Protein AF-0000000085930064 (afdb_homodimer)

Nearest PDB structures (foldseek):
  7yc4-assembly3_D  TM=7.002E-01  e=1.789E-06  Lactococcus garvieae subsp. garvieae
  6kmo-assembly1_B  TM=7.176E-01  e=5.745E-06  Enterobacter asburiae
  7yc0-assembly1_B  TM=7.167E-01  e=5.141E-06  Lactococcus garvieae subsp. garvieae
  4ou4-assembly1_A-2  TM=6.925E-01  e=5.745E-06  Pseudomonas sp. ECU1011
  6iey-assembly1_B  TM=5.743E-01  e=5.568E-07  uncultured bacterium

Solvent-accessible surface area (backbone atoms only — not comparable to full-atom values): 56294 Å² total; per-residue (Å²): 124,95,79,89,90,78,95,88,82,96,89,85,92,94,96,87,92,95,87,92,83,90,86,81,84,82,86,88,84,88,82,86,76,84,79,79,80,77,82,79,79,82,80,81,77,78,75,76,76,76,74,66,78,74,74,70,75,70,58,51,38,71,78,85,69,76,78,83,92,62,58,80,84,44,91,59,28,65,62,51,49,45,55,46,48,53,52,37,41,48,53,53,69,72,40,59,82,32,33,49,63,69,46,44,52,53,28,49,60,49,40,46,56,57,61,70,57,51,86,92,59,75,46,74,67,51,49,51,52,47,51,48,32,53,52,38,45,56,60,36,64,74,62,38,53,64,51,70,34,45,41,56,55,52,65,92,49,68,78,67,78,69,71,60,80,47,67,69,91,46,76,78,54,62,58,52,70,82,67,71,45,27,31,34,71,37,72,47,88,56,35,90,67,24,69,13,33,34,39,24,22,24,14,47,55,57,51,42,67,37,35,65,27,35,14,54,58,44,26,50,52,44,21,74,74,32,18,30,14,24,33,48,46,57,67,32,44,90,54,58,71,66,53,25,17,50,44,50,29,38,48,46,8,39,50,64,65,40,22,74,85,70,58,56,37,25,77,92,30,39,32,35,37,16,28,32,33,16,12,36,28,50,51,46,16,53,40,67,34,34,39,74,54,58,71,43,80,83,34,78,83,51,77,84,57,80,45,62,73,35,55,28,60,45,52,34,36,32,34,28,47,22,50,56,61,66,70,83,55,49,68,52,56,68,55,25,47,76,69,36,92,64,58,39,30,35,44,36,37,32,26,63,47,27,76,71,53,20,55,70,43,43,56,54,51,49,61,55,33,57,92,73,36,55,48,29,44,38,39,21,49,91,26,24,56,80,46,58,68,31,45,67,42,37,48,40,49,47,51,60,65,38,47,52,34,44,49,29,41,77,71,67,57,32,62,26,33,71,28,58,75,63,78,70,55,92,65,43,42,39,23,40,77,43,78,40,75,52,68,67,34,66,21,42,31,35,37,20,28,28,84,81,57,42,33,30,40,30,30,31,24,35,48,27,34,67,35,63,36,57,19,43,37,54,97,87,38,50,44,42,41,73,29,58,77,54,61,48,44,67,52,46,30,50,49,50,61,64,44,53,68,92,64,54,40,74,56,134,128,90,83,90,75,91,94,90,83,89,80,91,88,86,90,90,91,95,90,97,88,96,86,89,91,88,92,86,88,93,85,90,80,88,80,86,85,85,85,79,83,83,80,83,77,81,75,78,77,75,75,66,79,76,75,70,76,69,57,52,41,72,79,85,67,75,77,82,92,62,58,80,81,43,92,59,28,65,62,51,48,46,54,45,47,52,53,38,40,48,53,53,69,72,39,61,82,33,33,48,63,69,45,45,51,52,29,50,61,48,38,44,58,56,63,69,56,51,85,92,60,75,46,72,66,50,48,50,50,46,53,50,32,52,52,38,46,56,59,37,65,73,60,39,52,65,54,69,33,45,42,56,55,53,65,91,50,72,62,83,75,70,68,61,78,53,60,81,68,41,81,78,48,62,52,51,71,81,66,71,44,27,30,35,69,36,71,47,88,57,34,91,68,24,70,13,31,36,39,25,22,23,13,46,53,56,51,46,67,34,32,62,30,34,14,55,56,43,26,51,52,42,22,76,74,32,17,30,15,24,31,48,46,58,66,34,46,90,53,56,69,64,54,25,16,49,43,50,29,38,48,47,8,39,50,65,64,40,21,73,85,69,59,56,37,26,76,90,30,39,32,36,36,15,27,32,33,16,13,36,28,52,52,46,17,55,38,69,32,35,40,72,54,57,71,43,80,84,34,78,82,58,76,83,56,79,46,61,72,35,56,28,59,44,53,34,36,31,34,29,46,23,49,57,59,66,68,86,53,45,64,52,52,71,62,19,56,75,71,39,91,62,58,40,29,35,45,37,37,32,25,63,47,27,81,71,52,19,55,71,43,43,57,53,52,48,62,62,35,55,93,74,35,56,49,29,44,39,38,20,49,86,27,18,56,84,46,54,67,31,45,58,42,37,48,41,50,45,51,60,64,38,48,52,36,45,48,29,39,77,70,67,56,31,62,20,43,69,30,54,73,63,75,70,53,90,63,43,41,38,22,40,76,44,79,38,74,50,75,68,39,66,22,41,29,36,37,19,28,28,81,82,56,40,32,31,40,29,31,32,31,33,67,25,34,57,39,62,31,56,17,43,36,54,96,87,40,51,44,39,40,67,28,61,82,47,59,51,44,66,51,44,32,48,46,49,63,63,42,57,69,91,63,54,39,72,57,133

InterPro domains:
  IPR029058 Alpha/Beta hydrolase fold [G3DSA:3.40.50.1820] (167-408)
  IPR029058 Alpha/Beta hydrolase fold [SSF53474] (147-408)

Secondary structure (DSSP, 8-state):
-------------------------------------------------------------S-------S-TTSTTHHHHHHHHHHHHHHHHTT-GGGS-HHHHHHHHHHHHGGGG--TT---HHHHHHHHHHHHHHHHHHTS-------EESSTTS-SS--------S-TT-SS-TT---EEEEE--S-GGG--EEEEEE--STTT---HHHHTHHHHHHHHHTTEEEEEEE---TTS-HHHHHHHHHHHHHHHHHHHHHHT---TT-EEEEEETHHHHHHHHHHHHS-TT--GGGT-TT----SGGGS----SEEEEES-----STT---THHHHHH-TTPPEEEEEEETT-TTSHHHHHHHHHHHHBTTB-EEEEEETT--S--TT--TTSGGGGHHHHHHHHHHHHTT-S---------PPTTEEEEEEEEEEETTEEEEEEEEEETTS-EEEEEEEETTEEEEEEEEEETTEEEE---TT---HHHHHHHHHHS-GGG-----/-------------------------------------------------------------S-------S-TTSTTHHHHHHHHHHHHHHHHTT-GGGS-HHHHHHHHHHHHGGGG--TT---HHHHHHHHHHHHHHHHHHTS---S---EESSTTS-SSS---------TT-SS-TT---EEEEE--S-GGG--EEEEEE--STTT---HHHHTHHHHHHHHHTTEEEEEEE---TTS-HHHHHHHHHHHHHHHHHHHHHHT---TT-EEEEEETHHHHHHHHHHHHS-TT--GGGT-TT----SGGGS----SEEEEES-----STT--THHHHHHH-TTPPEEEEEEETT-TTSHHHHHHHHHHHHBTTB-EEEEEETT--S--TT--TTSGGGGHHHHHHHHHHHHTT-S-----------TTEEEEEEEEEEETTEEEEEEEEEETTS-EEEEEEEETTEEEEEEEEEETTEEEE---TT---HHHHHHHHHHS-GGG-----

pLDDT: mean 71.6, std 25.38, range [14.1, 98.94]

Foldseek 3Di:
DDDDDDDDDDDDDDDDDDDDDDDDDDDDDDDDDPDDPPPDDPDPPPPPPPPPPPPPQPLQLQQDQDDDPDDPVDPCVLLVLLQSLLQRLLRLLVFCVQWDNVLSVVLNVLSVCSLPDDSVDQDPVNSVSSVVSVVSVVVTNVGTGSDSFKGQLCPPDAQAPPLPPPPGSHSPASHDSPDGKTKGKDAAPDQQQAQAEEEWFADDAQRYGPCVFRNDVLCVLVSVVRHIYIYIPFHGPPDDLLSLLVSLLSVLLSCVSCCVVVVHHRHVAYEYEYAANGLVSVLVNLQQPFFLRASCVVPVPGDDDPSSRGTSAHAEYEYELDDQCPVVCNVCSLSSLPPRLRHHEYEYEYEPAAPSRSVVVRVVNVVSCVVRHHYDYYYKYPDYGRQRCHDPPTPSVCSSVVVVCVSCVSVVNQCLQPLPPPPDDPQWFFFDWDWDQDPVGTWTWTWIAGPVSQKIWIWTRTRSDTDIWIFGDDPQQTATDCGPVRPDSVVVSVVSVVSPVVRRDRDD/DDDDDDDDDDDDDDYDDYDDDDDDDDDDDDDDDDDDDDPDDDDPPPPPPPPPPPPPQPLPQQQDQDDDPDDPVDPCVLLVLLVSLLQRLLRLLVFCVQWDNVLSVVLNVLSVCSLPDDSVDCDPVNSVSSVVSVVSVVVTSVGTGRDSFKGQLVPPDQFFPPLPCPPDPRSPASHDSPDGKTKGKDAAPDQQQAQAEEEWFADDAQRYGPCVFRNDVLCVLVSVVRHIYIYIPFHGPPDDLLSLLVSLLSVLLSCVSCCVVVVHHRHVAYEYEYAANGLVSVLVNLQQPFFLRASCVVPVPDDDDPSSRGTSAHAEYEYELDDQCPPVCNVCSLNRQPPRLRHHEYEYEYEPAAPSRSVVVRVVNVVSCVVRHHYDYYYKYPDYGRQRCHDPPTPSVCSSVVVVCVSCVSVVNNCLQQPVPPPPPPQWFFFDWDWDQDPVGTWTWTWIAGPVSQKIWIWTRDSSDTFIWIFGDDPQATQTDQGPVRPDRVVVRVVSVVPPPVRRDRDD

Sequence (1016 aa):
MKRWSKQLLSGCLLAALLLSMGGCQQGNTPSSAVSSQAVSSAAASSEETAEGPAETVETYHDMPVQTLDLDPSDPDYYQKALETELYNYKLIRNVPTAYQAEGWDTYTATANTLLNIDPDNIDDVSKSMIDNAVAQREALVQVAPAADCMWYIWGDAPATAETVEVADFTVESYDNADMKPFLVPYLVEDQSAAKGNMIVIAGGGYSSRGNAMEGYPIAEAFRDLGYNAYVLQRRVAPYSQEDTWLDMQRAVRYLRYNADSLGLGGMDCIAASGFSGGSGTILGEVANLYGDVQPTLYDADYVSDAVDQMSADLDVVCPLYGPQYDGEHTSDYVGLVTENSNLPAMFLAVGENDATGAMPDIWTLANSVRGKTLVEVHTFAEVGHGFGGGLEGTTSTYWIPMADTFIDLVMGRGEAGSGEAAEIPEGYTQMQQYTFEGGFGKADVTCAVDDAKTKVYMTFVAFDQQQVVEGVLNDGIITVTYDQSGFMTNDAQAIYNAADQNNWQPVAMKRWSKQLLSGCLLAALLLSMGGCQQGNTPSSAVSSQAVSSAAASSEETAEGPAETVETYHDMPVQTLDLDPSDPDYYQKALETELYNYKLIRNVPTAYQAEGWDTYTATANTLLNIDPDNIDDVSKSMIDNAVAQREALVQVAPAADCMWYIWGDAPATAETVEVADFTVESYDNADMKPFLVPYLVEDQSAAKGNMIVIAGGGYSSRGNAMEGYPIAEAFRDLGYNAYVLQRRVAPYSQEDTWLDMQRAVRYLRYNADSLGLGGMDCIAASGFSGGSGTILGEVANLYGDVQPTLYDADYVSDAVDQMSADLDVVCPLYGPQYDGEHTSDYVGLVTENSNLPAMFLAVGENDATGAMPDIWTLANSVRGKTLVEVHTFAEVGHGFGGGLEGTTSTYWIPMADTFIDLVMGRGEAGSGEAAEIPEGYTQMQQYTFEGGFGKADVTCAVDDAKTKVYMTFVAFDQQQVVEGVLNDGIITVTYDQSGFMTNDAQAIYNAADQNNWQPVA

Organism: NCBI:txid2903556

Radius of gyration: 36.69 Å; Cα contacts (8 Å, |Δi|>4): 1930; chains: 2; bounding box: 61×96×132 Å

Structure (mmCIF, N/CA/C/O backbone):
data_AF-0000000085930064-model_v1
#
loop_
_entity.id
_entity.type
_entity.pdbx_description
1 polymer 'Alpha/beta hydrolase'
#
loop_
_atom_site.group_PDB
_atom_site.id
_atom_site.type_symbol
_atom_site.label_atom_id
_atom_site.label_alt_id
_atom_site.label_comp_id
_atom_site.label_asym_id
_atom_site.label_entity_id
_atom_site.label_seq_id
_atom_site.pdbx_PDB_ins_code
_atom_site.Cartn_x
_atom_site.Cartn_y
_atom_site.Cartn_z
_atom_site.occupancy
_atom_site.B_iso_or_equiv
_atom_site.auth_seq_id
_atom_site.auth_comp_id
_atom_site.auth_asym_id
_atom_site.auth_atom_id
_atom_site.pdbx_PDB_model_num
ATOM 1 N N . MET A 1 1 ? -38.562 -48.375 -5.02 1 14.1 1 MET A N 1
ATOM 2 C CA . MET A 1 1 ? -38.938 -48.375 -6.434 1 14.1 1 MET A CA 1
ATOM 3 C C . MET A 1 1 ? -38.219 -47.25 -7.172 1 14.1 1 MET A C 1
ATOM 5 O O . MET A 1 1 ? -38.156 -47.25 -8.398 1 14.1 1 MET A O 1
ATOM 9 N N . LYS A 1 2 ? -38.125 -46 -6.695 1 15.9 2 LYS A N 1
ATOM 10 C CA . LYS A 1 2 ? -38.344 -45.125 -7.852 1 15.9 2 LYS A CA 1
ATOM 11 C C . LYS A 1 2 ? -37.188 -45.25 -8.852 1 15.9 2 LYS A C 1
ATOM 13 O O . LYS A 1 2 ? -36.031 -45.031 -8.5 1 15.9 2 LYS A O 1
ATOM 18 N N . ARG A 1 3 ? -37.344 -45.438 -10.117 1 15.61 3 ARG A N 1
ATOM 19 C CA . ARG A 1 3 ? -36.688 -45.812 -11.367 1 15.61 3 ARG A CA 1
ATOM 20 C C . ARG A 1 3 ? -35.812 -44.688 -11.898 1 15.61 3 ARG A C 1
ATOM 22 O O . ARG A 1 3 ? -34.625 -44.906 -12.227 1 15.61 3 ARG A O 1
ATOM 29 N N . TRP A 1 4 ? -36.469 -43.438 -12.594 1 15.18 4 TRP A N 1
ATOM 30 C CA . TRP A 1 4 ? -36.438 -43.219 -14.031 1 15.18 4 TRP A CA 1
ATOM 31 C C . TRP A 1 4 ? -35.125 -42.562 -14.461 1 15.18 4 TRP A C 1
ATOM 33 O O . TRP A 1 4 ? -34.344 -42.094 -13.617 1 15.18 4 TRP A O 1
ATOM 43 N N . SER A 1 5 ? -35.188 -41.094 -15.164 1 15.17 5 SER A N 1
ATOM 44 C CA . SER A 1 5 ? -35.094 -40.719 -16.562 1 15.17 5 SER A CA 1
ATOM 45 C C . SER A 1 5 ? -33.688 -40.188 -16.875 1 15.17 5 SER A C 1
ATOM 47 O O . SER A 1 5 ? -33.094 -39.469 -16.062 1 15.17 5 SER A O 1
ATOM 49 N N . LYS A 1 6 ? -32.938 -40.312 -18.203 1 16.28 6 LYS A N 1
ATOM 50 C CA . LYS A 1 6 ? -31.766 -40.438 -19.062 1 16.28 6 LYS A CA 1
ATOM 51 C C . LYS A 1 6 ? -31.469 -39.125 -19.797 1 16.28 6 LYS A C 1
ATOM 53 O O . LYS A 1 6 ? -30.547 -39.062 -20.609 1 16.28 6 LYS A O 1
ATOM 58 N N . GLN A 1 7 ? -32.219 -37.906 -19.703 1 15.72 7 GLN A N 1
ATOM 59 C CA . GLN A 1 7 ? -32.281 -37.219 -21 1 15.72 7 GLN A CA 1
ATOM 60 C C . GLN A 1 7 ? -30.891 -37 -21.562 1 15.72 7 GLN A C 1
ATOM 62 O O . GLN A 1 7 ? -30.016 -36.469 -20.891 1 15.72 7 GLN A O 1
ATOM 67 N N . LEU A 1 8 ? -30.562 -37.25 -23.016 1 15.71 8 LEU A N 1
ATOM 68 C CA . LEU A 1 8 ? -29.688 -37.5 -24.141 1 15.71 8 LEU A CA 1
ATOM 69 C C . LEU A 1 8 ? -29.141 -36.188 -24.703 1 15.71 8 LEU A C 1
ATOM 71 O O . LEU A 1 8 ? -29.703 -35.125 -24.453 1 15.71 8 LEU A O 1
ATOM 75 N N . LEU A 1 9 ? -28.469 -36.125 -26.156 1 15.65 9 LEU A N 1
ATOM 76 C CA . LEU A 1 9 ? -27.359 -35.781 -27.047 1 15.65 9 LEU A CA 1
ATOM 77 C C . LEU A 1 9 ? -27.766 -34.688 -28.031 1 15.65 9 LEU A C 1
ATOM 79 O O . LEU A 1 9 ? -26.906 -34.125 -28.734 1 15.65 9 LEU A O 1
ATOM 83 N N . SER A 1 10 ? -29.047 -34.156 -28.359 1 15.25 10 SER A N 1
ATOM 84 C CA . SER A 1 10 ? -29.344 -33.875 -29.75 1 15.25 10 SER A CA 1
ATOM 85 C C . SER A 1 10 ? -28.484 -32.75 -30.312 1 15.25 10 SER A C 1
ATOM 87 O O . SER A 1 10 ? -28.406 -31.688 -29.734 1 15.25 10 SER A O 1
ATOM 89 N N . GLY A 1 11 ? -27.688 -32.875 -31.672 1 16.31 11 GLY A N 1
ATOM 90 C CA . GLY A 1 11 ? -26.703 -32.531 -32.688 1 16.31 11 GLY A CA 1
ATOM 91 C C . GLY A 1 11 ? -27.141 -31.359 -33.531 1 16.31 11 GLY A C 1
ATOM 92 O O . GLY A 1 11 ? -26.406 -30.375 -33.688 1 16.31 11 GLY A O 1
ATOM 93 N N . CYS A 1 12 ? -27.891 -31.438 -34.938 1 15.44 12 CYS A N 1
ATOM 94 C CA . CYS A 1 12 ? -27.5 -31.328 -36.344 1 15.44 12 CYS A CA 1
ATOM 95 C C . CYS A 1 12 ? -28 -30.031 -36.938 1 15.44 12 CYS A C 1
ATOM 97 O O . CYS A 1 12 ? -27.328 -29.438 -37.781 1 15.44 12 CYS A O 1
ATOM 99 N N . LEU A 1 13 ? -29.312 -29.688 -37.312 1 14.88 13 LEU A N 1
ATOM 100 C CA . LEU A 1 13 ? -29.875 -29.672 -38.656 1 14.88 13 LEU A CA 1
ATOM 101 C C . LEU A 1 13 ? -29.5 -28.391 -39.375 1 14.88 13 LEU A C 1
ATOM 103 O O . LEU A 1 13 ? -29.188 -27.375 -38.75 1 14.88 13 LEU A O 1
ATOM 107 N N . LEU A 1 14 ? -30.562 -27.734 -40.438 1 14.81 14 LEU A N 1
ATOM 108 C CA . LEU A 1 14 ? -30.844 -27.641 -41.875 1 14.81 14 LEU A CA 1
ATOM 109 C C . LEU A 1 14 ? -30.422 -26.297 -42.438 1 14.81 14 LEU A C 1
ATOM 111 O O . LEU A 1 14 ? -30.297 -25.328 -41.688 1 14.81 14 LEU A O 1
ATOM 115 N N . ALA A 1 15 ? -31.125 -25.703 -43.844 1 14.92 15 ALA A N 1
ATOM 116 C CA . ALA A 1 15 ? -30.969 -25.547 -45.281 1 14.92 15 ALA A CA 1
ATOM 117 C C . ALA A 1 15 ? -30.844 -24.062 -45.656 1 14.92 15 ALA A C 1
ATOM 119 O O . ALA A 1 15 ? -31.156 -23.188 -44.844 1 14.92 15 ALA A O 1
ATOM 120 N N . ALA A 1 16 ? -31.453 -23.516 -47.062 1 14.94 16 ALA A N 1
ATOM 121 C CA . ALA A 1 16 ? -31.047 -23.109 -48.406 1 14.94 16 ALA A CA 1
ATOM 122 C C . ALA A 1 16 ? -31.25 -21.609 -48.625 1 14.94 16 ALA A C 1
ATOM 124 O O . ALA A 1 16 ? -30.344 -20.906 -49.062 1 14.94 16 ALA A O 1
ATOM 125 N N . LEU A 1 17 ? -32.531 -20.953 -49.094 1 14.66 17 LEU A N 1
ATOM 126 C CA . LEU A 1 17 ? -32.812 -20.578 -50.469 1 14.66 17 LEU A CA 1
ATOM 127 C C . LEU A 1 17 ? -32.5 -19.094 -50.719 1 14.66 17 LEU A C 1
ATOM 129 O O . LEU A 1 17 ? -32.375 -18.328 -49.781 1 14.66 17 LEU A O 1
ATOM 133 N N . LEU A 1 18 ? -33.531 -18.094 -51.406 1 15.12 18 LEU A N 1
ATOM 134 C CA . LEU A 1 18 ? -33.75 -17.609 -52.75 1 15.12 18 LEU A CA 1
ATOM 135 C C . LEU A 1 18 ? -33.344 -16.141 -52.875 1 15.12 18 LEU A C 1
ATOM 137 O O . LEU A 1 18 ? -33.25 -15.43 -51.875 1 15.12 18 LEU A O 1
ATOM 141 N N . LEU A 1 19 ? -33.844 -15.172 -54.094 1 15.05 19 LEU A N 1
ATOM 142 C CA . LEU A 1 19 ? -33.406 -14.516 -55.344 1 15.05 19 LEU A CA 1
ATOM 143 C C . LEU A 1 19 ? -33.406 -13 -55.188 1 15.05 19 LEU A C 1
ATOM 145 O O . LEU A 1 19 ? -32.438 -12.328 -55.562 1 15.05 19 LEU A O 1
ATOM 149 N N . SER A 1 20 ? -34.594 -12.117 -55.156 1 15.12 20 SER A N 1
ATOM 150 C CA . SER A 1 20 ? -34.969 -11.352 -56.344 1 15.12 20 SER A CA 1
ATOM 151 C C . SER A 1 20 ? -34.375 -9.953 -56.312 1 15.12 20 SER A C 1
ATOM 153 O O . SER A 1 20 ? -34 -9.453 -55.25 1 15.12 20 SER A O 1
ATOM 155 N N . MET A 1 21 ? -34.562 -8.922 -57.438 1 15.19 21 MET A N 1
ATOM 156 C CA . MET A 1 21 ? -34.031 -8.062 -58.469 1 15.19 21 MET A CA 1
ATOM 157 C C . MET A 1 21 ? -34.094 -6.598 -58.062 1 15.19 21 MET A C 1
ATOM 159 O O . MET A 1 21 ? -33.125 -5.859 -58.25 1 15.19 21 MET A O 1
ATOM 163 N N . GLY A 1 22 ? -35.25 -5.848 -57.625 1 14.78 22 GLY A N 1
ATOM 164 C CA . GLY A 1 22 ? -35.688 -4.863 -58.594 1 14.78 22 GLY A CA 1
ATOM 165 C C . GLY A 1 22 ? -34.938 -3.559 -58.531 1 14.78 22 GLY A C 1
ATOM 166 O O . GLY A 1 22 ? -34.188 -3.324 -57.562 1 14.78 22 GLY A O 1
ATOM 167 N N . GLY A 1 23 ? -35.625 -2.297 -58.812 1 15.45 23 GLY A N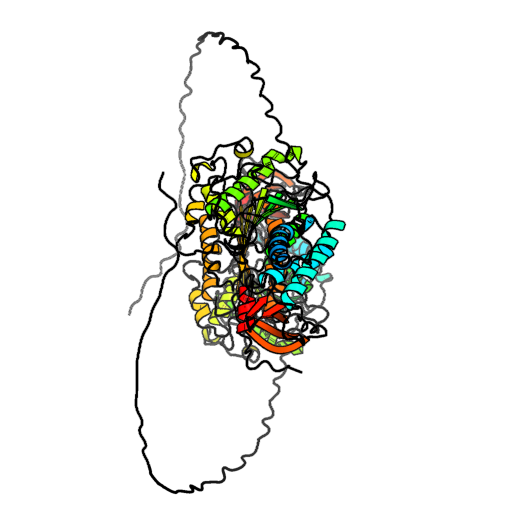 1
ATOM 168 C CA . GLY A 1 23 ? -35.656 -1.275 -59.844 1 15.45 23 GLY A CA 1
ATOM 169 C C . GLY A 1 23 ? -34.938 -0.005 -59.438 1 15.45 23 GLY A C 1
ATOM 170 O O . GLY A 1 23 ? -34.812 0.293 -58.25 1 15.45 23 GLY A O 1
ATOM 171 N N . CYS A 1 24 ? -34.219 0.762 -60.375 1 15.73 24 CYS A N 1
ATOM 172 C CA . CYS A 1 24 ? -33.188 1.737 -60.688 1 15.73 24 CYS A CA 1
ATOM 173 C C . CYS A 1 24 ? -33.625 3.146 -60.312 1 15.73 24 CYS A C 1
ATOM 175 O O . CYS A 1 24 ? -32.812 4.07 -60.281 1 15.73 24 CYS A O 1
ATOM 177 N N . GLN A 1 25 ? -34.938 3.471 -59.906 1 14.76 25 GLN A N 1
ATOM 178 C CA . GLN A 1 25 ? -35.312 4.57 -60.812 1 14.76 25 GLN A CA 1
ATOM 179 C C . GLN A 1 25 ? -34.469 5.805 -60.531 1 14.76 25 GLN A C 1
ATOM 181 O O . GLN A 1 25 ? -33.906 5.957 -59.438 1 14.76 25 GLN A O 1
ATOM 186 N N . GLN A 1 26 ? -34.812 6.996 -61.281 1 14.94 26 GLN A N 1
ATOM 187 C CA . GLN A 1 26 ? -34.281 8.016 -62.156 1 14.94 26 GLN A CA 1
ATOM 188 C C . GLN A 1 26 ? -33.812 9.258 -61.406 1 14.94 26 GLN A C 1
ATOM 190 O O . GLN A 1 26 ? -32.688 9.695 -61.531 1 14.94 26 GLN A O 1
ATOM 195 N N . GLY A 1 27 ? -34.594 10.5 -61.5 1 15 27 GLY A N 1
ATOM 196 C CA . GLY A 1 27 ? -34.156 11.617 -62.344 1 15 27 GLY A CA 1
ATOM 197 C C . GLY A 1 27 ? -33.5 12.727 -61.562 1 15 27 GLY A C 1
ATOM 198 O O . GLY A 1 27 ? -32.344 13.102 -61.875 1 15 27 GLY A O 1
ATOM 199 N N . ASN A 1 28 ? -34.281 13.859 -61.062 1 15.7 28 ASN A N 1
ATOM 200 C CA . ASN A 1 28 ? -34.25 15.203 -61.625 1 15.7 28 ASN A CA 1
ATOM 201 C C . ASN A 1 28 ? -33.375 16.141 -60.812 1 15.7 28 ASN A C 1
ATOM 203 O O . ASN A 1 28 ? -33.188 15.93 -59.625 1 15.7 28 ASN A O 1
ATOM 207 N N . THR A 1 29 ? -32.875 17.328 -61.375 1 16.16 29 THR A N 1
ATOM 208 C CA . THR A 1 29 ? -31.75 18.234 -61.531 1 16.16 29 THR A CA 1
ATOM 209 C C . THR A 1 29 ? -31.734 19.297 -60.438 1 16.16 29 THR A C 1
ATOM 211 O O . THR A 1 29 ? -30.688 19.609 -59.875 1 16.16 29 THR A O 1
ATOM 214 N N . PRO A 1 30 ? -32.875 20.031 -59.938 1 16.17 30 PRO A N 1
ATOM 215 C CA . PRO A 1 30 ? -32.719 21.422 -60.312 1 16.17 30 PRO A CA 1
ATOM 216 C C . PRO A 1 30 ? -31.812 22.203 -59.344 1 16.17 30 PRO A C 1
ATOM 218 O O . PRO A 1 30 ? -31.547 21.734 -58.25 1 16.17 30 PRO A O 1
ATOM 221 N N . SER A 1 31 ? -31.672 23.688 -59.469 1 15.91 31 SER A N 1
ATOM 222 C CA . SER A 1 31 ? -30.812 24.844 -59.656 1 15.91 31 SER A CA 1
ATOM 223 C C . SER A 1 31 ? -30.656 25.641 -58.375 1 15.91 31 SER A C 1
ATOM 225 O O . SER A 1 31 ? -29.625 26.297 -58.156 1 15.91 31 SER A O 1
ATOM 227 N N . SER A 1 32 ? -31.672 25.672 -57.312 1 16.45 32 SER A N 1
ATOM 228 C CA . SER A 1 32 ? -31.984 27.078 -57.031 1 16.45 32 SER A CA 1
ATOM 229 C C . SER A 1 32 ? -30.891 27.703 -56.156 1 16.45 32 SER A C 1
ATOM 231 O O . SER A 1 32 ? -30.297 27.031 -55.344 1 16.45 32 SER A O 1
ATOM 233 N N . ALA A 1 33 ? -30.578 29.141 -56.312 1 17.86 33 ALA A N 1
ATOM 234 C CA . ALA A 1 33 ? -29.641 30.266 -56.25 1 17.86 33 ALA A CA 1
ATOM 235 C C . ALA A 1 33 ? -29.484 30.781 -54.844 1 17.86 33 ALA A C 1
ATOM 237 O O . ALA A 1 33 ? -28.719 31.719 -54.594 1 17.86 33 ALA A O 1
ATOM 238 N N . VAL A 1 34 ? -30.047 30.109 -53.75 1 17.28 34 VAL A N 1
ATOM 239 C CA . VAL A 1 34 ? -30.453 31.125 -52.812 1 17.28 34 VAL A CA 1
ATOM 240 C C . VAL A 1 34 ? -29.234 31.922 -52.344 1 17.28 34 VAL A C 1
ATOM 242 O O . VAL A 1 34 ? -28.141 31.375 -52.219 1 17.28 34 VAL A O 1
ATOM 245 N N . SER A 1 35 ? -29.406 33.312 -52.094 1 17.09 35 SER A N 1
ATOM 246 C CA . SER A 1 35 ? -28.844 34.656 -52 1 17.09 35 SER A CA 1
ATOM 247 C C . SER A 1 35 ? -27.938 34.812 -50.812 1 17.09 35 SER A C 1
ATOM 249 O O . SER A 1 35 ? -28.125 34.125 -49.781 1 17.09 35 SER A O 1
ATOM 251 N N . SER A 1 36 ? -26.766 35.531 -50.969 1 17.25 36 SER A N 1
ATOM 252 C CA . SER A 1 36 ? -25.438 35.875 -50.438 1 17.25 36 SER A CA 1
ATOM 253 C C . SER A 1 36 ? -25.547 36.719 -49.188 1 17.25 36 SER A C 1
ATOM 255 O O . SER A 1 36 ? -24.547 37.25 -48.688 1 17.25 36 SER A O 1
ATOM 257 N N . GLN A 1 37 ? -26.734 36.656 -48.344 1 17.55 37 GLN A N 1
ATOM 258 C CA . GLN A 1 37 ? -26.828 37.906 -47.625 1 17.55 37 GLN A CA 1
ATOM 259 C C . GLN A 1 37 ? -25.578 38.125 -46.781 1 17.55 37 GLN A C 1
ATOM 261 O O . GLN A 1 37 ? -25.031 37.188 -46.219 1 17.55 37 GLN A O 1
ATOM 266 N N . ALA A 1 38 ? -24.922 39.406 -46.844 1 18.55 38 ALA A N 1
ATOM 267 C CA . ALA A 1 38 ? -23.75 40.219 -46.5 1 18.55 38 ALA A CA 1
ATOM 268 C C . ALA A 1 38 ? -23.609 40.375 -44.969 1 18.55 38 ALA A C 1
ATOM 270 O O . ALA A 1 38 ? -24.406 41.062 -44.344 1 18.55 38 ALA A O 1
ATOM 271 N N . VAL A 1 39 ? -23.766 39.312 -44.125 1 19.31 39 VAL A N 1
ATOM 272 C CA . VAL A 1 39 ? -23.875 39.688 -42.719 1 19.31 39 VAL A CA 1
ATOM 273 C C . VAL A 1 39 ? -22.688 40.562 -42.312 1 19.31 39 VAL A C 1
ATOM 275 O O . VAL A 1 39 ? -21.531 40.219 -42.625 1 19.31 39 VAL A O 1
ATOM 278 N N . SER A 1 40 ? -22.844 41.906 -41.969 1 18.2 40 SER A N 1
ATOM 279 C CA . SER A 1 40 ? -22.078 43.094 -41.625 1 18.2 40 SER A CA 1
ATOM 280 C C . SER A 1 40 ? -21.125 42.781 -40.469 1 18.2 40 SER A C 1
ATOM 282 O O . SER A 1 40 ? -21.422 41.969 -39.594 1 18.2 40 SER A O 1
ATOM 284 N N . SER A 1 41 ? -19.781 43.25 -40.531 1 19.47 41 SER A N 1
ATOM 285 C CA . SER A 1 41 ? -18.469 43.188 -39.875 1 19.47 41 SER A CA 1
ATOM 286 C C . SER A 1 41 ? -18.484 43.844 -38.5 1 19.47 41 SER A C 1
ATOM 288 O O . SER A 1 41 ? -17.438 44.281 -38.031 1 19.47 41 SER A O 1
ATOM 290 N N . ALA A 1 42 ? -19.469 43.656 -37.562 1 22.22 42 ALA A N 1
ATOM 291 C CA . ALA A 1 42 ? -19.391 44.562 -36.438 1 22.22 42 ALA A CA 1
ATOM 292 C C . ALA A 1 42 ? -18.031 44.5 -35.75 1 22.22 42 ALA A C 1
ATOM 294 O O . ALA A 1 42 ? -17.438 43.406 -35.656 1 22.22 42 ALA A O 1
ATOM 295 N N . ALA A 1 43 ? -17.359 45.688 -35.438 1 19.92 43 ALA A N 1
ATOM 296 C CA . ALA A 1 43 ? -16.094 46.219 -34.906 1 19.92 43 ALA A CA 1
ATOM 297 C C . ALA A 1 43 ? -15.797 45.625 -33.531 1 19.92 43 ALA A C 1
ATOM 299 O O . ALA A 1 43 ? -16.625 45.688 -32.625 1 19.92 43 ALA A O 1
ATOM 300 N N . ALA A 1 44 ? -14.852 44.781 -33.375 1 24.97 44 ALA A N 1
ATOM 301 C CA . ALA A 1 44 ? -14.188 44.125 -32.25 1 24.97 44 ALA A CA 1
ATOM 302 C C . ALA A 1 44 ? -13.672 45.156 -31.266 1 24.97 44 ALA A C 1
ATOM 304 O O . ALA A 1 44 ? -12.695 45.844 -31.531 1 24.97 44 ALA A O 1
ATOM 305 N N . SER A 1 45 ? -14.602 46 -30.578 1 20.55 45 SER A N 1
ATOM 306 C CA . SER A 1 45 ? -14.055 46.969 -29.625 1 20.55 45 SER A CA 1
ATOM 307 C C . SER A 1 45 ? -13.086 46.281 -28.656 1 20.55 45 SER A C 1
ATOM 309 O O . SER A 1 45 ? -13.336 45.156 -28.203 1 20.55 45 SER A O 1
ATOM 311 N N . SER A 1 46 ? -11.789 46.656 -28.625 1 23.61 46 SER A N 1
ATOM 312 C CA . SER A 1 46 ? -10.609 46.344 -27.828 1 23.61 46 SER A CA 1
ATOM 313 C C . SER A 1 46 ? -10.867 46.594 -26.344 1 23.61 46 SER A C 1
ATOM 315 O O . SER A 1 46 ? -10.945 47.719 -25.891 1 23.61 46 SER A O 1
ATOM 317 N N . GLU A 1 47 ? -11.852 45.938 -25.688 1 25.72 47 GLU A N 1
ATOM 318 C CA . GLU A 1 47 ? -11.969 46.188 -24.25 1 25.72 47 GLU A CA 1
ATOM 319 C C . GLU A 1 47 ? -10.633 45.969 -23.547 1 25.72 47 GLU A C 1
ATOM 321 O O . GLU A 1 47 ? -10.039 44.875 -23.656 1 25.72 47 GLU A O 1
ATOM 326 N N . GLU A 1 48 ? -9.828 47.062 -23.266 1 25.84 48 GLU A N 1
ATOM 327 C CA . GLU A 1 48 ? -8.641 47.156 -22.406 1 25.84 48 GLU A CA 1
ATOM 328 C C . GLU A 1 48 ? -8.836 46.406 -21.094 1 25.84 48 GLU A C 1
ATOM 330 O O . GLU A 1 48 ? -9.711 46.75 -20.297 1 25.84 48 GLU A O 1
ATOM 335 N N . THR A 1 49 ? -8.602 45.156 -21.094 1 29.98 49 THR A N 1
ATOM 336 C CA . THR A 1 49 ? -8.602 44.375 -19.859 1 29.98 49 THR A CA 1
ATOM 337 C C . THR A 1 49 ? -7.703 45.031 -18.812 1 29.98 49 THR A C 1
ATOM 339 O O . THR A 1 49 ? -6.5 45.219 -19.031 1 29.98 49 THR A O 1
ATOM 342 N N . ALA A 1 50 ? -8.188 46.031 -17.984 1 31.88 50 ALA A N 1
ATOM 343 C CA . ALA A 1 50 ? -7.527 46.625 -16.812 1 31.88 50 ALA A CA 1
ATOM 344 C C . ALA A 1 50 ? -6.773 45.531 -16.031 1 31.88 50 ALA A C 1
ATOM 346 O O . ALA A 1 50 ? -7.367 44.562 -15.602 1 31.88 50 ALA A O 1
ATOM 347 N N . GLU A 1 51 ? -5.527 45.438 -16.281 1 31.84 51 GLU A N 1
ATOM 348 C CA . GLU A 1 51 ? -4.578 44.688 -15.461 1 31.84 51 GLU A CA 1
ATOM 349 C C . GLU A 1 51 ? -4.734 45.031 -13.984 1 31.84 51 GLU A C 1
ATOM 351 O O . GLU A 1 51 ? -4.555 46.188 -13.586 1 31.84 51 GLU A O 1
ATOM 356 N N . GLY A 1 52 ? -5.719 44.625 -13.32 1 30.03 52 GLY A N 1
ATOM 357 C CA . GLY A 1 52 ? -5.777 44.906 -11.891 1 30.03 52 GLY A CA 1
ATOM 358 C C . GLY A 1 52 ? -4.438 44.719 -11.195 1 30.03 52 GLY A C 1
ATOM 359 O O . GLY A 1 52 ? -3.566 44 -11.695 1 30.03 52 GLY A O 1
ATOM 360 N N . PRO A 1 53 ? -3.945 45.781 -10.438 1 30.11 53 PRO A N 1
ATOM 361 C CA . PRO A 1 53 ? -2.633 45.688 -9.789 1 30.11 53 PRO A CA 1
ATOM 362 C C . PRO A 1 53 ? -2.35 44.344 -9.18 1 30.11 53 PRO A C 1
ATOM 364 O O . PRO A 1 53 ? -3.268 43.656 -8.68 1 30.11 53 PRO A O 1
ATOM 367 N N . ALA A 1 54 ? -1.36 43.594 -9.656 1 33.62 54 ALA A N 1
ATOM 368 C CA . ALA A 1 54 ? -0.817 42.438 -8.977 1 33.62 54 ALA A CA 1
ATOM 369 C C . ALA A 1 54 ? -0.699 42.656 -7.477 1 33.62 54 ALA A C 1
ATOM 371 O O . ALA A 1 54 ? 0.045 43.531 -7.043 1 33.62 54 ALA A O 1
ATOM 372 N N . GLU A 1 55 ? -1.779 42.594 -6.785 1 35.56 55 GLU A N 1
ATOM 373 C CA . GLU A 1 55 ? -1.567 42.656 -5.34 1 35.56 55 GLU A CA 1
ATOM 374 C C . GLU A 1 55 ? -0.323 41.875 -4.938 1 35.56 55 GLU A C 1
ATOM 376 O O . GLU A 1 55 ? -0.223 40.656 -5.219 1 35.56 55 GLU A O 1
ATOM 381 N N . THR A 1 56 ? 0.824 42.562 -4.836 1 35.56 56 THR A N 1
ATOM 382 C CA . THR A 1 56 ? 2.068 42 -4.32 1 35.56 56 THR A CA 1
ATOM 383 C C . THR A 1 56 ? 1.804 41.125 -3.1 1 35.56 56 THR A C 1
ATOM 385 O O . THR A 1 56 ? 1.073 41.531 -2.191 1 35.56 56 THR A O 1
ATOM 388 N N . VAL A 1 57 ? 1.927 39.875 -3.277 1 42.03 57 VAL A N 1
ATOM 389 C CA . VAL A 1 57 ? 2 39 -2.119 1 42.03 57 VAL A CA 1
ATOM 390 C C . VAL A 1 57 ? 2.898 39.625 -1.052 1 42.03 57 VAL A C 1
ATOM 392 O O . VAL A 1 57 ? 4.086 39.844 -1.292 1 42.03 57 VAL A O 1
ATOM 395 N N . GLU A 1 58 ? 2.361 40.375 -0.204 1 40.03 58 GLU A N 1
ATOM 396 C CA . GLU A 1 58 ? 3.188 40.812 0.916 1 40.03 58 GLU A CA 1
ATOM 397 C C . GLU A 1 58 ? 3.916 39.656 1.562 1 40.03 58 GLU A C 1
ATOM 399 O O . GLU A 1 58 ? 3.283 38.781 2.145 1 40.03 58 GLU A O 1
ATOM 404 N N . THR A 1 59 ? 5.062 39.281 0.985 1 41.97 59 THR A N 1
ATOM 405 C CA . THR A 1 59 ? 5.992 38.344 1.636 1 41.97 59 THR A CA 1
ATOM 406 C C . THR A 1 59 ? 6.516 38.938 2.939 1 41.97 59 THR A C 1
ATOM 408 O O . THR A 1 59 ? 6.938 40.094 2.975 1 41.97 59 THR A O 1
ATOM 411 N N . TYR A 1 60 ? 5.934 38.656 3.977 1 41.81 60 TYR A N 1
ATOM 412 C CA . TYR A 1 60 ? 6.441 39.156 5.25 1 41.81 60 TYR A CA 1
ATOM 413 C C . TYR A 1 60 ? 7.785 38.531 5.59 1 41.81 60 TYR A C 1
ATOM 415 O O . TYR A 1 60 ? 7.902 37.312 5.656 1 41.81 60 TYR A O 1
ATOM 423 N N . HIS A 1 61 ? 8.789 39.156 5.266 1 44.25 61 HIS A N 1
ATOM 424 C CA . HIS A 1 61 ? 10.156 38.781 5.621 1 44.25 61 HIS A CA 1
ATOM 425 C C . HIS A 1 61 ? 10.336 38.75 7.137 1 44.25 61 HIS A C 1
ATOM 427 O O . HIS A 1 61 ? 11.203 38.031 7.641 1 44.25 61 HIS A O 1
ATOM 433 N N . ASP A 1 62 ? 10 39.688 7.895 1 49.5 62 ASP A N 1
ATOM 434 C CA . ASP A 1 62 ? 10.469 39.719 9.273 1 49.5 62 ASP A CA 1
ATOM 435 C C . ASP A 1 62 ? 9.453 39.094 10.227 1 49.5 62 ASP A C 1
ATOM 437 O O . ASP A 1 62 ? 8.297 39.531 10.281 1 49.5 62 ASP A O 1
ATOM 441 N N . MET A 1 63 ? 9.602 37.844 10.5 1 56.94 63 MET A N 1
ATOM 442 C CA . MET A 1 63 ? 8.719 37.312 11.523 1 56.94 63 MET A CA 1
ATOM 443 C C . MET A 1 63 ? 8.664 38.219 12.742 1 56.94 63 MET A C 1
ATOM 445 O O . MET A 1 63 ? 9.695 38.469 13.367 1 56.94 63 MET A O 1
ATOM 449 N N . PRO A 1 64 ? 7.535 38.875 13 1 63.28 64 PRO A N 1
ATOM 450 C CA . PRO A 1 64 ? 7.441 39.781 14.133 1 63.28 64 PRO A CA 1
ATOM 451 C C . PRO A 1 64 ? 7.535 39.062 15.484 1 63.28 64 PRO A C 1
ATOM 453 O O . PRO A 1 64 ? 6.844 38.062 15.703 1 63.28 64 PRO A O 1
ATOM 456 N N . VAL A 1 65 ? 8.672 39.031 16.078 1 80.12 65 VAL A N 1
ATOM 457 C CA . VAL A 1 65 ? 8.766 38.656 17.5 1 80.12 65 VAL A CA 1
ATOM 458 C C . VAL A 1 65 ? 8.578 39.906 18.359 1 80.12 65 VAL A C 1
ATOM 460 O O . VAL A 1 65 ? 9.031 41 18.016 1 80.12 65 VAL A O 1
ATOM 463 N N . GLN A 1 66 ? 7.699 39.688 19.344 1 84.31 66 GLN A N 1
ATOM 464 C CA . GLN A 1 66 ? 7.508 40.781 20.297 1 84.31 66 GLN A CA 1
ATOM 465 C C . GLN A 1 66 ? 8.594 40.75 21.359 1 84.31 66 GLN A C 1
ATOM 467 O O . GLN A 1 66 ? 9.023 39.688 21.812 1 84.31 66 GLN A O 1
ATOM 472 N N . THR A 1 67 ? 9.125 41.906 21.688 1 85.75 67 THR A N 1
ATOM 473 C CA . THR A 1 67 ? 10.062 42.062 22.797 1 85.75 67 THR A CA 1
ATOM 474 C C . THR A 1 67 ? 9.43 42.875 23.922 1 85.75 67 THR A C 1
ATOM 476 O O . THR A 1 67 ? 8.648 43.812 23.672 1 85.75 67 THR A O 1
ATOM 479 N N . LEU A 1 68 ? 9.68 42.438 25.094 1 89.06 68 LEU A N 1
ATOM 480 C CA . LEU A 1 68 ? 9.148 43.125 26.266 1 89.06 68 LEU A CA 1
ATOM 481 C C . LEU A 1 68 ? 10.047 44.281 26.672 1 89.06 68 LEU A C 1
ATOM 483 O O . LEU A 1 68 ? 11.242 44.094 26.891 1 89.06 68 LEU A O 1
ATOM 487 N N . ASP A 1 69 ? 9.461 45.5 26.656 1 88.62 69 ASP A N 1
ATOM 488 C CA . ASP A 1 69 ? 10.172 46.688 27.094 1 88.62 69 ASP A CA 1
ATOM 489 C C . ASP A 1 69 ? 9.852 47 28.547 1 88.62 69 ASP A C 1
ATOM 491 O O . ASP A 1 69 ? 9.148 47.969 28.844 1 88.62 69 ASP A O 1
ATOM 495 N N . LEU A 1 70 ? 10.188 46.219 29.422 1 91.19 70 LEU A N 1
ATOM 496 C CA . LEU A 1 70 ? 9.992 46.375 30.859 1 91.19 70 LEU A CA 1
ATOM 497 C C . LEU A 1 70 ? 11.242 45.969 31.625 1 91.19 70 LEU A C 1
ATOM 499 O O . LEU A 1 70 ? 11.844 44.938 31.328 1 91.19 70 LEU A O 1
ATOM 503 N N . ASP A 1 71 ? 11.664 46.812 32.562 1 89.88 71 ASP A N 1
ATOM 504 C CA . ASP A 1 71 ? 12.828 46.5 33.406 1 89.88 71 ASP A CA 1
ATOM 505 C C . ASP A 1 71 ? 12.57 45.281 34.281 1 89.88 71 ASP A C 1
ATOM 507 O O . ASP A 1 71 ? 11.5 45.156 34.875 1 89.88 71 ASP A O 1
ATOM 511 N N . PRO A 1 72 ? 13.539 44.375 34.344 1 89.25 72 PRO A N 1
ATOM 512 C CA . PRO A 1 72 ? 13.367 43.156 35.156 1 89.25 72 PRO A CA 1
ATOM 513 C C . PRO A 1 72 ? 13.078 43.438 36.625 1 89.25 72 PRO A C 1
ATOM 515 O O . PRO A 1 72 ? 12.594 42.562 37.344 1 89.25 72 PRO A O 1
ATOM 518 N N . SER A 1 73 ? 13.398 44.625 37.062 1 90.62 73 SER A N 1
ATOM 519 C CA . SER A 1 73 ? 13.141 45 38.438 1 90.62 73 SER A CA 1
ATOM 520 C C . SER A 1 73 ? 11.68 45.375 38.656 1 90.62 73 SER A C 1
ATOM 522 O O . SER A 1 73 ? 11.211 45.469 39.781 1 90.62 73 SER A O 1
ATOM 524 N N . ASP A 1 74 ? 10.984 45.594 37.594 1 93.44 74 ASP A N 1
ATOM 525 C CA . ASP A 1 74 ? 9.562 45.906 37.688 1 93.44 74 ASP A CA 1
ATOM 526 C C . ASP A 1 74 ? 8.797 44.719 38.281 1 93.44 74 ASP A C 1
ATOM 528 O O . ASP A 1 74 ? 9.031 43.562 37.938 1 93.44 74 ASP A O 1
ATOM 532 N N . PRO A 1 75 ? 7.875 44.969 39.281 1 93 75 PRO A N 1
ATOM 533 C CA . PRO A 1 75 ? 7.145 43.875 39.938 1 93 75 PRO A CA 1
ATOM 534 C C . PRO A 1 75 ? 6.281 43.094 38.969 1 93 75 PRO A C 1
ATOM 536 O O . PRO A 1 75 ? 5.945 41.938 39.25 1 93 75 PRO A O 1
ATOM 539 N N . ASP A 1 76 ? 5.934 43.688 37.844 1 93.38 76 ASP A N 1
ATOM 540 C CA . ASP A 1 76 ? 5.078 43.031 36.875 1 93.38 76 ASP A CA 1
ATOM 541 C C . ASP A 1 76 ? 5.906 42.344 35.781 1 93.38 76 ASP A C 1
ATOM 543 O O . ASP A 1 76 ? 5.352 41.781 34.844 1 93.38 76 ASP A O 1
ATOM 547 N N . TYR A 1 77 ? 7.156 42.344 35.844 1 94.81 77 TYR A N 1
ATOM 548 C CA . TYR A 1 77 ? 8.031 41.906 34.781 1 94.81 77 TYR A CA 1
ATOM 549 C C . TYR A 1 77 ? 7.734 40.469 34.375 1 94.81 77 TYR A C 1
ATOM 551 O O . TYR A 1 77 ? 7.484 40.188 33.188 1 94.81 77 TYR A O 1
ATOM 559 N N . TYR A 1 78 ? 7.68 39.594 35.281 1 95.25 78 TYR A N 1
ATOM 560 C CA . TYR A 1 78 ? 7.594 38.188 34.969 1 95.25 78 TYR A CA 1
ATOM 561 C C . TYR A 1 78 ? 6.207 37.812 34.438 1 95.25 78 TYR A C 1
ATOM 563 O O . TYR A 1 78 ? 6.062 36.969 33.562 1 95.25 78 TYR A O 1
ATOM 571 N N . GLN A 1 79 ? 5.207 38.5 34.938 1 93.06 79 GLN A N 1
ATOM 572 C CA . GLN A 1 79 ? 3.875 38.281 34.375 1 93.06 79 GLN A CA 1
ATOM 573 C C . GLN A 1 79 ? 3.83 38.688 32.906 1 93.06 79 GLN A C 1
ATOM 575 O O . GLN A 1 79 ? 3.318 37.969 32.062 1 93.06 79 GLN A O 1
ATOM 580 N N . LYS A 1 80 ? 4.387 39.844 32.656 1 93.12 80 LYS A N 1
ATOM 581 C CA . LYS A 1 80 ? 4.383 40.344 31.281 1 93.12 80 LYS A CA 1
ATOM 582 C C . LYS A 1 80 ? 5.32 39.562 30.391 1 93.12 80 LYS A C 1
ATOM 584 O O . LYS A 1 80 ? 5.043 39.344 29.203 1 93.12 80 LYS A O 1
ATOM 589 N N . ALA A 1 81 ? 6.461 39.156 30.922 1 93.25 81 ALA A N 1
ATOM 590 C CA . ALA A 1 81 ? 7.398 38.312 30.172 1 93.25 81 ALA A CA 1
ATOM 591 C C . ALA A 1 81 ? 6.762 37 29.766 1 93.25 81 ALA A C 1
ATOM 593 O O . ALA A 1 81 ? 6.965 36.5 28.641 1 93.25 81 ALA A O 1
ATOM 594 N N . LEU A 1 82 ? 6.027 36.406 30.656 1 91.75 82 LEU A N 1
ATOM 595 C CA . LEU A 1 82 ? 5.32 35.156 30.359 1 91.75 82 LEU A CA 1
ATOM 596 C C . LEU A 1 82 ? 4.328 35.375 29.219 1 91.75 82 LEU A C 1
ATOM 598 O O . LEU A 1 82 ? 4.305 34.594 28.266 1 91.75 82 LEU A O 1
ATOM 602 N N . GLU A 1 83 ? 3.557 36.406 29.328 1 88.88 83 GLU A N 1
ATOM 603 C CA . GLU A 1 83 ? 2.561 36.719 28.297 1 88.88 83 GLU A CA 1
ATOM 604 C C . GLU A 1 83 ? 3.215 36.938 26.938 1 88.88 83 GLU A C 1
ATOM 606 O O . GLU A 1 83 ? 2.76 36.375 25.938 1 88.88 83 GLU A O 1
ATOM 611 N N . THR A 1 84 ? 4.27 37.688 26.953 1 91.06 84 THR A N 1
ATOM 612 C CA . THR A 1 84 ? 4.969 38 25.719 1 91.06 84 THR A CA 1
ATOM 613 C C . THR A 1 84 ? 5.59 36.75 25.109 1 91.06 84 THR A C 1
ATOM 615 O O . THR A 1 84 ? 5.512 36.562 23.891 1 91.06 84 THR A O 1
ATOM 618 N N . GLU A 1 85 ? 6.156 35.938 25.938 1 91.06 85 GLU A N 1
ATOM 619 C CA . GLU A 1 85 ? 6.848 34.75 25.406 1 91.06 85 GLU A CA 1
ATOM 620 C C . GLU A 1 85 ? 5.852 33.688 24.938 1 91.06 85 GLU A C 1
ATOM 622 O O . GLU A 1 85 ? 6.121 32.969 23.969 1 91.06 85 GLU A O 1
ATOM 627 N N . LEU A 1 86 ? 4.754 33.562 25.578 1 87.44 86 LEU A N 1
ATOM 628 C CA . LEU A 1 86 ? 3.711 32.688 25.094 1 87.44 86 LEU A CA 1
ATOM 629 C C . LEU A 1 86 ? 3.199 33.125 23.734 1 87.44 86 LEU A C 1
ATOM 631 O O . LEU A 1 86 ? 2.943 32.312 22.859 1 87.44 86 LEU A O 1
ATOM 635 N N . TYR A 1 87 ? 3.066 34.438 23.609 1 88.31 87 TYR A N 1
ATOM 636 C CA . TYR A 1 87 ? 2.689 34.969 22.312 1 88.31 87 TYR A CA 1
ATOM 637 C C . TYR A 1 87 ? 3.705 34.594 21.25 1 88.31 87 TYR A C 1
ATOM 639 O O . TYR A 1 87 ? 3.332 34.125 20.172 1 88.31 87 TYR A O 1
ATOM 647 N N . ASN A 1 88 ? 4.965 34.781 21.562 1 90.56 88 ASN A N 1
ATOM 648 C CA . ASN A 1 88 ? 6.031 34.469 20.609 1 90.56 88 ASN A CA 1
ATOM 649 C C . ASN A 1 88 ? 6.074 32.969 20.297 1 90.56 88 ASN A C 1
ATOM 651 O O . ASN A 1 88 ? 6.273 32.594 19.141 1 90.56 88 ASN A O 1
ATOM 655 N N . TYR A 1 89 ? 5.91 32.156 21.25 1 87.88 89 TYR A N 1
ATOM 656 C CA . TYR A 1 89 ? 5.938 30.719 21.062 1 87.88 89 TYR A CA 1
ATOM 657 C C . TYR A 1 89 ? 4.855 30.281 20.078 1 87.88 89 TYR A C 1
ATOM 659 O O . TYR A 1 89 ? 5.117 29.5 19.172 1 87.88 89 TYR A O 1
ATOM 667 N N . LYS A 1 90 ? 3.658 30.797 20.281 1 86.69 90 LYS A N 1
ATOM 668 C CA . LYS A 1 90 ? 2.516 30.406 19.469 1 86.69 90 LYS A CA 1
ATOM 669 C C . LYS A 1 90 ? 2.703 30.844 18.016 1 86.69 90 LYS A C 1
ATOM 671 O O . LYS A 1 90 ? 2.078 30.281 17.109 1 86.69 90 LYS A O 1
ATOM 676 N N . LEU A 1 91 ? 3.549 31.781 17.844 1 86.75 91 LEU A N 1
ATOM 677 C CA . LEU A 1 91 ? 3.857 32.219 16.5 1 86.75 91 LEU A CA 1
ATOM 678 C C . LEU A 1 91 ? 5.004 31.422 15.906 1 86.75 91 LEU A C 1
ATOM 680 O O . LEU A 1 91 ? 4.871 30.844 14.812 1 86.75 91 LEU A O 1
ATOM 684 N N . ILE A 1 92 ? 6.086 31.266 16.594 1 86.25 92 ILE A N 1
ATOM 685 C CA . ILE A 1 92 ? 7.34 30.719 16.109 1 86.25 92 ILE A CA 1
ATOM 686 C C . ILE A 1 92 ? 7.164 29.219 15.828 1 86.25 92 ILE A C 1
ATOM 688 O O . ILE A 1 92 ? 7.734 28.688 14.867 1 86.25 92 ILE A O 1
ATOM 692 N N . ARG A 1 93 ? 6.359 28.562 16.578 1 85.19 93 ARG A N 1
ATOM 693 C CA . ARG A 1 93 ? 6.215 27.125 16.422 1 85.19 93 ARG A CA 1
ATOM 694 C C . ARG A 1 93 ? 5.609 26.766 15.062 1 85.19 93 ARG A C 1
ATOM 696 O O . ARG A 1 93 ? 5.719 25.625 14.602 1 85.19 93 ARG A O 1
ATOM 703 N N . ASN A 1 94 ? 5.004 27.703 14.406 1 87.25 94 ASN A N 1
ATOM 704 C CA . ASN A 1 94 ? 4.293 27.453 13.164 1 87.25 94 ASN A CA 1
ATOM 705 C C . ASN A 1 94 ? 5.172 27.719 11.945 1 87.25 94 ASN A C 1
ATOM 707 O O . ASN A 1 94 ? 4.754 27.5 10.805 1 87.25 94 ASN A O 1
ATOM 711 N N . VAL A 1 95 ? 6.406 28.141 12.195 1 86.62 95 VAL A N 1
ATOM 712 C CA . VAL A 1 95 ? 7.215 28.547 11.047 1 86.62 95 VAL A CA 1
ATOM 713 C C . VAL A 1 95 ? 8.641 28.031 11.211 1 86.62 95 VAL A C 1
ATOM 715 O O . VAL A 1 95 ? 9.594 28.812 11.258 1 86.62 95 VAL A O 1
ATOM 718 N N . PRO A 1 96 ? 8.852 26.734 11.141 1 80.88 96 PRO A N 1
ATOM 719 C CA . PRO A 1 96 ? 10.195 26.188 11.352 1 80.88 96 PRO A CA 1
ATOM 720 C C . PRO A 1 96 ? 11.18 26.625 10.266 1 80.88 96 PRO A C 1
ATOM 722 O O . PRO A 1 96 ? 12.375 26.766 10.539 1 80.88 96 PRO A O 1
ATOM 725 N N . THR A 1 97 ? 10.711 26.922 9.117 1 80.94 97 THR A N 1
ATOM 726 C CA . THR A 1 97 ? 11.594 27.188 7.984 1 80.94 97 THR A CA 1
ATOM 727 C C . THR A 1 97 ? 12.211 28.578 8.094 1 80.94 97 THR A C 1
ATOM 729 O O . THR A 1 97 ? 13.164 28.906 7.379 1 80.94 97 THR A O 1
ATOM 732 N N . ALA A 1 98 ? 11.664 29.391 8.953 1 81.88 98 ALA A N 1
ATOM 733 C CA . ALA A 1 98 ? 12.18 30.734 9.148 1 81.88 98 ALA A CA 1
ATOM 734 C C . ALA A 1 98 ? 13.445 30.734 10 1 81.88 98 ALA A C 1
ATOM 736 O O . ALA A 1 98 ? 14.141 31.734 10.102 1 81.88 98 ALA A O 1
ATOM 737 N N . TYR A 1 99 ? 13.781 29.562 10.531 1 82.12 99 TYR A N 1
ATOM 738 C CA . TYR A 1 99 ? 14.859 29.5 11.516 1 82.12 99 TYR A CA 1
ATOM 739 C C . TYR A 1 99 ? 15.781 28.328 11.234 1 82.12 99 TYR A C 1
ATOM 741 O O . TYR A 1 99 ? 15.461 27.453 10.43 1 82.12 99 TYR A O 1
ATOM 749 N N . GLN A 1 100 ? 16.938 28.484 11.852 1 79.81 100 GLN A N 1
ATOM 750 C CA . GLN A 1 100 ? 17.781 27.297 11.852 1 79.81 100 GLN A CA 1
ATOM 751 C C . GLN A 1 100 ? 17.156 26.172 12.648 1 79.81 100 GLN A C 1
ATOM 753 O O . GLN A 1 100 ? 16.625 26.391 13.742 1 79.81 100 GLN A O 1
ATOM 758 N N . ALA A 1 101 ? 17.281 25 12.078 1 76.94 101 ALA A N 1
ATOM 759 C CA . ALA A 1 101 ? 16.531 23.859 12.594 1 76.94 101 ALA A CA 1
ATOM 760 C C . ALA A 1 101 ? 16.891 23.578 14.047 1 76.94 101 ALA A C 1
ATOM 762 O O . ALA A 1 101 ? 15.992 23.422 14.891 1 76.94 101 ALA A O 1
ATOM 763 N N . GLU A 1 102 ? 18.156 23.562 14.336 1 71.94 102 GLU A N 1
ATOM 764 C CA . GLU A 1 102 ? 18.578 23.219 15.688 1 71.94 102 GLU A CA 1
ATOM 765 C C . GLU A 1 102 ? 18.094 24.266 16.703 1 71.94 102 GLU A C 1
ATOM 767 O O . GLU A 1 102 ? 17.625 23.906 17.781 1 71.94 102 GLU A O 1
ATOM 772 N N . GLY A 1 103 ? 18.25 25.484 16.312 1 76.75 103 GLY A N 1
ATOM 773 C CA . GLY A 1 103 ? 17.781 26.562 17.172 1 76.75 103 GLY A CA 1
ATOM 774 C C . GLY A 1 103 ? 16.281 26.547 17.375 1 76.75 103 GLY A C 1
ATOM 775 O O . GLY A 1 103 ? 15.789 26.766 18.484 1 76.75 103 GLY A O 1
ATOM 776 N N . TRP A 1 104 ? 15.578 26.344 16.328 1 83.69 104 TRP A N 1
ATOM 777 C CA . TRP A 1 104 ? 14.117 26.281 16.375 1 83.69 104 TRP A CA 1
ATOM 778 C C . TRP A 1 104 ? 13.656 25.141 17.281 1 83.69 104 TRP A C 1
ATOM 780 O O . TRP A 1 104 ? 12.766 25.328 18.109 1 83.69 104 TRP A O 1
ATOM 790 N N . ASP A 1 105 ? 14.32 24.016 17.156 1 73 105 ASP A N 1
ATOM 791 C CA . ASP A 1 105 ? 14 22.859 17.984 1 73 105 ASP A CA 1
ATOM 792 C C . ASP A 1 105 ? 14.219 23.172 19.469 1 73 105 ASP A C 1
ATOM 794 O O . ASP A 1 105 ? 13.367 22.875 20.297 1 73 105 ASP A O 1
ATOM 798 N N . THR A 1 106 ? 15.328 23.75 19.703 1 74.06 106 THR A N 1
ATOM 799 C CA . THR A 1 106 ? 15.688 24.078 21.094 1 74.06 106 THR A CA 1
ATOM 800 C C . THR A 1 106 ? 14.695 25.078 21.672 1 74.06 106 THR A C 1
ATOM 802 O O . THR A 1 106 ? 14.211 24.906 22.797 1 74.06 106 THR A O 1
ATOM 805 N N . TYR A 1 107 ? 14.445 26.109 20.953 1 83.44 107 TYR A N 1
ATOM 806 C CA . TYR A 1 107 ? 13.531 27.141 21.453 1 83.44 107 TYR A CA 1
ATOM 807 C C . TYR A 1 107 ? 12.141 26.562 21.672 1 83.44 107 TYR A C 1
ATOM 809 O O . TYR A 1 107 ? 11.539 26.781 22.734 1 83.44 107 TYR A O 1
ATOM 817 N N . THR A 1 108 ? 11.562 25.859 20.656 1 81.06 108 THR A N 1
ATOM 818 C CA . THR A 1 108 ? 10.188 25.375 20.766 1 81.06 108 THR A CA 1
ATOM 819 C C . THR A 1 108 ? 10.047 24.375 21.906 1 81.06 108 THR A C 1
ATOM 821 O O . THR A 1 108 ? 9.031 24.359 22.609 1 81.06 108 THR A O 1
ATOM 824 N N . ALA A 1 109 ? 11.117 23.656 22.109 1 71.38 109 ALA A N 1
ATOM 825 C CA . ALA A 1 109 ? 11.109 22.719 23.234 1 71.38 109 ALA A CA 1
ATOM 826 C C . ALA A 1 109 ? 11.078 23.469 24.562 1 71.38 109 ALA A C 1
ATOM 828 O O . ALA A 1 109 ? 10.367 23.062 25.484 1 71.38 109 ALA A O 1
ATOM 829 N N . THR A 1 110 ? 11.773 24.484 24.641 1 74.06 110 THR A N 1
ATOM 830 C CA . THR A 1 110 ? 11.875 25.281 25.859 1 74.06 110 THR A CA 1
ATOM 831 C C . THR A 1 110 ? 10.602 26.078 26.094 1 74.06 110 THR A C 1
ATOM 833 O O . THR A 1 110 ? 10.031 26.047 27.172 1 74.06 110 THR A O 1
ATOM 836 N N . ALA A 1 111 ? 10.141 26.75 25.078 1 81.5 111 ALA A N 1
ATOM 837 C CA . ALA A 1 111 ? 9 27.656 25.203 1 81.5 111 ALA A CA 1
ATOM 838 C C . ALA A 1 111 ? 7.711 26.875 25.469 1 81.5 111 ALA A C 1
ATOM 840 O O . ALA A 1 111 ? 6.785 27.391 26.094 1 81.5 111 ALA A O 1
ATOM 841 N N . ASN A 1 112 ? 7.625 25.719 24.953 1 76.06 112 ASN A N 1
ATOM 842 C CA . ASN A 1 112 ? 6.457 24.875 25.188 1 76.06 112 ASN A CA 1
ATOM 843 C C . ASN A 1 112 ? 6.199 24.672 26.672 1 76.06 112 ASN A C 1
ATOM 845 O O . ASN A 1 112 ? 5.047 24.562 27.094 1 76.06 112 ASN A O 1
ATOM 849 N N . THR A 1 113 ? 7.199 24.688 27.516 1 70.5 113 THR A N 1
ATOM 850 C CA . THR A 1 113 ? 7.078 24.453 28.938 1 70.5 113 THR A CA 1
ATOM 851 C C . THR A 1 113 ? 6.324 25.609 29.609 1 70.5 113 THR A C 1
ATOM 853 O O . THR A 1 113 ? 5.777 25.438 30.703 1 70.5 113 THR A O 1
ATOM 856 N N . LEU A 1 114 ? 6.273 26.703 29.016 1 79.69 114 LEU A N 1
ATOM 857 C CA . LEU A 1 114 ? 5.625 27.875 29.578 1 79.69 114 LEU A CA 1
ATOM 858 C C . LEU A 1 114 ? 4.117 27.688 29.672 1 79.69 114 LEU A C 1
ATOM 860 O O . LEU A 1 114 ? 3.441 28.359 30.453 1 79.69 114 LEU A O 1
ATOM 864 N N . LEU A 1 115 ? 3.607 26.828 28.797 1 72.75 115 LEU A N 1
ATOM 865 C CA . LEU A 1 115 ? 2.176 26.547 28.781 1 72.75 115 LEU A CA 1
ATOM 866 C C . LEU A 1 115 ? 1.716 25.953 30.109 1 72.75 115 LEU A C 1
ATOM 868 O O . LEU A 1 115 ? 0.522 25.969 30.422 1 72.75 115 LEU A O 1
ATOM 872 N N . ASN A 1 116 ? 2.646 25.594 30.891 1 67.44 116 ASN A N 1
ATOM 873 C CA . ASN A 1 116 ? 2.32 24.953 32.156 1 67.44 116 ASN A CA 1
ATOM 874 C C . ASN A 1 116 ? 2.404 25.922 33.344 1 67.44 116 ASN A C 1
ATOM 876 O O . ASN A 1 116 ? 2.109 25.562 34.469 1 67.44 116 ASN A O 1
ATOM 880 N N . ILE A 1 117 ? 2.799 27.031 33.125 1 75.5 117 ILE A N 1
ATOM 881 C CA . ILE A 1 117 ? 2.957 28 34.188 1 75.5 117 ILE A CA 1
ATOM 882 C C . ILE A 1 117 ? 1.596 28.578 34.562 1 75.5 117 ILE A C 1
ATOM 884 O O . ILE A 1 117 ? 0.821 28.984 33.688 1 75.5 117 ILE A O 1
ATOM 888 N N . ASP A 1 118 ? 1.271 28.562 35.906 1 77.56 118 ASP A N 1
ATOM 889 C CA . ASP A 1 118 ? 0.108 29.281 36.438 1 77.56 118 ASP A CA 1
ATOM 890 C C . ASP A 1 118 ? 0.346 30.781 36.438 1 77.56 118 ASP A C 1
ATOM 892 O O . ASP A 1 118 ? 1.173 31.281 37.219 1 77.56 118 ASP A O 1
ATOM 896 N N . PRO A 1 119 ? -0.346 31.484 35.625 1 82.69 119 PRO A N 1
ATOM 897 C CA . PRO A 1 119 ? -0.093 32.906 35.531 1 82.69 119 PRO A CA 1
ATOM 898 C C . PRO A 1 119 ? -0.381 33.656 36.844 1 82.69 119 PRO A C 1
ATOM 900 O O . PRO A 1 119 ? 0.111 34.781 37.031 1 82.69 119 PRO A O 1
ATOM 903 N N . ASP A 1 120 ? -1.176 33.062 37.75 1 86.94 120 ASP A N 1
ATOM 904 C CA . ASP A 1 120 ? -1.521 33.719 39 1 86.94 120 ASP A CA 1
ATOM 905 C C . ASP A 1 120 ? -0.492 33.375 40.094 1 86.94 120 ASP A C 1
ATOM 907 O O . ASP A 1 120 ? -0.505 34 41.156 1 86.94 120 ASP A O 1
ATOM 911 N N . ASN A 1 121 ? 0.334 32.5 39.781 1 87.06 121 ASN A N 1
ATOM 912 C CA . ASN A 1 121 ? 1.347 32.094 40.75 1 87.06 121 ASN A CA 1
ATOM 913 C C . ASN A 1 121 ? 2.697 31.844 40.094 1 87.06 121 ASN A C 1
ATOM 915 O O . ASN A 1 121 ? 3.125 30.703 39.938 1 87.06 121 ASN A O 1
ATOM 919 N N . ILE A 1 122 ? 3.428 32.844 39.812 1 91.62 122 ILE A N 1
ATOM 920 C CA . ILE A 1 122 ? 4.738 32.75 39.188 1 91.62 122 ILE A CA 1
ATOM 921 C C . ILE A 1 122 ? 5.828 32.688 40.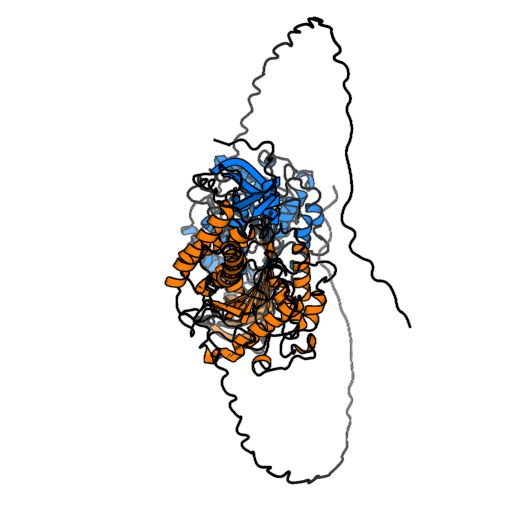25 1 91.62 122 ILE A C 1
ATOM 923 O O . ILE A 1 122 ? 6.234 33.719 40.812 1 91.62 122 ILE A O 1
ATOM 927 N N . ASP A 1 123 ? 6.301 31.484 40.5 1 89.25 123 ASP A N 1
ATOM 928 C CA . ASP A 1 123 ? 7.328 31.266 41.531 1 89.25 123 ASP A CA 1
ATOM 929 C C . ASP A 1 123 ? 8.727 31.312 40.906 1 89.25 123 ASP A C 1
ATOM 931 O O . ASP A 1 123 ? 8.883 31.688 39.75 1 89.25 123 ASP A O 1
ATOM 935 N N . ASP A 1 124 ? 9.734 31.016 41.719 1 86.38 124 ASP A N 1
ATOM 936 C CA . ASP A 1 124 ? 11.125 31.156 41.281 1 86.38 124 ASP A CA 1
ATOM 937 C C . ASP A 1 124 ? 11.445 30.172 40.156 1 86.38 124 ASP A C 1
ATOM 939 O O . ASP A 1 124 ? 12.227 30.484 39.25 1 86.38 124 ASP A O 1
ATOM 943 N N . VAL A 1 125 ? 10.836 29.047 40.219 1 79.06 125 VAL A N 1
ATOM 944 C CA . VAL A 1 125 ? 11.047 28.062 39.156 1 79.06 125 VAL A CA 1
ATOM 945 C C . VAL A 1 125 ? 10.445 28.578 37.844 1 79.06 125 VAL A C 1
ATOM 947 O O . VAL A 1 125 ? 11.094 28.516 36.781 1 79.06 125 VAL A O 1
ATOM 950 N N . SER A 1 126 ? 9.227 29.078 37.938 1 84.31 126 SER A N 1
ATOM 951 C CA . SER A 1 126 ? 8.57 29.672 36.781 1 84.31 126 SER A CA 1
ATOM 952 C C . SER A 1 126 ? 9.398 30.812 36.188 1 84.31 126 SER A C 1
ATOM 954 O O . SER A 1 126 ? 9.516 30.938 34.969 1 84.31 126 SER A O 1
ATOM 956 N N . LYS A 1 127 ? 9.922 31.609 37.062 1 91.12 127 LYS A N 1
ATOM 957 C CA . LYS A 1 127 ? 10.742 32.719 36.594 1 91.12 127 LYS A CA 1
ATOM 958 C C . LYS A 1 127 ? 11.953 32.219 35.812 1 91.12 127 LYS A C 1
ATOM 960 O O . LYS A 1 127 ? 12.297 32.812 34.781 1 91.12 127 LYS A O 1
ATOM 965 N N . SER A 1 128 ? 12.562 31.219 36.281 1 87 128 SER A N 1
ATOM 966 C CA . SER A 1 128 ? 13.711 30.641 35.594 1 87 128 SER A CA 1
ATOM 967 C C . SER A 1 128 ? 13.328 30.109 34.219 1 87 128 SER A C 1
ATOM 969 O O . SER A 1 128 ? 14.094 30.234 33.281 1 87 128 SER A O 1
ATOM 971 N N . MET A 1 129 ? 12.164 29.453 34.125 1 82.69 129 MET A N 1
ATOM 972 C CA . MET A 1 129 ? 11.656 28.938 32.844 1 82.69 129 MET A CA 1
ATOM 973 C C . MET A 1 129 ? 11.445 30.078 31.859 1 82.69 129 MET A C 1
ATOM 975 O O . MET A 1 129 ? 11.805 29.953 30.688 1 82.69 129 MET A O 1
ATOM 979 N N . ILE A 1 130 ? 10.891 31.109 32.375 1 91.31 130 ILE A N 1
ATOM 980 C CA . ILE A 1 130 ? 10.617 32.281 31.531 1 91.31 130 ILE A CA 1
ATOM 981 C C . ILE A 1 130 ? 11.93 32.875 31.031 1 91.31 130 ILE A C 1
ATOM 983 O O . ILE A 1 130 ? 12.094 33.125 29.844 1 91.31 130 ILE A O 1
ATOM 987 N N . ASP A 1 131 ? 12.891 33.031 31.906 1 91.62 131 ASP A N 1
ATOM 988 C CA . ASP A 1 131 ? 14.195 33.594 31.547 1 91.62 131 ASP A CA 1
ATOM 989 C C . ASP A 1 131 ? 14.883 32.719 30.484 1 91.62 131 ASP A C 1
ATOM 991 O O . ASP A 1 131 ? 15.492 33.25 29.562 1 91.62 131 ASP A O 1
ATOM 995 N N . ASN A 1 132 ? 14.812 31.516 30.688 1 89.5 132 ASN A N 1
ATOM 996 C CA . ASN A 1 132 ? 15.43 30.594 29.734 1 89.5 132 ASN A CA 1
ATOM 997 C C . ASN A 1 132 ? 14.789 30.703 28.359 1 89.5 132 ASN A C 1
ATOM 999 O O . ASN A 1 132 ? 15.492 30.75 27.344 1 89.5 132 ASN A O 1
ATOM 1003 N N . ALA A 1 133 ? 13.469 30.672 28.297 1 89 133 ALA A N 1
ATOM 1004 C CA . ALA A 1 133 ? 12.758 30.797 27.031 1 89 133 ALA A CA 1
ATOM 1005 C C . ALA A 1 133 ? 13.125 32.094 26.328 1 89 133 ALA A C 1
ATOM 1007 O O . ALA A 1 133 ? 13.336 32.125 25.109 1 89 133 ALA A O 1
ATOM 1008 N N . VAL A 1 134 ? 13.195 33.156 27.109 1 93.38 134 VAL A N 1
ATOM 1009 C CA . VAL A 1 134 ? 13.562 34.469 26.562 1 93.38 134 VAL A CA 1
ATOM 1010 C C . VAL A 1 134 ? 14.977 34.406 25.969 1 93.38 134 VAL A C 1
ATOM 1012 O O . VAL A 1 134 ? 15.219 34.875 24.859 1 93.38 134 VAL A O 1
ATOM 1015 N N . ALA A 1 135 ? 15.852 33.812 26.688 1 90.88 135 ALA A N 1
ATOM 1016 C CA . ALA A 1 135 ? 17.234 33.688 26.234 1 90.88 135 ALA A CA 1
ATOM 1017 C C . ALA A 1 135 ? 17.312 32.875 24.938 1 90.88 135 ALA A C 1
ATOM 1019 O O . ALA A 1 135 ? 18.047 33.25 24.016 1 90.88 135 ALA A O 1
ATOM 1020 N N . GLN A 1 136 ? 16.625 31.766 24.828 1 88.12 136 GLN A N 1
ATOM 1021 C CA . GLN A 1 136 ? 16.625 30.922 23.625 1 88.12 136 GLN A CA 1
ATOM 1022 C C . GLN A 1 136 ? 16.031 31.656 22.438 1 88.12 136 GLN A C 1
ATOM 1024 O O . GLN A 1 136 ? 16.484 31.5 21.312 1 88.12 136 GLN A O 1
ATOM 1029 N N . ARG A 1 137 ? 14.945 32.344 22.719 1 92.5 137 ARG A N 1
ATOM 1030 C CA . ARG A 1 137 ? 14.344 33.125 21.641 1 92.5 137 ARG A CA 1
ATOM 1031 C C . ARG A 1 137 ? 15.328 34.156 21.078 1 92.5 137 ARG A C 1
ATOM 1033 O O . ARG A 1 137 ? 15.453 34.312 19.875 1 92.5 137 ARG A O 1
ATOM 1040 N N . GLU A 1 138 ? 15.969 34.875 21.969 1 89.88 138 GLU A N 1
ATOM 1041 C CA . GLU A 1 138 ? 16.938 35.875 21.547 1 89.88 138 GLU A CA 1
ATOM 1042 C C . GLU A 1 138 ? 18.062 35.25 20.719 1 89.88 138 GLU A C 1
ATOM 1044 O O . GLU A 1 138 ? 18.484 35.844 19.719 1 89.88 138 GLU A O 1
ATOM 1049 N N . ALA A 1 139 ? 18.5 34.156 21.062 1 86.88 139 ALA A N 1
ATOM 1050 C CA . ALA A 1 139 ? 19.531 33.438 20.297 1 86.88 139 ALA A CA 1
ATOM 1051 C C . ALA A 1 139 ? 18.984 33.031 18.938 1 86.88 139 ALA A C 1
ATOM 1053 O O . ALA A 1 139 ? 19.703 33.062 17.938 1 86.88 139 ALA A O 1
ATOM 1054 N N . LEU A 1 140 ? 17.719 32.531 18.922 1 88.44 140 LEU A N 1
ATOM 1055 C CA . LEU A 1 140 ? 17.078 32.031 17.719 1 88.44 140 LEU A CA 1
ATOM 1056 C C . LEU A 1 140 ? 16.953 33.156 16.672 1 88.44 140 LEU A C 1
ATOM 1058 O O . LEU A 1 140 ? 17.266 32.938 15.492 1 88.44 140 LEU A O 1
ATOM 1062 N N . VAL A 1 141 ? 16.531 34.344 17.047 1 87.38 141 VAL A N 1
ATOM 1063 C CA . VAL A 1 141 ? 16.172 35.375 16.094 1 87.38 141 VAL A CA 1
ATOM 1064 C C . VAL A 1 141 ? 17.438 36.094 15.609 1 87.38 141 VAL A C 1
ATOM 1066 O O . VAL A 1 141 ? 17.391 36.844 14.641 1 87.38 141 VAL A O 1
ATOM 1069 N N . GLN A 1 142 ? 18.5 35.906 16.234 1 80.62 142 GLN A N 1
ATOM 1070 C CA . GLN A 1 142 ? 19.75 36.5 15.789 1 80.62 142 GLN A CA 1
ATOM 1071 C C . GLN A 1 142 ? 20.266 35.812 14.523 1 80.62 142 GLN A C 1
ATOM 1073 O O . GLN A 1 142 ? 21.031 36.406 13.758 1 80.62 142 GLN A O 1
ATOM 1078 N N . VAL A 1 143 ? 19.828 34.562 14.266 1 71.81 143 VAL A N 1
ATOM 1079 C CA . VAL A 1 143 ? 20.328 33.781 13.148 1 71.81 143 VAL A CA 1
ATOM 1080 C C . VAL A 1 143 ? 19.219 33.531 12.141 1 71.81 143 VAL A C 1
ATOM 1082 O O . VAL A 1 143 ? 19.359 32.719 11.227 1 71.81 143 VAL A O 1
ATOM 1085 N N . ALA A 1 144 ? 18.141 34.094 12.305 1 64.25 144 ALA A N 1
ATOM 1086 C CA . ALA A 1 144 ? 16.969 33.75 11.516 1 64.25 144 ALA A CA 1
ATOM 1087 C C . ALA A 1 144 ? 17.078 34.281 10.086 1 64.25 144 ALA A C 1
ATOM 1089 O O . ALA A 1 144 ? 17.531 35.406 9.867 1 64.25 144 ALA A O 1
ATOM 1090 N N . PRO A 1 145 ? 16.938 33.219 9.141 1 57.91 145 PRO A N 1
ATOM 1091 C CA . PRO A 1 145 ? 16.969 33.719 7.762 1 57.91 145 PRO A CA 1
ATOM 1092 C C . PRO A 1 145 ? 15.805 34.656 7.438 1 57.91 145 PRO A C 1
ATOM 1094 O O . PRO A 1 145 ? 14.758 34.562 8.086 1 57.91 145 PRO A O 1
ATOM 1097 N N . ALA A 1 146 ? 16.016 35.688 6.648 1 53.25 146 ALA A N 1
ATOM 1098 C CA . ALA A 1 146 ? 15.094 36.656 6.105 1 53.25 146 ALA A CA 1
ATOM 1099 C C . ALA A 1 146 ? 14.102 36.031 5.137 1 53.25 146 ALA A C 1
ATOM 1101 O O . ALA A 1 146 ? 13.344 36.719 4.465 1 53.25 146 ALA A O 1
ATOM 1102 N N . ALA A 1 147 ? 14.102 34.719 5.008 1 54.88 147 ALA A N 1
ATOM 1103 C CA . ALA A 1 147 ? 13.391 34.219 3.822 1 54.88 147 ALA A CA 1
ATOM 1104 C C . ALA A 1 147 ? 11.883 34.25 4.039 1 54.88 147 ALA A C 1
ATOM 1106 O O . ALA A 1 147 ? 11.414 34.188 5.18 1 54.88 147 ALA A O 1
ATOM 1107 N N . ASP A 1 148 ? 11.188 34.594 2.939 1 63.28 148 ASP A N 1
ATOM 1108 C CA . ASP A 1 148 ? 9.734 34.531 2.818 1 63.28 148 ASP A CA 1
ATOM 1109 C C . ASP A 1 148 ? 9.227 33.156 3.211 1 63.28 148 ASP A C 1
ATOM 1111 O O . ASP A 1 148 ? 9.344 32.188 2.441 1 63.28 148 ASP A O 1
ATOM 1115 N N . CYS A 1 149 ? 8.859 33.031 4.516 1 80.31 149 CYS A N 1
ATOM 1116 C CA . CYS A 1 149 ? 8.57 31.703 5.039 1 80.31 149 CYS A CA 1
ATOM 1117 C C . CYS A 1 149 ? 7.098 31.578 5.402 1 80.31 149 CYS A C 1
ATOM 1119 O O . CYS A 1 149 ? 6.648 30.484 5.781 1 80.31 149 CYS A O 1
ATOM 1121 N N . MET A 1 150 ? 6.359 32.656 5.211 1 87 150 MET A N 1
ATOM 1122 C CA . MET A 1 150 ? 4.93 32.625 5.512 1 87 150 MET A CA 1
ATOM 1123 C C . MET A 1 150 ? 4.137 33.344 4.426 1 87 150 MET A C 1
ATOM 1125 O O . MET A 1 150 ? 4.402 34.531 4.133 1 87 150 MET A O 1
ATOM 1129 N N . TRP A 1 151 ? 3.277 32.688 3.824 1 91.19 151 TRP A N 1
ATOM 1130 C CA . TRP A 1 151 ? 2.406 33.281 2.822 1 91.19 151 TRP A CA 1
ATOM 1131 C C . TRP A 1 151 ? 0.979 33.406 3.346 1 91.19 151 TRP A C 1
ATOM 1133 O O . TRP A 1 151 ? 0.21 32.438 3.303 1 91.19 151 TRP A O 1
ATOM 1143 N N . TYR A 1 152 ? 0.615 34.594 3.85 1 91 152 TYR A N 1
ATOM 1144 C CA . TYR A 1 152 ? -0.742 34.844 4.328 1 91 152 TYR A CA 1
ATOM 1145 C C . TYR A 1 152 ? -1.748 34.75 3.186 1 91 152 TYR A C 1
ATOM 1147 O O . TYR A 1 152 ? -1.647 35.469 2.193 1 91 152 TYR A O 1
ATOM 1155 N N . ILE A 1 153 ? -2.703 33.906 3.32 1 93.44 153 ILE A N 1
ATOM 1156 C CA . ILE A 1 153 ? -3.516 33.562 2.16 1 93.44 153 ILE A CA 1
ATOM 1157 C C . ILE A 1 153 ? -4.711 34.5 2.066 1 93.44 153 ILE A C 1
ATOM 1159 O O . ILE A 1 153 ? -5.336 34.625 1.009 1 93.44 153 ILE A O 1
ATOM 1163 N N . TRP A 1 154 ? -5.129 35.188 3.09 1 90.38 154 TRP A N 1
ATOM 1164 C CA . TRP A 1 154 ? -6.27 36.094 3.064 1 90.38 154 TRP A CA 1
ATOM 1165 C C . TRP A 1 154 ? -5.801 37.531 3.008 1 90.38 154 TRP A C 1
ATOM 1167 O O . TRP A 1 154 ? -6.621 38.469 2.957 1 90.38 154 TRP A O 1
ATOM 1177 N N . GLY A 1 155 ? -4.543 37.781 2.92 1 77.38 155 GLY A N 1
ATOM 1178 C CA . GLY A 1 155 ? -4.031 39.125 2.949 1 77.38 155 GLY A CA 1
ATOM 1179 C C . GLY A 1 155 ? -4.375 39.875 4.23 1 77.38 155 GLY A C 1
ATOM 1180 O O . GLY A 1 155 ? -4.305 39.312 5.32 1 77.38 155 GLY A O 1
ATOM 1181 N N . ASP A 1 156 ? -4.586 41.188 4.102 1 62.62 156 ASP A N 1
ATOM 1182 C CA . ASP A 1 156 ? -4.883 42.062 5.254 1 62.62 156 ASP A CA 1
ATOM 1183 C C . ASP A 1 156 ? -6.336 41.875 5.691 1 62.62 156 ASP A C 1
ATOM 1185 O O . ASP A 1 156 ? -6.711 42.312 6.793 1 62.62 156 ASP A O 1
ATOM 1189 N N . ALA A 1 157 ? -7.234 41.281 4.875 1 55.53 157 ALA A N 1
ATOM 1190 C CA . ALA A 1 157 ? -8.648 41.156 5.227 1 55.53 157 ALA A CA 1
ATOM 1191 C C . ALA A 1 157 ? -8.961 39.781 5.758 1 55.53 157 ALA A C 1
ATOM 1193 O O . ALA A 1 157 ? -8.648 38.75 5.109 1 55.53 157 ALA A O 1
ATOM 1194 N N . PRO A 1 158 ? -9.094 39.625 7.051 1 53.59 158 PRO A N 1
ATOM 1195 C CA . PRO A 1 158 ? -9.461 38.281 7.492 1 53.59 158 PRO A CA 1
ATOM 1196 C C . PRO A 1 158 ? -10.695 37.75 6.777 1 53.59 158 PRO A C 1
ATOM 1198 O O . PRO A 1 158 ? -11.555 38.531 6.355 1 53.59 158 PRO A O 1
ATOM 1201 N N . ALA A 1 159 ? -10.625 36.562 6.16 1 53.97 159 ALA A N 1
ATOM 1202 C CA . ALA A 1 159 ? -11.727 35.938 5.41 1 53.97 159 ALA A CA 1
ATOM 1203 C C . ALA A 1 159 ? -13.07 36.281 6.062 1 53.97 159 ALA A C 1
ATOM 1205 O O . ALA A 1 159 ? -14.039 36.594 5.375 1 53.97 159 ALA A O 1
ATOM 1206 N N . THR A 1 160 ? -13.391 35.656 7.293 1 55.03 160 THR A N 1
ATOM 1207 C CA . THR A 1 160 ? -14.664 35.875 7.957 1 55.03 160 THR A CA 1
ATOM 1208 C C . THR A 1 160 ? -14.484 36.781 9.172 1 55.03 160 THR A C 1
ATOM 1210 O O . THR A 1 160 ? -13.469 36.719 9.867 1 55.03 160 THR A O 1
ATOM 1213 N N . ALA A 1 161 ? -15.016 38 9.164 1 47.25 161 ALA A N 1
ATOM 1214 C CA . ALA A 1 161 ? -15.062 39.125 10.078 1 47.25 161 ALA A CA 1
ATOM 1215 C C . ALA A 1 161 ? -15.18 38.688 11.523 1 47.25 161 ALA A C 1
ATOM 1217 O O . ALA A 1 161 ? -15.195 39.5 12.445 1 47.25 161 ALA A O 1
ATOM 1218 N N . GLU A 1 162 ? -15.531 37.469 11.727 1 50.16 162 GLU A N 1
ATOM 1219 C CA . GLU A 1 162 ? -15.859 37.344 13.141 1 50.16 162 GLU A CA 1
ATOM 1220 C C . GLU A 1 162 ? -14.602 37.312 14 1 50.16 162 GLU A C 1
ATOM 1222 O O . GLU A 1 162 ? -13.75 36.438 13.82 1 50.16 162 GLU A O 1
ATOM 1227 N N . THR A 1 163 ? -14.18 38.531 14.258 1 47.31 163 THR A N 1
ATOM 1228 C CA . THR A 1 163 ? -13.18 38.594 15.312 1 47.31 163 THR A CA 1
ATOM 1229 C C . THR A 1 163 ? -13.609 37.781 16.516 1 47.31 163 THR A C 1
ATOM 1231 O O . THR A 1 163 ? -14.711 37.938 17.047 1 47.31 163 THR A O 1
ATOM 1234 N N . VAL A 1 164 ? -13.32 36.5 16.453 1 50.78 164 VAL A N 1
ATOM 1235 C CA . VAL A 1 164 ? -13.586 35.75 17.672 1 50.78 164 VAL A CA 1
ATOM 1236 C C . VAL A 1 164 ? -12.805 36.375 18.828 1 50.78 164 VAL A C 1
ATOM 1238 O O . VAL A 1 164 ? -11.625 36.719 18.688 1 50.78 164 VAL A O 1
ATOM 1241 N N . GLU A 1 165 ? -13.609 37.125 19.594 1 45.22 165 GLU A N 1
ATOM 1242 C CA . GLU A 1 165 ? -12.953 37.562 20.828 1 45.22 165 GLU A CA 1
ATOM 1243 C C . GLU A 1 165 ? -12.07 36.469 21.406 1 45.22 165 GLU A C 1
ATOM 1245 O O . GLU A 1 165 ? -12.57 35.406 21.828 1 45.22 165 GLU A O 1
ATOM 1250 N N . VAL A 1 166 ? -11.086 36.125 20.656 1 45.22 166 VAL A N 1
ATOM 1251 C CA . VAL A 1 166 ? -10.148 35.156 21.203 1 45.22 166 VAL A CA 1
ATOM 1252 C C . VAL A 1 166 ? -9.82 35.5 22.656 1 45.22 166 VAL A C 1
ATOM 1254 O O . VAL A 1 166 ? -9.461 36.625 22.953 1 45.22 166 VAL A O 1
ATOM 1257 N N . ALA A 1 167 ? -10.539 34.906 23.422 1 40.16 167 ALA A N 1
ATOM 1258 C CA . ALA A 1 167 ? -10.125 34.969 24.828 1 40.16 167 ALA A CA 1
ATOM 1259 C C . ALA A 1 167 ? -8.617 35.188 24.938 1 40.16 167 ALA A C 1
ATOM 1261 O O . ALA A 1 167 ? -7.863 34.844 24.031 1 40.16 167 ALA A O 1
ATOM 1262 N N . ASP A 1 168 ? -8.188 36.031 25.844 1 39.31 168 ASP A N 1
ATOM 1263 C CA . ASP A 1 168 ? -6.828 36.344 26.281 1 39.31 168 ASP A CA 1
ATOM 1264 C C . ASP A 1 168 ? -5.898 35.156 26.016 1 39.31 168 ASP A C 1
ATOM 1266 O O . ASP A 1 168 ? -6.344 34 25.984 1 39.31 168 ASP A O 1
ATOM 1270 N N . PHE A 1 169 ? -4.59 35.5 25.578 1 43.66 169 PHE A N 1
ATOM 1271 C CA . PHE A 1 169 ? -3.34 34.75 25.5 1 43.66 169 PHE A CA 1
ATOM 1272 C C . PHE A 1 169 ? -3.305 33.625 26.547 1 43.66 169 PHE A C 1
ATOM 1274 O O . PHE A 1 169 ? -2.234 33.125 26.875 1 43.66 169 PHE A O 1
ATOM 1281 N N . THR A 1 170 ? -4.414 33.406 27.109 1 48.38 170 THR A N 1
ATOM 1282 C CA . THR A 1 170 ? -4.238 32.438 28.172 1 48.38 170 THR A CA 1
ATOM 1283 C C . THR A 1 170 ? -3.822 31.062 27.609 1 48.38 170 THR A C 1
ATOM 1285 O O . THR A 1 170 ? -3.879 30.859 26.391 1 48.38 170 THR A O 1
ATOM 1288 N N . VAL A 1 171 ? -3.111 30.297 28.391 1 52.78 171 VAL A N 1
ATOM 1289 C CA . VAL A 1 171 ? -2.682 28.906 28.344 1 52.78 171 VAL A CA 1
ATOM 1290 C C . VAL A 1 171 ? -3.734 28.062 27.625 1 52.78 171 VAL A C 1
ATOM 1292 O O . VAL A 1 171 ? -3.416 27.031 27.047 1 52.78 171 VAL A O 1
ATOM 1295 N N . GLU A 1 172 ? -4.875 28.766 27.219 1 59.72 172 GLU A N 1
ATOM 1296 C CA . GLU A 1 172 ? -5.941 27.828 26.875 1 59.72 172 GLU A CA 1
ATOM 1297 C C . GLU A 1 172 ? -6.125 27.719 25.375 1 59.72 172 GLU A C 1
ATOM 1299 O O . GLU A 1 172 ? -6.523 26.656 24.859 1 59.72 172 GLU A O 1
ATOM 1304 N N . SER A 1 173 ? -5.742 28.891 24.609 1 73.5 173 SER A N 1
ATOM 1305 C CA . SER A 1 173 ? -5.957 28.766 23.172 1 73.5 173 SER A CA 1
ATOM 1306 C C . SER A 1 173 ? -4.703 28.266 22.469 1 73.5 173 SER A C 1
ATOM 1308 O O . SER A 1 173 ? -3.584 28.562 22.891 1 73.5 173 SER A O 1
ATOM 1310 N N . TYR A 1 174 ? -4.887 27.594 21.312 1 82.12 174 TYR A N 1
ATOM 1311 C CA . TYR A 1 174 ? -3.764 27.062 20.562 1 82.12 174 TYR A CA 1
ATOM 1312 C C . TYR A 1 174 ? -2.998 28.172 19.844 1 82.12 174 TYR A C 1
ATOM 1314 O O . TYR A 1 174 ? -1.766 28.188 19.859 1 82.12 174 TYR A O 1
ATOM 1322 N N . ASP A 1 175 ? -3.73 29.203 19.25 1 86.88 175 ASP A N 1
ATOM 1323 C CA . ASP A 1 175 ? -3.109 30.328 18.547 1 86.88 175 ASP A CA 1
ATOM 1324 C C . ASP A 1 175 ? -3.389 31.641 19.266 1 86.88 175 ASP A C 1
ATOM 1326 O O . ASP A 1 175 ? -4.27 31.719 20.141 1 86.88 175 ASP A O 1
ATOM 1330 N N . ASN A 1 176 ? -2.574 32.625 18.859 1 84 176 ASN A N 1
ATOM 1331 C CA . ASN A 1 176 ? -2.875 34 19.25 1 84 176 ASN A CA 1
ATOM 1332 C C . ASN A 1 176 ? -4.133 34.5 18.562 1 84 176 ASN A C 1
ATOM 1334 O O . ASN A 1 176 ? -4.508 34.031 17.5 1 84 176 ASN A O 1
ATOM 1338 N N . ALA A 1 177 ? -4.762 35.5 19.172 1 78.31 177 ALA A N 1
ATOM 1339 C CA . ALA A 1 177 ? -6.027 36.031 18.672 1 78.31 177 ALA A CA 1
ATOM 1340 C C . ALA A 1 177 ? -5.852 36.656 17.297 1 78.31 177 ALA A C 1
ATOM 1342 O O . ALA A 1 177 ? -6.789 36.656 16.484 1 78.31 177 ALA A O 1
ATOM 1343 N N . ASP A 1 178 ? -4.648 37.062 17.062 1 79.44 178 ASP A N 1
ATOM 1344 C CA . ASP A 1 178 ? -4.43 37.781 15.812 1 79.44 178 ASP A CA 1
ATOM 1345 C C . ASP A 1 178 ? -3.863 36.844 14.742 1 79.44 178 ASP A C 1
ATOM 1347 O O . ASP A 1 178 ? -3.338 37.312 13.727 1 79.44 178 ASP A O 1
ATOM 1351 N N . MET A 1 179 ? -3.9 35.594 15.039 1 83 179 MET A N 1
ATOM 1352 C CA . MET A 1 179 ? -3.396 34.625 14.07 1 83 179 MET A CA 1
ATOM 1353 C C . MET A 1 179 ? -4.207 34.656 12.781 1 83 179 MET A C 1
ATOM 1355 O O . MET A 1 179 ? -5.441 34.656 12.812 1 83 179 MET A O 1
ATOM 1359 N N . LYS A 1 180 ? -3.498 34.75 11.641 1 85.12 180 LYS A N 1
ATOM 1360 C CA . LYS A 1 180 ? -4.086 34.625 10.305 1 85.12 180 LYS A CA 1
ATOM 1361 C C . LYS A 1 180 ? -3.584 33.344 9.602 1 85.12 180 LYS A C 1
ATOM 1363 O O . LYS A 1 180 ? -2.404 33 9.703 1 85.12 180 LYS A O 1
ATOM 1368 N N . PRO A 1 181 ? -4.496 32.688 8.867 1 92.94 181 PRO A N 1
ATOM 1369 C CA . PRO A 1 181 ? -4.062 31.484 8.148 1 92.94 181 PRO A CA 1
ATOM 1370 C C . PRO A 1 181 ? -3 31.781 7.094 1 92.94 181 PRO A C 1
ATOM 1372 O O . PRO A 1 181 ? -3.055 32.812 6.434 1 92.94 181 PRO A O 1
ATOM 1375 N N . PHE A 1 182 ? -2.043 30.891 6.934 1 92.56 182 PHE A N 1
ATOM 1376 C CA . PHE A 1 182 ? -0.962 31.094 5.977 1 92.56 182 PHE A CA 1
ATOM 1377 C C . PHE A 1 182 ? -0.374 29.75 5.539 1 92.56 182 PHE A C 1
ATOM 1379 O O . PHE A 1 182 ? -0.682 28.719 6.125 1 92.56 182 PHE A O 1
ATOM 1386 N N . LEU A 1 183 ? 0.448 29.812 4.484 1 95.81 183 LEU A N 1
ATOM 1387 C CA . LEU A 1 183 ? 1.196 28.672 3.979 1 95.81 183 LEU A CA 1
ATOM 1388 C C . LEU A 1 183 ? 2.676 28.781 4.328 1 95.81 183 LEU A C 1
ATOM 1390 O O . LEU A 1 183 ? 3.252 29.875 4.25 1 95.81 183 LEU A O 1
ATOM 1394 N N . VAL A 1 184 ? 3.244 27.672 4.82 1 93.88 184 VAL A N 1
ATOM 1395 C CA . VAL A 1 184 ? 4.691 27.547 4.938 1 93.88 184 VAL A CA 1
ATOM 1396 C C . VAL A 1 184 ? 5.238 26.766 3.746 1 93.88 184 VAL A C 1
ATOM 1398 O O . VAL A 1 184 ? 5.055 25.547 3.656 1 93.88 184 VAL A O 1
ATOM 1401 N N . PRO A 1 185 ? 6.02 27.422 2.891 1 95.19 185 PRO A N 1
ATOM 1402 C CA . PRO A 1 185 ? 6.438 26.781 1.645 1 95.19 185 PRO A CA 1
ATOM 1403 C C . PRO A 1 185 ? 7.723 25.969 1.804 1 95.19 185 PRO A C 1
ATOM 1405 O O . PRO A 1 185 ? 8.625 26.375 2.533 1 95.19 185 PRO A O 1
ATOM 1408 N N . TYR A 1 186 ? 7.754 24.797 1.255 1 94.25 186 TYR A N 1
ATOM 1409 C CA . TYR A 1 186 ? 8.891 23.922 0.972 1 94.25 186 TYR A CA 1
ATOM 1410 C C . TYR A 1 186 ? 9.047 23.703 -0.528 1 94.25 186 TYR A C 1
ATOM 1412 O O . TYR A 1 186 ? 8.445 22.797 -1.096 1 94.25 186 TYR A O 1
ATOM 1420 N N . LEU A 1 187 ? 9.898 24.562 -1.121 1 95.56 187 LEU A N 1
ATOM 1421 C CA . LEU A 1 187 ? 9.922 24.609 -2.578 1 95.56 187 LEU A CA 1
ATOM 1422 C C . LEU A 1 187 ? 11.07 23.766 -3.133 1 95.56 187 LEU A C 1
ATOM 1424 O O . LEU A 1 187 ? 12.133 23.688 -2.52 1 95.56 187 LEU A O 1
ATOM 1428 N N . VAL A 1 188 ? 10.836 23.188 -4.281 1 95.88 188 VAL A N 1
ATOM 1429 C CA . VAL A 1 188 ? 11.922 22.531 -5 1 95.88 188 VAL A CA 1
ATOM 1430 C C . VAL A 1 188 ? 12.867 23.578 -5.586 1 95.88 188 VAL A C 1
ATOM 1432 O O . VAL A 1 188 ? 12.469 24.719 -5.82 1 95.88 188 VAL A O 1
ATOM 1435 N N . GLU A 1 189 ? 13.977 23.172 -5.855 1 92.12 189 GLU A N 1
ATOM 1436 C CA . GLU A 1 189 ? 14.984 24.094 -6.375 1 92.12 189 GLU A CA 1
ATOM 1437 C C . GLU A 1 189 ? 14.727 24.422 -7.84 1 92.12 189 GLU A C 1
ATOM 1439 O O . GLU A 1 189 ? 14.789 25.594 -8.242 1 92.12 189 GLU A O 1
ATOM 1444 N N . ASP A 1 190 ? 14.461 23.391 -8.602 1 95.44 190 ASP A N 1
ATOM 1445 C CA . ASP A 1 190 ? 14.188 23.578 -10.023 1 95.44 190 ASP A CA 1
ATOM 1446 C C . ASP A 1 190 ? 12.688 23.547 -10.297 1 95.44 190 ASP A C 1
ATOM 1448 O O . ASP A 1 190 ? 12.094 22.484 -10.445 1 95.44 190 ASP A O 1
ATOM 1452 N N . GLN A 1 191 ? 12.125 24.688 -10.453 1 96.31 191 GLN A N 1
ATOM 1453 C CA . GLN A 1 191 ? 10.688 24.828 -10.633 1 96.31 191 GLN A CA 1
ATOM 1454 C C . GLN A 1 191 ? 10.242 24.281 -11.984 1 96.31 191 GLN A C 1
ATOM 1456 O O . GLN A 1 191 ? 9.102 23.828 -12.133 1 96.31 191 GLN A O 1
ATOM 1461 N N . SER A 1 192 ? 11.031 24.266 -12.922 1 94 192 SER A N 1
ATOM 1462 C CA . SER A 1 192 ? 10.68 23.766 -14.242 1 94 192 SER A CA 1
ATOM 1463 C C . SER A 1 192 ? 10.469 22.266 -14.227 1 94 192 SER A C 1
ATOM 1465 O O . SER A 1 192 ? 9.797 21.719 -15.094 1 94 192 SER A O 1
ATOM 1467 N N . ALA A 1 193 ? 10.992 21.594 -13.219 1 92.88 193 ALA A N 1
ATOM 1468 C CA . ALA A 1 193 ? 10.883 20.141 -13.109 1 92.88 193 ALA A CA 1
ATOM 1469 C C . ALA A 1 193 ? 9.914 19.75 -12 1 92.88 193 ALA A C 1
ATOM 1471 O O . ALA A 1 193 ? 9.797 18.562 -11.656 1 92.88 193 ALA A O 1
ATOM 1472 N N . ALA A 1 194 ? 9.219 20.75 -11.461 1 97.38 194 ALA A N 1
ATOM 1473 C CA . ALA A 1 194 ? 8.305 20.453 -10.367 1 97.38 194 ALA A CA 1
ATOM 1474 C C . ALA A 1 194 ? 7.195 19.516 -10.828 1 97.38 194 ALA A C 1
ATOM 1476 O O . ALA A 1 194 ? 6.562 19.734 -11.859 1 97.38 194 ALA A O 1
ATOM 1477 N N . LYS A 1 195 ? 6.945 18.438 -10.086 1 96.38 195 LYS A N 1
ATOM 1478 C CA . LYS A 1 195 ? 5.926 17.438 -10.406 1 96.38 195 LYS A CA 1
ATOM 1479 C C . LYS A 1 195 ? 4.527 17.969 -10.117 1 96.38 195 LYS A C 1
ATOM 1481 O O . LYS A 1 195 ? 3.549 17.516 -10.719 1 96.38 195 LYS A O 1
ATOM 1486 N N . GLY A 1 196 ? 4.445 18.891 -9.195 1 98.44 196 GLY A N 1
ATOM 1487 C CA . GLY A 1 196 ? 3.168 19.406 -8.734 1 98.44 196 GLY A CA 1
ATOM 1488 C C . GLY A 1 196 ? 3.279 20.203 -7.453 1 98.44 196 GLY A C 1
ATOM 1489 O O . GLY A 1 196 ? 4.383 20.547 -7.023 1 98.44 196 GLY A O 1
ATOM 1490 N N . ASN A 1 197 ? 2.172 20.562 -6.91 1 98.81 197 ASN A N 1
ATOM 1491 C CA . ASN A 1 197 ? 2.035 21.328 -5.68 1 98.81 197 ASN A CA 1
ATOM 1492 C C . ASN A 1 197 ? 1.204 20.578 -4.641 1 98.81 197 ASN A C 1
ATOM 1494 O O . ASN A 1 197 ? 0.054 20.219 -4.902 1 98.81 197 ASN A O 1
ATOM 1498 N N . MET A 1 198 ? 1.806 20.297 -3.498 1 98.88 198 MET A N 1
ATOM 1499 C CA . MET A 1 198 ? 1.183 19.531 -2.432 1 98.88 198 MET A CA 1
ATOM 1500 C C . MET A 1 198 ? 0.872 20.406 -1.226 1 98.88 198 MET A C 1
ATOM 1502 O O . MET A 1 198 ? 1.783 20.938 -0.594 1 98.88 198 MET A O 1
ATOM 1506 N N . ILE A 1 199 ? -0.395 20.578 -0.911 1 98.94 199 ILE A N 1
ATOM 1507 C CA . ILE A 1 199 ? -0.791 21.25 0.324 1 98.94 199 ILE A CA 1
ATOM 1508 C C . ILE A 1 199 ? -0.917 20.219 1.447 1 98.94 199 ILE A C 1
ATOM 1510 O O . ILE A 1 199 ? -1.627 19.219 1.308 1 98.94 199 ILE A O 1
ATOM 1514 N N . VAL A 1 200 ? -0.237 20.438 2.537 1 98.75 200 VAL A N 1
ATOM 1515 C CA . VAL A 1 200 ? -0.201 19.516 3.67 1 98.75 200 VAL A CA 1
ATOM 1516 C C . VAL A 1 200 ? -0.964 20.125 4.848 1 98.75 200 VAL A C 1
ATOM 1518 O O . VAL A 1 200 ? -0.684 21.25 5.266 1 98.75 200 VAL A O 1
ATOM 1521 N N . ILE A 1 201 ? -1.912 19.375 5.387 1 97.88 201 ILE A N 1
ATOM 1522 C CA . ILE A 1 201 ? -2.736 19.859 6.488 1 97.88 201 ILE A CA 1
ATOM 1523 C C . ILE A 1 201 ? -2.662 18.875 7.66 1 97.88 201 ILE A C 1
ATOM 1525 O O . ILE A 1 201 ? -3.154 17.75 7.566 1 97.88 201 ILE A O 1
ATOM 1529 N N . ALA A 1 202 ? -2.201 19.359 8.742 1 93 202 ALA A N 1
ATOM 1530 C CA . ALA A 1 202 ? -2.02 18.516 9.922 1 93 202 ALA A CA 1
ATOM 1531 C C . ALA A 1 202 ? -3.35 18.266 10.633 1 93 202 ALA A C 1
ATOM 1533 O O . ALA A 1 202 ? -4.305 19.031 10.461 1 93 202 ALA A O 1
ATOM 1534 N N . GLY A 1 203 ? -3.334 17.156 11.359 1 88.25 203 GLY A N 1
ATOM 1535 C CA . GLY A 1 203 ? -4.461 16.922 12.242 1 88.25 203 GLY A CA 1
ATOM 1536 C C . GLY A 1 203 ? -4.395 17.734 13.531 1 88.25 203 GLY A C 1
ATOM 1537 O O . GLY A 1 203 ? -3.85 18.828 13.547 1 88.25 203 GLY A O 1
ATOM 1538 N N . GLY A 1 204 ? -5.062 17.156 14.555 1 78.56 204 GLY A N 1
ATOM 1539 C CA . GLY A 1 204 ? -5.262 17.875 15.812 1 78.56 204 GLY A CA 1
ATOM 1540 C C . GLY A 1 204 ? -6.707 18.266 16.062 1 78.56 204 GLY A C 1
ATOM 1541 O O . GLY A 1 204 ? -6.98 19.25 16.75 1 78.56 204 GLY A O 1
ATOM 1542 N N . GLY A 1 205 ? -7.48 17.375 15.469 1 80.81 205 GLY A N 1
ATOM 1543 C CA . GLY A 1 205 ? -8.875 17.781 15.484 1 80.81 205 GLY A CA 1
ATOM 1544 C C . GLY A 1 205 ? -9.117 19.156 14.906 1 80.81 205 GLY A C 1
ATOM 1545 O O . GLY A 1 205 ? -8.672 19.453 13.797 1 80.81 205 GLY A O 1
ATOM 1546 N N . TYR A 1 206 ? -9.859 19.906 15.641 1 81.12 206 TYR A N 1
ATOM 1547 C CA . TYR A 1 206 ? -10.141 21.266 15.203 1 81.12 206 TYR A CA 1
ATOM 1548 C C . TYR A 1 206 ? -9.734 22.266 16.266 1 81.12 206 TYR A C 1
ATOM 1550 O O . TYR A 1 206 ? -10.156 23.438 16.234 1 81.12 206 TYR A O 1
ATOM 1558 N N . SER A 1 207 ? -8.805 21.812 17.125 1 79.5 207 SER A N 1
ATOM 1559 C CA . SER A 1 207 ? -8.391 22.688 18.219 1 79.5 207 SER A CA 1
ATOM 1560 C C . SER A 1 207 ? -6.879 22.906 18.203 1 79.5 207 SER A C 1
ATOM 1562 O O . SER A 1 207 ? -6.363 23.766 18.922 1 79.5 207 SER A O 1
ATOM 1564 N N . SER A 1 208 ? -6.184 22.156 17.422 1 82.12 208 SER A N 1
ATOM 1565 C CA . SER A 1 208 ? -4.734 22.281 17.312 1 82.12 208 SER A CA 1
ATOM 1566 C C . SER A 1 208 ? -4.246 21.797 15.945 1 82.12 208 SER A C 1
ATOM 1568 O O . SER A 1 208 ? -5.051 21.422 15.094 1 82.12 208 SER A O 1
ATOM 1570 N N . ARG A 1 209 ? -2.932 21.875 15.766 1 86.56 209 ARG A N 1
ATOM 1571 C CA . ARG A 1 209 ? -2.291 21.359 14.57 1 86.56 209 ARG A CA 1
ATOM 1572 C C . ARG A 1 209 ? -1.075 20.5 14.922 1 86.56 209 ARG A C 1
ATOM 1574 O O . ARG A 1 209 ? -0.132 21 15.547 1 86.56 209 ARG A O 1
ATOM 1581 N N . GLY A 1 210 ? -1.188 19.219 14.492 1 82.88 210 GLY A N 1
ATOM 1582 C CA . GLY A 1 210 ? -0.084 18.297 14.75 1 82.88 210 GLY A CA 1
ATOM 1583 C C . GLY A 1 210 ? 1.031 18.406 13.727 1 82.88 210 GLY A C 1
ATOM 1584 O O . GLY A 1 210 ? 1.465 17.406 13.172 1 82.88 210 GLY A O 1
ATOM 1585 N N . ASN A 1 211 ? 1.615 19.609 13.578 1 85.06 211 ASN A N 1
ATOM 1586 C CA . ASN A 1 211 ? 2.562 19.906 12.508 1 85.06 211 ASN A CA 1
ATOM 1587 C C . ASN A 1 211 ? 3.844 19.094 12.648 1 85.06 211 ASN A C 1
ATOM 1589 O O . ASN A 1 211 ? 4.461 18.719 11.648 1 85.06 211 ASN A O 1
ATOM 1593 N N . ALA A 1 212 ? 4.258 18.828 13.789 1 74.44 212 ALA A N 1
ATOM 1594 C CA . ALA A 1 212 ? 5.539 18.156 14.016 1 74.44 212 ALA A CA 1
ATOM 1595 C C . ALA A 1 212 ? 5.543 16.766 13.406 1 74.44 212 ALA A C 1
ATOM 1597 O O . ALA A 1 212 ? 6.578 16.281 12.938 1 74.44 212 ALA A O 1
ATOM 1598 N N . MET A 1 213 ? 4.34 16.172 13.328 1 76.12 213 MET A N 1
ATOM 1599 C CA . MET A 1 213 ? 4.25 14.805 12.828 1 76.12 213 MET A CA 1
ATOM 1600 C C . MET A 1 213 ? 3.568 14.766 11.461 1 76.12 213 MET A C 1
ATOM 1602 O O . MET A 1 213 ? 3.893 13.93 10.625 1 76.12 213 MET A O 1
ATOM 1606 N N . GLU A 1 214 ? 2.693 15.641 11.344 1 90.06 214 GLU A N 1
ATOM 1607 C CA . GLU A 1 214 ? 1.757 15.484 10.234 1 90.06 214 GLU A CA 1
ATOM 1608 C C . GLU A 1 214 ? 1.888 16.641 9.242 1 90.06 214 GLU A C 1
ATOM 1610 O O . GLU A 1 214 ? 1.219 16.656 8.203 1 90.06 214 GLU A O 1
ATOM 1615 N N . GLY A 1 215 ? 2.756 17.625 9.594 1 92.56 215 GLY A N 1
ATOM 1616 C CA . GLY A 1 215 ? 2.914 18.781 8.727 1 92.56 215 GLY A CA 1
ATOM 1617 C C . GLY A 1 215 ? 4.289 18.859 8.094 1 92.56 215 GLY A C 1
ATOM 1618 O O . GLY A 1 215 ? 4.48 18.422 6.953 1 92.56 215 GLY A O 1
ATOM 1619 N N . TYR A 1 216 ? 5.266 19.188 8.867 1 86.38 216 TYR A N 1
ATOM 1620 C CA . TYR A 1 216 ? 6.57 19.578 8.359 1 86.38 216 TYR A CA 1
ATOM 1621 C C . TYR A 1 216 ? 7.305 18.391 7.75 1 86.38 216 TYR A C 1
ATOM 1623 O O . TYR A 1 216 ? 7.785 18.469 6.613 1 86.38 216 TYR A O 1
ATOM 1631 N N . PRO A 1 217 ? 7.348 17.25 8.445 1 83.69 217 PRO A N 1
ATOM 1632 C CA . PRO A 1 217 ? 8.047 16.125 7.824 1 83.69 217 PRO A CA 1
ATOM 1633 C C . PRO A 1 217 ? 7.387 15.664 6.527 1 83.69 217 PRO A C 1
ATOM 1635 O O . PRO A 1 217 ? 8.062 15.18 5.621 1 83.69 217 PRO A O 1
ATOM 1638 N N . ILE A 1 218 ? 6.086 15.812 6.469 1 95 218 ILE A N 1
ATOM 1639 C CA . ILE A 1 218 ? 5.355 15.406 5.273 1 95 218 ILE A CA 1
ATOM 1640 C C . ILE A 1 218 ? 5.711 16.344 4.113 1 95 218 ILE A C 1
ATOM 1642 O O . ILE A 1 218 ? 5.969 15.883 2.998 1 95 218 ILE A O 1
ATOM 1646 N N . ALA A 1 219 ? 5.746 17.625 4.398 1 95.62 219 ALA A N 1
ATOM 1647 C CA . ALA A 1 219 ? 6.121 18.609 3.383 1 95.62 219 ALA A CA 1
ATOM 1648 C C . ALA A 1 219 ? 7.539 18.359 2.877 1 95.62 219 ALA A C 1
ATOM 1650 O O . ALA A 1 219 ? 7.793 18.406 1.672 1 95.62 219 ALA A O 1
ATOM 1651 N N . GLU A 1 220 ? 8.406 18.094 3.781 1 89.69 220 GLU A N 1
ATOM 1652 C CA . GLU A 1 220 ? 9.781 17.797 3.402 1 89.69 220 GLU A CA 1
ATOM 1653 C C . GLU A 1 220 ? 9.852 16.562 2.512 1 89.69 220 GLU A C 1
ATOM 1655 O O . GLU A 1 220 ? 10.57 16.547 1.51 1 89.69 220 GLU A O 1
ATOM 1660 N N . ALA A 1 221 ? 9.133 15.531 2.898 1 93.06 221 ALA A N 1
ATOM 1661 C CA . ALA A 1 221 ? 9.133 14.281 2.133 1 93.06 221 ALA A CA 1
ATOM 1662 C C . ALA A 1 221 ? 8.648 14.516 0.705 1 93.06 221 ALA A C 1
ATOM 1664 O O . ALA A 1 221 ? 9.258 14.031 -0.251 1 93.06 221 ALA A O 1
ATOM 1665 N N . PHE A 1 222 ? 7.547 15.25 0.522 1 97.62 222 PHE A N 1
ATOM 1666 C CA . PHE A 1 222 ? 7.02 15.484 -0.817 1 97.62 222 PHE A CA 1
ATOM 1667 C C . PHE A 1 222 ? 7.938 16.406 -1.604 1 97.62 222 PHE A C 1
ATOM 1669 O O . PHE A 1 222 ? 8.094 16.25 -2.818 1 97.62 222 PHE A O 1
ATOM 1676 N N . ARG A 1 223 ? 8.578 17.406 -0.951 1 95.44 223 ARG A N 1
ATOM 1677 C CA . ARG A 1 223 ? 9.578 18.219 -1.63 1 95.44 223 ARG A CA 1
ATOM 1678 C C . ARG A 1 223 ? 10.711 17.359 -2.189 1 95.44 223 ARG A C 1
ATOM 1680 O O . ARG A 1 223 ? 11.125 17.531 -3.334 1 95.44 223 ARG A O 1
ATOM 1687 N N . ASP A 1 224 ? 11.133 16.438 -1.376 1 93.38 224 ASP A N 1
ATOM 1688 C CA . ASP A 1 224 ? 12.227 15.57 -1.781 1 93.38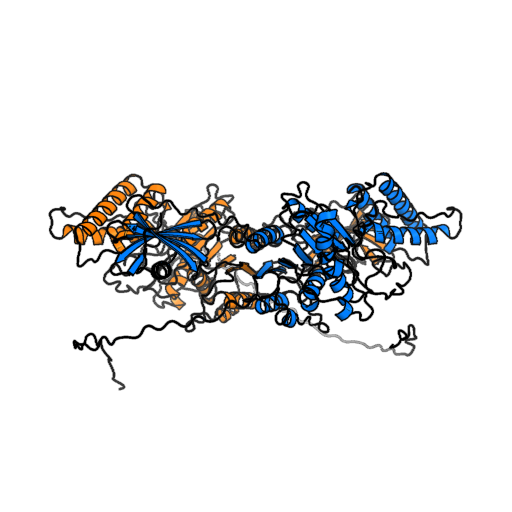 224 ASP A CA 1
ATOM 1689 C C . ASP A 1 224 ? 11.82 14.68 -2.951 1 93.38 224 ASP A C 1
ATOM 1691 O O . ASP A 1 224 ? 12.672 14.188 -3.695 1 93.38 224 ASP A O 1
ATOM 1695 N N . LEU A 1 225 ? 10.523 14.43 -3.133 1 93.94 225 LEU A N 1
ATOM 1696 C CA . LEU A 1 225 ? 10.008 13.648 -4.246 1 93.94 225 LEU A CA 1
ATOM 1697 C C . LEU A 1 225 ? 9.773 14.523 -5.469 1 93.94 225 LEU A C 1
ATOM 1699 O O . LEU A 1 225 ? 9.383 14.031 -6.531 1 93.94 225 LEU A O 1
ATOM 1703 N N . GLY A 1 226 ? 9.875 15.906 -5.34 1 95.38 226 GLY A N 1
ATOM 1704 C CA . GLY A 1 226 ? 9.828 16.781 -6.496 1 95.38 226 GLY A CA 1
ATOM 1705 C C . GLY A 1 226 ? 8.602 17.688 -6.512 1 95.38 226 GLY A C 1
ATOM 1706 O O . GLY A 1 226 ? 8.305 18.328 -7.52 1 95.38 226 GLY A O 1
ATOM 1707 N N . TYR A 1 227 ? 7.875 17.75 -5.387 1 98.56 227 TYR A N 1
ATOM 1708 C CA . TYR A 1 227 ? 6.703 18.609 -5.297 1 98.56 227 TYR A CA 1
ATOM 1709 C C . TYR A 1 227 ? 7.027 19.906 -4.562 1 98.56 227 TYR A C 1
ATOM 1711 O O . TYR A 1 227 ? 7.797 19.891 -3.594 1 98.56 227 TYR A O 1
ATOM 1719 N N . ASN A 1 228 ? 6.52 21.016 -5.059 1 98.31 228 ASN A N 1
ATOM 1720 C CA . ASN A 1 228 ? 6.359 22.109 -4.102 1 98.31 228 ASN A CA 1
ATOM 1721 C C . ASN A 1 228 ? 5.352 21.75 -3.012 1 98.31 228 ASN A C 1
ATOM 1723 O O . ASN A 1 228 ? 4.219 21.359 -3.309 1 98.31 228 ASN A O 1
ATOM 1727 N N . ALA A 1 229 ? 5.773 21.844 -1.83 1 98.25 229 ALA A N 1
ATOM 1728 C CA . ALA A 1 229 ? 4.875 21.516 -0.725 1 98.25 229 ALA A CA 1
ATOM 1729 C C . ALA A 1 229 ? 4.605 22.734 0.147 1 98.25 229 ALA A C 1
ATOM 1731 O O . ALA A 1 229 ? 5.434 23.656 0.229 1 98.25 229 ALA A O 1
ATOM 1732 N N . TYR A 1 230 ? 3.434 22.781 0.743 1 98.12 230 TYR A N 1
ATOM 1733 C CA . TYR A 1 230 ? 2.98 23.875 1.579 1 98.12 230 TYR A CA 1
ATOM 1734 C C . TYR A 1 230 ? 2.236 23.375 2.807 1 98.12 230 TYR A C 1
ATOM 1736 O O . TYR A 1 230 ? 1.21 22.688 2.682 1 98.12 230 TYR A O 1
ATOM 1744 N N . VAL A 1 231 ? 2.707 23.688 3.914 1 97.62 231 VAL A N 1
ATOM 1745 C CA . VAL A 1 231 ? 1.932 23.375 5.113 1 97.62 231 VAL A CA 1
ATOM 1746 C C . VAL A 1 231 ? 0.908 24.484 5.359 1 97.62 231 VAL A C 1
ATOM 1748 O O . VAL A 1 231 ? 1.274 25.656 5.547 1 97.62 231 VAL A O 1
ATOM 1751 N N . LEU A 1 232 ? -0.339 24.109 5.359 1 98.19 232 LEU A N 1
ATOM 1752 C CA . LEU A 1 232 ? -1.4 25.078 5.641 1 98.19 232 LEU A CA 1
ATOM 1753 C C . LEU A 1 232 ? -1.638 25.203 7.145 1 98.19 232 LEU A C 1
ATOM 1755 O O . LEU A 1 232 ? -2.078 24.25 7.785 1 98.19 232 LEU A O 1
ATOM 1759 N N . GLN A 1 233 ? -1.291 26.344 7.605 1 94.56 233 GLN A N 1
ATOM 1760 C CA . GLN A 1 233 ? -1.694 26.703 8.961 1 94.56 233 GLN A CA 1
ATOM 1761 C C . GLN A 1 233 ? -3.121 27.25 8.992 1 94.56 233 GLN A C 1
ATOM 1763 O O . GLN A 1 233 ? -3.33 28.453 9.016 1 94.56 233 GLN A O 1
ATOM 1768 N N . ARG A 1 234 ? -4.031 26.344 9.086 1 94.62 234 ARG A N 1
ATOM 1769 C CA . ARG A 1 234 ? -5.449 26.688 9.047 1 94.62 234 ARG A CA 1
ATOM 1770 C C . ARG A 1 234 ? -5.922 27.203 10.406 1 94.62 234 ARG A C 1
ATOM 1772 O O . ARG A 1 234 ? -5.258 26.984 11.422 1 94.62 234 ARG A O 1
ATOM 1779 N N . ARG A 1 235 ? -7.051 27.844 10.383 1 91.25 235 ARG A N 1
ATOM 1780 C CA . ARG A 1 235 ? -7.707 28.219 11.641 1 91.25 235 ARG A CA 1
ATOM 1781 C C . ARG A 1 235 ? -8.133 26.984 12.422 1 91.25 235 ARG A C 1
ATOM 1783 O O . ARG A 1 235 ? -8.438 25.938 11.836 1 91.25 235 ARG A O 1
ATOM 1790 N N . VAL A 1 236 ? -8.055 27.047 13.68 1 88 236 VAL A N 1
ATOM 1791 C CA . VAL A 1 236 ? -8.562 26.047 14.609 1 88 236 VAL A CA 1
ATOM 1792 C C . VAL A 1 236 ? -9.461 26.703 15.656 1 88 236 VAL A C 1
ATOM 1794 O O . VAL A 1 236 ? -9.789 27.891 15.539 1 88 236 VAL A O 1
ATOM 1797 N N . ALA A 1 237 ? -9.969 25.969 16.609 1 82.19 237 ALA A N 1
ATOM 1798 C CA . ALA A 1 237 ? -10.82 26.562 17.641 1 82.19 237 ALA A CA 1
ATOM 1799 C C . ALA A 1 237 ? -10.289 27.906 18.094 1 82.19 237 ALA A C 1
ATOM 1801 O O . ALA A 1 237 ? -9.078 28.094 18.234 1 82.19 237 ALA A O 1
ATOM 1802 N N . PRO A 1 238 ? -11.086 28.859 18.219 1 83.88 238 PRO A N 1
ATOM 1803 C CA . PRO A 1 238 ? -12.547 28.75 18.344 1 83.88 238 PRO A CA 1
ATOM 1804 C C . PRO A 1 238 ? -13.266 28.906 17.016 1 83.88 238 PRO A C 1
ATOM 1806 O O . PRO A 1 238 ? -14.5 28.984 16.969 1 83.88 238 PRO A O 1
ATOM 1809 N N . TYR A 1 239 ? -12.602 28.922 15.953 1 85.38 239 TYR A N 1
ATOM 1810 C CA . TYR A 1 239 ? -13.234 29.047 14.648 1 85.38 239 TYR A CA 1
ATOM 1811 C C . TYR A 1 239 ? -14 27.766 14.289 1 85.38 239 TYR A C 1
ATOM 1813 O O . TYR A 1 239 ? -13.758 26.719 14.883 1 85.38 239 TYR A O 1
ATOM 1821 N N . SER A 1 240 ? -14.984 27.922 13.398 1 85.06 240 SER A N 1
ATOM 1822 C CA . SER A 1 240 ? -15.82 26.781 13 1 85.06 240 SER A CA 1
ATOM 1823 C C . SER A 1 240 ? -15.102 25.875 12.016 1 85.06 240 SER A C 1
ATOM 1825 O O . SER A 1 240 ? -14.055 26.25 11.477 1 85.06 240 SER A O 1
ATOM 1827 N N . GLN A 1 241 ? -15.641 24.75 11.766 1 86.19 241 GLN A N 1
ATOM 1828 C CA . GLN A 1 241 ? -15.094 23.828 10.766 1 86.19 241 GLN A CA 1
ATOM 1829 C C . GLN A 1 241 ? -15.188 24.438 9.367 1 86.19 241 GLN A C 1
ATOM 1831 O O . GLN A 1 241 ? -14.305 24.219 8.539 1 86.19 241 GLN A O 1
ATOM 1836 N N . GLU A 1 242 ? -16.25 25.109 9.094 1 88.5 242 GLU A N 1
ATOM 1837 C CA . GLU A 1 242 ? -16.422 25.766 7.801 1 88.5 242 GLU A CA 1
ATOM 1838 C C . GLU A 1 242 ? -15.297 26.766 7.539 1 88.5 242 GLU A C 1
ATOM 1840 O O . GLU A 1 242 ? -14.883 26.953 6.391 1 88.5 242 GLU A O 1
ATOM 1845 N N . ASP A 1 243 ? -14.859 27.359 8.609 1 89.88 243 ASP A N 1
ATOM 1846 C CA . ASP A 1 243 ? -13.734 28.281 8.453 1 89.88 243 ASP A CA 1
ATOM 1847 C C . ASP A 1 243 ? -12.5 27.547 7.926 1 89.88 243 ASP A C 1
ATOM 1849 O O . ASP A 1 243 ? -11.742 28.109 7.129 1 89.88 243 ASP A O 1
ATOM 1853 N N . THR A 1 244 ? -12.312 26.328 8.422 1 92.56 244 THR A N 1
ATOM 1854 C CA . THR A 1 244 ? -11.156 25.562 7.961 1 92.56 244 THR A CA 1
ATOM 1855 C C . THR A 1 244 ? -11.328 25.156 6.5 1 92.56 244 THR A C 1
ATOM 1857 O O . THR A 1 244 ? -10.352 25.094 5.75 1 92.56 244 THR A O 1
ATOM 1860 N N . TRP A 1 245 ? -12.586 24.891 6.051 1 92.25 245 TRP A N 1
ATOM 1861 C CA . TRP A 1 245 ? -12.844 24.609 4.645 1 92.25 245 TRP A CA 1
ATOM 1862 C C . TRP A 1 245 ? -12.508 25.797 3.766 1 92.25 245 TRP A C 1
ATOM 1864 O O . TRP A 1 245 ? -11.93 25.641 2.689 1 92.25 245 TRP A O 1
ATOM 1874 N N . LEU A 1 246 ? -12.898 26.953 4.27 1 93.81 246 LEU A N 1
ATOM 1875 C CA . LEU A 1 246 ? -12.633 28.188 3.541 1 93.81 246 LEU A CA 1
ATOM 1876 C C . LEU A 1 246 ? -11.133 28.453 3.434 1 93.81 246 LEU A C 1
ATOM 1878 O O . LEU A 1 246 ? -10.656 28.922 2.404 1 93.81 246 LEU A O 1
ATOM 1882 N N . ASP A 1 247 ? -10.406 28.141 4.504 1 95.81 247 ASP A N 1
ATOM 1883 C CA . ASP A 1 247 ? -8.961 28.297 4.449 1 95.81 247 ASP A CA 1
ATOM 1884 C C . ASP A 1 247 ? -8.352 27.359 3.398 1 95.81 247 ASP A C 1
ATOM 1886 O O . ASP A 1 247 ? -7.438 27.766 2.67 1 95.81 247 ASP A O 1
ATOM 1890 N N . MET A 1 248 ? -8.852 26.188 3.312 1 96.62 248 MET A N 1
ATOM 1891 C CA . MET A 1 248 ? -8.375 25.234 2.318 1 96.62 248 MET A CA 1
ATOM 1892 C C . MET A 1 248 ? -8.688 25.719 0.905 1 96.62 248 MET A C 1
ATOM 1894 O O . MET A 1 248 ? -7.828 25.672 0.025 1 96.62 248 MET A O 1
ATOM 1898 N N . GLN A 1 249 ? -9.898 26.141 0.698 1 97.19 249 GLN A N 1
ATOM 1899 C CA . GLN A 1 249 ? -10.281 26.703 -0.591 1 97.19 249 GLN A CA 1
ATOM 1900 C C . GLN A 1 249 ? -9.352 27.859 -0.981 1 97.19 249 GLN A C 1
ATOM 1902 O O . GLN A 1 249 ? -8.852 27.891 -2.107 1 97.19 249 GLN A O 1
ATOM 1907 N N . ARG A 1 250 ? -9.172 28.734 -0.033 1 96.94 250 ARG A N 1
ATOM 1908 C CA . ARG A 1 250 ? -8.344 29.922 -0.272 1 96.94 250 ARG A CA 1
ATOM 1909 C C . ARG A 1 250 ? -6.906 29.516 -0.593 1 96.94 250 ARG A C 1
ATOM 1911 O O . ARG A 1 250 ? -6.262 30.141 -1.437 1 96.94 250 ARG A O 1
ATOM 1918 N N . ALA A 1 251 ? -6.391 28.547 0.082 1 98.12 251 ALA A N 1
ATOM 1919 C CA . ALA A 1 251 ? -5.031 28.094 -0.177 1 98.12 251 ALA A CA 1
ATOM 1920 C C . ALA A 1 251 ? -4.867 27.641 -1.627 1 98.12 251 ALA A C 1
ATOM 1922 O O . ALA A 1 251 ? -3.9 28.016 -2.293 1 98.12 251 ALA A O 1
ATOM 1923 N N . VAL A 1 252 ? -5.801 26.875 -2.123 1 98.62 252 VAL A N 1
ATOM 1924 C CA . VAL A 1 252 ? -5.754 26.406 -3.502 1 98.62 252 VAL A CA 1
ATOM 1925 C C . VAL A 1 252 ? -5.785 27.578 -4.461 1 98.62 252 VAL A C 1
ATOM 1927 O O . VAL A 1 252 ? -4.949 27.688 -5.363 1 98.62 252 VAL A O 1
ATOM 1930 N N . ARG A 1 253 ? -6.707 28.484 -4.254 1 98.19 253 ARG A N 1
ATOM 1931 C CA . ARG A 1 253 ? -6.883 29.641 -5.137 1 98.19 253 ARG A CA 1
ATOM 1932 C C . ARG A 1 253 ? -5.684 30.578 -5.059 1 98.19 253 ARG A C 1
ATOM 1934 O O . ARG A 1 253 ? -5.281 31.156 -6.066 1 98.19 253 ARG A O 1
ATOM 1941 N N . TYR A 1 254 ? -5.176 30.688 -3.855 1 97.12 254 TYR A N 1
ATOM 1942 C CA . TYR A 1 254 ? -4 31.531 -3.65 1 97.12 254 TYR A CA 1
ATOM 1943 C C . TYR A 1 254 ? -2.83 31.047 -4.5 1 97.12 254 TYR A C 1
ATOM 1945 O O . TYR A 1 254 ? -2.158 31.859 -5.152 1 97.12 254 TYR A O 1
ATOM 1953 N N . LEU A 1 255 ? -2.564 29.797 -4.473 1 98.31 255 LEU A N 1
ATOM 1954 C CA . LEU A 1 255 ? -1.466 29.234 -5.25 1 98.31 255 LEU A CA 1
ATOM 1955 C C . LEU A 1 255 ? -1.681 29.469 -6.742 1 98.31 255 LEU A C 1
ATOM 1957 O O . LEU A 1 255 ? -0.756 29.875 -7.449 1 98.31 255 LEU A O 1
ATOM 1961 N N . ARG A 1 256 ? -2.859 29.234 -7.254 1 98.31 256 ARG A N 1
ATOM 1962 C CA . ARG A 1 256 ? -3.156 29.438 -8.672 1 98.31 256 ARG A CA 1
ATOM 1963 C C . ARG A 1 256 ? -2.969 30.906 -9.062 1 98.31 256 ARG A C 1
ATOM 1965 O O . ARG A 1 256 ? -2.34 31.203 -10.078 1 98.31 256 ARG A O 1
ATOM 1972 N N . TYR A 1 257 ? -3.547 31.719 -8.289 1 97.38 257 TYR A N 1
ATOM 1973 C CA . TYR A 1 257 ? -3.533 33.156 -8.609 1 97.38 257 TYR A CA 1
ATOM 1974 C C . TYR A 1 257 ? -2.109 33.688 -8.609 1 97.38 257 TYR A C 1
ATOM 1976 O O . TYR A 1 257 ? -1.758 34.531 -9.453 1 97.38 257 TYR A O 1
ATOM 1984 N N . ASN A 1 258 ? -1.289 33.25 -7.703 1 96.5 258 ASN A N 1
ATOM 1985 C CA . ASN A 1 258 ? 0.032 33.844 -7.508 1 96.5 258 ASN A CA 1
ATOM 1986 C C . ASN A 1 258 ? 1.122 33 -8.172 1 96.5 258 ASN A C 1
ATOM 1988 O O . ASN A 1 258 ? 2.311 33.281 -8.016 1 96.5 258 ASN A O 1
ATOM 1992 N N . ALA A 1 259 ? 0.8 31.969 -8.844 1 97.12 259 ALA A N 1
ATOM 1993 C CA . ALA A 1 259 ? 1.76 31.016 -9.398 1 97.12 259 ALA A CA 1
ATOM 1994 C C . ALA A 1 259 ? 2.832 31.734 -10.219 1 97.12 259 ALA A C 1
ATOM 1996 O O . ALA A 1 259 ? 4.027 31.516 -10.008 1 97.12 259 ALA A O 1
ATOM 1997 N N . ASP A 1 260 ? 2.408 32.594 -11.133 1 95.94 260 ASP A N 1
ATOM 1998 C CA . ASP A 1 260 ? 3.35 33.281 -12 1 95.94 260 ASP A CA 1
ATOM 1999 C C . ASP A 1 260 ? 4.258 34.219 -11.203 1 95.94 260 ASP A C 1
ATOM 2001 O O . ASP A 1 260 ? 5.48 34.188 -11.359 1 95.94 260 ASP A O 1
ATOM 2005 N N . SER A 1 261 ? 3.613 35 -10.312 1 95 261 SER A N 1
ATOM 2006 C CA . SER A 1 261 ? 4.375 35.969 -9.547 1 95 261 SER A CA 1
ATOM 2007 C C . SER A 1 261 ? 5.363 35.281 -8.609 1 95 261 SER A C 1
ATOM 2009 O O . SER A 1 261 ? 6.441 35.812 -8.336 1 95 261 SER A O 1
ATOM 2011 N N . LEU A 1 262 ? 5.031 34.094 -8.133 1 93.75 262 LEU A N 1
ATOM 2012 C CA . LEU A 1 262 ? 5.879 33.375 -7.191 1 93.75 262 LEU A CA 1
ATOM 2013 C C . LEU A 1 262 ? 6.824 32.438 -7.922 1 93.75 262 LEU A C 1
ATOM 2015 O O . LEU A 1 262 ? 7.691 31.812 -7.301 1 93.75 262 LEU A O 1
ATOM 2019 N N . GLY A 1 263 ? 6.625 32.281 -9.258 1 95.81 263 GLY A N 1
ATOM 2020 C CA . GLY A 1 263 ? 7.469 31.406 -10.047 1 95.81 263 GLY A CA 1
ATOM 2021 C C . GLY A 1 263 ? 7.234 29.938 -9.75 1 95.81 263 GLY A C 1
ATOM 2022 O O . GLY A 1 263 ? 8.172 29.141 -9.766 1 95.81 263 GLY A O 1
ATOM 2023 N N . LEU A 1 264 ? 6.062 29.625 -9.445 1 97.56 264 LEU A N 1
ATOM 2024 C CA . LEU A 1 264 ? 5.762 28.25 -9.078 1 97.56 264 LEU A CA 1
ATOM 2025 C C . LEU A 1 264 ? 5.555 27.391 -10.32 1 97.56 264 LEU A C 1
ATOM 2027 O O . LEU A 1 264 ? 4.809 27.766 -11.227 1 97.56 264 LEU A O 1
ATOM 2031 N N . GLY A 1 265 ? 6.254 26.25 -10.383 1 97.56 265 GLY A N 1
ATOM 2032 C CA . GLY A 1 265 ? 6.035 25.25 -11.414 1 97.56 265 GLY A CA 1
ATOM 2033 C C . GLY A 1 265 ? 5.059 24.172 -11 1 97.56 265 GLY A C 1
ATOM 2034 O O . GLY A 1 265 ? 4.633 24.125 -9.844 1 97.56 265 GLY A O 1
ATOM 2035 N N . GLY A 1 266 ? 4.652 23.312 -11.992 1 97.25 266 GLY A N 1
ATOM 2036 C CA . GLY A 1 266 ? 3.838 22.141 -11.719 1 97.25 266 GLY A CA 1
ATOM 2037 C C . GLY A 1 266 ? 2.402 22.484 -11.367 1 97.25 266 GLY A C 1
ATOM 2038 O O . GLY A 1 266 ? 1.748 21.734 -10.633 1 97.25 266 GLY A O 1
ATOM 2039 N N . MET A 1 267 ? 1.89 23.594 -11.844 1 97.62 267 MET A N 1
ATOM 2040 C CA . MET A 1 267 ? 0.566 24.062 -11.445 1 97.62 267 MET A CA 1
ATOM 2041 C C . MET A 1 267 ? -0.529 23.234 -12.117 1 97.62 267 MET A C 1
ATOM 2043 O O . MET A 1 267 ? -1.7 23.328 -11.742 1 97.62 267 MET A O 1
ATOM 2047 N N . ASP A 1 268 ? -0.22 22.328 -13 1 96 268 ASP A N 1
ATOM 2048 C CA . ASP A 1 268 ? -1.188 21.422 -13.594 1 96 268 ASP A CA 1
ATOM 2049 C C . ASP A 1 268 ? -1.609 20.344 -12.594 1 96 268 ASP A C 1
ATOM 2051 O O . ASP A 1 268 ? -2.602 19.641 -12.805 1 96 268 ASP A O 1
ATOM 2055 N N . CYS A 1 269 ? -0.883 20.266 -11.555 1 98.12 269 CYS A N 1
ATOM 2056 C CA . CYS A 1 269 ? -1.216 19.312 -10.5 1 98.12 269 CYS A CA 1
ATOM 2057 C C . CYS A 1 269 ? -1.217 20 -9.133 1 98.12 269 CYS A C 1
ATOM 2059 O O . CYS A 1 269 ? -0.161 20.391 -8.625 1 98.12 269 CYS A O 1
ATOM 2061 N N . ILE A 1 270 ? -2.328 20.188 -8.531 1 98.81 270 ILE A N 1
ATOM 2062 C CA . ILE A 1 270 ? -2.467 20.625 -7.148 1 98.81 270 ILE A CA 1
ATOM 2063 C C . ILE A 1 270 ? -3.1 19.531 -6.309 1 98.81 270 ILE A C 1
ATOM 2065 O O . ILE A 1 270 ? -4.25 19.141 -6.539 1 98.81 270 ILE A O 1
ATOM 2069 N N . ALA A 1 271 ? -2.375 18.984 -5.426 1 98.88 271 ALA A N 1
ATOM 2070 C CA . ALA A 1 271 ? -2.789 17.891 -4.543 1 98.88 271 ALA A CA 1
ATOM 2071 C C . ALA A 1 271 ? -2.781 18.344 -3.082 1 98.88 271 ALA A C 1
ATOM 2073 O O . ALA A 1 271 ? -2.266 19.422 -2.76 1 98.88 271 ALA A O 1
ATOM 2074 N N . ALA A 1 272 ? -3.436 17.547 -2.23 1 98.81 272 ALA A N 1
ATOM 2075 C CA . ALA A 1 272 ? -3.447 17.844 -0.799 1 98.81 272 ALA A CA 1
ATOM 2076 C C . ALA A 1 272 ? -3.393 16.562 0.025 1 98.81 272 ALA A C 1
ATOM 2078 O O . ALA A 1 272 ? -4.031 15.562 -0.323 1 98.81 272 ALA A O 1
ATOM 2079 N N . SER A 1 273 ? -2.652 16.562 1.033 1 98.5 273 SER A N 1
ATOM 2080 C CA . SER A 1 273 ? -2.666 15.523 2.053 1 98.5 273 SER A CA 1
ATOM 2081 C C . SER A 1 273 ? -3.123 16.062 3.4 1 98.5 273 SER A C 1
ATOM 2083 O O . SER A 1 273 ? -2.729 17.172 3.795 1 98.5 273 SER A O 1
ATOM 2085 N N . GLY A 1 274 ? -3.984 15.398 4.039 1 96.81 274 GLY A N 1
ATOM 2086 C CA . GLY A 1 274 ? -4.527 15.797 5.324 1 96.81 274 GLY A CA 1
ATOM 2087 C C . GLY A 1 274 ? -4.66 14.648 6.305 1 96.81 274 GLY A C 1
ATOM 2088 O O . GLY A 1 274 ? -4.984 13.523 5.91 1 96.81 274 GLY A O 1
ATOM 2089 N N . PHE A 1 275 ? -4.492 14.984 7.535 1 93.12 275 PHE A N 1
ATOM 2090 C CA . PHE A 1 275 ? -4.488 13.984 8.602 1 93.12 275 PHE A CA 1
ATOM 2091 C C . PHE A 1 275 ? -5.602 14.266 9.602 1 93.12 275 PHE A C 1
ATOM 2093 O O . PHE A 1 275 ? -5.723 15.375 10.117 1 93.12 275 PHE A O 1
ATOM 2100 N N . SER A 1 276 ? -6.426 13.188 9.93 1 88 276 SER A N 1
ATOM 2101 C CA . SER A 1 276 ? -7.484 13.336 10.922 1 88 276 SER A CA 1
ATOM 2102 C C . SER A 1 276 ? -8.344 14.57 10.633 1 88 276 SER A C 1
ATOM 2104 O O . SER A 1 276 ? -8.906 14.695 9.547 1 88 276 SER A O 1
ATOM 2106 N N . GLY A 1 277 ? -8.266 15.633 11.484 1 87.38 277 GLY A N 1
ATOM 2107 C CA . GLY A 1 277 ? -8.984 16.875 11.25 1 87.38 277 GLY A CA 1
ATOM 2108 C C . GLY A 1 277 ? -8.586 17.547 9.953 1 87.38 277 GLY A C 1
ATOM 2109 O O . GLY A 1 277 ? -9.414 18.219 9.312 1 87.38 277 GLY A O 1
ATOM 2110 N N . GLY A 1 278 ? -7.301 17.391 9.578 1 93.31 278 GLY A N 1
ATOM 2111 C CA . GLY A 1 278 ? -6.855 17.891 8.289 1 93.31 278 GLY A CA 1
ATOM 2112 C C . GLY A 1 278 ? -7.523 17.203 7.113 1 93.31 278 GLY A C 1
ATOM 2113 O O . GLY A 1 278 ? -7.816 17.844 6.102 1 93.31 278 GLY A O 1
ATOM 2114 N N . SER A 1 279 ? -7.715 15.906 7.266 1 93 279 SER A N 1
ATOM 2115 C CA . SER A 1 279 ? -8.492 15.18 6.262 1 93 279 SER A CA 1
ATOM 2116 C C . SER A 1 279 ? -9.914 15.727 6.164 1 93 279 SER A C 1
ATOM 2118 O O . SER A 1 279 ? -10.453 15.867 5.066 1 93 279 SER A O 1
ATOM 2120 N N . GLY A 1 280 ? -10.516 15.977 7.312 1 89.12 280 GLY A N 1
ATOM 2121 C CA . GLY A 1 280 ? -11.836 16.594 7.332 1 89.12 280 GLY A CA 1
ATOM 2122 C C . GLY A 1 280 ? -11.891 17.922 6.613 1 89.12 280 GLY A C 1
ATOM 2123 O O . GLY A 1 280 ? -12.875 18.234 5.934 1 89.12 280 GLY A O 1
ATOM 2124 N N . THR A 1 281 ? -10.875 18.688 6.777 1 92 281 THR A N 1
ATOM 2125 C CA . THR A 1 281 ? -10.773 19.984 6.121 1 92 281 THR A CA 1
ATOM 2126 C C . THR A 1 281 ? -10.75 19.828 4.605 1 92 281 THR A C 1
ATOM 2128 O O . THR A 1 281 ? -11.484 20.516 3.889 1 92 281 THR A O 1
ATOM 2131 N N . ILE A 1 282 ? -9.961 18.891 4.105 1 94.06 282 ILE A N 1
ATOM 2132 C CA . ILE A 1 282 ? -9.867 18.641 2.672 1 94.06 282 ILE A CA 1
ATOM 2133 C C . ILE A 1 282 ? -11.219 18.156 2.143 1 94.06 282 ILE A C 1
ATOM 2135 O O . ILE A 1 282 ? -11.727 18.688 1.151 1 94.06 282 ILE A O 1
ATOM 2139 N N . LEU A 1 283 ? -11.766 17.203 2.807 1 90.94 283 LEU A N 1
ATOM 2140 C CA . LEU A 1 283 ? -13 16.594 2.334 1 90.94 283 LEU A CA 1
ATOM 2141 C C . LEU A 1 283 ? -14.164 17.578 2.406 1 90.94 283 LEU A C 1
ATOM 2143 O O . LEU A 1 283 ? -15.062 17.547 1.565 1 90.94 283 LEU A O 1
ATOM 2147 N N . GLY A 1 284 ? -14.164 18.422 3.418 1 89.19 284 GLY A N 1
ATOM 2148 C CA . GLY A 1 284 ? -15.156 19.484 3.477 1 89.19 284 GLY A CA 1
ATOM 2149 C C . GLY A 1 284 ? -15.078 20.438 2.295 1 89.19 284 GLY A C 1
ATOM 2150 O O . GLY A 1 284 ? -16.109 20.812 1.729 1 89.19 284 GLY A O 1
ATOM 2151 N N . GLU A 1 285 ? -13.891 20.844 1.983 1 92.19 285 GLU A N 1
ATOM 2152 C CA . GLU A 1 285 ? -13.695 21.703 0.82 1 92.19 285 GLU A CA 1
ATOM 2153 C C . GLU A 1 285 ? -14.125 21 -0.464 1 92.19 285 GLU A C 1
ATOM 2155 O O . GLU A 1 285 ? -14.828 21.594 -1.291 1 92.19 285 GLU A O 1
ATOM 2160 N N . VAL A 1 286 ? -13.758 19.75 -0.707 1 92.62 286 VAL A N 1
ATOM 2161 C CA . VAL A 1 286 ? -14.07 18.984 -1.9 1 92.62 286 VAL A CA 1
ATOM 2162 C C . VAL A 1 286 ? -15.586 18.828 -2.035 1 92.62 286 VAL A C 1
ATOM 2164 O O . VAL A 1 286 ? -16.125 18.875 -3.145 1 92.62 286 VAL A O 1
ATOM 2167 N N . ALA A 1 287 ? -16.203 18.703 -0.926 1 88.25 287 ALA A N 1
ATOM 2168 C CA . ALA A 1 287 ? -17.641 18.438 -0.938 1 88.25 287 ALA A CA 1
ATOM 2169 C C . ALA A 1 287 ? -18.422 19.734 -1.164 1 88.25 287 ALA A C 1
ATOM 2171 O O . ALA A 1 287 ? -19.484 19.719 -1.809 1 88.25 287 ALA A O 1
ATOM 2172 N N . ASN A 1 288 ? -17.891 20.891 -0.674 1 88 288 ASN A N 1
ATOM 2173 C CA . ASN A 1 288 ? -18.781 22.031 -0.532 1 88 288 ASN A CA 1
ATOM 2174 C C . ASN A 1 288 ? -18.234 23.266 -1.237 1 88 288 ASN A C 1
ATOM 2176 O O . ASN A 1 288 ? -18.969 24.203 -1.527 1 88 288 ASN A O 1
ATOM 2180 N N . LEU A 1 289 ? -16.984 23.266 -1.426 1 91.56 289 LEU A N 1
ATOM 2181 C CA . LEU A 1 289 ? -16.375 24.516 -1.842 1 91.56 289 LEU A CA 1
ATOM 2182 C C . LEU A 1 289 ? -15.492 24.312 -3.066 1 91.56 289 LEU A C 1
ATOM 2184 O O . LEU A 1 289 ? -14.484 25 -3.24 1 91.56 289 LEU A O 1
ATOM 2188 N N . TYR A 1 290 ? -15.812 23.406 -3.859 1 92.75 290 TYR A N 1
ATOM 2189 C CA . TYR A 1 290 ? -15.047 23.078 -5.055 1 92.75 290 TYR A CA 1
ATOM 2190 C C . TYR A 1 290 ? -15.352 24.047 -6.184 1 92.75 290 TYR A C 1
ATOM 2192 O O . TYR A 1 290 ? -16.328 24.797 -6.121 1 92.75 290 TYR A O 1
ATOM 2200 N N . GLY A 1 291 ? -14.406 24.062 -7.219 1 95.06 291 GLY A N 1
ATOM 2201 C CA . GLY A 1 291 ? -14.641 24.844 -8.422 1 95.06 291 GLY A CA 1
ATOM 2202 C C . GLY A 1 291 ? -14.75 26.328 -8.156 1 95.06 291 GLY A C 1
ATOM 2203 O O . GLY A 1 291 ? -13.859 26.922 -7.547 1 95.06 291 GLY A O 1
ATOM 2204 N N . ASP A 1 292 ? -15.938 26.812 -8.531 1 95.5 292 ASP A N 1
ATOM 2205 C CA . ASP A 1 292 ? -16.094 28.266 -8.469 1 95.5 292 ASP A CA 1
ATOM 2206 C C . ASP A 1 292 ? -17.047 28.656 -7.344 1 95.5 292 ASP A C 1
ATOM 2208 O O . ASP A 1 292 ? -17.516 29.797 -7.293 1 95.5 292 ASP A O 1
ATOM 2212 N N . VAL A 1 293 ? -17.328 27.688 -6.441 1 93.88 293 VAL A N 1
ATOM 2213 C CA . VAL A 1 293 ? -18.203 28.016 -5.324 1 93.88 293 VAL A CA 1
ATOM 2214 C C . VAL A 1 293 ? -17.594 29.141 -4.492 1 93.88 293 VAL A C 1
ATOM 2216 O O . VAL A 1 293 ? -16.406 29.141 -4.211 1 93.88 293 VAL A O 1
ATOM 2219 N N . GLN A 1 294 ? -18.438 30.078 -4.125 1 94.94 294 GLN A N 1
ATOM 2220 C CA . GLN A 1 294 ? -17.922 31.266 -3.438 1 94.94 294 GLN A CA 1
ATOM 2221 C C . GLN A 1 294 ? -18.062 31.125 -1.924 1 94.94 294 GLN A C 1
ATOM 2223 O O . GLN A 1 294 ? -18.969 30.438 -1.441 1 94.94 294 GLN A O 1
ATOM 2228 N N . PRO A 1 295 ? -17.172 31.828 -1.146 1 93.62 295 PRO A N 1
ATOM 2229 C CA . PRO A 1 295 ? -17.25 31.812 0.317 1 93.62 295 PRO A CA 1
ATOM 2230 C C . PRO A 1 295 ? -18.578 32.375 0.841 1 93.62 295 PRO A C 1
ATOM 2232 O O . PRO A 1 295 ? -18.938 32.125 2 1 93.62 295 PRO A O 1
ATOM 2235 N N . THR A 1 296 ? -19.375 33.031 0.029 1 92.19 296 THR A N 1
ATOM 2236 C CA . THR A 1 296 ? -20.656 33.594 0.418 1 92.19 296 THR A CA 1
ATOM 2237 C C . THR A 1 296 ? -21.625 32.5 0.828 1 92.19 296 THR A C 1
ATOM 2239 O O . THR A 1 296 ? -22.641 32.75 1.48 1 92.19 296 THR A O 1
ATOM 2242 N N . LEU A 1 297 ? -21.328 31.312 0.413 1 89.69 297 LEU A N 1
ATOM 2243 C CA . LEU A 1 297 ? -22.125 30.156 0.836 1 89.69 297 LEU A CA 1
ATOM 2244 C C . LEU A 1 297 ? -22.172 30.062 2.357 1 89.69 297 LEU A C 1
ATOM 2246 O O . LEU A 1 297 ? -23.188 29.656 2.926 1 89.69 297 LEU A O 1
ATOM 2250 N N . TYR A 1 298 ? -21.156 30.438 3.035 1 87.94 298 TYR A N 1
ATOM 2251 C CA . TYR A 1 298 ? -21.078 30.281 4.484 1 87.94 298 TYR A CA 1
ATOM 2252 C C . TYR A 1 298 ? -21.031 31.641 5.172 1 87.94 298 TYR A C 1
ATOM 2254 O O . TYR A 1 298 ? -21.25 31.75 6.379 1 87.94 298 TYR A O 1
ATOM 2262 N N . ASP A 1 299 ? -20.625 32.656 4.402 1 84.69 299 ASP A N 1
ATOM 2263 C CA . ASP A 1 299 ? -20.578 34.031 4.895 1 84.69 299 ASP A CA 1
ATOM 2264 C C . ASP A 1 299 ? -21.234 34.969 3.9 1 84.69 299 ASP A C 1
ATOM 2266 O O . ASP A 1 299 ? -20.578 35.438 2.965 1 84.69 299 ASP A O 1
ATOM 2270 N N . ALA A 1 300 ? -22.375 35.438 4.129 1 86.5 300 ALA A N 1
ATOM 2271 C CA . ALA A 1 300 ? -23.141 36.25 3.201 1 86.5 300 ALA A CA 1
ATOM 2272 C C . ALA A 1 300 ? -22.5 37.625 3.002 1 86.5 300 ALA A C 1
ATOM 2274 O O . ALA A 1 300 ? -22.703 38.25 1.967 1 86.5 300 ALA A O 1
ATOM 2275 N N . ASP A 1 301 ? -21.719 38.062 3.938 1 86.88 301 ASP A N 1
ATOM 2276 C CA . ASP A 1 301 ? -21.141 39.406 3.869 1 86.88 301 ASP A CA 1
ATOM 2277 C C . ASP A 1 301 ? -19.766 39.344 3.203 1 86.88 301 ASP A C 1
ATOM 2279 O O . ASP A 1 301 ? -19.125 40.406 3.033 1 86.88 301 ASP A O 1
ATOM 2283 N N . TYR A 1 302 ? -19.359 38.125 2.846 1 90.25 302 TYR A N 1
ATOM 2284 C CA . TYR A 1 302 ? -18.062 38 2.205 1 90.25 302 TYR A CA 1
ATOM 2285 C C . TYR A 1 302 ? -18.031 38.75 0.876 1 90.25 302 TYR A C 1
ATOM 2287 O O . TYR A 1 302 ? -18.984 38.688 0.105 1 90.25 302 TYR A O 1
ATOM 2295 N N . VAL A 1 303 ? -16.953 39.5 0.687 1 89.56 303 VAL A N 1
ATOM 2296 C CA . VAL A 1 303 ? -16.75 40.188 -0.585 1 89.56 303 VAL A CA 1
ATOM 2297 C C . VAL A 1 303 ? -15.641 39.5 -1.377 1 89.56 303 VAL A C 1
ATOM 2299 O O . VAL A 1 303 ? -14.484 39.469 -0.954 1 89.56 303 VAL A O 1
ATOM 2302 N N . SER A 1 304 ? -15.961 39.031 -2.502 1 91.06 304 SER A N 1
ATOM 2303 C CA . SER A 1 304 ? -15.039 38.281 -3.338 1 91.06 304 SER A CA 1
ATOM 2304 C C . SER A 1 304 ? -13.961 39.188 -3.928 1 91.06 304 SER A C 1
ATOM 2306 O O . SER A 1 304 ? -14.219 40.344 -4.23 1 91.06 304 SER A O 1
ATOM 2308 N N . ASP A 1 305 ? -12.75 38.656 -4.109 1 92.88 305 ASP A N 1
ATOM 2309 C CA . ASP A 1 305 ? -11.641 39.344 -4.758 1 92.88 305 ASP A CA 1
ATOM 2310 C C . ASP A 1 305 ? -11.117 38.562 -5.949 1 92.88 305 ASP A C 1
ATOM 2312 O O . ASP A 1 305 ? -11.781 37.625 -6.426 1 92.88 305 ASP A O 1
ATOM 2316 N N . ALA A 1 306 ? -9.938 39.031 -6.5 1 94.44 306 ALA A N 1
ATOM 2317 C CA . ALA A 1 306 ? -9.398 38.406 -7.715 1 94.44 306 ALA A CA 1
ATOM 2318 C C . ALA A 1 306 ? -9.008 36.969 -7.465 1 94.44 306 ALA A C 1
ATOM 2320 O O . ALA A 1 306 ? -9.117 36.125 -8.359 1 94.44 306 ALA A O 1
ATOM 2321 N N . VAL A 1 307 ? -8.562 36.594 -6.27 1 95.75 307 VAL A N 1
ATOM 2322 C CA . VAL A 1 307 ? -8.156 35.219 -5.922 1 95.75 307 VAL A CA 1
ATOM 2323 C C . VAL A 1 307 ? -9.367 34.312 -5.98 1 95.75 307 VAL A C 1
ATOM 2325 O O . VAL A 1 307 ? -9.25 33.156 -6.391 1 95.75 307 VAL A O 1
ATOM 2328 N N . ASP A 1 308 ? -10.523 34.844 -5.668 1 95.62 308 ASP A N 1
ATOM 2329 C CA . ASP A 1 308 ? -11.758 34.062 -5.609 1 95.62 308 ASP A CA 1
ATOM 2330 C C . ASP A 1 308 ? -12.211 33.656 -7.004 1 95.62 308 ASP A C 1
ATOM 2332 O O . ASP A 1 308 ? -13.102 32.812 -7.152 1 95.62 308 ASP A O 1
ATOM 2336 N N . GLN A 1 309 ? -11.594 34.219 -8.055 1 96.75 309 GLN A N 1
ATOM 2337 C CA . GLN A 1 309 ? -11.961 33.875 -9.422 1 96.75 309 GLN A CA 1
ATOM 2338 C C . GLN A 1 309 ? -11.234 32.625 -9.898 1 96.75 309 GLN A C 1
ATOM 2340 O O . GLN A 1 309 ? -11.594 32.031 -10.938 1 96.75 309 GLN A O 1
ATOM 2345 N N . MET A 1 310 ? -10.273 32.219 -9.125 1 97.75 310 MET A N 1
ATOM 2346 C CA . MET A 1 310 ? -9.57 31 -9.461 1 97.75 310 MET A CA 1
ATOM 2347 C C . MET A 1 310 ? -10.367 29.766 -9.039 1 97.75 310 MET A C 1
ATOM 2349 O O . MET A 1 310 ? -11.141 29.828 -8.078 1 97.75 310 MET A O 1
ATOM 2353 N N . SER A 1 311 ? -10.172 28.688 -9.766 1 97.94 311 SER A N 1
ATOM 2354 C CA . SER A 1 311 ? -10.82 27.438 -9.375 1 97.94 311 SER A CA 1
ATOM 2355 C C . SER A 1 311 ? -10.219 26.875 -8.094 1 97.94 311 SER A C 1
ATOM 2357 O O . SER A 1 311 ? -9 26.922 -7.902 1 97.94 311 SER A O 1
ATOM 2359 N N . ALA A 1 312 ? -11.094 26.297 -7.23 1 97.69 312 ALA A N 1
ATOM 2360 C CA . ALA A 1 312 ? -10.633 25.656 -6 1 97.69 312 ALA A CA 1
ATOM 2361 C C . ALA A 1 312 ? -10.5 24.141 -6.172 1 97.69 312 ALA A C 1
ATOM 2363 O O . ALA A 1 312 ? -10.359 23.422 -5.191 1 97.69 312 ALA A O 1
ATOM 2364 N N . ASP A 1 313 ? -10.594 23.656 -7.422 1 97.44 313 ASP A N 1
ATOM 2365 C CA . ASP A 1 313 ? -10.539 22.219 -7.684 1 97.44 313 ASP A CA 1
ATOM 2366 C C . ASP A 1 313 ? -9.156 21.656 -7.359 1 97.44 313 ASP A C 1
ATOM 2368 O O . ASP A 1 313 ? -8.141 22.297 -7.641 1 97.44 313 ASP A O 1
ATOM 2372 N N . LEU A 1 314 ? -9.148 20.5 -6.793 1 97.94 314 LEU A N 1
ATOM 2373 C CA . LEU A 1 314 ? -7.941 19.703 -6.562 1 97.94 314 LEU A CA 1
ATOM 2374 C C . LEU A 1 314 ? -7.855 18.547 -7.543 1 97.94 314 LEU A C 1
ATOM 2376 O O . LEU A 1 314 ? -8.883 18.016 -7.977 1 97.94 314 LEU A O 1
ATOM 2380 N N . ASP A 1 315 ? -6.637 18.125 -7.855 1 98.12 315 ASP A N 1
ATOM 2381 C CA . ASP A 1 315 ? -6.445 17 -8.766 1 98.12 315 ASP A CA 1
ATOM 2382 C C . ASP A 1 315 ? -6.402 15.68 -7.996 1 98.12 315 ASP A C 1
ATOM 2384 O O . ASP A 1 315 ? -6.953 14.68 -8.445 1 98.12 315 ASP A O 1
ATOM 2388 N N . VAL A 1 316 ? -5.742 15.664 -6.898 1 98.44 316 VAL A N 1
ATOM 2389 C CA . VAL A 1 316 ? -5.582 14.477 -6.066 1 98.44 316 VAL A CA 1
ATOM 2390 C C . VAL A 1 316 ? -5.66 14.859 -4.59 1 98.44 316 VAL A C 1
ATOM 2392 O O . VAL A 1 316 ? -5.113 15.891 -4.184 1 98.44 316 VAL A O 1
ATOM 2395 N N . VAL A 1 317 ? -6.324 14.055 -3.764 1 97.31 317 VAL A N 1
ATOM 2396 C CA . VAL A 1 317 ? -6.301 14.258 -2.32 1 97.31 317 VAL A CA 1
ATOM 2397 C C . VAL A 1 317 ? -5.91 12.961 -1.62 1 97.31 317 VAL A C 1
ATOM 2399 O O . VAL A 1 317 ? -6.281 11.867 -2.068 1 97.31 317 VAL A O 1
ATOM 2402 N N . CYS A 1 318 ? -5.199 13.062 -0.55 1 97.88 318 CYS A N 1
ATOM 2403 C CA . CYS A 1 318 ? -4.77 11.953 0.292 1 97.88 318 CYS A CA 1
ATOM 2404 C C . CYS A 1 318 ? -5.277 12.125 1.719 1 97.88 318 CYS A C 1
ATOM 2406 O O . CYS A 1 318 ? -4.508 12.469 2.619 1 97.88 318 CYS A O 1
ATOM 2408 N N . PRO A 1 319 ? -6.527 11.859 1.967 1 95.12 319 PRO A N 1
ATOM 2409 C CA . PRO A 1 319 ? -7.016 11.828 3.348 1 95.12 319 PRO A CA 1
ATOM 2410 C C . PRO A 1 319 ? -6.465 10.648 4.145 1 95.12 319 PRO A C 1
ATOM 2412 O O . PRO A 1 319 ? -6.637 9.5 3.75 1 95.12 319 PRO A O 1
ATOM 2415 N N . LEU A 1 320 ? -5.797 10.938 5.227 1 95 320 LEU A N 1
ATOM 2416 C CA . LEU A 1 320 ? -5.246 9.922 6.117 1 95 320 LEU A CA 1
ATOM 2417 C C . LEU A 1 320 ? -6 9.891 7.441 1 95 320 LEU A C 1
ATOM 2419 O O . LEU A 1 320 ? -6.121 10.922 8.117 1 95 320 LEU A O 1
ATOM 2423 N N . TYR A 1 321 ? -6.52 8.68 7.848 1 88.94 321 TYR A N 1
ATOM 2424 C CA . TYR A 1 321 ? -7.281 8.32 9.039 1 88.94 321 TYR A CA 1
ATOM 2425 C C . TYR A 1 321 ? -8.312 9.398 9.375 1 88.94 321 TYR A C 1
ATOM 2427 O O . TYR A 1 321 ? -8.438 9.805 10.531 1 88.94 321 TYR A O 1
ATOM 2435 N N . GLY A 1 322 ? -8.914 9.875 8.359 1 78.88 322 GLY A N 1
ATOM 2436 C CA . GLY A 1 322 ? -10.07 10.75 8.43 1 78.88 322 GLY A CA 1
ATOM 2437 C C . GLY A 1 322 ? -11.094 10.469 7.348 1 78.88 322 GLY A C 1
ATOM 2438 O O . GLY A 1 322 ? -10.836 9.695 6.422 1 78.88 322 GLY A O 1
ATOM 2439 N N . PRO A 1 323 ? -12.523 11.008 7.492 1 61.53 323 PRO A N 1
ATOM 2440 C CA . PRO A 1 323 ? -13.18 11.891 8.453 1 61.53 323 PRO A CA 1
ATOM 2441 C C . PRO A 1 323 ? -13.68 11.148 9.695 1 61.53 323 PRO A C 1
ATOM 2443 O O . PRO A 1 323 ? -13.781 9.922 9.68 1 61.53 323 PRO A O 1
ATOM 2446 N N . GLN A 1 324 ? -13.461 11.648 10.875 1 53.59 324 GLN A N 1
ATOM 2447 C CA . GLN A 1 324 ? -14.117 11.078 12.047 1 53.59 324 GLN A CA 1
ATOM 2448 C C . GLN A 1 324 ? -15.594 11.453 12.086 1 53.59 324 GLN A C 1
ATOM 2450 O O . GLN A 1 324 ? -15.945 12.617 11.922 1 53.59 324 GLN A O 1
ATOM 2455 N N . TYR A 1 325 ? -16.406 10.383 11.875 1 48.44 325 TYR A N 1
ATOM 2456 C CA . TYR A 1 325 ? -17.844 10.562 12.023 1 48.44 325 TYR A CA 1
ATOM 2457 C C . TYR A 1 325 ? -18.203 11.062 13.422 1 48.44 325 TYR A C 1
ATOM 2459 O O . TYR A 1 325 ? -17.938 10.383 14.414 1 48.44 325 TYR A O 1
ATOM 2467 N N . ASP A 1 326 ? -18.062 12.25 13.781 1 44.97 326 ASP A N 1
ATOM 2468 C CA . ASP A 1 326 ? -18.406 12.586 15.164 1 44.97 326 ASP A CA 1
ATOM 2469 C C . ASP A 1 326 ? -19.922 12.57 15.375 1 44.97 326 ASP A C 1
ATOM 2471 O O . ASP A 1 326 ? -20.422 13.148 16.344 1 44.97 326 ASP A O 1
ATOM 2475 N N . GLY A 1 327 ? -20.625 11.805 14.695 1 42.62 327 GLY A N 1
ATOM 2476 C CA . GLY A 1 327 ? -22.062 11.742 14.961 1 42.62 327 GLY A CA 1
ATOM 2477 C C . GLY A 1 327 ? -22.797 12.977 14.484 1 42.62 327 GLY A C 1
ATOM 2478 O O . GLY A 1 327 ? -23.875 12.859 13.891 1 42.62 327 GLY A O 1
ATOM 2479 N N . GLU A 1 328 ? -22.594 14.148 15.031 1 41.66 328 GLU A N 1
ATOM 2480 C CA . GLU A 1 328 ? -23.297 15.383 14.711 1 41.66 328 GLU A CA 1
ATOM 2481 C C . GLU A 1 328 ? -23 15.836 13.281 1 41.66 328 GLU A C 1
ATOM 2483 O O . GLU A 1 328 ? -23.859 16.391 12.602 1 41.66 328 GLU A O 1
ATOM 2488 N N . HIS A 1 329 ? -21.781 15.883 12.93 1 43.06 329 HIS A N 1
ATOM 2489 C CA . HIS A 1 329 ? -21.375 16.141 11.547 1 43.06 329 HIS A CA 1
ATOM 2490 C C . HIS A 1 329 ? -21.109 14.828 10.805 1 43.06 329 HIS A C 1
ATOM 2492 O O . HIS A 1 329 ? -20 14.289 10.859 1 43.06 329 HIS A O 1
ATOM 2498 N N . THR A 1 330 ? -21.812 13.82 11.031 1 44.16 330 THR A N 1
ATOM 2499 C CA . THR A 1 330 ? -21.719 12.773 10.016 1 44.16 330 THR A CA 1
ATOM 2500 C C . THR A 1 330 ? -21.359 13.375 8.656 1 44.16 330 THR A C 1
ATOM 2502 O O . THR A 1 330 ? -22.156 14.086 8.055 1 44.16 330 THR A O 1
ATOM 2505 N N . SER A 1 331 ? -20.281 13.945 8.594 1 45.88 331 SER A N 1
ATOM 2506 C CA . SER A 1 331 ? -19.875 14.414 7.277 1 45.88 331 SER A CA 1
ATOM 2507 C C . SER A 1 331 ? -20.438 13.531 6.172 1 45.88 331 SER A C 1
ATOM 2509 O O . SER A 1 331 ? -20.156 12.328 6.133 1 45.88 331 SER A O 1
ATOM 2511 N N . ASP A 1 332 ? -21.547 13.656 6.012 1 49.34 332 ASP A N 1
ATOM 2512 C CA . ASP A 1 332 ? -22.219 13.141 4.816 1 49.34 332 ASP A CA 1
ATOM 2513 C C . ASP A 1 332 ? -21.266 13.148 3.617 1 49.34 332 ASP A C 1
ATOM 2515 O O . ASP A 1 332 ? -21.391 13.992 2.729 1 49.34 332 ASP A O 1
ATOM 2519 N N . TYR A 1 333 ? -20.078 12.75 3.889 1 52.09 333 TYR A N 1
ATOM 2520 C CA . TYR A 1 333 ? -19.266 12.672 2.689 1 52.09 333 TYR A CA 1
ATOM 2521 C C . TYR A 1 333 ? -19.984 11.914 1.581 1 52.09 333 TYR A C 1
ATOM 2523 O O . TYR A 1 333 ? -19.562 11.945 0.422 1 52.09 333 TYR A O 1
ATOM 2531 N N . VAL A 1 334 ? -21.016 11.148 2.125 1 51.34 334 VAL A N 1
ATOM 2532 C CA . VAL A 1 334 ? -21.844 10.586 1.067 1 51.34 334 VAL A CA 1
ATOM 2533 C C . VAL A 1 334 ? -22.297 11.688 0.114 1 51.34 334 VAL A C 1
ATOM 2535 O O . VAL A 1 334 ? -22.359 11.477 -1.099 1 51.34 334 VAL A O 1
ATOM 2538 N N . GLY A 1 335 ? -22.578 12.836 0.681 1 55.34 335 GLY A N 1
ATOM 2539 C CA . GLY A 1 335 ? -22.984 13.961 -0.14 1 55.34 335 GLY A CA 1
ATOM 2540 C C . GLY A 1 335 ? -21.859 14.508 -0.997 1 55.34 335 GLY A C 1
ATOM 2541 O O . GLY A 1 335 ? -22.094 15.328 -1.885 1 55.34 335 GLY A O 1
ATOM 2542 N N . LEU A 1 336 ? -20.656 14.289 -0.51 1 58 336 LEU A N 1
ATOM 2543 C CA . LEU A 1 336 ? -19.531 14.75 -1.308 1 58 336 LEU A CA 1
ATOM 2544 C C . LEU A 1 336 ? -19.672 14.32 -2.762 1 58 336 LEU A C 1
ATOM 2546 O O . LEU A 1 336 ? -19.391 15.094 -3.678 1 58 336 LEU A O 1
ATOM 2550 N N . VAL A 1 337 ? -20.078 12.953 -2.9 1 57.06 337 VAL A N 1
ATOM 2551 C CA . VAL A 1 337 ? -20.062 12.266 -4.184 1 57.06 337 VAL A CA 1
ATOM 2552 C C . VAL A 1 337 ? -21.125 12.852 -5.109 1 57.06 337 VAL A C 1
ATOM 2554 O O . VAL A 1 337 ? -20.891 13.016 -6.309 1 57.06 337 VAL A O 1
ATOM 2557 N N . THR A 1 338 ? -22.203 13.242 -4.438 1 59.62 338 THR A N 1
ATOM 2558 C CA . THR A 1 338 ? -23.297 13.281 -5.402 1 59.62 338 THR A CA 1
ATOM 2559 C C . THR A 1 338 ? -23.328 14.617 -6.137 1 59.62 338 THR A C 1
ATOM 2561 O O . THR A 1 338 ? -23.781 14.695 -7.281 1 59.62 338 THR A O 1
ATOM 2564 N N . GLU A 1 339 ? -22.5 15.633 -5.613 1 72.56 339 GLU A N 1
ATOM 2565 C CA . GLU A 1 339 ? -22.781 16.875 -6.316 1 72.56 339 GLU A CA 1
ATOM 2566 C C . GLU A 1 339 ? -21.5 17.469 -6.918 1 72.56 339 GLU A C 1
ATOM 2568 O O . GLU A 1 339 ? -21.562 18.328 -7.793 1 72.56 339 GLU A O 1
ATOM 2573 N N . ASN A 1 340 ? -20.281 17.031 -6.48 1 84.31 340 ASN A N 1
ATOM 2574 C CA . ASN A 1 340 ? -19.047 17.562 -7.047 1 84.31 340 ASN A CA 1
ATOM 2575 C C . ASN A 1 340 ? -18.688 16.891 -8.367 1 84.31 340 ASN A C 1
ATOM 2577 O O . ASN A 1 340 ? -18.281 15.727 -8.383 1 84.31 340 ASN A O 1
ATOM 2581 N N . SER A 1 341 ? -18.797 17.547 -9.523 1 83.81 341 SER A N 1
ATOM 2582 C CA . SER A 1 341 ? -18.547 16.984 -10.852 1 83.81 341 SER A CA 1
ATOM 2583 C C . SER A 1 341 ? -17.047 16.938 -11.148 1 83.81 341 SER A C 1
ATOM 2585 O O . SER A 1 341 ? -16.641 16.328 -12.148 1 83.81 341 SER A O 1
ATOM 2587 N N . ASN A 1 342 ? -16.281 17.547 -10.219 1 89.88 342 ASN A N 1
ATOM 2588 C CA . ASN A 1 342 ? -14.836 17.578 -10.414 1 89.88 342 ASN A CA 1
ATOM 2589 C C . ASN A 1 342 ? -14.102 16.891 -9.258 1 89.88 342 ASN A C 1
ATOM 2591 O O . ASN A 1 342 ? -13.141 17.438 -8.719 1 89.88 342 ASN A O 1
ATOM 2595 N N . LEU A 1 343 ? -14.578 15.703 -8.977 1 93.88 343 LEU A N 1
ATOM 2596 C CA . LEU A 1 343 ? -13.977 14.992 -7.852 1 93.88 343 LEU A CA 1
ATOM 2597 C C . LEU A 1 343 ? -12.5 14.727 -8.102 1 93.88 343 LEU A C 1
ATOM 2599 O O . LEU A 1 343 ? -12.125 14.242 -9.172 1 93.88 343 LEU A O 1
ATOM 2603 N N . PRO A 1 344 ? -11.68 15.125 -7.195 1 96.69 344 PRO A N 1
ATOM 2604 C CA . PRO A 1 344 ? -10.281 14.703 -7.312 1 96.69 344 PRO A CA 1
ATOM 2605 C C . PRO A 1 344 ? -10.109 13.195 -7.121 1 96.69 344 PRO A C 1
ATOM 2607 O O . PRO A 1 344 ? -10.961 12.539 -6.52 1 96.69 344 PRO A O 1
ATOM 2610 N N . ALA A 1 345 ? -9.039 12.664 -7.707 1 97.06 345 ALA A N 1
ATOM 2611 C CA . ALA A 1 345 ? -8.656 11.305 -7.344 1 97.06 345 ALA A CA 1
ATOM 2612 C C . ALA A 1 345 ? -8.305 11.211 -5.859 1 97.06 345 ALA A C 1
ATOM 2614 O O . ALA A 1 345 ? -7.859 12.195 -5.258 1 97.06 345 ALA A O 1
ATOM 2615 N N . MET A 1 346 ? -8.547 10.008 -5.219 1 95.75 346 MET A N 1
ATOM 2616 C CA . MET A 1 346 ? -8.383 9.922 -3.77 1 95.75 346 MET A CA 1
ATOM 2617 C C . MET A 1 346 ? -7.484 8.75 -3.391 1 95.75 346 MET A C 1
ATOM 2619 O O . MET A 1 346 ? -7.711 7.617 -3.826 1 95.75 346 MET A O 1
ATOM 2623 N N . PHE A 1 347 ? -6.48 8.969 -2.676 1 97.62 347 PHE A N 1
ATOM 2624 C CA . PHE A 1 347 ? -5.637 8 -1.985 1 97.62 347 PHE A CA 1
ATOM 2625 C C . PHE A 1 347 ? -5.98 7.945 -0.501 1 97.62 347 PHE A C 1
ATOM 2627 O O . PHE A 1 347 ? -5.609 8.844 0.26 1 97.62 347 PHE A O 1
ATOM 2634 N N . LEU A 1 348 ? -6.648 6.914 -0.061 1 95.88 348 LEU A N 1
ATOM 2635 C CA . LEU A 1 348 ? -7.141 6.809 1.308 1 95.88 348 LEU A CA 1
ATOM 2636 C C . LEU A 1 348 ? -6.285 5.836 2.117 1 95.88 348 LEU A C 1
ATOM 2638 O O . LEU A 1 348 ? -5.945 4.754 1.639 1 95.88 348 LEU A O 1
ATOM 2642 N N . ALA A 1 349 ? -5.953 6.234 3.316 1 96.5 349 ALA A N 1
ATOM 2643 C CA . ALA A 1 349 ? -5.137 5.367 4.164 1 96.5 349 ALA A CA 1
ATOM 2644 C C . ALA A 1 349 ? -5.566 5.473 5.625 1 96.5 349 ALA A C 1
ATOM 2646 O O . ALA A 1 349 ? -5.941 6.551 6.094 1 96.5 349 ALA A O 1
ATOM 2647 N N . VAL A 1 350 ? -5.5 4.352 6.379 1 93.06 350 VAL A N 1
ATOM 2648 C CA . VAL A 1 350 ? -5.863 4.316 7.789 1 93.06 350 VAL A CA 1
ATOM 2649 C C . VAL A 1 350 ? -5.172 3.143 8.477 1 93.06 350 VAL A C 1
ATOM 2651 O O . VAL A 1 350 ? -4.828 2.15 7.828 1 93.06 350 VAL A O 1
ATOM 2654 N N . GLY A 1 351 ? -4.891 3.342 9.742 1 89.62 351 GLY A N 1
ATOM 2655 C CA . GLY A 1 351 ? -4.387 2.223 10.523 1 89.62 351 GLY A CA 1
ATOM 2656 C C . GLY A 1 351 ? -5.477 1.259 10.953 1 89.62 351 GLY A C 1
ATOM 2657 O O . GLY A 1 351 ? -6.574 1.681 11.32 1 89.62 351 GLY A O 1
ATOM 2658 N N . GLU A 1 352 ? -5.129 -0.039 10.945 1 87.06 352 GLU A N 1
ATOM 2659 C CA . GLU A 1 352 ? -6.082 -1.068 11.352 1 87.06 352 GLU A CA 1
ATOM 2660 C C . GLU A 1 352 ? -6.445 -0.933 12.828 1 87.06 352 GLU A C 1
ATOM 2662 O O . GLU A 1 352 ? -7.539 -1.325 13.242 1 87.06 352 GLU A O 1
ATOM 2667 N N . ASN A 1 353 ? -5.574 -0.318 13.578 1 78.44 353 ASN A N 1
ATOM 2668 C CA . ASN A 1 353 ? -5.805 -0.161 15.008 1 78.44 353 ASN A CA 1
ATOM 2669 C C . ASN A 1 353 ? -6.32 1.235 15.344 1 78.44 353 ASN A C 1
ATOM 2671 O O . ASN A 1 353 ? -6.262 1.661 16.5 1 78.44 353 ASN A O 1
ATOM 2675 N N . ASP A 1 354 ? -6.719 1.961 14.32 1 82.19 354 ASP A N 1
ATOM 2676 C CA . ASP A 1 354 ? -7.297 3.277 14.57 1 82.19 354 ASP A CA 1
ATOM 2677 C C . ASP A 1 354 ? -8.609 3.162 15.336 1 82.19 354 ASP A C 1
ATOM 2679 O O . ASP A 1 354 ? -9.602 2.641 14.812 1 82.19 354 ASP A O 1
ATOM 2683 N N . ALA A 1 355 ? -8.695 3.682 16.453 1 69.06 355 ALA A N 1
ATOM 2684 C CA . ALA A 1 355 ? -9.836 3.51 17.344 1 69.06 355 ALA A CA 1
ATOM 2685 C C . ALA A 1 355 ? -10.758 4.73 17.297 1 69.06 355 ALA A C 1
ATOM 2687 O O . ALA A 1 355 ? -11.695 4.832 18.094 1 69.06 355 ALA A O 1
ATOM 2688 N N . THR A 1 356 ? -10.461 5.621 16.422 1 68.62 356 THR A N 1
ATOM 2689 C CA . THR A 1 356 ? -11.227 6.859 16.406 1 68.62 356 THR A CA 1
ATOM 2690 C C . THR A 1 356 ? -12.461 6.715 15.508 1 68.62 356 THR A C 1
ATOM 2692 O O . THR A 1 356 ? -13.25 7.648 15.375 1 68.62 356 THR A O 1
ATOM 2695 N N . GLY A 1 357 ? -12.727 5.535 14.906 1 67.81 357 GLY A N 1
ATOM 2696 C CA . GLY A 1 357 ? -13.852 5.328 14.008 1 67.81 357 GLY A CA 1
ATOM 2697 C C . GLY A 1 357 ? -13.516 5.605 12.555 1 67.81 357 GLY A C 1
ATOM 2698 O O . GLY A 1 357 ? -14.367 5.465 11.672 1 67.81 357 GLY A O 1
ATOM 2699 N N . ALA A 1 358 ? -12.297 5.984 12.242 1 69.62 358 ALA A N 1
ATOM 2700 C CA . ALA A 1 358 ? -11.875 6.309 10.883 1 69.62 358 ALA A CA 1
ATOM 2701 C C . ALA A 1 358 ? -11.953 5.082 9.977 1 69.62 358 ALA A C 1
ATOM 2703 O O . ALA A 1 358 ? -12.211 5.199 8.773 1 69.62 358 ALA A O 1
ATOM 2704 N N . MET A 1 359 ? -11.859 3.861 10.438 1 67.94 359 MET A N 1
ATOM 2705 C CA . MET A 1 359 ? -11.734 2.639 9.648 1 67.94 359 MET A CA 1
ATOM 2706 C C . MET A 1 359 ? -13.031 2.328 8.914 1 67.94 359 MET A C 1
ATOM 2708 O O . MET A 1 359 ? -13.031 2.18 7.688 1 67.94 359 MET A O 1
ATOM 2712 N N . PRO A 1 360 ? -14.148 2.242 9.5 1 67.19 360 PRO A N 1
ATOM 2713 C CA . PRO A 1 360 ? -15.359 1.971 8.719 1 67.19 360 PRO A CA 1
ATOM 2714 C C . PRO A 1 360 ? -15.695 3.092 7.738 1 67.19 360 PRO A C 1
ATOM 2716 O O . PRO A 1 360 ? -16.234 2.834 6.664 1 67.19 360 PRO A O 1
ATOM 2719 N N . ASP A 1 361 ? -15.25 4.227 7.992 1 77.12 361 ASP A N 1
ATOM 2720 C CA . ASP A 1 361 ? -15.617 5.398 7.207 1 77.12 361 ASP A CA 1
ATOM 2721 C C . ASP A 1 361 ? -14.805 5.477 5.922 1 77.12 361 ASP A C 1
ATOM 2723 O O . ASP A 1 361 ? -15.297 5.93 4.887 1 77.12 361 ASP A O 1
ATOM 2727 N N . ILE A 1 362 ? -13.719 4.914 6.043 1 85.5 362 ILE A N 1
ATOM 2728 C CA . ILE A 1 362 ? -12.836 5.039 4.891 1 85.5 362 ILE A CA 1
ATOM 2729 C C . ILE A 1 362 ? -13.367 4.188 3.74 1 85.5 362 ILE A C 1
ATOM 2731 O O . ILE A 1 362 ? -13.297 4.594 2.578 1 85.5 362 ILE A O 1
ATOM 2735 N N . TRP A 1 363 ? -13.844 3.012 4.016 1 85.38 363 TRP A N 1
ATOM 2736 C CA . TRP A 1 363 ? -14.383 2.135 2.982 1 85.38 363 TRP A CA 1
ATOM 2737 C C . TRP A 1 363 ? -15.695 2.689 2.434 1 85.38 363 TRP A C 1
ATOM 2739 O O . TRP A 1 363 ? -15.961 2.604 1.232 1 85.38 363 TRP A O 1
ATOM 2749 N N . THR A 1 364 ? -16.469 3.24 3.299 1 83.31 364 THR A N 1
ATOM 2750 C CA . THR A 1 364 ? -17.703 3.877 2.873 1 83.31 364 THR A CA 1
ATOM 2751 C C . THR A 1 364 ? -17.422 5.043 1.929 1 83.31 364 THR A C 1
ATOM 2753 O O . THR A 1 364 ? -18.094 5.199 0.908 1 83.31 364 THR A O 1
ATOM 2756 N N . LEU A 1 365 ? -16.453 5.82 2.279 1 86.75 365 LEU A N 1
ATOM 2757 C CA . LEU A 1 365 ? -16.047 6.922 1.41 1 86.75 365 LEU A CA 1
ATOM 2758 C C . LEU A 1 365 ? -15.57 6.398 0.06 1 86.75 365 LEU A C 1
ATOM 2760 O O . LEU A 1 365 ? -15.984 6.898 -0.988 1 86.75 365 LEU A O 1
ATOM 2764 N N . ALA A 1 366 ? -14.75 5.402 0.092 1 89.44 366 ALA A N 1
ATOM 2765 C CA . ALA A 1 366 ? -14.234 4.824 -1.147 1 89.44 366 ALA A CA 1
ATOM 2766 C C . ALA A 1 366 ? -15.375 4.34 -2.039 1 89.44 366 ALA A C 1
ATOM 2768 O O . ALA A 1 366 ? -15.398 4.625 -3.238 1 89.44 366 ALA A O 1
ATOM 2769 N N . ASN A 1 367 ? -16.297 3.643 -1.458 1 85.44 367 ASN A N 1
ATOM 2770 C CA . ASN A 1 367 ? -17.438 3.113 -2.211 1 85.44 367 ASN A CA 1
ATOM 2771 C C . ASN A 1 367 ? -18.266 4.23 -2.836 1 85.44 367 ASN A C 1
ATOM 2773 O O . ASN A 1 367 ? -18.812 4.066 -3.924 1 85.44 367 ASN A O 1
ATOM 2777 N N . SER A 1 368 ? -18.312 5.316 -2.17 1 84 368 SER A N 1
ATOM 2778 C CA . SER A 1 368 ? -19.141 6.426 -2.646 1 84 368 SER A CA 1
ATOM 2779 C C . SER A 1 368 ? -18.516 7.09 -3.869 1 84 368 SER A C 1
ATOM 2781 O O . SER A 1 368 ? -19.219 7.711 -4.672 1 84 368 SER A O 1
ATOM 2783 N N . VAL A 1 369 ? -17.234 6.945 -4.039 1 89.06 369 VAL A N 1
ATOM 2784 C CA . VAL A 1 369 ? -16.594 7.688 -5.125 1 89.06 369 VAL A CA 1
ATOM 2785 C C . VAL A 1 369 ? -16.172 6.727 -6.23 1 89.06 369 VAL A C 1
ATOM 2787 O O . VAL A 1 369 ? -15.789 7.152 -7.324 1 89.06 369 VAL A O 1
ATOM 2790 N N . ARG A 1 370 ? -16.156 5.426 -5.949 1 86.25 370 ARG A N 1
ATOM 2791 C CA . ARG A 1 370 ? -15.859 4.441 -6.984 1 86.25 370 ARG A CA 1
ATOM 2792 C C . ARG A 1 370 ? -16.766 4.637 -8.195 1 86.25 370 ARG A C 1
ATOM 2794 O O . ARG A 1 370 ? -17.969 4.816 -8.055 1 86.25 370 ARG A O 1
ATOM 2801 N N . GLY A 1 371 ? -16.109 4.609 -9.383 1 82.69 371 GLY A N 1
ATOM 2802 C CA . GLY A 1 371 ? -16.859 4.844 -10.609 1 82.69 371 GLY A CA 1
ATOM 2803 C C . GLY A 1 371 ? -16.953 6.312 -10.977 1 82.69 371 GLY A C 1
ATOM 2804 O O . GLY A 1 371 ? -17.281 6.656 -12.117 1 82.69 371 GLY A O 1
ATOM 2805 N N . LYS A 1 372 ? -16.703 7.172 -10.016 1 88.31 372 LYS A N 1
ATOM 2806 C CA . LYS A 1 372 ? -16.766 8.609 -10.281 1 88.31 372 LYS A CA 1
ATOM 2807 C C . LYS A 1 372 ? -15.375 9.203 -10.414 1 88.31 372 LYS A C 1
ATOM 2809 O O . LYS A 1 372 ? -15.172 10.18 -11.141 1 88.31 372 LYS A O 1
ATOM 2814 N N . THR A 1 373 ? -14.461 8.711 -9.68 1 92.81 373 THR A N 1
ATOM 2815 C CA . THR A 1 373 ? -13.055 9.102 -9.758 1 92.81 373 THR A CA 1
ATOM 2816 C C . THR A 1 373 ? -12.148 7.938 -9.391 1 92.81 373 THR A C 1
ATOM 2818 O O . THR A 1 373 ? -12.625 6.875 -8.977 1 92.81 373 THR A O 1
ATOM 2821 N N . LEU A 1 374 ? -10.844 8.102 -9.602 1 92.94 374 LEU A N 1
ATOM 2822 C CA . LEU A 1 374 ? -9.883 7.09 -9.172 1 92.94 374 LEU A CA 1
ATOM 2823 C C . LEU A 1 374 ? -9.734 7.09 -7.656 1 92.94 374 LEU A C 1
ATOM 2825 O O . LEU A 1 374 ? -9.711 8.148 -7.031 1 92.94 374 LEU A O 1
ATOM 2829 N N . VAL A 1 375 ? -9.672 5.902 -7.051 1 94.19 375 VAL A N 1
ATOM 2830 C CA . VAL A 1 375 ? -9.539 5.805 -5.602 1 94.19 375 VAL A CA 1
ATOM 2831 C C . VAL A 1 375 ? -8.711 4.574 -5.238 1 94.19 375 VAL A C 1
ATOM 2833 O O . VAL A 1 375 ? -8.766 3.555 -5.93 1 94.19 375 VAL A O 1
ATOM 2836 N N . GLU A 1 376 ? -7.941 4.668 -4.203 1 96.38 376 GLU A N 1
ATOM 2837 C CA . GLU A 1 376 ? -7.242 3.582 -3.521 1 96.38 376 GLU A CA 1
ATOM 2838 C C . GLU A 1 376 ? -7.523 3.602 -2.023 1 96.38 376 GLU A C 1
ATOM 2840 O O . GLU A 1 376 ? -7.684 4.668 -1.429 1 96.38 376 GLU A O 1
ATOM 2845 N N . VAL A 1 377 ? -7.598 2.418 -1.48 1 95.44 377 VAL A N 1
ATOM 2846 C CA . VAL A 1 377 ? -7.723 2.277 -0.033 1 95.44 377 VAL A CA 1
ATOM 2847 C C . VAL A 1 377 ? -6.578 1.418 0.501 1 95.44 377 VAL A C 1
ATOM 2849 O O . VAL A 1 377 ? -6.32 0.327 -0.013 1 95.44 377 VAL A O 1
ATOM 2852 N N . HIS A 1 378 ? -5.895 1.876 1.501 1 97.31 378 HIS A N 1
ATOM 2853 C CA . HIS A 1 378 ? -4.816 1.142 2.152 1 97.31 378 HIS A CA 1
ATOM 2854 C C . HIS A 1 378 ? -4.992 1.133 3.668 1 97.31 378 HIS A C 1
ATOM 2856 O O . HIS A 1 378 ? -5.09 2.191 4.293 1 97.31 378 HIS A O 1
ATOM 2862 N N . THR A 1 379 ? -5.059 -0.014 4.27 1 95.81 379 THR A N 1
ATOM 2863 C CA . THR A 1 379 ? -5.086 -0.169 5.719 1 95.81 379 THR A CA 1
ATOM 2864 C C . THR A 1 379 ? -3.801 -0.822 6.219 1 95.81 379 THR A C 1
ATOM 2866 O O . THR A 1 379 ? -3.252 -1.707 5.555 1 95.81 379 THR A O 1
ATOM 2869 N N . PHE A 1 380 ? -3.293 -0.381 7.332 1 93.25 380 PHE A N 1
ATOM 2870 C CA . PHE A 1 380 ? -1.992 -0.827 7.816 1 93.25 380 PHE A CA 1
ATOM 2871 C C . PHE A 1 380 ? -2.127 -1.507 9.172 1 93.25 380 PHE A C 1
ATOM 2873 O O . PHE A 1 380 ? -2.609 -0.901 10.133 1 93.25 380 PHE A O 1
ATOM 2880 N N . ALA A 1 381 ? -1.645 -2.75 9.227 1 90.19 381 ALA A N 1
ATOM 2881 C CA . ALA A 1 381 ? -1.733 -3.545 10.445 1 90.19 381 ALA A CA 1
ATOM 2882 C C . ALA A 1 381 ? -0.866 -2.951 11.555 1 90.19 381 ALA A C 1
ATOM 2884 O O . ALA A 1 381 ? 0.225 -2.441 11.289 1 90.19 381 ALA A O 1
ATOM 2885 N N . GLU A 1 382 ? -1.362 -2.965 12.812 1 80.44 382 GLU A N 1
ATOM 2886 C CA . GLU A 1 382 ? -0.682 -2.576 14.047 1 80.44 382 GLU A CA 1
ATOM 2887 C C . GLU A 1 382 ? -0.385 -1.079 14.062 1 80.44 382 GLU A C 1
ATOM 2889 O O . GLU A 1 382 ? 0.55 -0.635 14.734 1 80.44 382 GLU A O 1
ATOM 2894 N N . VAL A 1 383 ? -1.1 -0.397 13.25 1 83.5 383 VAL A N 1
ATOM 2895 C CA . VAL A 1 383 ? -0.952 1.053 13.172 1 83.5 383 VAL A CA 1
ATOM 2896 C C . VAL A 1 383 ? -2.223 1.729 13.68 1 83.5 383 VAL A C 1
ATOM 2898 O O . VAL A 1 383 ? -3.332 1.343 13.305 1 83.5 383 VAL A O 1
ATOM 2901 N N . GLY A 1 384 ? -2.062 2.625 14.594 1 78.12 384 GLY A N 1
ATOM 2902 C CA . GLY A 1 384 ? -3.188 3.365 15.141 1 78.12 384 GLY A CA 1
ATOM 2903 C C . GLY A 1 384 ? -3.414 4.703 14.453 1 78.12 384 GLY A C 1
ATOM 2904 O O . GLY A 1 384 ? -2.977 4.906 13.32 1 78.12 384 GLY A O 1
ATOM 2905 N N . HIS A 1 385 ? -4.234 5.52 15.109 1 81.06 385 HIS A N 1
ATOM 2906 C CA . HIS A 1 385 ? -4.5 6.875 14.641 1 81.06 385 HIS A CA 1
ATOM 2907 C C . HIS A 1 385 ? -3.252 7.746 14.727 1 81.06 385 HIS A C 1
ATOM 2909 O O . HIS A 1 385 ? -2.457 7.609 15.656 1 81.06 385 HIS A O 1
ATOM 2915 N N . GLY A 1 386 ? -2.986 8.625 13.711 1 81.06 386 GLY A N 1
ATOM 2916 C CA . GLY A 1 386 ? -1.956 9.648 13.828 1 81.06 386 GLY A CA 1
ATOM 2917 C C . GLY A 1 386 ? -0.583 9.156 13.406 1 81.06 386 GLY A C 1
ATOM 2918 O O . GLY A 1 386 ? 0.43 9.57 13.977 1 81.06 386 GLY A O 1
ATOM 2919 N N . PHE A 1 387 ? -0.482 8.266 12.484 1 81.88 387 PHE A N 1
ATOM 2920 C CA . PHE A 1 387 ? 0.806 7.672 12.148 1 81.88 387 PHE A CA 1
ATOM 2921 C C . PHE A 1 387 ? 1.62 8.609 11.266 1 81.88 387 PHE A C 1
ATOM 2923 O O . PHE A 1 387 ? 2.791 8.344 10.984 1 81.88 387 PHE A O 1
ATOM 2930 N N . GLY A 1 388 ? 1.134 9.781 10.859 1 89.38 388 GLY A N 1
ATOM 2931 C CA . GLY A 1 388 ? 1.907 10.742 10.094 1 89.38 388 GLY A CA 1
ATOM 2932 C C . GLY A 1 388 ? 2.6 10.133 8.891 1 89.38 388 GLY A C 1
ATOM 2933 O O . GLY A 1 388 ? 1.963 9.461 8.078 1 89.38 388 GLY A O 1
ATOM 2934 N N . GLY A 1 389 ? 3.924 10.305 8.852 1 87.81 389 GLY A N 1
ATOM 2935 C CA . GLY A 1 389 ? 4.695 9.812 7.727 1 87.81 389 GLY A CA 1
ATOM 2936 C C . GLY A 1 389 ? 4.844 8.297 7.727 1 87.81 389 GLY A C 1
ATOM 2937 O O . GLY A 1 389 ? 5.379 7.723 6.777 1 87.81 389 GLY A O 1
ATOM 2938 N N . GLY A 1 390 ? 4.332 7.672 8.711 1 85.12 390 GLY A N 1
ATOM 2939 C CA . GLY A 1 390 ? 4.445 6.23 8.844 1 85.12 390 GLY A CA 1
ATOM 2940 C C . GLY A 1 390 ? 5.113 5.797 10.133 1 85.12 390 GLY A C 1
ATOM 2941 O O . GLY A 1 390 ? 5.988 6.496 10.648 1 85.12 390 GLY A O 1
ATOM 2942 N N . LEU A 1 391 ? 4.641 4.664 10.594 1 77.81 391 LEU A N 1
ATOM 2943 C CA . LEU A 1 391 ? 5.258 4.047 11.766 1 77.81 391 LEU A CA 1
ATOM 2944 C C . LEU A 1 391 ? 6.34 3.057 11.352 1 77.81 391 LEU A C 1
ATOM 2946 O O . LEU A 1 391 ? 6.07 2.104 10.617 1 77.81 391 LEU A O 1
ATOM 2950 N N . GLU A 1 392 ? 7.566 3.291 11.82 1 74.44 392 GLU A N 1
ATOM 2951 C CA . GLU A 1 392 ? 8.695 2.445 11.445 1 74.44 392 GLU A CA 1
ATOM 2952 C C . GLU A 1 392 ? 8.406 0.977 11.742 1 74.44 392 GLU A C 1
ATOM 2954 O O . GLU A 1 392 ? 7.863 0.648 12.797 1 74.44 392 GLU A O 1
ATOM 2959 N N . GLY A 1 393 ? 8.781 0.121 10.805 1 75.56 393 GLY A N 1
ATOM 2960 C CA . GLY A 1 393 ? 8.586 -1.312 10.961 1 75.56 393 GLY A CA 1
ATOM 2961 C C . GLY A 1 393 ? 7.234 -1.789 10.461 1 75.56 393 GLY A C 1
ATOM 2962 O O . GLY A 1 393 ? 6.949 -2.988 10.469 1 75.56 393 GLY A O 1
ATOM 2963 N N . THR A 1 394 ? 6.375 -0.91 10.062 1 86.62 394 THR A N 1
ATOM 2964 C CA . THR A 1 394 ? 5.07 -1.263 9.508 1 86.62 394 THR A CA 1
ATOM 2965 C C . THR A 1 394 ? 4.961 -0.835 8.047 1 86.62 394 THR A C 1
ATOM 2967 O O . THR A 1 394 ? 5.797 -0.075 7.559 1 86.62 394 THR A O 1
ATOM 2970 N N . THR A 1 395 ? 3.934 -1.331 7.441 1 93.12 395 THR A N 1
ATOM 2971 C CA . THR A 1 395 ? 3.729 -1.034 6.027 1 93.12 395 THR A CA 1
ATOM 2972 C C . THR A 1 395 ? 3.262 0.407 5.84 1 93.12 395 THR A C 1
ATOM 2974 O O . THR A 1 395 ? 3.279 0.929 4.723 1 93.12 395 THR A O 1
ATOM 2977 N N . SER A 1 396 ? 2.883 1.135 6.906 1 91.19 396 SER A N 1
ATOM 2978 C CA . SER A 1 396 ? 2.424 2.516 6.797 1 91.19 396 SER A CA 1
ATOM 2979 C C . SER A 1 396 ? 3.533 3.428 6.281 1 91.19 396 SER A C 1
ATOM 2981 O O . SER A 1 396 ? 3.262 4.52 5.781 1 91.19 396 SER A O 1
ATOM 2983 N N . THR A 1 397 ? 4.785 3.012 6.344 1 86.44 397 THR A N 1
ATOM 2984 C CA . THR A 1 397 ? 5.902 3.826 5.879 1 86.44 397 THR A CA 1
ATOM 2985 C C . THR A 1 397 ? 5.891 3.939 4.355 1 86.44 397 THR A C 1
ATOM 2987 O O . THR A 1 397 ? 6.602 4.77 3.787 1 86.44 397 THR A O 1
ATOM 2990 N N . TYR A 1 398 ? 5.051 3.143 3.717 1 92.44 398 TYR A N 1
ATOM 2991 C CA . TYR A 1 398 ? 5.035 3.113 2.258 1 92.44 398 TYR A CA 1
ATOM 2992 C C . TYR A 1 398 ? 4.031 4.117 1.702 1 92.44 398 TYR A C 1
ATOM 2994 O O . TYR A 1 398 ? 3.996 4.363 0.494 1 92.44 398 TYR A O 1
ATOM 3002 N N . TRP A 1 399 ? 3.148 4.77 2.514 1 97 399 TRP A N 1
ATOM 3003 C CA . TRP A 1 399 ? 2.02 5.484 1.934 1 97 399 TRP A CA 1
ATOM 3004 C C . TRP A 1 399 ? 2.496 6.68 1.114 1 97 399 TRP A C 1
ATOM 3006 O O . TRP A 1 399 ? 1.884 7.035 0.105 1 97 399 TRP A O 1
ATOM 3016 N N . ILE A 1 400 ? 3.662 7.363 1.521 1 95.94 400 ILE A N 1
ATOM 3017 C CA . ILE A 1 400 ? 4.086 8.562 0.81 1 95.94 400 ILE A CA 1
ATOM 3018 C C . ILE A 1 400 ? 4.613 8.188 -0.573 1 95.94 400 ILE A C 1
ATOM 3020 O O . ILE A 1 400 ? 4.164 8.727 -1.585 1 95.94 400 ILE A O 1
ATOM 3024 N N . PRO A 1 401 ? 5.543 7.219 -0.718 1 93 401 PRO A N 1
ATOM 3025 C CA . PRO A 1 401 ? 5.93 6.82 -2.072 1 93 401 PRO A CA 1
ATOM 3026 C C . PRO A 1 401 ? 4.758 6.277 -2.889 1 93 401 PRO A C 1
ATOM 3028 O O . PRO A 1 401 ? 4.695 6.488 -4.102 1 93 401 PRO A O 1
ATOM 3031 N N . MET A 1 402 ? 3.846 5.527 -2.279 1 97 402 MET A N 1
ATOM 3032 C CA . MET A 1 402 ? 2.66 5.043 -2.982 1 97 402 MET A CA 1
ATOM 3033 C C . MET A 1 402 ? 1.801 6.207 -3.465 1 97 402 MET A C 1
ATOM 3035 O O . MET A 1 402 ? 1.289 6.184 -4.586 1 97 402 MET A O 1
ATOM 3039 N N . ALA A 1 403 ? 1.627 7.23 -2.625 1 98.38 403 ALA A N 1
ATOM 3040 C CA . ALA A 1 403 ? 0.869 8.414 -3.027 1 98.38 403 ALA A CA 1
ATOM 3041 C C . ALA A 1 403 ? 1.524 9.102 -4.219 1 98.38 403 ALA A C 1
ATOM 3043 O O . ALA A 1 403 ? 0.838 9.555 -5.141 1 98.38 403 ALA A O 1
ATOM 3044 N N . ASP A 1 404 ? 2.861 9.227 -4.168 1 96.56 404 ASP A N 1
ATOM 3045 C CA . ASP A 1 404 ? 3.602 9.789 -5.293 1 96.56 404 ASP A CA 1
ATOM 3046 C C . ASP A 1 404 ? 3.297 9.031 -6.582 1 96.56 404 ASP A C 1
ATOM 3048 O O . ASP A 1 404 ? 2.973 9.641 -7.605 1 96.56 404 ASP A O 1
ATOM 3052 N N . THR A 1 405 ? 3.361 7.66 -6.531 1 93 405 THR A N 1
ATOM 3053 C CA . THR A 1 405 ? 3.076 6.82 -7.691 1 93 405 THR A CA 1
ATOM 3054 C C . THR A 1 405 ? 1.631 6.996 -8.141 1 93 405 THR A C 1
ATOM 3056 O O . THR A 1 405 ? 1.354 7.055 -9.344 1 93 405 THR A O 1
ATOM 3059 N N . PHE A 1 406 ? 0.743 7.07 -7.188 1 97.19 406 PHE A N 1
ATOM 3060 C CA . PHE A 1 406 ? -0.667 7.289 -7.488 1 97.19 406 PHE A CA 1
ATOM 3061 C C . PHE A 1 406 ? -0.869 8.617 -8.211 1 97.19 406 PHE A C 1
ATOM 3063 O O . PHE A 1 406 ? -1.607 8.68 -9.195 1 97.19 406 PHE A O 1
ATOM 3070 N N . ILE A 1 407 ? -0.202 9.688 -7.738 1 97.69 407 ILE A N 1
ATOM 3071 C CA . ILE A 1 407 ? -0.302 11 -8.367 1 97.69 407 ILE A CA 1
ATOM 3072 C C . ILE A 1 407 ? 0.244 10.93 -9.789 1 97.69 407 ILE A C 1
ATOM 3074 O O . ILE A 1 407 ? -0.365 11.461 -10.727 1 97.69 407 ILE A O 1
ATOM 3078 N N . ASP A 1 408 ? 1.367 10.305 -9.961 1 91.81 408 ASP A N 1
ATOM 3079 C CA . ASP A 1 408 ? 1.933 10.148 -11.297 1 91.81 408 ASP A CA 1
ATOM 3080 C C . ASP A 1 408 ? 0.959 9.43 -12.219 1 91.81 408 ASP A C 1
ATOM 3082 O O . ASP A 1 408 ? 0.807 9.805 -13.383 1 91.81 408 ASP A O 1
ATOM 3086 N N . LEU A 1 409 ? 0.34 8.398 -11.688 1 89.38 409 LEU A N 1
ATOM 3087 C CA . LEU A 1 409 ? -0.654 7.652 -12.461 1 89.38 409 LEU A CA 1
ATOM 3088 C C . LEU A 1 409 ? -1.806 8.562 -12.875 1 89.38 409 LEU A C 1
ATOM 3090 O O . LEU A 1 409 ? -2.172 8.602 -14.055 1 89.38 409 LEU A O 1
ATOM 3094 N N . VAL A 1 410 ? -2.373 9.312 -11.945 1 93.75 410 VAL A N 1
ATOM 3095 C CA . VAL A 1 410 ? -3.518 10.188 -12.172 1 93.75 410 VAL A CA 1
ATOM 3096 C C . VAL A 1 410 ? -3.154 11.258 -13.203 1 93.75 410 VAL A C 1
ATOM 3098 O O . VAL A 1 410 ? -3.971 11.609 -14.055 1 93.75 410 VAL A O 1
ATOM 3101 N N . MET A 1 411 ? -1.867 11.719 -13.109 1 93.12 411 MET A N 1
ATOM 3102 C CA . MET A 1 411 ? -1.437 12.82 -13.969 1 93.12 411 MET A CA 1
ATOM 3103 C C . MET A 1 411 ? -0.916 12.297 -15.305 1 93.12 411 MET A C 1
ATOM 3105 O O . MET A 1 411 ? -0.459 13.07 -16.141 1 93.12 411 MET A O 1
ATOM 3109 N N . GLY A 1 412 ? -0.969 10.969 -15.477 1 81.06 412 GLY A N 1
ATOM 3110 C CA . GLY A 1 412 ? -0.57 10.367 -16.734 1 81.06 412 GLY A CA 1
ATOM 3111 C C . GLY A 1 412 ? 0.935 10.305 -16.922 1 81.06 412 GLY A C 1
ATOM 3112 O O . GLY A 1 412 ? 1.429 10.336 -18.047 1 81.06 412 GLY A O 1
ATOM 3113 N N . ARG A 1 413 ? 1.696 10.453 -15.844 1 77.5 413 ARG A N 1
ATOM 3114 C CA . ARG A 1 413 ? 3.154 10.461 -15.891 1 77.5 413 ARG A CA 1
ATOM 3115 C C . ARG A 1 413 ? 3.715 9.055 -15.727 1 77.5 413 ARG A C 1
ATOM 3117 O O . ARG A 1 413 ? 4.914 8.828 -15.906 1 77.5 413 ARG A O 1
ATOM 3124 N N . GLY A 1 414 ? 3.078 8.234 -15.109 1 58.78 414 GLY A N 1
ATOM 3125 C CA . GLY A 1 414 ? 3.574 6.879 -14.922 1 58.78 414 GLY A CA 1
ATOM 3126 C C . GLY A 1 414 ? 4.043 6.227 -16.203 1 58.78 414 GLY A C 1
ATOM 3127 O O . GLY A 1 414 ? 3.488 6.484 -17.281 1 58.78 414 GLY A O 1
ATOM 3128 N N . GLU A 1 415 ? 5.473 6.398 -16.484 1 45.94 415 GLU A N 1
ATOM 3129 C CA . GLU A 1 415 ? 6.027 5.746 -17.672 1 45.94 415 GLU A CA 1
ATOM 3130 C C . GLU A 1 415 ? 5.277 4.457 -17.984 1 45.94 415 GLU A C 1
ATOM 3132 O O . GLU A 1 415 ? 5.508 3.424 -17.359 1 45.94 415 GLU A O 1
ATOM 3137 N N . ALA A 1 416 ? 4.055 4.609 -17.906 1 38.53 416 ALA A N 1
ATOM 3138 C CA . ALA A 1 416 ? 3.674 3.4 -18.641 1 38.53 416 ALA A CA 1
ATOM 3139 C C . ALA A 1 416 ? 4.598 3.166 -19.828 1 38.53 416 ALA A C 1
ATOM 3141 O O . ALA A 1 416 ? 4.887 4.09 -20.594 1 38.53 416 ALA A O 1
ATOM 3142 N N . GLY A 1 417 ? 5.699 2.639 -19.531 1 34.91 417 GLY A N 1
ATOM 3143 C CA . GLY A 1 417 ? 6.594 2.43 -20.656 1 34.91 417 GLY A CA 1
ATOM 3144 C C . GLY A 1 417 ? 5.887 2.467 -22 1 34.91 417 GLY A C 1
ATOM 3145 O O . GLY A 1 417 ? 4.77 1.964 -22.125 1 34.91 417 GLY A O 1
ATOM 3146 N N . SER A 1 418 ? 6.023 3.66 -22.547 1 33.31 418 SER A N 1
ATOM 3147 C CA . SER A 1 418 ? 5.621 3.652 -23.953 1 33.31 418 SER A CA 1
ATOM 3148 C C . SER A 1 418 ? 5.914 2.305 -24.594 1 33.31 418 SER A C 1
ATOM 3150 O O . SER A 1 418 ? 7.07 1.886 -24.688 1 33.31 418 SER A O 1
ATOM 3152 N N . GLY A 1 419 ? 5.289 1.372 -24.109 1 34.94 419 GLY A N 1
ATOM 3153 C CA . GLY A 1 419 ? 5.488 0.185 -24.922 1 34.94 419 GLY A CA 1
ATOM 3154 C C . GLY A 1 419 ? 5.68 0.497 -26.391 1 34.94 419 GLY A C 1
ATOM 3155 O O . GLY A 1 419 ? 4.789 1.062 -27.031 1 34.94 419 GLY A O 1
ATOM 3156 N N . GLU A 1 420 ? 6.812 1.238 -26.609 1 38.47 420 GLU A N 1
ATOM 3157 C CA . GLU A 1 420 ? 7.066 1.246 -28.047 1 38.47 420 GLU A CA 1
ATOM 3158 C C . GLU A 1 420 ? 6.492 0.001 -28.719 1 38.47 420 GLU A C 1
ATOM 3160 O O . GLU A 1 420 ? 6.539 -1.092 -28.141 1 38.47 420 GLU A O 1
ATOM 3165 N N . ALA A 1 421 ? 5.625 0.405 -29.516 1 41.34 421 ALA A N 1
ATOM 3166 C CA . ALA A 1 421 ? 5.109 -0.662 -30.375 1 41.34 421 ALA A CA 1
ATOM 3167 C C . ALA A 1 421 ? 6.191 -1.697 -30.672 1 41.34 421 ALA A C 1
ATOM 3169 O O . ALA A 1 421 ? 7.309 -1.344 -31.062 1 41.34 421 ALA A O 1
ATOM 3170 N N . ALA A 1 422 ? 6.145 -2.652 -29.938 1 46.16 422 ALA A N 1
ATOM 3171 C CA . ALA A 1 422 ? 7.082 -3.74 -30.203 1 46.16 422 ALA A CA 1
ATOM 3172 C C . ALA A 1 422 ? 7.379 -3.863 -31.703 1 46.16 422 ALA A C 1
ATOM 3174 O O . ALA A 1 422 ? 6.52 -3.586 -32.531 1 46.16 422 ALA A O 1
ATOM 3175 N N . GLU A 1 423 ? 8.539 -3.84 -32.031 1 55.66 423 GLU A N 1
ATOM 3176 C CA . GLU A 1 423 ? 8.906 -4.215 -33.375 1 55.66 423 GLU A CA 1
ATOM 3177 C C . GLU A 1 423 ? 8.164 -5.465 -33.844 1 55.66 423 GLU A C 1
ATOM 3179 O O . GLU A 1 423 ? 8.039 -6.43 -33.062 1 55.66 423 GLU A O 1
ATOM 3184 N N . ILE A 1 424 ? 7.402 -5.234 -34.844 1 62.88 424 ILE A N 1
ATOM 3185 C CA . ILE A 1 424 ? 6.762 -6.383 -35.469 1 62.88 424 ILE A CA 1
ATOM 3186 C C . ILE A 1 424 ? 7.824 -7.316 -36.062 1 62.88 424 ILE A C 1
ATOM 3188 O O . ILE A 1 424 ? 8.734 -6.871 -36.75 1 62.88 424 ILE A O 1
ATOM 3192 N N . PRO A 1 425 ? 7.805 -8.461 -35.531 1 64.88 425 PRO A N 1
ATOM 3193 C CA . PRO A 1 425 ? 8.797 -9.383 -36.094 1 64.88 425 PRO A CA 1
ATOM 3194 C C . PRO A 1 425 ? 8.781 -9.414 -37.625 1 64.88 425 PRO A C 1
ATOM 3196 O O . PRO A 1 425 ? 7.762 -9.102 -38.25 1 64.88 425 PRO A O 1
ATOM 3199 N N . GLU A 1 426 ? 9.898 -9.742 -38.156 1 71.19 426 GLU A N 1
ATOM 3200 C CA . GLU A 1 426 ? 9.953 -9.977 -39.594 1 71.19 426 GLU A CA 1
ATOM 3201 C C . GLU A 1 426 ? 8.953 -11.047 -40 1 71.19 426 GLU A C 1
ATOM 3203 O O . GLU A 1 426 ? 8.781 -12.062 -39.312 1 71.19 426 GLU A O 1
ATOM 3208 N N . GLY A 1 427 ? 8.156 -10.852 -41.094 1 74.75 427 GLY A N 1
ATOM 3209 C CA . GLY A 1 427 ? 7.168 -11.781 -41.625 1 74.75 427 GLY A CA 1
ATOM 3210 C C . GLY A 1 427 ? 5.75 -11.461 -41.188 1 74.75 427 GLY A C 1
ATOM 3211 O O . GLY A 1 427 ? 4.801 -12.133 -41.625 1 74.75 427 GLY A O 1
ATOM 3212 N N . TYR A 1 428 ? 5.738 -10.445 -40.312 1 74.56 428 TYR A N 1
ATOM 3213 C CA . TYR A 1 428 ? 4.402 -9.992 -39.938 1 74.56 428 TYR A CA 1
ATOM 3214 C C . TYR A 1 428 ? 4.109 -8.609 -40.5 1 74.56 428 TYR A C 1
ATOM 3216 O O . TYR A 1 428 ? 5.023 -7.797 -40.688 1 74.56 428 TYR A O 1
ATOM 3224 N N . THR A 1 429 ? 2.908 -8.445 -40.906 1 77.38 429 THR A N 1
ATOM 3225 C CA . THR A 1 429 ? 2.41 -7.141 -41.312 1 77.38 429 THR A CA 1
ATOM 3226 C C . THR A 1 429 ? 1.468 -6.559 -40.25 1 77.38 429 THR A C 1
ATOM 3228 O O . THR A 1 429 ? 0.509 -7.211 -39.844 1 77.38 429 THR A O 1
ATOM 3231 N N . GLN A 1 430 ? 1.825 -5.422 -39.906 1 74.88 430 GLN A N 1
ATOM 3232 C CA . GLN A 1 430 ? 0.951 -4.723 -38.969 1 74.88 430 GLN A CA 1
ATOM 3233 C C . GLN A 1 430 ? -0.403 -4.414 -39.625 1 74.88 430 GLN A C 1
ATOM 3235 O O . GLN A 1 430 ? -0.469 -3.816 -40.688 1 74.88 430 GLN A O 1
ATOM 3240 N N . MET A 1 431 ? -1.385 -4.918 -38.969 1 70.62 431 MET A N 1
ATOM 3241 C CA . MET A 1 431 ? -2.725 -4.777 -39.531 1 70.62 431 MET A CA 1
ATOM 3242 C C . MET A 1 431 ? -3.49 -3.654 -38.844 1 70.62 431 MET A C 1
ATOM 3244 O O . MET A 1 431 ? -4.375 -3.041 -39.438 1 70.62 431 MET A O 1
ATOM 3248 N N . GLN A 1 432 ? -3.229 -3.506 -37.625 1 69.75 432 GLN A N 1
ATOM 3249 C CA . GLN A 1 432 ? -3.99 -2.506 -36.875 1 69.75 432 GLN A CA 1
ATOM 3250 C C . GLN A 1 432 ? -3.297 -2.15 -35.562 1 69.75 432 GLN A C 1
ATOM 3252 O O . GLN A 1 432 ? -2.615 -2.986 -34.969 1 69.75 432 GLN A O 1
ATOM 3257 N N . GLN A 1 433 ? -3.373 -0.949 -35.344 1 68 433 GLN A N 1
ATOM 3258 C CA . GLN A 1 433 ? -3.045 -0.427 -34.031 1 68 433 GLN A CA 1
ATOM 3259 C C . GLN A 1 433 ? -4.258 0.236 -33.375 1 68 433 GLN A C 1
ATOM 3261 O O . GLN A 1 433 ? -4.941 1.042 -34 1 68 433 GLN A O 1
ATOM 3266 N N . TYR A 1 434 ? -4.641 -0.415 -32.312 1 65.19 434 TYR A N 1
ATOM 3267 C CA . TYR A 1 434 ? -5.824 0.098 -31.625 1 65.19 434 TYR A CA 1
ATOM 3268 C C . TYR A 1 434 ? -5.641 0.067 -30.109 1 65.19 434 TYR A C 1
ATOM 3270 O O . TYR A 1 434 ? -4.723 -0.583 -29.594 1 65.19 434 TYR A O 1
ATOM 3278 N N . THR A 1 435 ? -6.461 0.914 -29.531 1 64.25 435 THR A N 1
ATOM 3279 C CA . THR A 1 435 ? -6.543 0.858 -28.078 1 64.25 435 THR A CA 1
ATOM 3280 C C . THR A 1 435 ? -7.66 -0.083 -27.641 1 64.25 435 THR A C 1
ATOM 3282 O O . THR A 1 435 ? -8.797 0.026 -28.109 1 64.25 435 THR A O 1
ATOM 3285 N N . PHE A 1 436 ? -7.227 -1.19 -26.938 1 62.34 436 PHE A N 1
ATOM 3286 C CA . PHE A 1 436 ? -8.156 -2.176 -26.391 1 62.34 436 PHE A CA 1
ATOM 3287 C C . PHE A 1 436 ? -8.383 -1.944 -24.906 1 62.34 436 PHE A C 1
ATOM 3289 O O . PHE A 1 436 ? -7.441 -1.655 -24.156 1 62.34 436 PHE A O 1
ATOM 3296 N N . GLU A 1 437 ? -9.672 -1.737 -24.562 1 56.75 437 GLU A N 1
ATOM 3297 C CA . GLU A 1 437 ? -10.055 -1.651 -23.156 1 56.75 437 GLU A CA 1
ATOM 3298 C C . GLU A 1 437 ? -10.75 -2.93 -22.703 1 56.75 437 GLU A C 1
ATOM 3300 O O . GLU A 1 437 ? -11.758 -3.336 -23.281 1 56.75 437 GLU A O 1
ATOM 3305 N N . GLY A 1 438 ? -10.07 -3.75 -21.953 1 48.84 438 GLY A N 1
ATOM 3306 C CA . GLY A 1 438 ? -10.617 -4.98 -21.391 1 48.84 438 GLY A CA 1
ATOM 3307 C C . GLY A 1 438 ? -10.273 -5.18 -19.938 1 48.84 438 GLY A C 1
ATOM 3308 O O . GLY A 1 438 ? -10.023 -4.211 -19.219 1 48.84 438 GLY A O 1
ATOM 3309 N N . GLY A 1 439 ? -10.484 -6.512 -19.531 1 45.12 439 GLY A N 1
ATOM 3310 C CA . GLY A 1 439 ? -10.344 -6.887 -18.141 1 45.12 439 GLY A CA 1
ATOM 3311 C C . GLY A 1 439 ? -9.039 -6.41 -17.531 1 45.12 439 GLY A C 1
ATOM 3312 O O . GLY A 1 439 ? -8.969 -6.16 -16.328 1 45.12 439 GLY A O 1
ATOM 3313 N N . PHE A 1 440 ? -8.125 -6.27 -18.344 1 45.75 440 PHE A N 1
ATOM 3314 C CA . PHE A 1 440 ? -6.816 -5.883 -17.828 1 45.75 440 PHE A CA 1
ATOM 3315 C C . PHE A 1 440 ? -6.598 -4.383 -17.969 1 45.75 440 PHE A C 1
ATOM 3317 O O . PHE A 1 440 ? -5.504 -3.879 -17.703 1 45.75 440 PHE A O 1
ATOM 3324 N N . GLY A 1 441 ? -7.609 -3.703 -18.469 1 49.22 441 GLY A N 1
ATOM 3325 C CA . GLY A 1 441 ? -7.543 -2.268 -18.688 1 49.22 441 GLY A CA 1
ATOM 3326 C C . GLY A 1 441 ? -7.332 -1.896 -20.141 1 49.22 441 GLY A C 1
ATOM 3327 O O . GLY A 1 441 ? -7.637 -2.684 -21.047 1 49.22 441 GLY A O 1
ATOM 3328 N N . LYS A 1 442 ? -6.863 -0.617 -20.312 1 54.47 442 LYS A N 1
ATOM 3329 C CA . LYS A 1 442 ? -6.625 -0.064 -21.641 1 54.47 442 LYS A CA 1
ATOM 3330 C C . LYS A 1 442 ? -5.223 -0.406 -22.141 1 54.47 442 LYS A C 1
ATOM 3332 O O . LYS A 1 442 ? -4.25 -0.299 -21.391 1 54.47 442 LYS A O 1
ATOM 3337 N N . ALA A 1 443 ? -5.133 -1.137 -23.188 1 57.16 443 ALA A N 1
ATOM 3338 C CA . ALA A 1 443 ? -3.85 -1.462 -23.812 1 57.16 443 ALA A CA 1
ATOM 3339 C C . ALA A 1 443 ? -3.836 -1.076 -25.281 1 57.16 443 ALA A C 1
ATOM 3341 O O . ALA A 1 443 ? -4.855 -1.188 -25.969 1 57.16 443 ALA A O 1
ATOM 3342 N N . ASP A 1 444 ? -2.73 -0.413 -25.703 1 63.16 444 ASP A N 1
ATOM 3343 C CA . ASP A 1 444 ? -2.512 -0.283 -27.141 1 63.16 444 ASP A CA 1
ATOM 3344 C C . ASP A 1 444 ? -2.107 -1.62 -27.766 1 63.16 444 ASP A C 1
ATOM 3346 O O . ASP A 1 444 ? -1.166 -2.266 -27.297 1 63.16 444 ASP A O 1
ATOM 3350 N N . VAL A 1 445 ? -2.977 -2.012 -28.516 1 67.25 445 VAL A N 1
ATOM 3351 C CA . VAL A 1 445 ? -2.754 -3.314 -29.125 1 67.25 445 VAL A CA 1
ATOM 3352 C C . VAL A 1 445 ? -2.344 -3.131 -30.594 1 67.25 445 VAL A C 1
ATOM 3354 O O . VAL A 1 445 ? -2.959 -2.35 -31.328 1 67.25 445 VAL A O 1
ATOM 3357 N N . THR A 1 446 ? -1.193 -3.598 -30.875 1 69.06 446 THR A N 1
ATOM 3358 C CA . THR A 1 446 ? -0.813 -3.771 -32.281 1 69.06 446 THR A CA 1
ATOM 3359 C C . THR A 1 446 ? -1.017 -5.219 -32.719 1 69.06 446 THR A C 1
ATOM 3361 O O . THR A 1 446 ? -0.519 -6.145 -32.062 1 69.06 446 THR A O 1
ATOM 3364 N N . CYS A 1 447 ? -1.896 -5.254 -33.625 1 70.31 447 CYS A N 1
ATOM 3365 C CA . CYS A 1 447 ? -2.121 -6.57 -34.188 1 70.31 447 CYS A CA 1
ATOM 3366 C C . CYS A 1 447 ? -1.392 -6.711 -35.531 1 70.31 447 CYS A C 1
ATOM 3368 O O . CYS A 1 447 ? -1.538 -5.867 -36.406 1 70.31 447 CYS A O 1
ATOM 3370 N N . ALA A 1 448 ? -0.527 -7.605 -35.625 1 72.31 448 ALA A N 1
ATOM 3371 C CA . ALA A 1 448 ? 0.149 -7.969 -36.844 1 72.31 448 ALA A CA 1
ATOM 3372 C C . ALA A 1 448 ? -0.149 -9.414 -37.25 1 72.31 448 ALA A C 1
ATOM 3374 O O . ALA A 1 448 ? -0.388 -10.258 -36.375 1 72.31 448 ALA A O 1
ATOM 3375 N N . VAL A 1 449 ? -0.322 -9.516 -38.562 1 74.88 449 VAL A N 1
ATOM 3376 C CA . VAL A 1 449 ? -0.564 -10.867 -39.062 1 74.88 449 VAL A CA 1
ATOM 3377 C C . VAL A 1 449 ? 0.596 -11.297 -39.969 1 74.88 449 VAL A C 1
ATOM 3379 O O . VAL A 1 449 ? 1.247 -10.461 -40.594 1 74.88 449 VAL A O 1
ATOM 3382 N N . ASP A 1 450 ? 0.8 -12.562 -39.875 1 75.06 450 ASP A N 1
ATOM 3383 C CA . ASP A 1 450 ? 1.839 -13.062 -40.781 1 75.06 450 ASP A CA 1
ATOM 3384 C C . ASP A 1 450 ? 1.354 -13.086 -42.219 1 75.06 450 ASP A C 1
ATOM 3386 O O . ASP A 1 450 ? 0.152 -12.992 -42.469 1 75.06 450 ASP A O 1
ATOM 3390 N N . ASP A 1 451 ? 2.285 -13.234 -43.062 1 72.75 451 ASP A N 1
ATOM 3391 C CA . ASP A 1 451 ? 1.981 -13.195 -44.5 1 72.75 451 ASP A CA 1
ATOM 3392 C C . ASP A 1 451 ? 0.912 -14.219 -44.875 1 72.75 451 ASP A C 1
ATOM 3394 O O . ASP A 1 451 ? 0.052 -13.953 -45.719 1 72.75 451 ASP A O 1
ATOM 3398 N N . ALA A 1 452 ? 0.898 -15.289 -44.219 1 72.38 452 ALA A N 1
ATOM 3399 C CA . ALA A 1 452 ? -0.047 -16.359 -44.531 1 72.38 452 ALA A CA 1
ATOM 3400 C C . ALA A 1 452 ? -1.36 -16.156 -43.781 1 72.38 452 ALA A C 1
ATOM 3402 O O . ALA A 1 452 ? -2.328 -16.891 -44 1 72.38 452 ALA A O 1
ATOM 3403 N N . LYS A 1 453 ? -1.389 -15.055 -43 1 72 453 LYS A N 1
ATOM 3404 C CA . LYS A 1 453 ? -2.543 -14.75 -42.156 1 72 453 LYS A CA 1
ATOM 3405 C C . LYS A 1 453 ? -2.969 -15.969 -41.344 1 72 453 LYS A C 1
ATOM 3407 O O . LYS A 1 453 ? -4.16 -16.266 -41.25 1 72 453 LYS A O 1
ATOM 3412 N N . THR A 1 454 ? -2.016 -16.625 -40.844 1 71.69 454 THR A N 1
ATOM 3413 C CA . THR A 1 454 ? -2.266 -17.781 -40 1 71.69 454 THR A CA 1
ATOM 3414 C C . THR A 1 454 ? -1.866 -17.5 -38.562 1 71.69 454 THR A C 1
ATOM 3416 O O . THR A 1 454 ? -2.227 -18.25 -37.656 1 71.69 454 THR A O 1
ATOM 3419 N N . LYS A 1 455 ? -1.108 -16.438 -38.438 1 71.94 455 LYS A N 1
ATOM 3420 C CA . LYS A 1 455 ? -0.666 -16.047 -37.094 1 71.94 455 LYS A CA 1
ATOM 3421 C C . LYS A 1 455 ? -0.937 -14.562 -36.844 1 71.94 455 LYS A C 1
ATOM 3423 O O . LYS A 1 455 ? -0.915 -13.758 -37.781 1 71.94 455 LYS A O 1
ATOM 3428 N N . VAL A 1 456 ? -1.289 -14.32 -35.625 1 71.25 456 VAL A N 1
ATOM 3429 C CA . VAL A 1 456 ? -1.459 -12.938 -35.188 1 71.25 456 VAL A CA 1
ATOM 3430 C C . VAL A 1 456 ? -0.463 -12.625 -34.094 1 71.25 456 VAL A C 1
ATOM 3432 O O . VAL A 1 456 ? -0.226 -13.445 -33.188 1 71.25 456 VAL A O 1
ATOM 3435 N N . TYR A 1 457 ? 0.224 -11.664 -34.312 1 69.12 457 TYR A N 1
ATOM 3436 C CA . TYR A 1 457 ? 1.119 -11.055 -33.312 1 69.12 457 TYR A CA 1
ATOM 3437 C C . TYR A 1 457 ? 0.501 -9.805 -32.719 1 69.12 457 TYR A C 1
ATOM 3439 O O . TYR A 1 457 ? 0.25 -8.828 -33.438 1 69.12 457 TYR A O 1
ATOM 3447 N N . MET A 1 458 ? 0.155 -10.062 -31.484 1 67.5 458 MET A N 1
ATOM 3448 C CA . MET A 1 458 ? -0.45 -8.914 -30.812 1 67.5 458 MET A CA 1
ATOM 3449 C C . MET A 1 458 ? 0.478 -8.352 -29.75 1 67.5 458 MET A C 1
ATOM 3451 O O . MET A 1 458 ? 0.972 -9.102 -28.891 1 67.5 458 MET A O 1
ATOM 3455 N N . THR A 1 459 ? 0.829 -7.27 -30 1 64.75 459 THR A N 1
ATOM 3456 C CA . THR A 1 459 ? 1.593 -6.559 -28.969 1 64.75 459 THR A CA 1
ATOM 3457 C C . THR A 1 459 ? 0.68 -5.664 -28.141 1 64.75 459 THR A C 1
ATOM 3459 O O . THR A 1 459 ? -0.084 -4.867 -28.688 1 64.75 459 THR A O 1
ATOM 3462 N N . PHE A 1 460 ? 0.729 -6.078 -26.969 1 59.97 460 PHE A N 1
ATOM 3463 C CA . PHE A 1 460 ? -0.007 -5.293 -25.984 1 59.97 460 PHE A CA 1
ATOM 3464 C C . PHE A 1 460 ? 0.924 -4.336 -25.25 1 59.97 460 PHE A C 1
ATOM 3466 O O . PHE A 1 460 ? 1.946 -4.758 -24.703 1 59.97 460 PHE A O 1
ATOM 3473 N N . VAL A 1 461 ? 0.621 -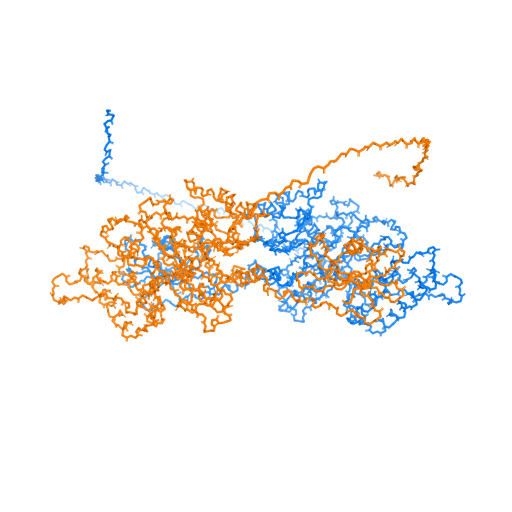3.207 -25.562 1 57.44 461 VAL A N 1
ATOM 3474 C CA . VAL A 1 461 ? 1.378 -2.225 -24.797 1 57.44 461 VAL A CA 1
ATOM 3475 C C . VAL A 1 461 ? 0.462 -1.546 -23.781 1 57.44 461 VAL A C 1
ATOM 3477 O O . VAL A 1 461 ? -0.504 -0.877 -24.156 1 57.44 461 VAL A O 1
ATOM 3480 N N . ALA A 1 462 ? 0.547 -2.064 -22.688 1 50.72 462 ALA A N 1
ATOM 3481 C CA . ALA A 1 462 ? -0.141 -1.422 -21.578 1 50.72 462 ALA A CA 1
ATOM 3482 C C . ALA A 1 462 ? 0.816 -1.169 -20.406 1 50.72 462 ALA A C 1
ATOM 3484 O O . ALA A 1 462 ? 1.678 -2 -20.109 1 50.72 462 ALA A O 1
ATOM 3485 N N . PHE A 1 463 ? 0.622 -0.044 -19.875 1 44.75 463 PHE A N 1
ATOM 3486 C CA . PHE A 1 463 ? 1.387 0.342 -18.688 1 44.75 463 PHE A CA 1
ATOM 3487 C C . PHE A 1 463 ? 2.883 0.203 -18.953 1 44.75 463 PHE A C 1
ATOM 3489 O O . PHE A 1 463 ? 3.605 -0.379 -18.141 1 44.75 463 PHE A O 1
ATOM 3496 N N . ASP A 1 464 ? 3.309 0.532 -20.109 1 46.03 464 ASP A N 1
ATOM 3497 C CA . ASP A 1 464 ? 4.688 0.53 -20.578 1 46.03 464 ASP A CA 1
ATOM 3498 C C . ASP A 1 464 ? 5.25 -0.888 -20.625 1 46.03 464 ASP A C 1
ATOM 3500 O O . ASP A 1 464 ? 6.461 -1.086 -20.484 1 46.03 464 ASP A O 1
ATOM 3504 N N . GLN A 1 465 ? 4.418 -1.737 -20.453 1 49.22 465 GLN A N 1
ATOM 3505 C CA . GLN A 1 465 ? 4.801 -3.129 -20.672 1 49.22 465 GLN A CA 1
ATOM 3506 C C . GLN A 1 465 ? 4.273 -3.641 -22.016 1 49.22 465 GLN A C 1
ATOM 3508 O O . GLN A 1 465 ? 3.199 -3.236 -22.453 1 49.22 465 GLN A O 1
ATOM 3513 N N . GLN A 1 466 ? 5.297 -4.113 -22.672 1 53.62 466 GLN A N 1
ATOM 3514 C CA . GLN A 1 466 ? 4.93 -4.766 -23.922 1 53.62 466 GLN A CA 1
ATOM 3515 C C . GLN A 1 466 ? 4.766 -6.27 -23.734 1 53.62 466 GLN A C 1
ATOM 3517 O O . GLN A 1 466 ? 5.617 -6.918 -23.125 1 53.62 466 GLN A O 1
ATOM 3522 N N . GLN A 1 467 ? 3.557 -6.508 -23.859 1 55.69 467 GLN A N 1
ATOM 3523 C CA . GLN A 1 467 ? 3.324 -7.945 -23.922 1 55.69 467 GLN A CA 1
ATOM 3524 C C . GLN A 1 467 ? 2.957 -8.383 -25.328 1 55.69 467 GLN A C 1
ATOM 3526 O O . GLN A 1 467 ? 2.271 -7.652 -26.047 1 55.69 467 GLN A O 1
ATOM 3531 N N . VAL A 1 468 ? 3.68 -9.328 -25.703 1 57.28 468 VAL A N 1
ATOM 3532 C CA . VAL A 1 468 ? 3.412 -9.859 -27.031 1 57.28 468 VAL A CA 1
ATOM 3533 C C . VAL A 1 468 ? 2.689 -11.203 -26.922 1 57.28 468 VAL A C 1
ATOM 3535 O O . VAL A 1 468 ? 3.043 -12.039 -26.094 1 57.28 468 VAL A O 1
ATOM 3538 N N . VAL A 1 469 ? 1.547 -11.125 -27.484 1 59 469 VAL A N 1
ATOM 3539 C CA . VAL A 1 469 ? 0.834 -12.391 -27.625 1 59 469 VAL A CA 1
ATOM 3540 C C . VAL A 1 469 ? 0.851 -12.828 -29.094 1 59 469 VAL A C 1
ATOM 3542 O O . VAL A 1 469 ? 0.474 -12.07 -29.984 1 59 469 VAL A O 1
ATOM 3545 N N . GLU A 1 470 ? 1.543 -13.93 -29.328 1 61.72 470 GLU A N 1
ATOM 3546 C CA . GLU A 1 470 ? 1.422 -14.531 -30.656 1 61.72 470 GLU A CA 1
ATOM 3547 C C . GLU A 1 470 ? 0.358 -15.625 -30.672 1 61.72 470 GLU A C 1
ATOM 3549 O O . GLU A 1 470 ? 0.295 -16.453 -29.75 1 61.72 470 GLU A O 1
ATOM 3554 N N . GLY A 1 471 ? -0.593 -15.32 -31.5 1 61.22 471 GLY A N 1
ATOM 3555 C CA . GLY A 1 471 ? -1.655 -16.297 -31.656 1 61.22 471 GLY A CA 1
ATOM 3556 C C . GLY A 1 471 ? -1.769 -16.859 -33.062 1 61.22 471 GLY A C 1
ATOM 3557 O O . GLY A 1 471 ? -1.217 -16.297 -34 1 61.22 471 GLY A O 1
ATOM 3558 N N . VAL A 1 472 ? -2.324 -18.094 -33.125 1 63.53 472 VAL A N 1
ATOM 3559 C CA . VAL A 1 472 ? -2.686 -18.703 -34.406 1 63.53 472 VAL A CA 1
ATOM 3560 C C . VAL A 1 472 ? -4.098 -18.281 -34.781 1 63.53 472 VAL A C 1
ATOM 3562 O O . VAL A 1 472 ? -5 -18.25 -33.938 1 63.53 472 VAL A O 1
ATOM 3565 N N . LEU A 1 473 ? -4.121 -17.734 -35.969 1 62.97 473 LEU A N 1
ATOM 3566 C CA . LEU A 1 473 ? -5.398 -17.297 -36.531 1 62.97 473 LEU A CA 1
ATOM 3567 C C . LEU A 1 473 ? -6.023 -18.391 -37.375 1 62.97 473 LEU A C 1
ATOM 3569 O O . LEU A 1 473 ? -5.418 -18.844 -38.375 1 62.97 473 LEU A O 1
ATOM 3573 N N . ASN A 1 474 ? -7.156 -18.953 -36.875 1 59.78 474 ASN A N 1
ATOM 3574 C CA . ASN A 1 474 ? -7.98 -19.875 -37.656 1 59.78 474 ASN A CA 1
ATOM 3575 C C . ASN A 1 474 ? -9.43 -19.391 -37.75 1 59.78 474 ASN A C 1
ATOM 3577 O O . ASN A 1 474 ? -10.133 -19.359 -36.75 1 59.78 474 ASN A O 1
ATOM 3581 N N . ASP A 1 475 ? -9.875 -19.141 -38.938 1 60.56 475 ASP A N 1
ATOM 3582 C CA . ASP A 1 475 ? -11.234 -18.719 -39.25 1 60.56 475 ASP A CA 1
ATOM 3583 C C . ASP A 1 475 ? -11.672 -17.578 -38.312 1 60.56 475 ASP A C 1
ATOM 3585 O O . ASP A 1 475 ? -12.758 -17.609 -37.75 1 60.56 475 ASP A O 1
ATOM 3589 N N . GLY A 1 476 ? -10.719 -16.656 -38.125 1 58.38 476 GLY A N 1
ATOM 3590 C CA . GLY A 1 476 ? -11.047 -15.477 -37.344 1 58.38 476 GLY A CA 1
ATOM 3591 C C . GLY A 1 476 ? -10.961 -15.695 -35.844 1 58.38 476 GLY A C 1
ATOM 3592 O O . GLY A 1 476 ? -11.312 -14.812 -35.062 1 58.38 476 GLY A O 1
ATOM 3593 N N . ILE A 1 477 ? -10.68 -16.797 -35.5 1 58.41 477 ILE A N 1
ATOM 3594 C CA . ILE A 1 477 ? -10.5 -17.125 -34.094 1 58.41 477 ILE A CA 1
ATOM 3595 C C . ILE A 1 477 ? -9.008 -17.188 -33.75 1 58.41 477 ILE A C 1
ATOM 3597 O O . ILE A 1 477 ? -8.234 -17.828 -34.469 1 58.41 477 ILE A O 1
ATOM 3601 N N . ILE A 1 478 ? -8.672 -16.312 -32.781 1 57.78 478 ILE A N 1
ATOM 3602 C CA . ILE A 1 478 ? -7.277 -16.281 -32.344 1 57.78 478 ILE A CA 1
ATOM 3603 C C . ILE A 1 478 ? -7.082 -17.281 -31.188 1 57.78 478 ILE A C 1
ATOM 3605 O O . ILE A 1 478 ? -7.918 -17.375 -30.297 1 57.78 478 ILE A O 1
ATOM 3609 N N . THR A 1 479 ? -6.359 -18.094 -31.406 1 52.44 479 THR A N 1
ATOM 3610 C CA . THR A 1 479 ? -5.883 -18.938 -30.312 1 52.44 479 THR A CA 1
ATOM 3611 C C . THR A 1 479 ? -4.504 -18.484 -29.844 1 52.44 479 THR A C 1
ATOM 3613 O O . THR A 1 479 ? -3.586 -18.328 -30.641 1 52.44 479 THR A O 1
ATOM 3616 N N . VAL A 1 480 ? -4.605 -17.859 -28.688 1 50.66 480 VAL A N 1
ATOM 3617 C CA . VAL A 1 480 ? -3.357 -17.328 -28.141 1 50.66 480 VAL A CA 1
ATOM 3618 C C . VAL A 1 480 ? -2.752 -18.344 -27.188 1 50.66 480 VAL A C 1
ATOM 3620 O O . VAL A 1 480 ? -3.477 -19.047 -26.469 1 50.66 480 VAL A O 1
ATOM 3623 N N . THR A 1 481 ? -1.602 -18.75 -27.531 1 43.25 481 THR A N 1
ATOM 3624 C CA . THR A 1 481 ? -0.872 -19.516 -26.516 1 43.25 481 THR A CA 1
ATOM 3625 C C . THR A 1 481 ? -0.516 -18.625 -25.328 1 43.25 481 THR A C 1
ATOM 3627 O O . THR A 1 481 ? -0.288 -17.422 -25.484 1 43.25 481 THR A O 1
ATOM 3630 N N . TYR A 1 482 ? -0.82 -18.969 -24.203 1 41.84 482 TYR A N 1
ATOM 3631 C CA . TYR A 1 482 ? -0.582 -18.266 -22.953 1 41.84 482 TYR A CA 1
ATOM 3632 C C . TYR A 1 482 ? 0.748 -17.531 -22.984 1 41.84 482 TYR A C 1
ATOM 3634 O O . TYR A 1 482 ? 1.785 -18.109 -23.297 1 41.84 482 TYR A O 1
ATOM 3642 N N . ASP A 1 483 ? 0.752 -16.438 -23.516 1 41.28 483 ASP A N 1
ATOM 3643 C CA . ASP A 1 483 ? 2.051 -15.789 -23.391 1 41.28 483 ASP A CA 1
ATOM 3644 C C . ASP A 1 483 ? 2.381 -15.5 -21.922 1 41.28 483 ASP A C 1
ATOM 3646 O O . ASP A 1 483 ? 1.496 -15.531 -21.062 1 41.28 483 ASP A O 1
ATOM 3650 N N . GLN A 1 484 ? 3.615 -15.523 -21.625 1 36.38 484 GLN A N 1
ATOM 3651 C CA . GLN A 1 484 ? 4.297 -15.273 -20.359 1 36.38 484 GLN A CA 1
ATOM 3652 C C . GLN A 1 484 ? 3.564 -14.211 -19.547 1 36.38 484 GLN A C 1
ATOM 3654 O O . GLN A 1 484 ? 3.746 -14.125 -18.328 1 36.38 484 GLN A O 1
ATOM 3659 N N . SER A 1 485 ? 2.998 -13.25 -20.281 1 38.75 485 SER A N 1
ATOM 3660 C CA . SER A 1 485 ? 2.586 -12.039 -19.578 1 38.75 485 SER A CA 1
ATOM 3661 C C . SER A 1 485 ? 1.203 -12.203 -18.953 1 38.75 485 SER A C 1
ATOM 3663 O O . SER A 1 485 ? 0.712 -11.305 -18.281 1 38.75 485 SER A O 1
ATOM 3665 N N . GLY A 1 486 ? 0.621 -13.547 -18.922 1 40 486 GLY A N 1
ATOM 3666 C CA . GLY A 1 486 ? -0.647 -13.836 -18.266 1 40 486 GLY A CA 1
ATOM 3667 C C . GLY A 1 486 ? -1.848 -13.352 -19.062 1 40 486 GLY A C 1
ATOM 3668 O O . GLY A 1 486 ? -2.949 -13.234 -18.516 1 40 486 GLY A O 1
ATOM 3669 N N . PHE A 1 487 ? -1.748 -12.664 -20.062 1 40.16 487 PHE A N 1
ATOM 3670 C CA . PHE A 1 487 ? -2.945 -12.266 -20.781 1 40.16 487 PHE A CA 1
ATOM 3671 C C . PHE A 1 487 ? -3.686 -13.477 -21.328 1 40.16 487 PHE A C 1
ATOM 3673 O O . PHE A 1 487 ? -3.088 -14.344 -21.969 1 40.16 487 PHE A O 1
ATOM 3680 N N . MET A 1 488 ? -4.691 -13.93 -20.703 1 42.41 488 MET A N 1
ATOM 3681 C CA . MET A 1 488 ? -5.605 -15.055 -20.922 1 42.41 488 MET A CA 1
ATOM 3682 C C . MET A 1 488 ? -6.195 -14.992 -22.328 1 42.41 488 MET A C 1
ATOM 3684 O O . MET A 1 488 ? -6.297 -13.922 -22.922 1 42.41 488 MET A O 1
ATOM 3688 N N . THR A 1 489 ? -6.352 -16.172 -22.844 1 40.84 489 THR A N 1
ATOM 3689 C CA . THR A 1 489 ? -6.969 -16.516 -24.109 1 40.84 489 THR A CA 1
ATOM 3690 C C . THR A 1 489 ? -8.18 -15.641 -24.391 1 40.84 489 THR A C 1
ATOM 3692 O O . THR A 1 489 ? -8.352 -15.133 -25.5 1 40.84 489 THR A O 1
ATOM 3695 N N . ASN A 1 490 ? -8.844 -15.539 -23.453 1 40.94 490 ASN A N 1
ATOM 3696 C CA . ASN A 1 490 ? -10.102 -14.844 -23.719 1 40.94 490 ASN A CA 1
ATOM 3697 C C . ASN A 1 490 ? -9.867 -13.375 -24.047 1 40.94 490 ASN A C 1
ATOM 3699 O O . ASN A 1 490 ? -10.562 -12.805 -24.875 1 40.94 490 ASN A O 1
ATOM 3703 N N . ASP A 1 491 ? -8.812 -12.922 -23.5 1 48.75 491 ASP A N 1
ATOM 3704 C CA . ASP A 1 491 ? -8.578 -11.516 -23.797 1 48.75 491 ASP A CA 1
ATOM 3705 C C . ASP A 1 491 ? -7.953 -11.352 -25.188 1 48.75 491 ASP A C 1
ATOM 3707 O O . ASP A 1 491 ? -8.273 -10.398 -25.906 1 48.75 491 ASP A O 1
ATOM 3711 N N . ALA A 1 492 ? -7.191 -12.352 -25.547 1 55 492 ALA A N 1
ATOM 3712 C CA . ALA A 1 492 ? -6.602 -12.273 -26.875 1 55 492 ALA A CA 1
ATOM 3713 C C . ALA A 1 492 ? -7.68 -12.273 -27.969 1 55 492 ALA A C 1
ATOM 3715 O O . ALA A 1 492 ? -7.602 -11.508 -28.922 1 55 492 ALA A O 1
ATOM 3716 N N . GLN A 1 493 ? -8.57 -13.148 -27.688 1 53.78 493 GLN A N 1
ATOM 3717 C CA . GLN A 1 493 ? -9.664 -13.18 -28.656 1 53.78 493 GLN A CA 1
ATOM 3718 C C . GLN A 1 493 ? -10.453 -11.875 -28.641 1 53.78 493 GLN A C 1
ATOM 3720 O O . GLN A 1 493 ? -10.805 -11.344 -29.688 1 53.78 493 GLN A O 1
ATOM 3725 N N . ALA A 1 494 ? -10.664 -11.492 -27.484 1 57.88 494 ALA A N 1
ATOM 3726 C CA . ALA A 1 494 ? -11.391 -10.227 -27.375 1 57.88 494 ALA A CA 1
ATOM 3727 C C . ALA A 1 494 ? -10.602 -9.086 -28 1 57.88 494 ALA A C 1
ATOM 3729 O O . ALA A 1 494 ? -11.172 -8.234 -28.688 1 57.88 494 ALA A O 1
ATOM 3730 N N . ILE A 1 495 ? -9.398 -9.164 -27.828 1 60.62 495 ILE A N 1
ATOM 3731 C CA . ILE A 1 495 ? -8.516 -8.148 -28.406 1 60.62 495 ILE A CA 1
ATOM 3732 C C . ILE A 1 495 ? -8.492 -8.289 -29.922 1 60.62 495 ILE A C 1
ATOM 3734 O O . ILE A 1 495 ? -8.602 -7.297 -30.641 1 60.62 495 ILE A O 1
ATOM 3738 N N . TYR A 1 496 ? -8.438 -9.531 -30.281 1 61.25 496 TYR A N 1
ATOM 3739 C CA . TYR A 1 496 ? -8.453 -9.805 -31.703 1 61.25 496 TYR A CA 1
ATOM 3740 C C . TYR A 1 496 ? -9.773 -9.359 -32.344 1 61.25 496 TYR A C 1
ATOM 3742 O O . TYR A 1 496 ? -9.789 -8.742 -33.406 1 61.25 496 TYR A O 1
ATOM 3750 N N . ASN A 1 497 ? -10.711 -9.648 -31.625 1 61.09 497 ASN A N 1
ATOM 3751 C CA . ASN A 1 497 ? -12.031 -9.289 -32.125 1 61.09 497 ASN A CA 1
ATOM 3752 C C . ASN A 1 497 ? -12.211 -7.773 -32.188 1 61.09 497 ASN A C 1
ATOM 3754 O O . ASN A 1 497 ? -12.961 -7.262 -33.031 1 61.09 497 ASN A O 1
ATOM 3758 N N . ALA A 1 498 ? -11.609 -7.258 -31.328 1 61.5 498 ALA A N 1
ATOM 3759 C CA . ALA A 1 498 ? -11.711 -5.801 -31.281 1 61.5 498 ALA A CA 1
ATOM 3760 C C . ALA A 1 498 ? -10.93 -5.156 -32.406 1 61.5 498 ALA A C 1
ATOM 3762 O O . ALA A 1 498 ? -11.211 -4.02 -32.812 1 61.5 498 ALA A O 1
ATOM 3763 N N . ALA A 1 499 ? -10.008 -5.965 -32.812 1 61.38 499 ALA A N 1
ATOM 3764 C CA . ALA A 1 499 ? -9.32 -5.504 -34.031 1 61.38 499 ALA A CA 1
ATOM 3765 C C . ALA A 1 499 ? -10.219 -5.625 -35.25 1 61.38 499 ALA A C 1
ATOM 3767 O O . ALA A 1 499 ? -10.883 -6.648 -35.438 1 61.38 499 ALA A O 1
ATOM 3768 N N . ASP A 1 500 ? -11.109 -4.602 -35.625 1 57.53 500 ASP A N 1
ATOM 3769 C CA . ASP A 1 500 ? -11.945 -4.656 -36.812 1 57.53 500 ASP A CA 1
ATOM 3770 C C . ASP A 1 500 ? -11.242 -5.406 -37.938 1 57.53 500 ASP A C 1
ATOM 3772 O O . ASP A 1 500 ? -10.625 -4.789 -38.812 1 57.53 500 ASP A O 1
ATOM 3776 N N . GLN A 1 501 ? -11.328 -6.703 -37.906 1 58.62 501 GLN A N 1
ATOM 3777 C CA . GLN A 1 501 ? -10.617 -7.547 -38.875 1 58.62 501 GLN A CA 1
ATOM 3778 C C . GLN A 1 501 ? -11.055 -7.25 -40.312 1 58.62 501 GLN A C 1
ATOM 3780 O O . GLN A 1 501 ? -10.289 -7.461 -41.25 1 58.62 501 GLN A O 1
ATOM 3785 N N . ASN A 1 502 ? -12.211 -6.926 -40.375 1 59.28 502 ASN A N 1
ATOM 3786 C CA . ASN A 1 502 ? -12.703 -6.562 -41.719 1 59.28 502 ASN A CA 1
ATOM 3787 C C . ASN A 1 502 ? -12.023 -5.301 -42.219 1 59.28 502 ASN A C 1
ATOM 3789 O O . ASN A 1 502 ? -12.047 -5.035 -43.438 1 59.28 502 ASN A O 1
ATOM 3793 N N . ASN A 1 503 ? -11.43 -4.586 -41.375 1 57.09 503 ASN A N 1
ATOM 3794 C CA . ASN A 1 503 ? -10.781 -3.344 -41.75 1 57.09 503 ASN A CA 1
ATOM 3795 C C . ASN A 1 503 ? -9.281 -3.383 -41.5 1 57.09 503 ASN A C 1
ATOM 3797 O O . ASN A 1 503 ? -8.664 -2.346 -41.219 1 57.09 503 ASN A O 1
ATOM 3801 N N . TRP A 1 504 ? -8.852 -4.562 -41.375 1 56.5 504 TRP A N 1
ATOM 3802 C CA . TRP A 1 504 ? -7.406 -4.668 -41.156 1 56.5 504 TRP A CA 1
ATOM 3803 C C . TRP A 1 504 ? -6.652 -4.066 -42.344 1 56.5 504 TRP A C 1
ATOM 3805 O O . TRP A 1 504 ? -6.797 -4.523 -43.5 1 56.5 504 TRP A O 1
ATOM 3815 N N . GLN A 1 505 ? -6.094 -2.889 -42.156 1 61.91 505 GLN A N 1
ATOM 3816 C CA . GLN A 1 505 ? -5.18 -2.289 -43.125 1 61.91 505 GLN A CA 1
ATOM 3817 C C . GLN A 1 505 ? -3.754 -2.252 -42.594 1 61.91 505 GLN A C 1
ATOM 3819 O O . GLN A 1 505 ? -3.537 -1.934 -41.406 1 61.91 505 GLN A O 1
ATOM 3824 N N . PRO A 1 506 ? -2.912 -2.898 -43.438 1 57.5 506 PRO A N 1
ATOM 3825 C CA . PRO A 1 506 ? -1.533 -2.682 -42.969 1 57.5 506 PRO A CA 1
ATOM 3826 C C . PRO A 1 506 ? -1.278 -1.246 -42.531 1 57.5 506 PRO A C 1
ATOM 3828 O O . PRO A 1 506 ? -1.733 -0.3 -43.188 1 57.5 506 PRO A O 1
ATOM 3831 N N . VAL A 1 507 ? -0.98 -0.974 -41.312 1 52.38 507 VAL A N 1
ATOM 3832 C CA . VAL A 1 507 ? -0.614 0.356 -40.812 1 52.38 507 VAL A CA 1
ATOM 3833 C C . VAL A 1 507 ? 0.892 0.563 -40.969 1 52.38 507 VAL A C 1
ATOM 3835 O O . VAL A 1 507 ? 1.681 -0.338 -40.688 1 52.38 507 VAL A O 1
ATOM 3838 N N . ALA A 1 508 ? 1.435 1.609 -41.844 1 52.09 508 ALA A N 1
ATOM 3839 C CA . ALA A 1 508 ? 2.822 2.02 -42.062 1 52.09 508 ALA A CA 1
ATOM 3840 C C . ALA A 1 508 ? 3.469 2.4 -40.719 1 52.09 508 ALA A C 1
ATOM 3842 O O . ALA A 1 508 ? 2.836 3.037 -39.875 1 52.09 508 ALA A O 1
ATOM 3843 N N . MET B 1 1 ? -29.5 39.188 11.383 1 15.48 1 MET B N 1
ATOM 3844 C CA . MET B 1 1 ? -29.125 40.031 12.516 1 15.48 1 MET B CA 1
ATOM 3845 C C . MET B 1 1 ? -28.703 39.188 13.711 1 15.48 1 MET B C 1
ATOM 3847 O O . MET B 1 1 ? -28.406 39.719 14.781 1 15.48 1 MET B O 1
ATOM 3851 N N . LYS B 1 2 ? -29.25 37.906 13.758 1 16.88 2 LYS B N 1
ATOM 3852 C CA . LYS B 1 2 ? -29.516 37.531 15.148 1 16.88 2 LYS B CA 1
ATOM 3853 C C . LYS B 1 2 ? -28.219 37.438 15.945 1 16.88 2 LYS B C 1
ATOM 3855 O O . LYS B 1 2 ? -27.234 36.875 15.477 1 16.88 2 LYS B O 1
ATOM 3860 N N . ARG B 1 3 ? -28.188 37.938 17.188 1 16.86 3 ARG B N 1
ATOM 3861 C CA . ARG B 1 3 ? -27.453 38.375 18.375 1 16.86 3 ARG B CA 1
ATOM 3862 C C . ARG B 1 3 ? -26.734 37.188 19.047 1 16.86 3 ARG B C 1
ATOM 3864 O O . ARG B 1 3 ? -27.234 36.062 19.031 1 16.86 3 ARG B O 1
ATOM 3871 N N . TRP B 1 4 ? -25.312 37.281 19.609 1 16.75 4 TRP B N 1
ATOM 3872 C CA . TRP B 1 4 ? -24 36.844 20.094 1 16.75 4 TRP B CA 1
ATOM 3873 C C . TRP B 1 4 ? -24.078 36.344 21.516 1 16.75 4 TRP B C 1
ATOM 3875 O O . TRP B 1 4 ? -23.062 35.938 22.094 1 16.75 4 TRP B O 1
ATOM 3885 N N . SER B 1 5 ? -25.203 36.438 22.406 1 14.56 5 SER B N 1
ATOM 3886 C CA . SER B 1 5 ? -24.984 36.781 23.812 1 14.56 5 SER B CA 1
ATOM 3887 C C . SER B 1 5 ? -24.562 35.562 24.625 1 14.56 5 SER B C 1
ATOM 3889 O O . SER B 1 5 ? -23.953 35.719 25.703 1 14.56 5 SER B O 1
ATOM 3891 N N . LYS B 1 6 ? -25.156 34.344 24.625 1 15.84 6 LYS B N 1
ATOM 3892 C CA . LYS B 1 6 ? -25.516 33.75 25.906 1 15.84 6 LYS B CA 1
ATOM 3893 C C . LYS B 1 6 ? -24.266 33.469 26.75 1 15.84 6 LYS B C 1
ATOM 3895 O O . LYS B 1 6 ? -23.203 33.125 26.203 1 15.84 6 LYS B O 1
ATOM 3900 N N . GLN B 1 7 ? -24.438 33.188 28.234 1 15.23 7 GLN B N 1
ATOM 3901 C CA . GLN B 1 7 ? -24.188 33.281 29.656 1 15.23 7 GLN B CA 1
ATOM 3902 C C . GLN B 1 7 ? -23.266 32.156 30.141 1 15.23 7 GLN B C 1
ATOM 3904 O O . GLN B 1 7 ? -23.391 31.031 29.688 1 15.23 7 GLN B O 1
ATOM 3909 N N . LEU B 1 8 ? -22.109 32.281 31.062 1 16.45 8 LEU B N 1
ATOM 3910 C CA . LEU B 1 8 ? -20.859 32 31.766 1 16.45 8 LEU B CA 1
ATOM 3911 C C . LEU B 1 8 ? -21.031 30.891 32.781 1 16.45 8 LEU B C 1
ATOM 3913 O O . LEU B 1 8 ? -20.281 29.922 32.781 1 16.45 8 LEU B O 1
ATOM 3917 N N . LEU B 1 9 ? -21.266 31.125 34.219 1 15.14 9 LEU B N 1
ATOM 3918 C CA . LEU B 1 9 ? -20.484 31 35.438 1 15.14 9 LEU B CA 1
ATOM 3919 C C . LEU B 1 9 ? -20.922 29.781 36.25 1 15.14 9 LEU B C 1
ATOM 3921 O O . LEU B 1 9 ? -20.078 29.078 36.812 1 15.14 9 LEU B O 1
ATOM 3925 N N . SER B 1 10 ? -22.188 29.578 36.75 1 15.28 10 SER B N 1
ATOM 3926 C CA . SER B 1 10 ? -22.5 29.562 38.156 1 15.28 10 SER B CA 1
ATOM 3927 C C . SER B 1 10 ? -22.109 28.234 38.812 1 15.28 10 SER B C 1
ATOM 3929 O O . SER B 1 10 ? -21.875 27.25 38.094 1 15.28 10 SER B O 1
ATOM 3931 N N . GLY B 1 11 ? -22.797 27.766 40.188 1 15.52 11 GLY B N 1
ATOM 3932 C CA . GLY B 1 11 ? -22.828 27.547 41.625 1 15.52 11 GLY B CA 1
ATOM 3933 C C . GLY B 1 11 ? -23 26.094 42 1 15.52 11 GLY B C 1
ATOM 3934 O O . GLY B 1 11 ? -24.109 25.641 42.219 1 15.52 11 GLY B O 1
ATOM 3935 N N . CYS B 1 12 ? -22.719 25.047 41.312 1 14.72 12 CYS B N 1
ATOM 3936 C CA . CYS B 1 12 ? -23.297 23.812 41.812 1 14.72 12 CYS B CA 1
ATOM 3937 C C . CYS B 1 12 ? -22.844 23.547 43.25 1 14.72 12 CYS B C 1
ATOM 3939 O O . CYS B 1 12 ? -21.641 23.391 43.5 1 14.72 12 CYS B O 1
ATOM 3941 N N . LEU B 1 13 ? -23.672 23.547 44.406 1 14.7 13 LEU B N 1
ATOM 3942 C CA . LEU B 1 13 ? -24.047 23.562 45.812 1 14.7 13 LEU B CA 1
ATOM 3943 C C . LEU B 1 13 ? -23.484 22.344 46.531 1 14.7 13 LEU B C 1
ATOM 3945 O O . LEU B 1 13 ? -23.172 21.328 45.875 1 14.7 13 LEU B O 1
ATOM 3949 N N . LEU B 1 14 ? -24.219 21.734 47.719 1 15 14 LEU B N 1
ATOM 3950 C CA . LEU B 1 14 ? -24.266 21.75 49.188 1 15 14 LEU B CA 1
ATOM 3951 C C . LEU B 1 14 ? -23.891 20.375 49.75 1 15 14 LEU B C 1
ATOM 3953 O O . LEU B 1 14 ? -23.016 20.266 50.594 1 15 14 LEU B O 1
ATOM 3957 N N . ALA B 1 15 ? -24.891 19.375 50.281 1 14.13 15 ALA B N 1
ATOM 3958 C CA . ALA B 1 15 ? -25.25 19.156 51.688 1 14.13 15 ALA B CA 1
ATOM 3959 C C . ALA B 1 15 ? -24.516 17.922 52.25 1 14.13 15 ALA B C 1
ATOM 3961 O O . ALA B 1 15 ? -24.047 17.078 51.5 1 14.13 15 ALA B O 1
ATOM 3962 N N . ALA B 1 16 ? -25.25 16.766 53.062 1 14.37 16 ALA B N 1
ATOM 3963 C CA . ALA B 1 16 ? -25.422 16.516 54.5 1 14.37 16 ALA B CA 1
ATOM 3964 C C . ALA B 1 16 ? -24.578 15.32 54.938 1 14.37 16 ALA B C 1
ATOM 3966 O O . ALA B 1 16 ? -24.109 14.539 54.125 1 14.37 16 ALA B O 1
ATOM 3967 N N . LEU B 1 17 ? -25.188 14.062 55.781 1 14.77 17 LEU B N 1
ATOM 3968 C CA . LEU B 1 17 ? -25.234 13.758 57.188 1 14.77 17 LEU B CA 1
ATOM 3969 C C . LEU B 1 17 ? -24.312 12.578 57.531 1 14.77 17 LEU B C 1
ATOM 3971 O O . LEU B 1 17 ? -23.938 11.812 56.656 1 14.77 17 LEU B O 1
ATOM 3975 N N . LEU B 1 18 ? -24.688 11.383 58.562 1 14.95 18 LEU B N 1
ATOM 3976 C CA . LEU B 1 18 ? -24.422 11.047 59.969 1 14.95 18 LEU B CA 1
ATOM 3977 C C . LEU B 1 18 ? -23.625 9.75 60.062 1 14.95 18 LEU B C 1
ATOM 3979 O O . LEU B 1 18 ? -23.359 9.102 59.031 1 14.95 18 LEU B O 1
ATOM 3983 N N . LEU B 1 19 ? -24.125 8.328 60.781 1 15.11 19 LEU B N 1
ATOM 3984 C CA . LEU B 1 19 ? -23.938 7.867 62.156 1 15.11 19 LEU B CA 1
ATOM 3985 C C . LEU B 1 19 ? -23.047 6.625 62.188 1 15.11 19 LEU B C 1
ATOM 3987 O O . LEU B 1 19 ? -22.047 6.594 62.906 1 15.11 19 LEU B O 1
ATOM 3991 N N . SER B 1 20 ? -23.516 5.105 62.594 1 14.96 20 SER B N 1
ATOM 3992 C CA . SER B 1 20 ? -23.406 4.402 63.844 1 14.96 20 SER B CA 1
ATOM 3993 C C . SER B 1 20 ? -22.359 3.295 63.781 1 14.96 20 SER B C 1
ATOM 3995 O O . SER B 1 20 ? -21.984 2.859 62.688 1 14.96 20 SER B O 1
ATOM 3997 N N . MET B 1 21 ? -22.109 2.131 64.938 1 15.74 21 MET B N 1
ATOM 3998 C CA . MET B 1 21 ? -21.312 1.586 66 1 15.74 21 MET B CA 1
ATOM 3999 C C . MET B 1 21 ? -20.844 0.167 65.688 1 15.74 21 MET B C 1
ATOM 4001 O O . MET B 1 21 ? -19.672 -0.158 65.812 1 15.74 21 MET B O 1
ATOM 4005 N N . GLY B 1 22 ? -21.641 -1.104 65.5 1 15.02 22 GLY B N 1
ATOM 4006 C CA . GLY B 1 22 ? -21.703 -2.148 66.5 1 15.02 22 GLY B CA 1
ATOM 4007 C C . GLY B 1 22 ? -20.641 -3.221 66.312 1 15.02 22 GLY B C 1
ATOM 4008 O O . GLY B 1 22 ? -20.078 -3.361 65.188 1 15.02 22 GLY B O 1
ATOM 4009 N N . GLY B 1 23 ? -20.344 -4.434 67.25 1 15.71 23 GLY B N 1
ATOM 4010 C CA . GLY B 1 23 ? -19.531 -5.172 68.188 1 15.71 23 GLY B CA 1
ATOM 4011 C C . GLY B 1 23 ? -19.078 -6.523 67.688 1 15.71 23 GLY B C 1
ATOM 4012 O O . GLY B 1 23 ? -17.906 -6.887 67.812 1 15.71 23 GLY B O 1
ATOM 4013 N N . CYS B 1 24 ? -19.969 -7.645 67.312 1 14.79 24 CYS B N 1
ATOM 4014 C CA . CYS B 1 24 ? -20.031 -8.859 68.125 1 14.79 24 CYS B CA 1
ATOM 4015 C C . CYS B 1 24 ? -18.938 -9.844 67.688 1 14.79 24 CYS B C 1
ATOM 4017 O O . CYS B 1 24 ? -18.453 -9.812 66.562 1 14.79 24 CYS B O 1
ATOM 4019 N N . GLN B 1 25 ? -18.984 -11.281 68.062 1 14.91 25 GLN B N 1
ATOM 4020 C CA . GLN B 1 25 ? -18.453 -12.242 69 1 14.91 25 GLN B CA 1
ATOM 4021 C C . GLN B 1 25 ? -17.641 -13.328 68.25 1 14.91 25 GLN B C 1
ATOM 4023 O O . GLN B 1 25 ? -17.391 -13.227 67.062 1 14.91 25 GLN B O 1
ATOM 4028 N N . GLN B 1 26 ? -17.984 -14.82 68.312 1 14.98 26 GLN B N 1
ATOM 4029 C CA . GLN B 1 26 ? -17.469 -15.914 69.188 1 14.98 26 GLN B CA 1
ATOM 4030 C C . GLN B 1 26 ? -16.734 -16.953 68.312 1 14.98 26 GLN B C 1
ATOM 4032 O O . GLN B 1 26 ? -15.609 -17.328 68.625 1 14.98 26 GLN B O 1
ATOM 4037 N N . GLY B 1 27 ? -17.359 -18.141 67.562 1 15.03 27 GLY B N 1
ATOM 4038 C CA . GLY B 1 27 ? -17.25 -19.484 68.125 1 15.03 27 GLY B CA 1
ATOM 4039 C C . GLY B 1 27 ? -16.141 -20.312 67.5 1 15.03 27 GLY B C 1
ATOM 4040 O O . GLY B 1 27 ? -15.609 -19.953 66.438 1 15.03 27 GLY B O 1
ATOM 4041 N N . ASN B 1 28 ? -15.953 -21.797 67.625 1 15.73 28 ASN B N 1
ATOM 4042 C CA . ASN B 1 28 ? -15.148 -22.859 68.25 1 15.73 28 ASN B CA 1
ATOM 4043 C C . ASN B 1 28 ? -14.453 -23.703 67.188 1 15.73 28 ASN B C 1
ATOM 4045 O O . ASN B 1 28 ? -13.242 -23.938 67.25 1 15.73 28 ASN B O 1
ATOM 4049 N N . THR B 1 29 ? -15.141 -24.594 66.25 1 15.45 29 THR B N 1
ATOM 4050 C CA . THR B 1 29 ? -14.961 -26.016 66.5 1 15.45 29 THR B CA 1
ATOM 4051 C C . THR B 1 29 ? -13.758 -26.578 65.75 1 15.45 29 THR B C 1
ATOM 4053 O O . THR B 1 29 ? -13.352 -26 64.75 1 15.45 29 THR B O 1
ATOM 4056 N N . PRO B 1 30 ? -13.664 -28 65.375 1 16.16 30 PRO B N 1
ATOM 4057 C CA . PRO B 1 30 ? -12.758 -29.078 65.75 1 16.16 30 PRO B CA 1
ATOM 4058 C C . PRO B 1 30 ? -11.734 -29.438 64.688 1 16.16 30 PRO B C 1
ATOM 4060 O O . PRO B 1 30 ? -11.805 -28.922 63.562 1 16.16 30 PRO B O 1
ATOM 4063 N N . SER B 1 31 ? -11.492 -30.859 64.312 1 15.76 31 SER B N 1
ATOM 4064 C CA . SER B 1 31 ? -10.492 -31.891 64.625 1 15.76 31 SER B CA 1
ATOM 4065 C C . SER B 1 31 ? -9.727 -32.281 63.375 1 15.76 31 SER B C 1
ATOM 4067 O O . SER B 1 31 ? -8.492 -32.281 63.344 1 15.76 31 SER B O 1
ATOM 4069 N N . SER B 1 32 ? -10.227 -33.312 62.312 1 16.06 32 SER B N 1
ATOM 4070 C CA . SER B 1 32 ? -9.625 -34.625 62.25 1 16.06 32 SER B CA 1
ATOM 4071 C C . SER B 1 32 ? -8.586 -34.719 61.125 1 16.06 32 SER B C 1
ATOM 4073 O O . SER B 1 32 ? -8.711 -34.031 60.125 1 16.06 32 SER B O 1
ATOM 4075 N N . ALA B 1 33 ? -7.352 -35.469 61.281 1 18.3 33 ALA B N 1
ATOM 4076 C CA . ALA B 1 33 ? -5.965 -35.719 60.906 1 18.3 33 ALA B CA 1
ATOM 4077 C C . ALA B 1 33 ? -5.891 -36.594 59.656 1 18.3 33 ALA B C 1
ATOM 4079 O O . ALA B 1 33 ? -4.852 -37.188 59.375 1 18.3 33 ALA B O 1
ATOM 4080 N N . VAL B 1 34 ? -6.824 -36.562 58.594 1 16.73 34 VAL B N 1
ATOM 4081 C CA . VAL B 1 34 ? -6.906 -37.844 57.875 1 16.73 34 VAL B CA 1
ATOM 4082 C C . VAL B 1 34 ? -5.578 -38.125 57.156 1 16.73 34 VAL B C 1
ATOM 4084 O O . VAL B 1 34 ? -4.957 -37.219 56.594 1 16.73 34 VAL B O 1
ATOM 4087 N N . SER B 1 35 ? -5.02 -39.469 57.031 1 16.53 35 SER B N 1
ATOM 4088 C CA . SER B 1 35 ? -3.867 -40.375 57.031 1 16.53 35 SER B CA 1
ATOM 4089 C C . SER B 1 35 ? -3.293 -40.531 55.625 1 16.53 35 SER B C 1
ATOM 4091 O O . SER B 1 35 ? -2.074 -40.5 55.438 1 16.53 35 SER B O 1
ATOM 4093 N N . SER B 1 36 ? -4.09 -40.781 54.469 1 16.12 36 SER B N 1
ATOM 4094 C CA . SER B 1 36 ? -3.891 -42.062 53.812 1 16.12 36 SER B CA 1
ATOM 4095 C C . SER B 1 36 ? -2.625 -42.062 52.969 1 16.12 36 SER B C 1
ATOM 4097 O O . SER B 1 36 ? -2.072 -41 52.688 1 16.12 36 SER B O 1
ATOM 4099 N N . GLN B 1 37 ? -2.514 -43.062 51.875 1 16.53 37 GLN B N 1
ATOM 4100 C CA . GLN B 1 37 ? -1.723 -44.219 51.406 1 16.53 37 GLN B CA 1
ATOM 4101 C C . GLN B 1 37 ? -0.738 -43.812 50.344 1 16.53 37 GLN B C 1
ATOM 4103 O O . GLN B 1 37 ? -0.963 -42.812 49.625 1 16.53 37 GLN B O 1
ATOM 4108 N N . ALA B 1 38 ? 0.417 -44.562 50.156 1 18.62 38 ALA B N 1
ATOM 4109 C CA . ALA B 1 38 ? 1.792 -44.625 49.656 1 18.62 38 ALA B CA 1
ATOM 4110 C C . ALA B 1 38 ? 1.828 -44.812 48.156 1 18.62 38 ALA B C 1
ATOM 4112 O O . ALA B 1 38 ? 1.477 -45.875 47.625 1 18.62 38 ALA B O 1
ATOM 4113 N N . VAL B 1 39 ? 1.211 -43.969 47.188 1 18.33 39 VAL B N 1
ATOM 4114 C CA . VAL B 1 39 ? 1.041 -44.375 45.812 1 18.33 39 VAL B CA 1
ATOM 4115 C C . VAL B 1 39 ? 2.395 -44.75 45.219 1 18.33 39 VAL B C 1
ATOM 4117 O O . VAL B 1 39 ? 3.367 -44 45.344 1 18.33 39 VAL B O 1
ATOM 4120 N N . SER B 1 40 ? 2.656 -46.062 44.75 1 18.12 40 SER B N 1
ATOM 4121 C CA . SER B 1 40 ? 3.723 -46.906 44.25 1 18.12 40 SER B CA 1
ATOM 4122 C C . SER B 1 40 ? 4.355 -46.344 42.969 1 18.12 40 SER B C 1
ATOM 4124 O O . SER B 1 40 ? 3.695 -45.625 42.219 1 18.12 40 SER B O 1
ATOM 4126 N N . SER B 1 41 ? 5.762 -46.406 42.75 1 20.73 41 SER B N 1
ATOM 4127 C CA . SER B 1 41 ? 6.867 -45.906 41.938 1 20.73 41 SER B CA 1
ATOM 4128 C C . SER B 1 41 ? 6.84 -46.5 40.562 1 20.73 41 SER B C 1
ATOM 4130 O O . SER B 1 41 ? 7.867 -46.562 39.875 1 20.73 41 SER B O 1
ATOM 4132 N N . ALA B 1 42 ? 5.68 -46.719 39.781 1 22.89 42 ALA B N 1
ATOM 4133 C CA . ALA B 1 42 ? 5.801 -47.562 38.594 1 22.89 42 ALA B CA 1
ATOM 4134 C C . ALA B 1 42 ? 6.887 -47.062 37.656 1 22.89 42 ALA B C 1
ATOM 4136 O O . ALA B 1 42 ? 7.055 -45.844 37.5 1 22.89 42 ALA B O 1
ATOM 4137 N N . ALA B 1 43 ? 7.715 -48.031 37.031 1 21.44 43 ALA B N 1
ATOM 4138 C CA . ALA B 1 43 ? 8.914 -48.219 36.219 1 21.44 43 ALA B CA 1
ATOM 4139 C C . ALA B 1 43 ? 8.75 -47.562 34.875 1 21.44 43 ALA B C 1
ATOM 4141 O O . ALA B 1 43 ? 7.758 -47.781 34.156 1 21.44 43 ALA B O 1
ATOM 4142 N N . ALA B 1 44 ? 9.453 -46.531 34.469 1 25.23 44 ALA B N 1
ATOM 4143 C CA . ALA B 1 44 ? 9.664 -45.719 33.281 1 25.23 44 ALA B CA 1
ATOM 4144 C C . ALA B 1 44 ? 10.109 -46.562 32.094 1 25.23 44 ALA B C 1
ATOM 4146 O O . ALA B 1 44 ? 11.258 -47.031 32.062 1 25.23 44 ALA B O 1
ATOM 4147 N N . SER B 1 45 ? 9.234 -47.625 31.609 1 19.89 45 SER B N 1
ATOM 4148 C CA . SER B 1 45 ? 9.68 -48.406 30.453 1 19.89 45 SER B CA 1
ATOM 4149 C C . SER B 1 45 ? 10.094 -47.5 29.297 1 19.89 45 SER B C 1
ATOM 4151 O O . SER B 1 45 ? 9.414 -46.531 29 1 19.89 45 SER B O 1
ATOM 4153 N N . SER B 1 46 ? 11.406 -47.531 28.844 1 24.61 46 SER B N 1
ATOM 4154 C CA . SER B 1 46 ? 12.164 -46.906 27.75 1 24.61 46 SER B CA 1
ATOM 4155 C C . SER B 1 46 ? 11.531 -47.219 26.391 1 24.61 46 SER B C 1
ATOM 4157 O O . SER B 1 46 ? 11.594 -48.344 25.906 1 24.61 46 SER B O 1
ATOM 4159 N N . GLU B 1 47 ? 10.273 -46.844 26.094 1 25.62 47 GLU B N 1
ATOM 4160 C CA . GLU B 1 47 ? 9.742 -47.094 24.766 1 25.62 47 GLU B CA 1
ATOM 4161 C C . GLU B 1 47 ? 10.664 -46.531 23.688 1 25.62 47 GLU B C 1
ATOM 4163 O O . GLU B 1 47 ? 10.961 -45.344 23.672 1 25.62 47 GLU B O 1
ATOM 4168 N N . GLU B 1 48 ? 11.586 -47.406 23.078 1 26.16 48 GLU B N 1
ATOM 4169 C CA . GLU B 1 48 ? 12.391 -47.219 21.875 1 26.16 48 GLU B CA 1
ATOM 4170 C C . GLU B 1 48 ? 11.57 -46.625 20.75 1 26.16 48 GLU B C 1
ATOM 4172 O O . GLU B 1 48 ? 10.602 -47.219 20.281 1 26.16 48 GLU B O 1
ATOM 4177 N N . THR B 1 49 ? 11.453 -45.312 20.703 1 30.53 49 THR B N 1
ATOM 4178 C CA . THR B 1 49 ? 10.805 -44.625 19.594 1 30.53 49 THR B CA 1
ATOM 4179 C C . THR B 1 49 ? 11.414 -45.062 18.266 1 30.53 49 THR B C 1
ATOM 4181 O O . THR B 1 49 ? 12.617 -44.875 18.047 1 30.53 49 THR B O 1
ATOM 4184 N N . ALA B 1 50 ? 10.953 -46.156 17.609 1 32.16 50 ALA B N 1
ATOM 4185 C CA . ALA B 1 50 ? 11.273 -46.594 16.234 1 32.16 50 ALA B CA 1
ATOM 4186 C C . ALA B 1 50 ? 11.352 -45.406 15.297 1 32.16 50 ALA B C 1
ATOM 4188 O O . ALA B 1 50 ? 10.391 -44.656 15.148 1 32.16 50 ALA B O 1
ATOM 4189 N N . GLU B 1 51 ? 12.531 -44.906 15.102 1 32.41 51 GLU B N 1
ATOM 4190 C CA . GLU B 1 51 ? 12.867 -43.969 14.039 1 32.41 51 GLU B CA 1
ATOM 4191 C C . GLU B 1 51 ? 12.312 -44.438 12.695 1 32.41 51 GLU B C 1
ATOM 4193 O O . GLU B 1 51 ? 12.68 -45.5 12.203 1 32.41 51 GLU B O 1
ATOM 4198 N N . GLY B 1 52 ? 11.078 -44.375 12.43 1 30 52 GLY B N 1
ATOM 4199 C CA . GLY B 1 52 ? 10.609 -44.719 11.102 1 30 52 GLY B CA 1
ATOM 4200 C C . GLY B 1 52 ? 11.516 -44.219 9.992 1 30 52 GLY B C 1
ATOM 4201 O O . GLY B 1 52 ? 12.258 -43.25 10.188 1 30 52 GLY B O 1
ATOM 4202 N N . PRO B 1 53 ? 11.992 -45.125 9.062 1 29.42 53 PRO B N 1
ATOM 4203 C CA . PRO B 1 53 ? 12.93 -44.688 8.016 1 29.42 53 PRO B CA 1
ATOM 4204 C C . PRO B 1 53 ? 12.586 -43.344 7.422 1 29.42 53 PRO B C 1
ATOM 4206 O O . PRO B 1 53 ? 11.406 -43 7.297 1 29.42 53 PRO B O 1
ATOM 4209 N N . ALA B 1 54 ? 13.469 -42.438 7.551 1 36.03 54 ALA B N 1
ATOM 4210 C CA . ALA B 1 54 ? 13.398 -41.188 6.77 1 36.03 54 ALA B CA 1
ATOM 4211 C C . ALA B 1 54 ? 13.031 -41.469 5.316 1 36.03 54 ALA B C 1
ATOM 4213 O O . ALA B 1 54 ? 13.789 -42.125 4.598 1 36.03 54 ALA B O 1
ATOM 4214 N N . GLU B 1 55 ? 11.758 -41.625 5.043 1 35.31 55 GLU B N 1
ATOM 4215 C CA . GLU B 1 55 ? 11.43 -41.688 3.623 1 35.31 55 GLU B CA 1
ATOM 4216 C C . GLU B 1 55 ? 12.203 -40.656 2.818 1 35.31 55 GLU B C 1
ATOM 4218 O O . GLU B 1 55 ? 12.117 -39.469 3.094 1 35.31 55 GLU B O 1
ATOM 4223 N N . THR B 1 56 ? 13.312 -41.062 2.182 1 35.34 56 THR B N 1
ATOM 4224 C CA . THR B 1 56 ? 14.109 -40.25 1.276 1 35.34 56 THR B CA 1
ATOM 4225 C C . THR B 1 56 ? 13.219 -39.531 0.278 1 35.34 56 THR B C 1
ATOM 4227 O O . THR B 1 56 ? 12.336 -40.125 -0.332 1 35.34 56 THR B O 1
ATOM 4230 N N . VAL B 1 57 ? 13.078 -38.281 0.44 1 41.81 57 VAL B N 1
ATOM 4231 C CA . VAL B 1 57 ? 12.508 -37.438 -0.619 1 41.81 57 VAL B CA 1
ATOM 4232 C C . VAL B 1 57 ? 13.086 -37.875 -1.969 1 41.81 57 VAL B C 1
ATOM 4234 O O . VAL B 1 57 ? 14.297 -37.781 -2.184 1 41.81 57 VAL B O 1
ATOM 4237 N N . GLU B 1 58 ? 12.492 -38.781 -2.623 1 39.84 58 GLU B N 1
ATOM 4238 C CA . GLU B 1 58 ? 12.938 -39.031 -3.984 1 39.84 58 GLU B CA 1
ATOM 4239 C C . GLU B 1 58 ? 13.062 -37.75 -4.793 1 39.84 58 GLU B C 1
ATOM 4241 O O . GLU B 1 58 ? 12.07 -37.062 -5.043 1 39.84 58 GLU B O 1
ATOM 4246 N N . THR B 1 59 ? 14.219 -37.094 -4.688 1 41.97 59 THR B N 1
ATOM 4247 C CA . THR B 1 59 ? 14.578 -36 -5.582 1 41.97 59 THR B CA 1
ATOM 4248 C C . THR B 1 59 ? 14.703 -36.5 -7.02 1 41.97 59 THR B C 1
ATOM 4250 O O . THR B 1 59 ? 15.359 -37.5 -7.277 1 41.97 59 THR B O 1
ATOM 4253 N N . TYR B 1 60 ? 13.742 -36.375 -7.777 1 42.12 60 TYR B N 1
ATOM 4254 C CA . TYR B 1 60 ? 13.836 -36.781 -9.18 1 42.12 60 TYR B CA 1
ATOM 4255 C C . TYR B 1 60 ? 14.789 -35.875 -9.945 1 42.12 60 TYR B C 1
ATOM 4257 O O . TYR B 1 60 ? 14.578 -34.656 -10.008 1 42.12 60 TYR B O 1
ATOM 4265 N N . HIS B 1 61 ? 15.961 -36.25 -10.047 1 44.16 61 HIS B N 1
ATOM 4266 C CA . HIS B 1 61 ? 16.969 -35.562 -10.852 1 44.16 61 HIS B CA 1
ATOM 4267 C C . HIS B 1 61 ? 16.562 -35.531 -12.32 1 44.16 61 HIS B C 1
ATOM 4269 O O . HIS B 1 61 ? 16.984 -34.656 -13.07 1 44.16 61 HIS B O 1
ATOM 4275 N N . ASP B 1 62 ? 16.234 -36.562 -12.961 1 49.56 62 ASP B N 1
ATOM 4276 C CA . ASP B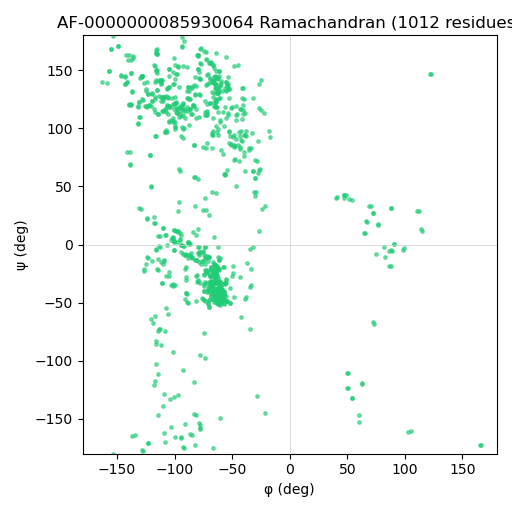 1 62 ? 16.141 -36.562 -14.422 1 49.56 62 ASP B CA 1
ATOM 4277 C C . ASP B 1 62 ? 14.719 -36.25 -14.883 1 49.56 62 ASP B C 1
ATOM 4279 O O . ASP B 1 62 ? 13.789 -36.969 -14.531 1 49.56 62 ASP B O 1
ATOM 4283 N N . MET B 1 63 ? 14.422 -35.031 -15.117 1 57.06 63 MET B N 1
ATOM 4284 C CA . MET B 1 63 ? 13.094 -34.75 -15.672 1 57.06 63 MET B CA 1
ATOM 4285 C C . MET B 1 63 ? 12.789 -35.719 -16.812 1 57.06 63 MET B C 1
ATOM 4287 O O . MET B 1 63 ? 13.523 -35.75 -17.812 1 57.06 63 MET B O 1
ATOM 4291 N N . PRO B 1 64 ? 11.82 -36.625 -16.656 1 63.28 64 PRO B N 1
ATOM 4292 C CA . PRO B 1 64 ? 11.5 -37.594 -17.703 1 63.28 64 PRO B CA 1
ATOM 4293 C C . PRO B 1 64 ? 10.898 -36.938 -18.953 1 63.28 64 PRO B C 1
ATOM 4295 O O . PRO B 1 64 ? 9.961 -36.156 -18.844 1 63.28 64 PRO B O 1
ATOM 4298 N N . VAL B 1 65 ? 11.68 -36.656 -19.938 1 79.94 65 VAL B N 1
ATOM 4299 C CA . VAL B 1 65 ? 11.133 -36.312 -21.25 1 79.94 65 VAL B CA 1
ATOM 4300 C C . VAL B 1 65 ? 10.953 -37.594 -22.062 1 79.94 65 VAL B C 1
ATOM 4302 O O . VAL B 1 65 ? 11.758 -38.531 -21.969 1 79.94 65 VAL B O 1
ATOM 4305 N N . GLN B 1 66 ? 9.758 -37.656 -22.625 1 84.12 66 GLN B N 1
ATOM 4306 C CA . GLN B 1 66 ? 9.508 -38.812 -23.5 1 84.12 66 GLN B CA 1
ATOM 4307 C C . GLN B 1 66 ? 10.094 -38.562 -24.891 1 84.12 66 GLN B C 1
ATOM 4309 O O . GLN B 1 66 ? 10.047 -37.469 -25.422 1 84.12 66 GLN B O 1
ATOM 4314 N N . THR B 1 67 ? 10.742 -39.562 -25.438 1 85.81 67 THR B N 1
ATOM 4315 C CA . THR B 1 67 ? 11.211 -39.531 -26.812 1 85.81 67 THR B CA 1
ATOM 4316 C C . THR B 1 67 ? 10.438 -40.531 -27.688 1 85.81 67 THR B C 1
ATOM 4318 O O . THR B 1 67 ? 10.047 -41.594 -27.219 1 85.81 67 THR B O 1
ATOM 4321 N N . LEU B 1 68 ? 10.133 -40.062 -28.844 1 88.81 68 LEU B N 1
ATOM 4322 C CA . LEU B 1 68 ? 9.406 -40.906 -29.781 1 88.81 68 LEU B CA 1
ATOM 4323 C C . LEU B 1 68 ? 10.359 -41.844 -30.547 1 88.81 68 LEU B C 1
ATOM 4325 O O . LEU B 1 68 ? 11.305 -41.375 -31.172 1 88.81 68 LEU B O 1
ATOM 4329 N N . ASP B 1 69 ? 10.141 -43.156 -30.375 1 88.62 69 ASP B N 1
ATOM 4330 C CA . ASP B 1 69 ? 10.914 -44.156 -31.109 1 88.62 69 ASP B CA 1
ATOM 4331 C C . ASP B 1 69 ? 10.18 -44.625 -32.375 1 88.62 69 ASP B C 1
ATOM 4333 O O . ASP B 1 69 ? 9.695 -45.75 -32.438 1 88.62 69 ASP B O 1
ATOM 4337 N N . LEU B 1 70 ? 9.969 -43.812 -33.25 1 91.12 70 LEU B N 1
ATOM 4338 C CA . LEU B 1 70 ? 9.297 -44.062 -34.531 1 91.12 70 LEU B CA 1
ATOM 4339 C C . LEU B 1 70 ? 10.031 -43.375 -35.656 1 91.12 70 LEU B C 1
ATOM 4341 O O . LEU B 1 70 ? 10.43 -42.219 -35.562 1 91.12 70 LEU B O 1
ATOM 4345 N N . ASP B 1 71 ? 10.281 -44.156 -36.75 1 89.88 71 ASP B N 1
ATOM 4346 C CA . ASP B 1 71 ? 10.945 -43.594 -37.938 1 89.88 71 ASP B CA 1
ATOM 4347 C C . ASP B 1 71 ? 10.094 -42.531 -38.594 1 89.88 71 ASP B C 1
ATOM 4349 O O . ASP B 1 71 ? 8.883 -42.688 -38.75 1 89.88 71 ASP B O 1
ATOM 4353 N N . PRO B 1 72 ? 10.695 -41.375 -38.969 1 89.44 72 PRO B N 1
ATOM 4354 C CA . PRO B 1 72 ? 9.945 -40.281 -39.594 1 89.44 72 PRO B CA 1
ATOM 4355 C C . PRO B 1 72 ? 9.227 -40.688 -40.844 1 89.44 72 PRO B C 1
ATOM 4357 O O . PRO B 1 72 ? 8.297 -40 -41.312 1 89.44 72 PRO B O 1
ATOM 4360 N N . SER B 1 73 ? 9.672 -41.812 -41.438 1 90.75 73 SER B N 1
ATOM 4361 C CA . SER B 1 73 ? 9.016 -42.281 -42.656 1 90.75 73 SER B CA 1
ATOM 4362 C C . SER B 1 73 ? 7.73 -43.031 -42.344 1 90.75 73 SER B C 1
ATOM 4364 O O . SER B 1 73 ? 6.922 -43.281 -43.219 1 90.75 73 SER B O 1
ATOM 4366 N N . ASP B 1 74 ? 7.535 -43.375 -41.125 1 93.5 74 ASP B N 1
ATOM 4367 C CA . ASP B 1 74 ? 6.301 -44 -40.688 1 93.5 74 ASP B CA 1
ATOM 4368 C C . ASP B 1 74 ? 5.094 -43.094 -40.906 1 93.5 74 ASP B C 1
ATOM 4370 O O . ASP B 1 74 ? 5.148 -41.906 -40.625 1 93.5 74 ASP B O 1
ATOM 4374 N N . PRO B 1 75 ? 3.975 -43.625 -41.5 1 93.12 75 PRO B N 1
ATOM 4375 C CA . PRO B 1 75 ? 2.807 -42.781 -41.781 1 93.12 75 PRO B CA 1
ATOM 4376 C C . PRO B 1 75 ? 2.186 -42.188 -40.531 1 93.12 75 PRO B C 1
ATOM 4378 O O . PRO B 1 75 ? 1.493 -41.156 -40.625 1 93.12 75 PRO B O 1
ATOM 4381 N N . ASP B 1 76 ? 2.445 -42.812 -39.375 1 93.38 76 ASP B N 1
ATOM 4382 C CA . ASP B 1 76 ? 1.86 -42.312 -38.125 1 93.38 76 ASP B CA 1
ATOM 4383 C C . ASP B 1 76 ? 2.834 -41.406 -37.406 1 93.38 76 ASP B C 1
ATOM 4385 O O . ASP B 1 76 ? 2.543 -40.969 -36.281 1 93.38 76 ASP B O 1
ATOM 4389 N N . TYR B 1 77 ? 3.941 -41.094 -37.938 1 94.62 77 TYR B N 1
ATOM 4390 C CA . TYR B 1 77 ? 5.016 -40.406 -37.219 1 94.62 77 TYR B CA 1
ATOM 4391 C C . TYR B 1 77 ? 4.535 -39.094 -36.656 1 94.62 77 TYR B C 1
ATOM 4393 O O . TYR B 1 77 ? 4.664 -38.812 -35.469 1 94.62 77 TYR B O 1
ATOM 4401 N N . TYR B 1 78 ? 3.914 -38.281 -37.469 1 94.69 78 TYR B N 1
ATOM 4402 C CA . TYR B 1 78 ? 3.607 -36.906 -37.031 1 94.69 78 TYR B CA 1
ATOM 4403 C C . TYR B 1 78 ? 2.465 -36.906 -36.031 1 94.69 78 TYR B C 1
ATOM 4405 O O . TYR B 1 78 ? 2.434 -36.062 -35.125 1 94.69 78 TYR B O 1
ATOM 4413 N N . GLN B 1 79 ? 1.559 -37.812 -36.156 1 92.81 79 GLN B N 1
ATOM 4414 C CA . GLN B 1 79 ? 0.518 -37.938 -35.125 1 92.81 79 GLN B CA 1
ATOM 4415 C C . GLN B 1 79 ? 1.115 -38.281 -33.781 1 92.81 79 GLN B C 1
ATOM 4417 O O . GLN B 1 79 ? 0.781 -37.656 -32.781 1 92.81 79 GLN B O 1
ATOM 4422 N N . LYS B 1 80 ? 1.986 -39.219 -33.812 1 93.12 80 LYS B N 1
ATOM 4423 C CA . LYS B 1 80 ? 2.607 -39.656 -32.562 1 93.12 80 LYS B CA 1
ATOM 4424 C C . LYS B 1 80 ? 3.574 -38.594 -32.031 1 93.12 80 LYS B C 1
ATOM 4426 O O . LYS B 1 80 ? 3.709 -38.438 -30.828 1 93.12 80 LYS B O 1
ATOM 4431 N N . ALA B 1 81 ? 4.312 -37.969 -32.938 1 92.75 81 ALA B N 1
ATOM 4432 C CA . ALA B 1 81 ? 5.219 -36.875 -32.531 1 92.75 81 ALA B CA 1
ATOM 4433 C C . ALA B 1 81 ? 4.461 -35.75 -31.859 1 92.75 81 ALA B C 1
ATOM 4435 O O . ALA B 1 81 ? 4.926 -35.188 -30.859 1 92.75 81 ALA B O 1
ATOM 4436 N N . LEU B 1 82 ? 3.318 -35.406 -32.375 1 91.19 82 LEU B N 1
ATOM 4437 C CA . LEU B 1 82 ? 2.486 -34.375 -31.781 1 91.19 82 LEU B CA 1
ATOM 4438 C C . LEU B 1 82 ? 2.061 -34.75 -30.375 1 91.19 82 LEU B C 1
ATOM 4440 O O . LEU B 1 82 ? 2.201 -33.969 -29.438 1 91.19 82 LEU B O 1
ATOM 4444 N N . GLU B 1 83 ? 1.585 -35.969 -30.25 1 89.06 83 GLU B N 1
ATOM 4445 C CA . GLU B 1 83 ? 1.139 -36.469 -28.953 1 89.06 83 GLU B CA 1
ATOM 4446 C C . GLU B 1 83 ? 2.277 -36.438 -27.938 1 89.06 83 GLU B C 1
ATOM 4448 O O . GLU B 1 83 ? 2.102 -36 -26.812 1 89.06 83 GLU B O 1
ATOM 4453 N N . THR B 1 84 ? 3.404 -36.906 -28.391 1 91.06 84 THR B N 1
ATOM 4454 C CA . THR B 1 84 ? 4.566 -37 -27.516 1 91.06 84 THR B CA 1
ATOM 4455 C C . THR B 1 84 ? 5.043 -35.625 -27.094 1 91.06 84 THR B C 1
ATOM 4457 O O . THR B 1 84 ? 5.359 -35.375 -25.922 1 91.06 84 THR B O 1
ATOM 4460 N N . GLU B 1 85 ? 5.039 -34.719 -28.016 1 90.75 85 GLU B N 1
ATOM 4461 C CA . GLU B 1 85 ? 5.562 -33.375 -27.719 1 90.75 85 GLU B CA 1
ATOM 4462 C C . GLU B 1 85 ? 4.582 -32.594 -26.859 1 90.75 85 GLU B C 1
ATOM 4464 O O . GLU B 1 85 ? 4.996 -31.781 -26.031 1 90.75 85 GLU B O 1
ATOM 4469 N N . LEU B 1 86 ? 3.332 -32.781 -27.078 1 86.94 86 LEU B N 1
ATOM 4470 C CA . LEU B 1 86 ? 2.352 -32.125 -26.203 1 86.94 86 LEU B CA 1
ATOM 4471 C C . LEU B 1 86 ? 2.502 -32.656 -24.766 1 86.94 86 LEU B C 1
ATOM 4473 O O . LEU B 1 86 ? 2.395 -31.859 -23.812 1 86.94 86 LEU B O 1
ATOM 4477 N N . TYR B 1 87 ? 2.738 -33.938 -24.672 1 88.5 87 TYR B N 1
ATOM 4478 C CA . TYR B 1 87 ? 3.008 -34.5 -23.359 1 88.5 87 TYR B CA 1
ATOM 4479 C C . TYR B 1 87 ? 4.219 -33.812 -22.703 1 88.5 87 TYR B C 1
ATOM 4481 O O . TYR B 1 87 ? 4.164 -33.406 -21.547 1 88.5 87 TYR B O 1
ATOM 4489 N N . ASN B 1 88 ? 5.285 -33.688 -23.469 1 90.44 88 ASN B N 1
ATOM 4490 C CA . ASN B 1 88 ? 6.512 -33.094 -22.969 1 90.44 88 ASN B CA 1
ATOM 4491 C C . ASN B 1 88 ? 6.301 -31.625 -22.609 1 90.44 88 ASN B C 1
ATOM 4493 O O . ASN B 1 88 ? 6.801 -31.141 -21.594 1 90.44 88 ASN B O 1
ATOM 4497 N N . TYR B 1 89 ? 5.598 -30.938 -23.406 1 87.62 89 TYR B N 1
ATOM 4498 C CA . TYR B 1 89 ? 5.336 -29.516 -23.172 1 87.62 89 TYR B CA 1
ATOM 4499 C C . TYR B 1 89 ? 4.609 -29.328 -21.844 1 87.62 89 TYR B C 1
ATOM 4501 O O . TYR B 1 89 ? 4.988 -28.469 -21.047 1 87.62 89 TYR B O 1
ATOM 4509 N N . LYS B 1 90 ? 3.588 -30.125 -21.609 1 86.38 90 LYS B N 1
ATOM 4510 C CA . LYS B 1 90 ? 2.764 -30 -20.422 1 86.38 90 LYS B CA 1
ATOM 4511 C C . LYS B 1 90 ? 3.57 -30.312 -19.156 1 86.38 90 LYS B C 1
ATOM 4513 O O . LYS B 1 90 ? 3.213 -29.891 -18.062 1 86.38 90 LYS B O 1
ATOM 4518 N N . LEU B 1 91 ? 4.621 -31 -19.359 1 86.81 91 LEU B N 1
ATOM 4519 C CA . LEU B 1 91 ? 5.504 -31.297 -18.234 1 86.81 91 LEU B CA 1
ATOM 4520 C C . LEU B 1 91 ? 6.547 -30.203 -18.047 1 86.81 91 LEU B C 1
ATOM 4522 O O . LEU B 1 91 ? 6.684 -29.641 -16.969 1 86.81 91 LEU B O 1
ATOM 4526 N N . ILE B 1 92 ? 7.234 -29.828 -19.094 1 86 92 ILE B N 1
ATOM 4527 C CA . ILE B 1 92 ? 8.398 -28.953 -19.062 1 86 92 ILE B CA 1
ATOM 4528 C C . ILE B 1 92 ? 7.973 -27.531 -18.656 1 86 92 ILE B C 1
ATOM 4530 O O . ILE B 1 92 ? 8.703 -26.844 -17.953 1 86 92 ILE B O 1
ATOM 4534 N N . ARG B 1 93 ? 6.816 -27.141 -19.031 1 85 93 ARG B N 1
ATOM 4535 C CA . ARG B 1 93 ? 6.383 -25.781 -18.75 1 85 93 ARG B CA 1
ATOM 4536 C C . ARG B 1 93 ? 6.246 -25.531 -17.25 1 85 93 ARG B C 1
ATOM 4538 O O . ARG B 1 93 ? 6.234 -24.391 -16.797 1 85 93 ARG B O 1
ATOM 4545 N N . ASN B 1 94 ? 6.168 -26.578 -16.484 1 87.38 94 ASN B N 1
ATOM 4546 C CA . ASN B 1 94 ? 5.918 -26.453 -15.047 1 87.38 94 ASN B CA 1
ATOM 4547 C C . ASN B 1 94 ? 7.219 -26.438 -14.25 1 87.38 94 ASN B C 1
ATOM 4549 O O . ASN B 1 94 ? 7.203 -26.281 -13.023 1 87.38 94 ASN B O 1
ATOM 4553 N N . VAL B 1 95 ? 8.344 -26.547 -14.953 1 86.56 95 VAL B N 1
ATOM 4554 C CA . VAL B 1 95 ? 9.586 -26.688 -14.195 1 86.56 95 VAL B CA 1
ATOM 4555 C C . VAL B 1 95 ? 10.68 -25.844 -14.844 1 86.56 95 VAL B C 1
ATOM 4557 O O . VAL B 1 95 ? 11.719 -26.359 -15.258 1 86.56 95 VAL B O 1
ATOM 4560 N N . PRO B 1 96 ? 10.57 -24.531 -14.773 1 80.75 96 PRO B N 1
ATOM 4561 C CA . PRO B 1 96 ? 11.562 -23.672 -15.43 1 80.75 96 PRO B CA 1
ATOM 4562 C C . PRO B 1 96 ? 12.945 -23.797 -14.805 1 80.75 96 PRO B C 1
ATOM 4564 O O . PRO B 1 96 ? 13.953 -23.641 -15.5 1 80.75 96 PRO B O 1
ATOM 4567 N N . THR B 1 97 ? 13.023 -24.141 -13.57 1 80.75 97 THR B N 1
ATOM 4568 C CA . THR B 1 97 ? 14.297 -24.141 -12.852 1 80.75 97 THR B CA 1
ATOM 4569 C C . THR B 1 97 ? 15.156 -25.328 -13.25 1 80.75 97 THR B C 1
ATOM 4571 O O . THR B 1 97 ? 16.344 -25.375 -12.938 1 80.75 97 THR B O 1
ATOM 4574 N N . ALA B 1 98 ? 14.539 -26.281 -13.914 1 81.31 98 ALA B N 1
ATOM 4575 C CA . ALA B 1 98 ? 15.266 -27.469 -14.352 1 81.31 98 ALA B CA 1
ATOM 4576 C C . ALA B 1 98 ? 16.094 -27.188 -15.602 1 81.31 98 ALA B C 1
ATOM 4578 O O . ALA B 1 98 ? 16.922 -28 -16 1 81.31 98 ALA B O 1
ATOM 4579 N N . TYR B 1 99 ? 15.906 -26 -16.141 1 81.5 99 TYR B N 1
ATOM 4580 C CA . TYR B 1 99 ? 16.5 -25.719 -17.438 1 81.5 99 TYR B CA 1
ATOM 4581 C C . TYR B 1 99 ? 17.141 -24.328 -17.453 1 81.5 99 TYR B C 1
ATOM 4583 O O . TYR B 1 99 ? 16.922 -23.531 -16.547 1 81.5 99 TYR B O 1
ATOM 4591 N N . GLN B 1 100 ? 18.016 -24.234 -18.453 1 79.62 100 GLN B N 1
ATOM 4592 C CA . GLN B 1 100 ? 18.484 -22.875 -18.703 1 79.62 100 GLN B CA 1
ATOM 4593 C C . GLN B 1 100 ? 17.344 -21.984 -19.172 1 79.62 100 GLN B C 1
ATOM 4595 O O . GLN B 1 100 ? 16.516 -22.375 -19.984 1 79.62 100 GLN B O 1
ATOM 4600 N N . ALA B 1 101 ? 17.359 -20.781 -18.625 1 76.94 101 ALA B N 1
ATOM 4601 C CA . ALA B 1 101 ? 16.219 -19.875 -18.766 1 76.94 101 ALA B CA 1
ATOM 4602 C C . ALA B 1 101 ? 15.938 -19.578 -20.234 1 76.94 101 ALA B C 1
ATOM 4604 O O . ALA B 1 101 ? 14.797 -19.688 -20.688 1 76.94 101 ALA B O 1
ATOM 4605 N N . GLU B 1 102 ? 16.969 -19.266 -20.969 1 72.31 102 GLU B N 1
ATOM 4606 C CA . GLU B 1 102 ? 16.766 -18.891 -22.359 1 72.31 102 GLU B CA 1
ATOM 4607 C C . GLU B 1 102 ? 16.219 -20.062 -23.188 1 72.31 102 GLU B C 1
ATOM 4609 O O . GLU B 1 102 ? 15.32 -19.891 -24 1 72.31 102 GLU B O 1
ATOM 4614 N N . GLY B 1 103 ? 16.812 -21.188 -22.938 1 76.88 103 GLY B N 1
ATOM 4615 C CA . GLY B 1 103 ? 16.328 -22.375 -23.609 1 76.88 103 GLY B CA 1
ATOM 4616 C C . GLY B 1 103 ? 14.914 -22.75 -23.25 1 76.88 103 GLY B C 1
ATOM 4617 O O . GLY B 1 103 ? 14.117 -23.125 -24.109 1 76.88 103 GLY B O 1
ATOM 4618 N N . TRP B 1 104 ? 14.617 -22.688 -21.984 1 83.69 104 TRP B N 1
ATOM 4619 C CA . TRP B 1 104 ? 13.273 -22.984 -21.516 1 83.69 104 TRP B CA 1
ATOM 4620 C C . TRP B 1 104 ? 12.25 -22.047 -22.125 1 83.69 104 TRP B C 1
ATOM 4622 O O . TRP B 1 104 ? 11.188 -22.469 -22.578 1 83.69 104 TRP B O 1
ATOM 4632 N N . ASP B 1 105 ? 12.602 -20.781 -22.203 1 73.38 105 ASP B N 1
ATOM 4633 C CA . ASP B 1 105 ? 11.727 -19.781 -22.812 1 73.38 105 ASP B CA 1
ATOM 4634 C C . ASP B 1 105 ? 11.461 -20.094 -24.281 1 73.38 105 ASP B C 1
ATOM 4636 O O . ASP B 1 105 ? 10.312 -20.047 -24.734 1 73.38 105 ASP B O 1
ATOM 4640 N N . THR B 1 106 ? 12.516 -20.391 -24.922 1 74.12 106 THR B N 1
ATOM 4641 C CA . THR B 1 106 ? 12.414 -20.688 -26.359 1 74.12 106 THR B CA 1
ATOM 4642 C C . THR B 1 106 ? 11.555 -21.922 -26.594 1 74.12 106 THR B C 1
ATOM 4644 O O . THR B 1 106 ? 10.664 -21.922 -27.453 1 74.12 106 THR B O 1
ATOM 4647 N N . TYR B 1 107 ? 11.859 -22.953 -25.891 1 83.31 107 TYR B N 1
ATOM 4648 C CA . TYR B 1 107 ? 11.109 -24.188 -26.078 1 83.31 107 TYR B CA 1
ATOM 4649 C C . TYR B 1 107 ? 9.633 -23.984 -25.75 1 83.31 107 TYR B C 1
ATOM 4651 O O . TYR B 1 107 ? 8.766 -24.406 -26.516 1 83.31 107 TYR B O 1
ATOM 4659 N N . THR B 1 108 ? 9.312 -23.406 -24.547 1 80.75 108 THR B N 1
ATOM 4660 C CA . THR B 1 108 ? 7.93 -23.281 -24.125 1 80.75 108 THR B CA 1
ATOM 4661 C C . THR B 1 108 ? 7.137 -22.406 -25.078 1 80.75 108 THR B C 1
ATOM 4663 O O . THR B 1 108 ? 5.965 -22.672 -25.359 1 80.75 108 THR B O 1
ATOM 4666 N N . ALA B 1 109 ? 7.84 -21.438 -25.625 1 71.38 109 ALA B N 1
ATOM 4667 C CA . ALA B 1 109 ? 7.188 -20.578 -26.625 1 71.38 109 ALA B CA 1
ATOM 4668 C C . ALA B 1 109 ? 6.859 -21.359 -27.891 1 71.38 109 ALA B C 1
ATOM 4670 O O . ALA B 1 109 ? 5.781 -21.203 -28.469 1 71.38 109 ALA B O 1
ATOM 4671 N N . THR B 1 110 ? 7.727 -22.188 -28.25 1 73.75 110 THR B N 1
ATOM 4672 C CA . THR B 1 110 ? 7.57 -22.984 -29.469 1 73.75 110 THR B CA 1
ATOM 4673 C C . THR B 1 110 ? 6.539 -24.094 -29.266 1 73.75 110 THR B C 1
ATOM 4675 O O . THR B 1 110 ? 5.621 -24.25 -30.078 1 73.75 110 THR B O 1
ATOM 4678 N N . ALA B 1 111 ? 6.656 -24.812 -28.188 1 80.94 111 ALA B N 1
ATOM 4679 C CA . ALA B 1 111 ? 5.812 -25.969 -27.938 1 80.94 111 ALA B CA 1
ATOM 4680 C C . ALA B 1 111 ? 4.371 -25.547 -27.672 1 80.94 111 ALA B C 1
ATOM 4682 O O . ALA B 1 111 ? 3.438 -26.312 -27.938 1 80.94 111 ALA B O 1
ATOM 4683 N N . ASN B 1 112 ? 4.199 -24.422 -27.109 1 75.44 112 ASN B N 1
ATOM 4684 C CA . ASN B 1 112 ? 2.857 -23.906 -26.859 1 75.44 112 ASN B CA 1
ATOM 4685 C C . ASN B 1 112 ? 2.031 -23.844 -28.141 1 75.44 112 ASN B C 1
ATOM 4687 O O . ASN B 1 112 ? 0.815 -24.031 -28.109 1 75.44 112 ASN B O 1
ATOM 4691 N N . THR B 1 113 ? 2.627 -23.641 -29.266 1 69.81 113 THR B N 1
ATOM 4692 C CA . THR B 1 113 ? 1.936 -23.5 -30.547 1 69.81 113 THR B CA 1
ATOM 4693 C C . THR B 1 113 ? 1.303 -24.828 -30.953 1 69.81 113 THR B C 1
ATOM 4695 O O . THR B 1 113 ? 0.374 -24.859 -31.766 1 69.81 113 THR B O 1
ATOM 4698 N N . LEU B 1 114 ? 1.757 -25.906 -30.438 1 78.19 114 LEU B N 1
ATOM 4699 C CA . LEU B 1 114 ? 1.261 -27.234 -30.781 1 78.19 114 LEU B CA 1
ATOM 4700 C C . LEU B 1 114 ? -0.175 -27.422 -30.312 1 78.19 114 LEU B C 1
ATOM 4702 O O . LEU B 1 114 ? -0.904 -28.266 -30.828 1 78.19 114 LEU B O 1
ATOM 4706 N N . LEU B 1 115 ? -0.537 -26.672 -29.266 1 72 115 LEU B N 1
ATOM 4707 C CA . LEU B 1 115 ? -1.884 -26.766 -28.719 1 72 115 LEU B CA 1
ATOM 4708 C C . LEU B 1 115 ? -2.924 -26.359 -29.75 1 72 115 LEU B C 1
ATOM 4710 O O . LEU B 1 115 ? -4.105 -26.688 -29.609 1 72 115 LEU B O 1
ATOM 4714 N N . ASN B 1 116 ? -2.449 -25.812 -30.812 1 65.5 116 ASN B N 1
ATOM 4715 C CA . ASN B 1 116 ? -3.359 -25.328 -31.844 1 65.5 116 ASN B CA 1
ATOM 4716 C C . ASN B 1 116 ? -3.477 -26.297 -33 1 65.5 116 ASN B C 1
ATOM 4718 O O . ASN B 1 116 ? -4.25 -26.062 -33.938 1 65.5 116 ASN B O 1
ATOM 4722 N N . ILE B 1 117 ? -2.777 -27.266 -33 1 74.62 117 ILE B N 1
ATOM 4723 C CA . ILE B 1 117 ? -2.787 -28.219 -34.125 1 74.62 117 ILE B CA 1
ATOM 4724 C C . ILE B 1 117 ? -4.004 -29.125 -34 1 74.62 117 ILE B C 1
ATOM 4726 O O . ILE B 1 117 ? -4.281 -29.672 -32.906 1 74.62 117 ILE B O 1
ATOM 4730 N N . ASP B 1 118 ? -4.785 -29.234 -35.125 1 76.25 118 ASP B N 1
ATOM 4731 C CA . ASP B 1 118 ? -5.844 -30.234 -35.219 1 76.25 118 ASP B CA 1
ATOM 4732 C C . ASP B 1 118 ? -5.266 -31.641 -35.406 1 76.25 118 ASP B C 1
ATOM 4734 O O . ASP B 1 118 ? -4.68 -31.938 -36.438 1 76.25 118 ASP B O 1
ATOM 4738 N N . PRO B 1 119 ? -5.41 -32.438 -34.438 1 82.12 119 PRO B N 1
ATOM 4739 C CA . PRO B 1 119 ? -4.789 -33.781 -34.5 1 82.12 119 PRO B CA 1
ATOM 4740 C C . PRO B 1 119 ? -5.336 -34.625 -35.656 1 82.12 119 PRO B C 1
ATOM 4742 O O . PRO B 1 119 ? -4.695 -35.594 -36.094 1 82.12 119 PRO B O 1
ATOM 4745 N N . ASP B 1 120 ? -6.523 -34.281 -36.188 1 85.88 120 ASP B N 1
ATOM 4746 C CA . ASP B 1 120 ? -7.129 -35.031 -37.25 1 85.88 120 ASP B CA 1
ATOM 4747 C C . ASP B 1 120 ? -6.68 -34.531 -38.625 1 85.88 120 ASP B C 1
ATOM 4749 O O . ASP B 1 120 ? -6.938 -35.156 -39.656 1 85.88 120 ASP B O 1
ATOM 4753 N N . ASN B 1 121 ? -6.062 -33.438 -38.594 1 86 121 ASN B N 1
ATOM 4754 C CA . ASN B 1 121 ? -5.605 -32.812 -39.844 1 86 121 ASN B CA 1
ATOM 4755 C C . ASN B 1 121 ? -4.211 -32.219 -39.688 1 86 121 ASN B C 1
ATOM 4757 O O . ASN B 1 121 ? -4.059 -31 -39.656 1 86 121 ASN B O 1
ATOM 4761 N N . ILE B 1 122 ? -3.225 -33 -39.75 1 90.62 122 ILE B N 1
ATOM 4762 C CA . ILE B 1 122 ? -1.839 -32.562 -39.625 1 90.62 122 ILE B CA 1
ATOM 4763 C C . ILE B 1 122 ? -1.262 -32.281 -41.031 1 90.62 122 ILE B C 1
ATOM 4765 O O . ILE B 1 122 ? -0.826 -33.188 -41.719 1 90.62 122 ILE B O 1
ATOM 4769 N N . ASP B 1 123 ? -1.242 -31 -41.375 1 87.69 123 ASP B N 1
ATOM 4770 C CA . ASP B 1 123 ? -0.744 -30.578 -42.656 1 87.69 123 ASP B CA 1
ATOM 4771 C C . ASP B 1 123 ? 0.746 -30.25 -42.594 1 87.69 123 ASP B C 1
ATOM 4773 O O . ASP B 1 123 ? 1.404 -30.516 -41.594 1 87.69 123 ASP B O 1
ATOM 4777 N N . ASP B 1 124 ? 1.298 -29.734 -43.719 1 84.81 124 ASP B N 1
ATOM 4778 C CA . ASP B 1 124 ? 2.734 -29.516 -43.812 1 84.81 124 ASP B CA 1
ATOM 4779 C C . ASP B 1 124 ? 3.191 -28.438 -42.844 1 84.81 124 ASP B C 1
ATOM 4781 O O . ASP B 1 124 ? 4.301 -28.5 -42.312 1 84.81 124 ASP B O 1
ATOM 4785 N N . VAL B 1 125 ? 2.357 -27.5 -42.625 1 77.62 125 VAL B N 1
ATOM 4786 C CA . VAL B 1 125 ? 2.682 -26.438 -41.656 1 77.62 125 VAL B CA 1
ATOM 4787 C C . VAL B 1 125 ? 2.748 -27.031 -40.25 1 77.62 125 VAL B C 1
ATOM 4789 O O . VAL B 1 125 ? 3.695 -26.766 -39.5 1 77.62 125 VAL B O 1
ATOM 4792 N N . SER B 1 126 ? 1.734 -27.844 -39.906 1 81.88 126 SER B N 1
ATOM 4793 C CA . SER B 1 126 ? 1.712 -28.531 -38.625 1 81.88 126 SER B CA 1
ATOM 4794 C C . SER B 1 126 ? 2.951 -29.391 -38.438 1 81.88 126 SER B C 1
ATOM 4796 O O . SER B 1 126 ? 3.537 -29.422 -37.375 1 81.88 126 SER B O 1
ATOM 4798 N N . LYS B 1 127 ? 3.295 -30.078 -39.5 1 90.38 127 LYS B N 1
ATOM 4799 C CA . LYS B 1 127 ? 4.473 -30.938 -39.438 1 90.38 127 LYS B CA 1
ATOM 4800 C C . LYS B 1 127 ? 5.727 -30.125 -39.125 1 90.38 127 LYS B C 1
ATOM 4802 O O . LYS B 1 127 ? 6.555 -30.547 -38.312 1 90.38 127 LYS B O 1
ATOM 4807 N N . SER B 1 128 ? 5.852 -29.016 -39.719 1 85.88 128 SER B N 1
ATOM 4808 C CA . SER B 1 128 ? 6.992 -28.141 -39.469 1 85.88 128 SER B CA 1
ATOM 4809 C C . SER B 1 128 ? 7.012 -27.656 -38.031 1 85.88 128 SER B C 1
ATOM 4811 O O . SER B 1 128 ? 8.078 -27.547 -37.406 1 85.88 128 SER B O 1
ATOM 4813 N N . MET B 1 129 ? 5.848 -27.312 -37.469 1 81.38 129 MET B N 1
ATOM 4814 C CA . MET B 1 129 ? 5.73 -26.891 -36.094 1 81.38 129 MET B CA 1
ATOM 4815 C C . MET B 1 129 ? 6.188 -28 -35.125 1 81.38 129 MET B C 1
ATOM 4817 O O . MET B 1 129 ? 6.914 -27.734 -34.156 1 81.38 129 MET B O 1
ATOM 4821 N N . ILE B 1 130 ? 5.754 -29.156 -35.469 1 90 130 ILE B N 1
ATOM 4822 C CA . ILE B 1 130 ? 6.105 -30.312 -34.656 1 90 130 ILE B CA 1
ATOM 4823 C C . ILE B 1 130 ? 7.617 -30.547 -34.688 1 90 130 ILE B C 1
ATOM 4825 O O . ILE B 1 130 ? 8.258 -30.688 -33.656 1 90 130 ILE B O 1
ATOM 4829 N N . ASP B 1 131 ? 8.195 -30.5 -35.875 1 91.25 131 ASP B N 1
ATOM 4830 C CA . ASP B 1 131 ? 9.633 -30.688 -36.062 1 91.25 131 ASP B CA 1
ATOM 4831 C C . ASP B 1 131 ? 10.422 -29.641 -35.281 1 91.25 131 ASP B C 1
ATOM 4833 O O . ASP B 1 131 ? 11.445 -29.953 -34.656 1 91.25 131 ASP B O 1
ATOM 4837 N N . ASN B 1 132 ? 9.992 -28.484 -35.375 1 88.81 132 ASN B N 1
ATOM 4838 C CA . ASN B 1 132 ? 10.656 -27.406 -34.656 1 88.81 132 ASN B CA 1
ATOM 4839 C C . ASN B 1 132 ? 10.617 -27.609 -33.156 1 88.81 132 ASN B C 1
ATOM 4841 O O . ASN B 1 132 ? 11.633 -27.438 -32.469 1 88.81 132 ASN B O 1
ATOM 4845 N N . ALA B 1 133 ? 9.43 -27.906 -32.594 1 88.06 133 ALA B N 1
ATOM 4846 C CA . ALA B 1 133 ? 9.297 -28.156 -31.172 1 88.06 133 ALA B CA 1
ATOM 4847 C C . ALA B 1 133 ? 10.195 -29.297 -30.719 1 88.06 133 ALA B C 1
ATOM 4849 O O . ALA B 1 133 ? 10.844 -29.219 -29.672 1 88.06 133 ALA B O 1
ATOM 4850 N N . VAL B 1 134 ? 10.25 -30.344 -31.547 1 93.06 134 VAL B N 1
ATOM 4851 C CA . VAL B 1 134 ? 11.102 -31.484 -31.234 1 93.06 134 VAL B CA 1
ATOM 4852 C C . VAL B 1 134 ? 12.562 -31.047 -31.203 1 93.06 134 VAL B C 1
ATOM 4854 O O . VAL B 1 134 ? 13.305 -31.391 -30.281 1 93.06 134 VAL B O 1
ATOM 4857 N N . ALA B 1 135 ? 12.938 -30.281 -32.156 1 90.75 135 ALA B N 1
ATOM 4858 C CA . ALA B 1 135 ? 14.32 -29.797 -32.219 1 90.75 135 ALA B CA 1
ATOM 4859 C C . ALA B 1 135 ? 14.664 -28.938 -31.016 1 90.75 135 ALA B C 1
ATOM 4861 O O . ALA B 1 135 ? 15.75 -29.078 -30.438 1 90.75 135 ALA B O 1
ATOM 4862 N N . GLN B 1 136 ? 13.805 -28.031 -30.594 1 87.56 136 GLN B N 1
ATOM 4863 C CA . GLN B 1 136 ? 14.039 -27.156 -29.438 1 87.56 136 GLN B CA 1
ATOM 4864 C C . GLN B 1 136 ? 14.117 -27.969 -28.156 1 87.56 136 GLN B C 1
ATOM 4866 O O . GLN B 1 136 ? 14.906 -27.656 -27.266 1 87.56 136 GLN B O 1
ATOM 4871 N N . ARG B 1 137 ? 13.219 -28.938 -28.047 1 92.25 137 ARG B N 1
ATOM 4872 C CA . ARG B 1 137 ? 13.266 -29.797 -26.859 1 92.25 137 ARG B CA 1
ATOM 4873 C C . ARG B 1 137 ? 14.602 -30.516 -26.766 1 92.25 137 ARG B C 1
ATOM 4875 O O . ARG B 1 137 ? 15.195 -30.594 -25.703 1 92.25 137 ARG B O 1
ATOM 4882 N N . GLU B 1 138 ? 15.031 -31.078 -27.875 1 89.81 138 GLU B N 1
ATOM 4883 C CA . GLU B 1 138 ? 16.312 -31.781 -27.891 1 89.81 138 GLU B CA 1
ATOM 4884 C C . GLU B 1 138 ? 17.453 -30.875 -27.484 1 89.81 138 GLU B C 1
ATOM 4886 O O . GLU B 1 138 ? 18.359 -31.297 -26.75 1 89.81 138 GLU B O 1
ATOM 4891 N N . ALA B 1 139 ? 17.469 -29.703 -27.906 1 86.69 139 ALA B N 1
ATOM 4892 C CA . ALA B 1 139 ? 18.484 -28.734 -27.531 1 86.69 139 ALA B CA 1
ATOM 4893 C C . ALA B 1 139 ? 18.391 -28.391 -26.047 1 86.69 139 ALA B C 1
ATOM 4895 O O . ALA B 1 139 ? 19.406 -28.203 -25.391 1 86.69 139 ALA B O 1
ATOM 4896 N N . LEU B 1 140 ? 17.141 -28.25 -25.547 1 87.94 140 LEU B N 1
ATOM 4897 C CA . LEU B 1 140 ? 16.875 -27.875 -24.156 1 87.94 140 LEU B CA 1
ATOM 4898 C C . LEU B 1 140 ? 17.422 -28.922 -23.188 1 87.94 140 LEU B C 1
ATOM 4900 O O . LEU B 1 140 ? 18.078 -28.594 -22.219 1 87.94 140 LEU B O 1
ATOM 4904 N N . VAL B 1 141 ? 17.203 -30.203 -23.453 1 87.06 141 VAL B N 1
ATOM 4905 C CA . VAL B 1 141 ? 17.469 -31.266 -22.5 1 87.06 141 VAL B CA 1
ATOM 4906 C C . VAL B 1 141 ? 18.953 -31.625 -22.531 1 87.06 141 VAL B C 1
ATOM 4908 O O . VAL B 1 141 ? 19.453 -32.344 -21.656 1 87.06 141 VAL B O 1
ATOM 4911 N N . GLN B 1 142 ? 19.656 -31.172 -23.5 1 79.69 142 GLN B N 1
ATOM 4912 C CA . GLN B 1 142 ? 21.094 -31.422 -23.562 1 79.69 142 GLN B CA 1
ATOM 4913 C C . GLN B 1 142 ? 21.844 -30.578 -22.531 1 79.69 142 GLN B C 1
ATOM 4915 O O . GLN B 1 142 ? 22.953 -30.938 -22.125 1 79.69 142 GLN B O 1
ATOM 4920 N N . VAL B 1 143 ? 21.25 -29.469 -22.062 1 70 143 VAL B N 1
ATOM 4921 C CA . VAL B 1 143 ? 21.906 -28.531 -21.156 1 70 143 VAL B CA 1
ATOM 4922 C C . VAL B 1 143 ? 21.219 -28.578 -19.797 1 70 143 VAL B C 1
ATOM 4924 O O . VAL B 1 143 ? 21.453 -27.703 -18.953 1 70 143 VAL B O 1
ATOM 4927 N N . ALA B 1 144 ? 20.375 -29.406 -19.562 1 64.12 144 ALA B N 1
ATOM 4928 C CA . ALA B 1 144 ? 19.5 -29.344 -18.391 1 64.12 144 ALA B CA 1
ATOM 4929 C C . ALA B 1 144 ? 20.266 -29.672 -17.109 1 64.12 144 ALA B C 1
ATOM 4931 O O . ALA B 1 144 ? 21.078 -30.609 -17.094 1 64.12 144 ALA B O 1
ATOM 4932 N N . PRO B 1 145 ? 20.219 -28.625 -16.188 1 57.28 145 PRO B N 1
ATOM 4933 C CA . PRO B 1 145 ? 20.906 -28.938 -14.93 1 57.28 145 PRO B CA 1
ATOM 4934 C C . PRO B 1 145 ? 20.266 -30.109 -14.18 1 57.28 145 PRO B C 1
ATOM 4936 O O . PRO B 1 145 ? 19.094 -30.406 -14.383 1 57.28 145 PRO B O 1
ATOM 4939 N N . ALA B 1 146 ? 21.031 -30.938 -13.516 1 51.91 146 ALA B N 1
ATOM 4940 C CA . ALA B 1 146 ? 20.781 -32.094 -12.664 1 51.91 146 ALA B CA 1
ATOM 4941 C C . ALA B 1 146 ? 19.984 -31.703 -11.422 1 51.91 146 ALA B C 1
ATOM 4943 O O . ALA B 1 146 ? 19.719 -32.531 -10.555 1 51.91 146 ALA B O 1
ATOM 4944 N N . ALA B 1 147 ? 19.641 -30.422 -11.195 1 54.88 147 ALA B N 1
ATOM 4945 C CA . ALA B 1 147 ? 19.281 -30.172 -9.805 1 54.88 147 ALA B CA 1
ATOM 4946 C C . ALA B 1 147 ? 17.828 -30.578 -9.516 1 54.88 147 ALA B C 1
ATOM 4948 O O . ALA B 1 147 ? 17.016 -30.672 -10.438 1 54.88 147 ALA B O 1
ATOM 4949 N N . ASP B 1 148 ? 17.641 -31.094 -8.305 1 63.28 148 ASP B N 1
ATOM 4950 C CA . ASP B 1 148 ? 16.344 -31.391 -7.699 1 63.28 148 ASP B CA 1
ATOM 4951 C C . ASP B 1 148 ? 15.391 -30.219 -7.832 1 63.28 148 ASP B C 1
ATOM 4953 O O . ASP B 1 148 ? 15.523 -29.219 -7.117 1 63.28 148 ASP B O 1
ATOM 4957 N N . CYS B 1 149 ? 14.562 -30.281 -8.93 1 79.94 149 CYS B N 1
ATOM 4958 C CA . CYS B 1 149 ? 13.781 -29.094 -9.273 1 79.94 149 CYS B CA 1
ATOM 4959 C C . CYS B 1 149 ? 12.289 -29.359 -9.07 1 79.94 149 CYS B C 1
ATOM 4961 O O . CYS B 1 149 ? 11.477 -28.438 -9.211 1 79.94 149 CYS B O 1
ATOM 4963 N N . MET B 1 150 ? 11.953 -30.578 -8.68 1 86.94 150 MET B N 1
ATOM 4964 C CA . MET B 1 150 ? 10.562 -30.938 -8.438 1 86.94 150 MET B CA 1
ATOM 4965 C C . MET B 1 150 ? 10.43 -31.781 -7.172 1 86.94 150 MET B C 1
ATOM 4967 O O . MET B 1 150 ? 11.055 -32.844 -7.055 1 86.94 150 MET B O 1
ATOM 4971 N N . TRP B 1 151 ? 9.711 -31.297 -6.266 1 91.19 151 TRP B N 1
ATOM 4972 C CA . TRP B 1 151 ? 9.438 -32.062 -5.047 1 91.19 151 TRP B CA 1
ATOM 4973 C C . TRP B 1 151 ? 8 -32.562 -5.02 1 91.19 151 TRP B C 1
ATOM 4975 O O . TRP B 1 151 ? 7.086 -31.812 -4.652 1 91.19 151 TRP B O 1
ATOM 4985 N N . TYR B 1 152 ? 7.805 -33.844 -5.41 1 90.81 152 TYR B N 1
ATOM 4986 C CA . TYR B 1 152 ? 6.477 -34.438 -5.371 1 90.81 152 TYR B CA 1
ATOM 4987 C C . TYR B 1 152 ? 5.965 -34.531 -3.938 1 90.81 152 TYR B C 1
ATOM 4989 O O . TYR B 1 152 ? 6.598 -35.156 -3.086 1 90.81 152 TYR B O 1
ATOM 4997 N N . ILE B 1 153 ? 4.844 -33.969 -3.67 1 93.44 153 ILE B N 1
ATOM 4998 C CA . ILE B 1 153 ? 4.449 -33.781 -2.279 1 93.44 153 ILE B CA 1
ATOM 4999 C C . ILE B 1 153 ? 3.646 -35 -1.802 1 93.44 153 ILE B C 1
ATOM 5001 O O . ILE B 1 153 ? 3.508 -35.219 -0.598 1 93.44 153 ILE B O 1
ATOM 5005 N N . TRP B 1 154 ? 3.07 -35.781 -2.631 1 90.06 154 TRP B N 1
ATOM 5006 C CA . TRP B 1 154 ? 2.285 -36.938 -2.238 1 90.06 154 TRP B CA 1
ATOM 5007 C C . TRP B 1 154 ? 3.086 -38.219 -2.426 1 90.06 154 TRP B C 1
ATOM 5009 O O . TRP B 1 154 ? 2.6 -39.312 -2.125 1 90.06 154 TRP B O 1
ATOM 5019 N N . GLY B 1 155 ? 4.336 -38.156 -2.781 1 76.75 155 GLY B N 1
ATOM 5020 C CA . GLY B 1 155 ? 5.133 -39.344 -3.049 1 76.75 155 GLY B CA 1
ATOM 5021 C C . GLY B 1 155 ? 4.582 -40.188 -4.18 1 76.75 155 GLY B C 1
ATOM 5022 O O . GLY B 1 155 ? 4.094 -39.656 -5.18 1 76.75 155 GLY B O 1
ATOM 5023 N N . ASP B 1 156 ? 4.887 -41.531 -4.102 1 61.91 156 ASP B N 1
ATOM 5024 C CA . ASP B 1 156 ? 4.438 -42.469 -5.125 1 61.91 156 ASP B CA 1
ATOM 5025 C C . ASP B 1 156 ? 2.939 -42.75 -4.996 1 61.91 156 ASP B C 1
ATOM 5027 O O . ASP B 1 156 ? 2.33 -43.344 -5.898 1 61.91 156 ASP B O 1
ATOM 5031 N N . ALA B 1 157 ? 2.299 -42.438 -3.877 1 54.47 157 ALA B N 1
ATOM 5032 C CA . ALA B 1 157 ? 0.878 -42.719 -3.684 1 54.47 157 ALA B CA 1
ATOM 5033 C C . ALA B 1 157 ? 0.022 -41.562 -4.207 1 54.47 157 ALA B C 1
ATOM 5035 O O . ALA B 1 157 ? 0.283 -40.406 -3.902 1 54.47 157 ALA B O 1
ATOM 5036 N N . PRO B 1 158 ? -0.534 -41.781 -5.34 1 51.03 158 PRO B N 1
ATOM 5037 C CA . PRO B 1 158 ? -1.4 -40.688 -5.809 1 51.03 158 PRO B CA 1
ATOM 5038 C C . PRO B 1 158 ? -2.338 -40.188 -4.719 1 51.03 158 PRO B C 1
ATOM 5040 O O . PRO B 1 158 ? -2.715 -40.938 -3.816 1 51.03 158 PRO B O 1
ATOM 5043 N N . ALA B 1 159 ? -2.242 -38.969 -4.352 1 53.25 159 ALA B N 1
ATOM 5044 C CA . ALA B 1 159 ? -3.23 -38.5 -3.387 1 53.25 159 ALA B CA 1
ATOM 5045 C C . ALA B 1 159 ? -4.539 -39.281 -3.516 1 53.25 159 ALA B C 1
ATOM 5047 O O . ALA B 1 159 ? -4.602 -40.281 -4.215 1 53.25 159 ALA B O 1
ATOM 5048 N N . THR B 1 160 ? -5.848 -38.5 -3.621 1 52.75 160 THR B N 1
ATOM 5049 C CA . THR B 1 160 ? -7.184 -39.094 -3.674 1 52.75 160 THR B CA 1
ATOM 5050 C C . THR B 1 160 ? -7.355 -39.938 -4.938 1 52.75 160 THR B C 1
ATOM 5052 O O . THR B 1 160 ? -6.75 -39.625 -5.973 1 52.75 160 THR B O 1
ATOM 5055 N N . ALA B 1 161 ? -7.613 -41.281 -4.777 1 45.72 161 ALA B N 1
ATOM 5056 C CA . ALA B 1 161 ? -7.848 -42.438 -5.637 1 45.72 161 ALA B CA 1
ATOM 5057 C C . ALA B 1 161 ? -8.594 -42.031 -6.906 1 45.72 161 ALA B C 1
ATOM 5059 O O . ALA B 1 161 ? -8.852 -42.875 -7.77 1 45.72 161 ALA B O 1
ATOM 5060 N N . GLU B 1 162 ? -9.227 -40.969 -6.871 1 48.38 162 GLU B N 1
ATOM 5061 C CA . GLU B 1 162 ? -10.094 -41 -8.047 1 48.38 162 GLU B CA 1
ATOM 5062 C C . GLU B 1 162 ? -9.289 -40.781 -9.328 1 48.38 162 GLU B C 1
ATOM 5064 O O . GLU B 1 162 ? -8.609 -39.781 -9.484 1 48.38 162 GLU B O 1
ATOM 5069 N N . THR B 1 163 ? -8.75 -41.969 -9.711 1 45.69 163 THR B N 1
ATOM 5070 C CA . THR B 1 163 ? -8.234 -41.938 -11.078 1 45.69 163 THR B CA 1
ATOM 5071 C C . THR B 1 163 ? -9.219 -41.25 -12.016 1 45.69 163 THR B C 1
ATOM 5073 O O . THR B 1 163 ? -10.367 -41.688 -12.156 1 45.69 163 THR B O 1
ATOM 5076 N N . VAL B 1 164 ? -9.312 -40 -11.867 1 47.56 164 VAL B N 1
ATOM 5077 C CA . VAL B 1 164 ? -10.109 -39.406 -12.93 1 47.56 164 VAL B CA 1
ATOM 5078 C C . VAL B 1 164 ? -9.703 -40 -14.273 1 47.56 164 VAL B C 1
ATOM 5080 O O . VAL B 1 164 ? -8.508 -40.125 -14.562 1 47.56 164 VAL B O 1
ATOM 5083 N N . GLU B 1 165 ? -10.555 -41.031 -14.641 1 42.53 165 GLU B N 1
ATOM 5084 C CA . GLU B 1 165 ? -10.336 -41.5 -16.016 1 42.53 165 GLU B CA 1
ATOM 5085 C C . GLU B 1 165 ? -9.828 -40.344 -16.891 1 42.53 165 GLU B C 1
ATOM 5087 O O . GLU B 1 165 ? -10.57 -39.438 -17.219 1 42.53 165 GLU B O 1
ATOM 5092 N N . VAL B 1 166 ? -8.812 -39.844 -16.469 1 43.38 166 VAL B N 1
ATOM 5093 C CA . VAL B 1 166 ? -8.219 -38.844 -17.344 1 43.38 166 VAL B CA 1
ATOM 5094 C C . VAL B 1 166 ? -8.164 -39.344 -18.766 1 43.38 166 VAL B C 1
ATOM 5096 O O . VAL B 1 166 ? -7.391 -40.25 -19.078 1 43.38 166 VAL B O 1
ATOM 5099 N N . ALA B 1 167 ? -9.359 -39.844 -19.234 1 37.84 167 ALA B N 1
ATOM 5100 C CA . ALA B 1 167 ? -9.258 -40.188 -20.641 1 37.84 167 ALA B CA 1
ATOM 5101 C C . ALA B 1 167 ? -8.109 -39.438 -21.312 1 37.84 167 ALA B C 1
ATOM 5103 O O . ALA B 1 167 ? -7.52 -38.531 -20.719 1 37.84 167 ALA B O 1
ATOM 5104 N N . ASP B 1 168 ? -8.383 -39.062 -22.703 1 38 168 ASP B N 1
ATOM 5105 C CA . ASP B 1 168 ? -7.508 -38.625 -23.797 1 38 168 ASP B CA 1
ATOM 5106 C C . ASP B 1 168 ? -6.898 -37.25 -23.531 1 38 168 ASP B C 1
ATOM 5108 O O . ASP B 1 168 ? -7.625 -36.281 -23.312 1 38 168 ASP B O 1
ATOM 5112 N N . PHE B 1 169 ? -5.766 -37.156 -22.75 1 42.78 169 PHE B N 1
ATOM 5113 C CA . PHE B 1 169 ? -4.832 -36.031 -22.766 1 42.78 169 PHE B CA 1
ATOM 5114 C C . PHE B 1 169 ? -4.949 -35.25 -24.078 1 42.78 169 PHE B C 1
ATOM 5116 O O . PHE B 1 169 ? -4.207 -35.5 -25.031 1 42.78 169 PHE B O 1
ATOM 5123 N N . THR B 1 170 ? -6.07 -35.188 -24.594 1 48.28 170 THR B N 1
ATOM 5124 C CA . THR B 1 170 ? -6.266 -34.375 -25.781 1 48.28 170 THR B CA 1
ATOM 5125 C C . THR B 1 170 ? -5.805 -32.938 -25.516 1 48.28 170 THR B C 1
ATOM 5127 O O . THR B 1 170 ? -5.395 -32.594 -24.406 1 48.28 170 THR B O 1
ATOM 5130 N N . VAL B 1 171 ? -5.566 -32.219 -26.531 1 52.09 171 VAL B N 1
ATOM 5131 C CA . VAL B 1 171 ? -5.328 -30.797 -26.688 1 52.09 171 VAL B CA 1
ATOM 5132 C C . VAL B 1 171 ? -6.16 -30.016 -25.672 1 52.09 171 VAL B C 1
ATOM 5134 O O . VAL B 1 171 ? -5.75 -28.938 -25.219 1 52.09 171 VAL B O 1
ATOM 5137 N N . GLU B 1 172 ? -7.004 -30.797 -24.891 1 60.31 172 GLU B N 1
ATOM 5138 C CA . GLU B 1 172 ? -8.016 -30.016 -24.172 1 60.31 172 GLU B CA 1
ATOM 5139 C C . GLU B 1 172 ? -7.672 -29.891 -22.703 1 60.31 172 GLU B C 1
ATOM 5141 O O . GLU B 1 172 ? -8.078 -28.922 -22.031 1 60.31 172 GLU B O 1
ATOM 5146 N N . SER B 1 173 ? -6.816 -30.922 -22.172 1 72.56 173 SER B N 1
ATOM 5147 C CA . SER B 1 173 ? -6.516 -30.797 -20.75 1 72.56 173 SER B CA 1
ATOM 5148 C C . SER B 1 173 ? -5.27 -29.938 -20.516 1 72.56 173 SER B C 1
ATOM 5150 O O . SER B 1 173 ? -4.355 -29.938 -21.344 1 72.56 173 SER B O 1
ATOM 5152 N N . TYR B 1 174 ? -5.207 -29.266 -19.312 1 81.88 174 TYR B N 1
ATOM 5153 C CA . TYR B 1 174 ? -4.062 -28.438 -19 1 81.88 174 TYR B CA 1
ATOM 5154 C C . TYR B 1 174 ? -2.842 -29.281 -18.656 1 81.88 174 TYR B C 1
ATOM 5156 O O . TYR B 1 174 ? -1.733 -28.984 -19.109 1 81.88 174 TYR B O 1
ATOM 5164 N N . ASP B 1 175 ? -3.031 -30.422 -17.891 1 86.62 175 ASP B N 1
ATOM 5165 C CA . ASP B 1 175 ? -1.938 -31.312 -17.516 1 86.62 175 ASP B CA 1
ATOM 5166 C C . ASP B 1 175 ? -2.121 -32.688 -18.141 1 86.62 175 ASP B C 1
ATOM 5168 O O . ASP B 1 175 ? -3.211 -33.031 -18.609 1 86.62 175 ASP B O 1
ATOM 5172 N N . ASN B 1 176 ? -0.994 -33.406 -18.109 1 84.06 176 ASN B N 1
ATOM 5173 C CA . ASN B 1 176 ? -1.067 -34.844 -18.438 1 84.06 176 ASN B CA 1
ATOM 5174 C C . ASN B 1 176 ? -1.811 -35.625 -17.359 1 84.06 176 ASN B C 1
ATOM 5176 O O . ASN B 1 176 ? -1.875 -35.188 -16.203 1 84.06 176 ASN B O 1
ATOM 5180 N N . ALA B 1 177 ? -2.344 -36.75 -17.766 1 78.12 177 ALA B N 1
ATOM 5181 C CA . ALA B 1 177 ? -3.162 -37.562 -16.875 1 78.12 177 ALA B CA 1
ATOM 5182 C C . ALA B 1 177 ? -2.346 -38.062 -15.68 1 78.12 177 ALA B C 1
ATOM 5184 O O . ALA B 1 177 ? -2.891 -38.281 -14.594 1 78.12 177 ALA B O 1
ATOM 5185 N N . ASP B 1 178 ? -1.07 -38.156 -15.914 1 79.31 178 ASP B N 1
ATOM 5186 C CA . ASP B 1 178 ? -0.239 -38.719 -14.859 1 79.31 178 ASP B CA 1
ATOM 5187 C C . ASP B 1 178 ? 0.412 -37.625 -14.023 1 79.31 178 ASP B C 1
ATOM 5189 O O . ASP B 1 178 ? 1.358 -37.875 -13.273 1 79.31 178 ASP B O 1
ATOM 5193 N N . MET B 1 179 ? -0.051 -36.438 -14.227 1 82.69 179 MET B N 1
ATOM 5194 C CA . MET B 1 179 ? 0.504 -35.312 -13.453 1 82.69 179 MET B CA 1
ATOM 5195 C C . MET B 1 179 ? 0.241 -35.5 -11.969 1 82.69 179 MET B C 1
ATOM 5197 O O . MET B 1 179 ? -0.888 -35.781 -11.562 1 82.69 179 MET B O 1
ATOM 5201 N N . LYS B 1 180 ? 1.307 -35.344 -11.156 1 85.06 180 LYS B N 1
ATOM 5202 C CA . LYS B 1 180 ? 1.216 -35.312 -9.695 1 85.06 180 LYS B CA 1
ATOM 5203 C C . LYS B 1 180 ? 1.617 -33.938 -9.164 1 85.06 180 LYS B C 1
ATOM 5205 O O . LYS B 1 180 ? 2.562 -33.312 -9.656 1 85.06 180 LYS B O 1
ATOM 5210 N N . PRO B 1 181 ? 0.886 -33.469 -8.117 1 93 181 PRO B N 1
ATOM 5211 C CA . PRO B 1 181 ? 1.244 -32.156 -7.547 1 93 181 PRO B CA 1
ATOM 5212 C C . PRO B 1 181 ? 2.656 -32.156 -6.969 1 93 181 PRO B C 1
ATOM 5214 O O . PRO B 1 181 ? 3.105 -33.125 -6.387 1 93 181 PRO B O 1
ATOM 5217 N N . PHE B 1 182 ? 3.355 -31.047 -7.129 1 92.56 182 PHE B N 1
ATOM 5218 C CA . PHE B 1 182 ? 4.723 -30.922 -6.645 1 92.56 182 PHE B CA 1
ATOM 5219 C C . PHE B 1 182 ? 5.082 -29.469 -6.387 1 92.56 182 PHE B C 1
ATOM 5221 O O . PHE B 1 182 ? 4.336 -28.562 -6.77 1 92.56 182 PHE B O 1
ATOM 5228 N N . LEU B 1 183 ? 6.219 -29.266 -5.707 1 95.75 183 LEU B N 1
ATOM 5229 C CA . LEU B 1 183 ? 6.789 -27.953 -5.453 1 95.75 183 LEU B CA 1
ATOM 5230 C C . LEU B 1 183 ? 8.016 -27.719 -6.324 1 95.75 183 LEU B C 1
ATOM 5232 O O . LEU B 1 183 ? 8.836 -28.625 -6.512 1 95.75 183 LEU B O 1
ATOM 5236 N N . VAL B 1 184 ? 8.07 -26.516 -6.934 1 93.94 184 VAL B N 1
ATOM 5237 C CA . VAL B 1 184 ? 9.289 -26.047 -7.566 1 93.94 184 VAL B CA 1
ATOM 5238 C C . VAL B 1 184 ? 10.023 -25.094 -6.621 1 93.94 184 VAL B C 1
ATOM 5240 O O . VAL B 1 184 ? 9.586 -23.953 -6.414 1 93.94 184 VAL B O 1
ATOM 5243 N N . PRO B 1 185 ? 11.203 -25.5 -6.148 1 95.25 185 PRO B N 1
ATOM 5244 C CA . PRO B 1 185 ? 11.875 -24.719 -5.109 1 95.25 185 PRO B CA 1
ATOM 5245 C C . PRO B 1 185 ? 12.766 -23.625 -5.688 1 95.25 185 PRO B C 1
ATOM 5247 O O . PRO B 1 185 ? 13.414 -23.828 -6.719 1 95.25 185 PRO B O 1
ATOM 5250 N N . TYR B 1 186 ? 12.695 -22.453 -5.133 1 94.31 186 TYR B N 1
ATOM 5251 C CA . TYR B 1 186 ? 13.602 -21.312 -5.242 1 94.31 186 TYR B CA 1
ATOM 5252 C C . TYR B 1 186 ? 14.242 -21 -3.895 1 94.31 186 TYR B C 1
ATOM 5254 O O . TYR B 1 186 ? 13.68 -20.234 -3.102 1 94.31 186 TYR B O 1
ATOM 5262 N N . LEU B 1 187 ? 15.438 -21.594 -3.705 1 95.5 187 LEU B N 1
ATOM 5263 C CA . LEU B 1 187 ? 16 -21.562 -2.359 1 95.5 187 LEU B CA 1
ATOM 5264 C C . LEU B 1 187 ? 17.031 -20.438 -2.223 1 95.5 187 LEU B C 1
ATOM 5266 O O . LEU B 1 187 ? 17.734 -20.125 -3.178 1 95.5 187 LEU B O 1
ATOM 5270 N N . VAL B 1 188 ? 17.094 -19.875 -1.044 1 96.06 188 VAL B N 1
ATOM 5271 C CA . VAL B 1 188 ? 18.172 -18.938 -0.735 1 96.06 188 VAL B CA 1
ATOM 5272 C C . VAL B 1 188 ? 19.484 -19.688 -0.584 1 96.06 188 VAL B C 1
ATOM 5274 O O . VAL B 1 188 ? 19.5 -20.891 -0.275 1 96.06 188 VAL B O 1
ATOM 5277 N N . GLU B 1 189 ? 20.484 -19.016 -0.722 1 92.31 189 GLU B N 1
ATOM 5278 C CA . GLU B 1 189 ? 21.812 -19.625 -0.649 1 92.31 189 GLU B CA 1
ATOM 5279 C C . GLU B 1 189 ? 22.188 -19.953 0.793 1 92.31 189 GLU B C 1
ATOM 5281 O O . GLU B 1 189 ? 22.672 -21.047 1.086 1 92.31 189 GLU B O 1
ATOM 5286 N N . ASP B 1 190 ? 21.969 -18.984 1.651 1 95.5 190 ASP B N 1
ATOM 5287 C CA . ASP B 1 190 ? 22.281 -19.156 3.064 1 95.5 190 ASP B CA 1
ATOM 5288 C C . ASP B 1 190 ? 21.031 -19.484 3.869 1 95.5 190 ASP B C 1
ATOM 5290 O O . ASP B 1 190 ? 20.281 -18.594 4.258 1 95.5 190 ASP B O 1
ATOM 5294 N N . GLN B 1 191 ? 20.859 -20.719 4.152 1 96.38 191 GLN B N 1
ATOM 5295 C CA . GLN B 1 191 ? 19.656 -21.203 4.836 1 96.38 191 GLN B CA 1
ATOM 5296 C C . GLN B 1 191 ? 19.625 -20.719 6.277 1 96.38 191 GLN B C 1
ATOM 5298 O O . GLN B 1 191 ? 18.547 -20.562 6.855 1 96.38 191 GLN B O 1
ATOM 5303 N N . SER B 1 192 ? 20.688 -20.484 6.855 1 94 192 SER B N 1
ATOM 530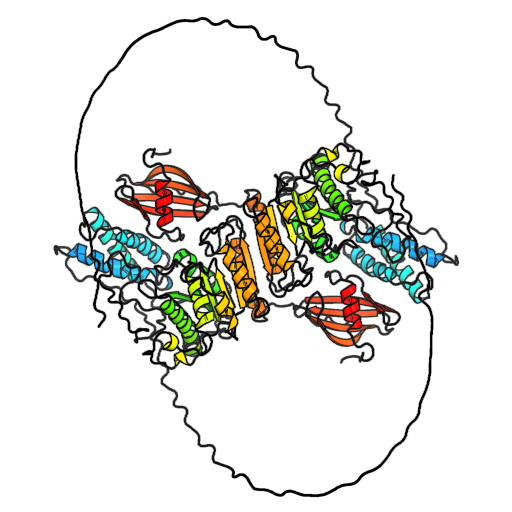4 C CA . SER B 1 192 ? 20.719 -20.016 8.242 1 94 192 SER B CA 1
ATOM 5305 C C . SER B 1 192 ? 20.156 -18.609 8.367 1 94 192 SER B C 1
ATOM 5307 O O . SER B 1 192 ? 19.734 -18.203 9.453 1 94 192 SER B O 1
ATOM 5309 N N . ALA B 1 193 ? 20.094 -17.875 7.27 1 93.06 193 ALA B N 1
ATOM 5310 C CA . ALA B 1 193 ? 19.609 -16.5 7.273 1 93.06 193 ALA B CA 1
ATOM 5311 C C . ALA B 1 193 ? 18.234 -16.406 6.621 1 93.06 193 ALA B C 1
ATOM 5313 O O . ALA B 1 193 ? 17.719 -15.312 6.395 1 93.06 193 ALA B O 1
ATOM 5314 N N . ALA B 1 194 ? 17.656 -17.578 6.324 1 97.44 194 ALA B N 1
ATOM 5315 C CA . ALA B 1 194 ? 16.359 -17.562 5.656 1 97.44 194 ALA B CA 1
ATOM 5316 C C . ALA B 1 194 ? 15.297 -16.906 6.535 1 97.44 194 ALA B C 1
ATOM 5318 O O . ALA B 1 194 ? 15.164 -17.234 7.711 1 97.44 194 ALA B O 1
ATOM 5319 N N . LYS B 1 195 ? 14.539 -15.969 6.004 1 96.62 195 LYS B N 1
ATOM 5320 C CA . LYS B 1 195 ? 13.5 -15.242 6.723 1 96.62 195 LYS B CA 1
ATOM 5321 C C . LYS B 1 195 ? 12.266 -16.109 6.938 1 96.62 195 LYS B C 1
ATOM 5323 O O . LYS B 1 195 ? 11.5 -15.898 7.875 1 96.62 195 LYS B O 1
ATOM 5328 N N . GLY B 1 196 ? 12.086 -17.078 6.07 1 98.44 196 GLY B N 1
ATOM 5329 C CA . GLY B 1 196 ? 10.898 -17.922 6.082 1 98.44 196 GLY B CA 1
ATOM 5330 C C . GLY B 1 196 ? 10.734 -18.719 4.809 1 98.44 196 GLY B C 1
ATOM 5331 O O . GLY B 1 196 ? 11.648 -18.812 3.994 1 98.44 196 GLY B O 1
ATOM 5332 N N . ASN B 1 197 ? 9.625 -19.359 4.699 1 98.81 197 ASN B N 1
ATOM 5333 C CA . ASN B 1 197 ? 9.242 -20.203 3.564 1 98.81 197 ASN B CA 1
ATOM 5334 C C . ASN B 1 197 ? 7.934 -19.719 2.939 1 98.81 197 ASN B C 1
ATOM 5336 O O . ASN B 1 197 ? 6.906 -19.656 3.621 1 98.81 197 ASN B O 1
ATOM 5340 N N . MET B 1 198 ? 7.988 -19.359 1.667 1 98.88 198 MET B N 1
ATOM 5341 C CA . MET B 1 198 ? 6.848 -18.812 0.94 1 98.88 198 MET B CA 1
ATOM 5342 C C . MET B 1 198 ? 6.344 -19.797 -0.111 1 98.88 198 MET B C 1
ATOM 5344 O O . MET B 1 198 ? 7.062 -20.125 -1.057 1 98.88 198 MET B O 1
ATOM 5348 N N . ILE B 1 199 ? 5.133 -20.297 0.059 1 98.94 199 ILE B N 1
ATOM 5349 C CA . ILE B 1 199 ? 4.488 -21.094 -0.978 1 98.94 199 ILE B CA 1
ATOM 5350 C C . ILE B 1 199 ? 3.713 -20.188 -1.926 1 98.94 199 ILE B C 1
ATOM 5352 O O . ILE B 1 199 ? 2.889 -19.375 -1.486 1 98.94 199 ILE B O 1
ATOM 5356 N N . VAL B 1 200 ? 3.975 -20.281 -3.201 1 98.75 200 VAL B N 1
ATOM 5357 C CA . VAL B 1 200 ? 3.365 -19.438 -4.223 1 98.75 200 VAL B CA 1
ATOM 5358 C C . VAL B 1 200 ? 2.398 -20.266 -5.066 1 98.75 200 VAL B C 1
ATOM 5360 O O . VAL B 1 200 ? 2.775 -21.312 -5.613 1 98.75 200 VAL B O 1
ATOM 5363 N N . ILE B 1 201 ? 1.162 -19.797 -5.176 1 97.75 201 ILE B N 1
ATOM 5364 C CA . ILE B 1 201 ? 0.138 -20.516 -5.922 1 97.75 201 ILE B CA 1
ATOM 5365 C C . ILE B 1 201 ? -0.463 -19.609 -6.992 1 97.75 201 ILE B C 1
ATOM 5367 O O . ILE B 1 201 ? -1.155 -18.641 -6.676 1 97.75 201 ILE B O 1
ATOM 5371 N N . ALA B 1 202 ? -0.315 -20.016 -8.195 1 92.81 202 ALA B N 1
ATOM 5372 C CA . ALA B 1 202 ? -0.792 -19.219 -9.32 1 92.81 202 ALA B CA 1
ATOM 5373 C C . ALA B 1 202 ? -2.305 -19.344 -9.484 1 92.81 202 ALA B C 1
ATOM 5375 O O . ALA B 1 202 ? -2.904 -20.312 -9.016 1 92.81 202 ALA B O 1
ATOM 5376 N N . GLY B 1 203 ? -2.828 -18.297 -10.102 1 88 203 GLY B N 1
ATOM 5377 C CA . GLY B 1 203 ? -4.223 -18.391 -10.508 1 88 203 GLY B CA 1
ATOM 5378 C C . GLY B 1 203 ? -4.426 -19.203 -11.766 1 88 203 GLY B C 1
ATOM 5379 O O . GLY B 1 203 ? -3.672 -20.141 -12.031 1 88 203 GLY B O 1
ATOM 5380 N N . GLY B 1 204 ? -5.547 -18.875 -12.438 1 77.62 204 GLY B N 1
ATOM 5381 C CA . GLY B 1 204 ? -6 -19.672 -13.57 1 77.62 204 GLY B CA 1
ATOM 5382 C C . GLY B 1 204 ? -7.289 -20.422 -13.297 1 77.62 204 GLY B C 1
ATOM 5383 O O . GLY B 1 204 ? -7.547 -21.469 -13.898 1 77.62 204 GLY B O 1
ATOM 5384 N N . GLY B 1 205 ? -7.973 -19.734 -12.43 1 80.12 205 GLY B N 1
ATOM 5385 C CA . GLY B 1 205 ? -9.141 -20.469 -11.961 1 80.12 205 GLY B CA 1
ATOM 5386 C C . GLY B 1 205 ? -8.797 -21.844 -11.406 1 80.12 205 GLY B C 1
ATOM 5387 O O . GLY B 1 205 ? -7.918 -21.969 -10.547 1 80.12 205 GLY B O 1
ATOM 5388 N N . TYR B 1 206 ? -9.547 -22.781 -11.852 1 80 206 TYR B N 1
ATOM 5389 C CA . TYR B 1 206 ? -9.305 -24.141 -11.406 1 80 206 TYR B CA 1
ATOM 5390 C C . TYR B 1 206 ? -9.078 -25.078 -12.594 1 80 206 TYR B C 1
ATOM 5392 O O . TYR B 1 206 ? -9.148 -26.297 -12.461 1 80 206 TYR B O 1
ATOM 5400 N N . SER B 1 207 ? -8.68 -24.422 -13.711 1 78.44 207 SER B N 1
ATOM 5401 C CA . SER B 1 207 ? -8.484 -25.219 -14.914 1 78.44 207 SER B CA 1
ATOM 5402 C C . SER B 1 207 ? -7.062 -25.062 -15.453 1 78.44 207 SER B C 1
ATOM 5404 O O . SER B 1 207 ? -6.652 -25.797 -16.359 1 78.44 207 SER B O 1
ATOM 5406 N N . SER B 1 208 ? -6.336 -24.125 -14.961 1 81.44 208 SER B N 1
ATOM 5407 C CA . SER B 1 208 ? -4.957 -23.875 -15.383 1 81.44 208 SER B CA 1
ATOM 5408 C C . SER B 1 208 ? -4.152 -23.219 -14.266 1 81.44 208 SER B C 1
ATOM 5410 O O . SER B 1 208 ? -4.656 -23.016 -13.156 1 81.44 208 SER B O 1
ATOM 5412 N N . ARG B 1 209 ? -2.883 -22.969 -14.57 1 86.56 209 ARG B N 1
ATOM 5413 C CA . ARG B 1 209 ? -2 -22.25 -13.664 1 86.56 209 ARG B CA 1
ATOM 5414 C C . ARG B 1 209 ? -1.248 -21.141 -14.391 1 86.56 209 ARG B C 1
ATOM 5416 O O . ARG B 1 209 ? -0.501 -21.406 -15.336 1 86.56 209 ARG B O 1
ATOM 5423 N N . GLY B 1 210 ? -1.534 -19.891 -13.898 1 82.75 210 GLY B N 1
ATOM 5424 C CA . GLY B 1 210 ? -0.866 -18.75 -14.5 1 82.75 210 GLY B CA 1
ATOM 5425 C C . GLY B 1 210 ? 0.534 -18.516 -13.961 1 82.75 210 GLY B C 1
ATOM 5426 O O . GLY B 1 210 ? 0.875 -17.406 -13.547 1 82.75 210 GLY B O 1
ATOM 5427 N N . ASN B 1 211 ? 1.415 -19.531 -14.086 1 85.12 211 ASN B N 1
ATOM 5428 C CA . ASN B 1 211 ? 2.73 -19.531 -13.453 1 85.12 211 ASN B CA 1
ATOM 5429 C C . ASN B 1 211 ? 3.625 -18.438 -14.016 1 85.12 211 ASN B C 1
ATOM 5431 O O . ASN B 1 211 ? 4.453 -17.875 -13.297 1 85.12 211 ASN B O 1
ATOM 5435 N N . ALA B 1 212 ? 3.508 -18.125 -15.219 1 74.56 212 ALA B N 1
ATOM 5436 C CA . ALA B 1 212 ? 4.402 -17.172 -15.867 1 74.56 212 ALA B CA 1
ATOM 5437 C C . ALA B 1 212 ? 4.281 -15.789 -15.234 1 74.56 212 ALA B C 1
ATOM 5439 O O . ALA B 1 212 ? 5.266 -15.047 -15.148 1 74.56 212 ALA B O 1
ATOM 5440 N N . MET B 1 213 ? 3.092 -15.516 -14.695 1 76.44 213 MET B N 1
ATOM 5441 C CA . MET B 1 213 ? 2.861 -14.188 -14.133 1 76.44 213 MET B CA 1
ATOM 5442 C C . MET B 1 213 ? 2.73 -14.266 -12.609 1 76.44 213 MET B C 1
ATOM 5444 O O . MET B 1 213 ? 3.113 -13.328 -11.906 1 76.44 213 MET B O 1
ATOM 5448 N N . GLU B 1 214 ? 2.205 -15.32 -12.219 1 90 214 GLU B N 1
ATOM 5449 C CA . GLU B 1 214 ? 1.729 -15.359 -10.836 1 90 214 GLU B CA 1
ATOM 5450 C C . GLU B 1 214 ? 2.494 -16.391 -10.023 1 90 214 GLU B C 1
ATOM 5452 O O . GLU B 1 214 ? 2.27 -16.531 -8.82 1 90 214 GLU B O 1
ATOM 5457 N N . GLY B 1 215 ? 3.383 -17.141 -10.711 1 92.62 215 GLY B N 1
ATOM 5458 C CA . GLY B 1 215 ? 4.125 -18.188 -10.023 1 92.62 215 GLY B CA 1
ATOM 5459 C C . GLY B 1 215 ? 5.613 -17.891 -9.93 1 92.62 215 GLY B C 1
ATOM 5460 O O . GLY B 1 215 ? 6.094 -17.375 -8.922 1 92.62 215 GLY B O 1
ATOM 5461 N N . TYR B 1 216 ? 6.289 -18 -11.031 1 86.88 216 TYR B N 1
ATOM 5462 C CA . TYR B 1 216 ? 7.746 -18.047 -11.055 1 86.88 216 TYR B CA 1
ATOM 5463 C C . TYR B 1 216 ? 8.336 -16.688 -10.695 1 86.88 216 TYR B C 1
ATOM 5465 O O . TYR B 1 216 ? 9.203 -16.594 -9.82 1 86.88 216 TYR B O 1
ATOM 5473 N N . PRO B 1 217 ? 7.836 -15.594 -11.312 1 83.81 217 PRO B N 1
ATOM 5474 C CA . PRO B 1 217 ? 8.414 -14.305 -10.93 1 83.81 217 PRO B CA 1
ATOM 5475 C C . PRO B 1 217 ? 8.18 -13.961 -9.461 1 83.81 217 PRO B C 1
ATOM 5477 O O . PRO B 1 217 ? 9 -13.281 -8.844 1 83.81 217 PRO B O 1
ATOM 5480 N N . ILE B 1 218 ? 7.07 -14.43 -8.938 1 95.12 218 ILE B N 1
ATOM 5481 C CA . ILE B 1 218 ? 6.75 -14.164 -7.543 1 95.12 218 ILE B CA 1
ATOM 5482 C C . ILE B 1 218 ? 7.723 -14.922 -6.641 1 95.12 218 ILE B C 1
ATOM 5484 O O . ILE B 1 218 ? 8.25 -14.359 -5.672 1 95.12 218 ILE B O 1
ATOM 5488 N N . ALA B 1 219 ? 7.969 -16.172 -6.973 1 95.81 219 ALA B N 1
ATOM 5489 C CA . ALA B 1 219 ? 8.922 -16.969 -6.211 1 95.81 219 ALA B CA 1
ATOM 5490 C C . ALA B 1 219 ? 10.312 -16.359 -6.25 1 95.81 219 ALA B C 1
ATOM 5492 O O . ALA B 1 219 ? 11 -16.297 -5.227 1 95.81 219 ALA B O 1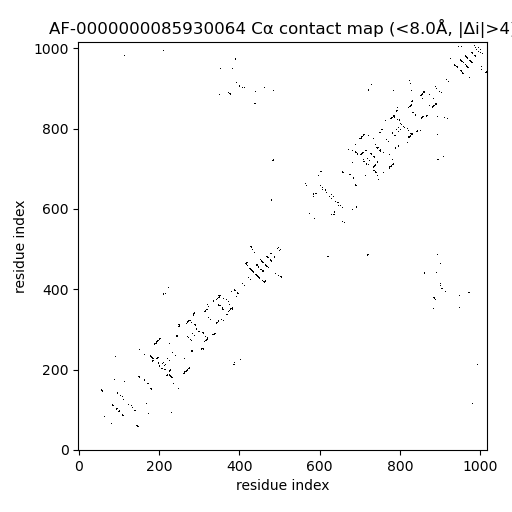
ATOM 5493 N N . GLU B 1 220 ? 10.695 -15.93 -7.398 1 90 220 GLU B N 1
ATOM 5494 C CA . GLU B 1 220 ? 11.992 -15.281 -7.535 1 90 220 GLU B CA 1
ATOM 5495 C C . GLU B 1 220 ? 12.078 -14.023 -6.676 1 90 220 GLU B C 1
ATOM 5497 O O . GLU B 1 220 ? 13.086 -13.789 -6.004 1 90 220 GLU B O 1
ATOM 5502 N N . ALA B 1 221 ? 11.031 -13.234 -6.723 1 93.56 221 ALA B N 1
ATOM 5503 C CA . ALA B 1 221 ? 11.008 -11.992 -5.953 1 93.56 221 ALA B CA 1
ATOM 5504 C C . ALA B 1 221 ? 11.156 -12.273 -4.461 1 93.56 221 ALA B C 1
ATOM 5506 O O . ALA B 1 221 ? 11.938 -11.609 -3.773 1 93.56 221 ALA B O 1
ATOM 5507 N N . PHE B 1 222 ? 10.414 -13.234 -3.918 1 97.81 222 PHE B N 1
ATOM 5508 C CA . PHE B 1 222 ? 10.492 -13.531 -2.492 1 97.81 222 PHE B CA 1
ATOM 5509 C C . PHE B 1 222 ? 11.828 -14.164 -2.141 1 97.81 222 PHE B C 1
ATOM 5511 O O . PHE B 1 222 ? 12.375 -13.922 -1.061 1 97.81 222 PHE B O 1
ATOM 5518 N N . ARG B 1 223 ? 12.414 -14.984 -3.031 1 95.75 223 ARG B N 1
ATOM 5519 C CA . ARG B 1 223 ? 13.766 -15.5 -2.807 1 95.75 223 ARG B CA 1
ATOM 5520 C C . ARG B 1 223 ? 14.766 -14.359 -2.656 1 95.75 223 ARG B C 1
ATOM 5522 O O . ARG B 1 223 ? 15.602 -14.375 -1.753 1 95.75 223 ARG B O 1
ATOM 5529 N N . ASP B 1 224 ? 14.617 -13.406 -3.523 1 93.81 224 ASP B N 1
ATOM 5530 C CA . ASP B 1 224 ? 15.531 -12.273 -3.504 1 93.81 224 ASP B CA 1
ATOM 5531 C C . ASP B 1 224 ? 15.367 -11.461 -2.223 1 93.81 224 ASP B C 1
ATOM 5533 O O . ASP B 1 224 ? 16.281 -10.734 -1.818 1 93.81 224 ASP B O 1
ATOM 5537 N N . LEU B 1 225 ? 14.219 -11.539 -1.565 1 94.44 225 LEU B N 1
ATOM 5538 C CA . LEU B 1 225 ? 13.969 -10.859 -0.302 1 94.44 225 LEU B CA 1
ATOM 5539 C C . LEU B 1 225 ? 14.422 -11.711 0.879 1 94.44 225 LEU B C 1
ATOM 5541 O O . LEU B 1 225 ? 14.328 -11.281 2.031 1 94.44 225 LEU B O 1
ATOM 5545 N N . GLY B 1 226 ? 14.812 -13.023 0.654 1 95.81 226 GLY B N 1
ATOM 5546 C CA . GLY B 1 226 ? 15.406 -13.836 1.705 1 95.81 226 GLY B CA 1
ATOM 5547 C C . GLY B 1 226 ? 14.531 -15 2.121 1 95.81 226 GLY B C 1
ATOM 5548 O O . GLY B 1 226 ? 14.789 -15.648 3.139 1 95.81 226 GLY B O 1
ATOM 5549 N N . TYR B 1 227 ? 13.492 -15.305 1.328 1 98.62 227 TYR B N 1
ATOM 5550 C CA . TYR B 1 227 ? 12.617 -16.438 1.631 1 98.62 227 TYR B CA 1
ATOM 5551 C C . TYR B 1 227 ? 12.961 -17.641 0.765 1 98.62 227 TYR B C 1
ATOM 5553 O O . TYR B 1 227 ? 13.297 -17.484 -0.413 1 98.62 227 TYR B O 1
ATOM 5561 N N . ASN B 1 228 ? 12.961 -18.812 1.363 1 98.31 228 ASN B N 1
ATOM 5562 C CA . ASN B 1 228 ? 12.734 -19.953 0.479 1 98.31 228 ASN B CA 1
ATOM 5563 C C . ASN B 1 228 ? 11.344 -19.906 -0.15 1 98.31 228 ASN B C 1
ATOM 5565 O O . ASN B 1 228 ? 10.344 -19.812 0.558 1 98.31 228 ASN B O 1
ATOM 5569 N N . ALA B 1 229 ? 11.32 -19.953 -1.398 1 98.31 229 ALA B N 1
ATOM 5570 C CA . ALA B 1 229 ? 10.031 -19.906 -2.084 1 98.31 229 ALA B CA 1
ATOM 5571 C C . ALA B 1 229 ? 9.773 -21.203 -2.852 1 98.31 229 ALA B C 1
ATOM 5573 O O . ALA B 1 229 ? 10.711 -21.875 -3.275 1 98.31 229 ALA B O 1
ATOM 5574 N N . TYR B 1 230 ? 8.516 -21.547 -2.979 1 98.12 230 TYR B N 1
ATOM 5575 C CA . TYR B 1 230 ? 8.07 -22.781 -3.645 1 98.12 230 TYR B CA 1
ATOM 5576 C C . TYR B 1 230 ? 6.828 -22.516 -4.488 1 98.12 230 TYR B C 1
ATOM 5578 O O . TYR B 1 230 ? 5.793 -22.109 -3.965 1 98.12 230 TYR B O 1
ATOM 5586 N N . VAL B 1 231 ? 6.926 -22.766 -5.707 1 97.62 231 VAL B N 1
ATOM 5587 C CA . VAL B 1 231 ? 5.715 -22.719 -6.523 1 97.62 231 VAL B CA 1
ATOM 5588 C C . VAL B 1 231 ? 4.98 -24.047 -6.434 1 97.62 231 VAL B C 1
ATOM 5590 O O . VAL B 1 231 ? 5.523 -25.094 -6.801 1 97.62 231 VAL B O 1
ATOM 5593 N N . LEU B 1 232 ? 3.775 -24 -5.949 1 98.12 232 LEU B N 1
ATOM 5594 C CA . LEU B 1 232 ? 2.957 -25.203 -5.871 1 98.12 232 LEU B CA 1
ATOM 5595 C C . LEU B 1 232 ? 2.229 -25.453 -7.188 1 98.12 232 LEU B C 1
ATOM 5597 O O . LEU B 1 232 ? 1.36 -24.672 -7.578 1 98.12 232 LEU B O 1
ATOM 5601 N N . GLN B 1 233 ? 2.648 -26.5 -7.805 1 94.5 233 GLN B N 1
ATOM 5602 C CA . GLN B 1 233 ? 1.88 -27 -8.938 1 94.5 233 GLN B CA 1
ATOM 5603 C C . GLN B 1 233 ? 0.725 -27.875 -8.469 1 94.5 233 GLN B C 1
ATOM 5605 O O . GLN B 1 233 ? 0.83 -29.109 -8.484 1 94.5 233 GLN B O 1
ATOM 5610 N N . ARG B 1 234 ? -0.35 -27.234 -8.172 1 94.44 234 ARG B N 1
ATOM 5611 C CA . ARG B 1 234 ? -1.521 -27.922 -7.645 1 94.44 234 ARG B CA 1
ATOM 5612 C C . ARG B 1 234 ? -2.312 -28.594 -8.758 1 94.44 234 ARG B C 1
ATOM 5614 O O . ARG B 1 234 ? -2.141 -28.266 -9.938 1 94.44 234 ARG B O 1
ATOM 5621 N N . ARG B 1 235 ? -3.164 -29.5 -8.359 1 91 235 ARG B N 1
ATOM 5622 C CA . ARG B 1 235 ? -4.109 -30.078 -9.312 1 91 235 ARG B CA 1
ATOM 5623 C C . ARG B 1 235 ? -5.086 -29.016 -9.82 1 91 235 ARG B C 1
ATOM 5625 O O . ARG B 1 235 ? -5.41 -28.062 -9.109 1 91 235 ARG B O 1
ATOM 5632 N N . VAL B 1 236 ? -5.441 -29.141 -11.031 1 87.56 236 VAL B N 1
ATOM 5633 C CA . VAL B 1 236 ? -6.484 -28.344 -11.656 1 87.56 236 VAL B CA 1
ATOM 5634 C C . VAL B 1 236 ? -7.504 -29.25 -12.336 1 87.56 236 VAL B C 1
ATOM 5636 O O . VAL B 1 236 ? -7.465 -30.469 -12.164 1 87.56 236 VAL B O 1
ATOM 5639 N N . ALA B 1 237 ? -8.492 -28.703 -13.023 1 81.62 237 ALA B N 1
ATOM 5640 C CA . ALA B 1 237 ? -9.492 -29.531 -13.703 1 81.62 237 ALA B CA 1
ATOM 5641 C C . ALA B 1 237 ? -8.844 -30.734 -14.391 1 81.62 237 ALA B C 1
ATOM 5643 O O . ALA B 1 237 ? -7.766 -30.609 -14.977 1 81.62 237 ALA B O 1
ATOM 5644 N N . PRO B 1 238 ? -9.383 -31.859 -14.25 1 83.25 238 PRO B N 1
ATOM 5645 C CA . PRO B 1 238 ? -10.758 -32.125 -13.828 1 83.25 238 PRO B CA 1
ATOM 5646 C C . PRO B 1 238 ? -10.883 -32.375 -12.328 1 83.25 238 PRO B C 1
ATOM 5648 O O . PRO B 1 238 ? -11.953 -32.75 -11.852 1 83.25 238 PRO B O 1
ATOM 5651 N N . TYR B 1 239 ? -9.883 -32.188 -11.602 1 84.81 239 TYR B N 1
ATOM 5652 C CA . TYR B 1 239 ? -9.945 -32.375 -10.156 1 84.81 239 TYR B CA 1
ATOM 5653 C C . TYR B 1 239 ? -10.812 -31.328 -9.492 1 84.81 239 TYR B C 1
ATOM 5655 O O . TYR B 1 239 ? -11.078 -30.266 -10.07 1 84.81 239 TYR B O 1
ATOM 5663 N N . SER B 1 240 ? -11.336 -31.672 -8.297 1 84.5 240 SER B N 1
ATOM 5664 C CA . SER B 1 240 ? -12.227 -30.766 -7.57 1 84.5 240 SER B CA 1
ATOM 5665 C C . SER B 1 240 ? -11.438 -29.672 -6.867 1 84.5 240 SER B C 1
ATOM 5667 O O . SER B 1 240 ? -10.211 -29.734 -6.77 1 84.5 240 SER B O 1
ATOM 5669 N N . GLN B 1 241 ? -12.141 -28.703 -6.395 1 85.88 241 GLN B N 1
ATOM 5670 C CA . GLN B 1 241 ? -11.508 -27.625 -5.621 1 85.88 241 GLN B CA 1
ATOM 5671 C C . GLN B 1 241 ? -10.93 -28.172 -4.312 1 85.88 241 GLN B C 1
ATOM 5673 O O . GLN B 1 241 ? -9.891 -27.703 -3.85 1 85.88 241 GLN B O 1
ATOM 5678 N N . GLU B 1 242 ? -11.617 -29.078 -3.701 1 88.19 242 GLU B N 1
ATOM 5679 C CA . GLU B 1 242 ? -11.133 -29.688 -2.467 1 88.19 242 GLU B CA 1
ATOM 5680 C C . GLU B 1 242 ? -9.781 -30.359 -2.678 1 88.19 242 GLU B C 1
ATOM 5682 O O . GLU B 1 242 ? -8.945 -30.391 -1.774 1 88.19 242 GLU B O 1
ATOM 5687 N N . ASP B 1 243 ? -9.641 -30.875 -3.863 1 89.88 243 ASP B N 1
ATOM 5688 C CA . ASP B 1 243 ? -8.344 -31.484 -4.176 1 89.88 243 ASP B CA 1
ATOM 5689 C C . ASP B 1 243 ? -7.227 -30.438 -4.094 1 89.88 243 ASP B C 1
ATOM 5691 O O . ASP B 1 243 ? -6.117 -30.75 -3.652 1 89.88 243 ASP B O 1
ATOM 5695 N N . THR B 1 244 ? -7.539 -29.25 -4.562 1 92.31 244 THR B N 1
ATOM 5696 C CA . THR B 1 244 ? -6.523 -28.203 -4.516 1 92.31 244 THR B CA 1
ATOM 5697 C C . THR B 1 244 ? -6.246 -27.781 -3.074 1 92.31 244 THR B C 1
ATOM 5699 O O . THR B 1 244 ? -5.109 -27.438 -2.729 1 92.31 244 THR B O 1
ATOM 5702 N N . TRP B 1 245 ? -7.273 -27.828 -2.188 1 91.88 245 TRP B N 1
ATOM 5703 C CA . TRP B 1 245 ? -7.074 -27.531 -0.77 1 91.88 245 TRP B CA 1
ATOM 5704 C C . TRP B 1 245 ? -6.152 -28.578 -0.132 1 91.88 245 TRP B C 1
ATOM 5706 O O . TRP B 1 245 ? -5.277 -28.234 0.662 1 91.88 245 TRP B O 1
ATOM 5716 N N . LEU B 1 246 ? -6.398 -29.797 -0.525 1 93.88 246 LEU B N 1
ATOM 5717 C CA . LEU B 1 246 ? -5.59 -30.891 -0.002 1 93.88 246 LEU B CA 1
ATOM 5718 C C . LEU B 1 246 ? -4.141 -30.766 -0.461 1 93.88 246 LEU B C 1
ATOM 5720 O O . LEU B 1 246 ? -3.217 -31.062 0.299 1 93.88 246 LEU B O 1
ATOM 5724 N N . ASP B 1 247 ? -3.953 -30.344 -1.698 1 95.81 247 ASP B N 1
ATOM 5725 C CA . ASP B 1 247 ? -2.594 -30.125 -2.182 1 95.81 247 ASP B CA 1
ATOM 5726 C C . ASP B 1 247 ? -1.895 -29.031 -1.382 1 95.81 247 ASP B C 1
ATOM 5728 O O . ASP B 1 247 ? -0.711 -29.156 -1.058 1 95.81 247 ASP B O 1
ATOM 5732 N N . MET B 1 248 ? -2.607 -28.016 -1.069 1 96.38 248 MET B N 1
ATOM 5733 C CA . MET B 1 248 ? -2.059 -26.922 -0.267 1 96.38 248 MET B CA 1
ATOM 5734 C C . MET B 1 248 ? -1.705 -27.406 1.136 1 96.38 248 MET B C 1
ATOM 5736 O O . MET B 1 248 ? -0.621 -27.109 1.644 1 96.38 248 MET B O 1
ATOM 5740 N N . GLN B 1 249 ? -2.605 -28.109 1.745 1 97.06 249 GLN B N 1
ATOM 5741 C CA . GLN B 1 249 ? -2.336 -28.688 3.055 1 97.06 249 GLN B CA 1
ATOM 5742 C C . GLN B 1 249 ? -1.076 -29.547 3.021 1 97.06 249 GLN B C 1
ATOM 5744 O O . GLN B 1 249 ? -0.206 -29.422 3.885 1 97.06 249 GLN B O 1
ATOM 5749 N N . ARG B 1 250 ? -1.047 -30.391 2.033 1 97 250 ARG B N 1
ATOM 5750 C CA . ARG B 1 250 ? 0.073 -31.328 1.896 1 97 250 ARG B CA 1
ATOM 5751 C C . ARG B 1 250 ? 1.384 -30.578 1.692 1 97 250 ARG B C 1
ATOM 5753 O O . ARG B 1 250 ? 2.426 -30.969 2.215 1 97 250 ARG B O 1
ATOM 5760 N N . ALA B 1 251 ? 1.362 -29.531 0.924 1 98.12 251 ALA B N 1
ATOM 5761 C CA . ALA B 1 251 ? 2.566 -28.734 0.692 1 98.12 251 ALA B CA 1
ATOM 5762 C C . ALA B 1 251 ? 3.129 -28.203 2.006 1 98.12 251 ALA B C 1
ATOM 5764 O O . ALA B 1 251 ? 4.336 -28.297 2.254 1 98.12 251 ALA B O 1
ATOM 5765 N N . VAL B 1 252 ? 2.277 -27.656 2.842 1 98.62 252 VAL B N 1
ATOM 5766 C CA . VAL B 1 252 ? 2.701 -27.125 4.129 1 98.62 252 VAL B CA 1
ATOM 5767 C C . VAL B 1 252 ? 3.316 -28.234 4.977 1 98.62 252 VAL B C 1
ATOM 5769 O O . VAL B 1 252 ? 4.422 -28.094 5.5 1 98.62 252 VAL B O 1
ATOM 5772 N N . ARG B 1 253 ? 2.643 -29.359 5.066 1 98.25 253 ARG B N 1
ATOM 5773 C CA . ARG B 1 253 ? 3.09 -30.469 5.891 1 98.25 253 ARG B CA 1
ATOM 5774 C C . ARG B 1 253 ? 4.371 -31.078 5.336 1 98.25 253 ARG B C 1
ATOM 5776 O O . ARG B 1 253 ? 5.246 -31.5 6.098 1 98.25 253 ARG B O 1
ATOM 5783 N N . TYR B 1 254 ? 4.418 -31.125 4.039 1 97.12 254 TYR B N 1
ATOM 5784 C CA . TYR B 1 254 ? 5.605 -31.656 3.379 1 97.12 254 TYR B CA 1
ATOM 5785 C C . TYR B 1 254 ? 6.848 -30.859 3.768 1 97.12 254 TYR B C 1
ATOM 5787 O O . TYR B 1 254 ? 7.887 -31.438 4.086 1 97.12 254 TYR B O 1
ATOM 5795 N N . LEU B 1 255 ? 6.766 -29.578 3.703 1 98.31 255 LEU B N 1
ATOM 5796 C CA . LEU B 1 255 ? 7.895 -28.734 4.055 1 98.31 255 LEU B CA 1
ATOM 5797 C C . LEU B 1 255 ? 8.305 -28.938 5.508 1 98.31 255 LEU B C 1
ATOM 5799 O O . LEU B 1 255 ? 9.492 -29.078 5.809 1 98.31 255 LEU B O 1
ATOM 5803 N N . ARG B 1 256 ? 7.375 -28.984 6.422 1 98.31 256 ARG B N 1
ATOM 5804 C CA . ARG B 1 256 ? 7.672 -29.203 7.836 1 98.31 256 ARG B CA 1
ATOM 5805 C C . ARG B 1 256 ? 8.344 -30.547 8.062 1 98.31 256 ARG B C 1
ATOM 5807 O O . ARG B 1 256 ? 9.359 -30.641 8.758 1 98.31 256 ARG B O 1
ATOM 5814 N N . TYR B 1 257 ? 7.754 -31.531 7.5 1 97.5 257 TYR B N 1
ATOM 5815 C CA . TYR B 1 257 ? 8.234 -32.875 7.719 1 97.5 257 TYR B CA 1
ATOM 5816 C C . TYR B 1 257 ? 9.648 -33.062 7.176 1 97.5 257 TYR B C 1
ATOM 5818 O O . TYR B 1 257 ? 10.477 -33.719 7.785 1 97.5 257 TYR B O 1
ATOM 5826 N N . ASN B 1 258 ? 9.945 -32.469 6.055 1 96.56 258 ASN B N 1
ATOM 5827 C CA . ASN B 1 258 ? 11.203 -32.719 5.363 1 96.56 258 ASN B CA 1
ATOM 5828 C C . ASN B 1 258 ? 12.219 -31.594 5.629 1 96.56 258 ASN B C 1
ATOM 5830 O O . ASN B 1 258 ? 13.297 -31.594 5.039 1 96.56 258 ASN B O 1
ATOM 5834 N N . ALA B 1 259 ? 11.922 -30.641 6.422 1 97.12 259 ALA B N 1
ATOM 5835 C CA . ALA B 1 259 ? 12.75 -29.453 6.637 1 97.12 259 ALA B CA 1
ATOM 5836 C C . ALA B 1 259 ? 14.188 -29.844 6.969 1 97.12 259 ALA B C 1
ATOM 5838 O O . ALA B 1 259 ? 15.133 -29.344 6.352 1 97.12 259 ALA B O 1
ATOM 5839 N N . ASP B 1 260 ? 14.352 -30.75 7.926 1 95.88 260 ASP B N 1
ATOM 5840 C CA . ASP B 1 260 ? 15.688 -31.156 8.359 1 95.88 260 ASP B CA 1
ATOM 5841 C C . ASP B 1 260 ? 16.438 -31.859 7.238 1 95.88 260 ASP B C 1
ATOM 5843 O O . ASP B 1 260 ? 17.594 -31.516 6.938 1 95.88 260 ASP B O 1
ATOM 5847 N N . SER B 1 261 ? 15.727 -32.812 6.617 1 95.06 261 SER B N 1
ATOM 5848 C CA . SER B 1 261 ? 16.375 -33.594 5.574 1 95.06 261 SER B CA 1
ATOM 5849 C C . SER B 1 261 ? 16.75 -32.75 4.375 1 95.06 261 SER B C 1
ATOM 5851 O O . SER B 1 261 ? 17.75 -33 3.703 1 95.06 261 SER B O 1
ATOM 5853 N N . LEU B 1 262 ? 15.984 -31.672 4.113 1 93.69 262 LEU B N 1
ATOM 5854 C CA . LEU B 1 262 ? 16.219 -30.812 2.963 1 93.69 262 LEU B CA 1
ATOM 5855 C C . LEU B 1 262 ? 17.094 -29.625 3.348 1 93.69 262 LEU B C 1
ATOM 5857 O O . LEU B 1 262 ? 17.5 -28.828 2.486 1 93.69 262 LEU B O 1
ATOM 5861 N N . GLY B 1 263 ? 17.375 -29.5 4.664 1 95.81 263 GLY B N 1
ATOM 5862 C CA . GLY B 1 263 ? 18.203 -28.391 5.137 1 95.81 263 GLY B CA 1
ATOM 5863 C C . GLY B 1 263 ? 17.516 -27.047 5.023 1 95.81 263 GLY B C 1
ATOM 5864 O O . GLY B 1 263 ? 18.172 -26.031 4.734 1 95.81 263 GLY B O 1
ATOM 5865 N N . LEU B 1 264 ? 16.281 -27.047 5.18 1 97.56 264 LEU B N 1
ATOM 5866 C CA . LEU B 1 264 ? 15.531 -25.797 5.02 1 97.56 264 LEU B CA 1
ATOM 5867 C C . LEU B 1 264 ? 15.586 -24.969 6.289 1 97.56 264 LEU B C 1
ATOM 5869 O O . LEU B 1 264 ? 15.352 -25.469 7.387 1 97.56 264 LEU B O 1
ATOM 5873 N N . GLY B 1 265 ? 15.953 -23.688 6.133 1 97.56 265 GLY B N 1
ATOM 5874 C CA . GLY B 1 265 ? 15.891 -22.719 7.223 1 97.56 265 GLY B CA 1
ATOM 5875 C C . GLY B 1 265 ? 14.594 -21.938 7.25 1 97.56 265 GLY B C 1
ATOM 5876 O O . GLY B 1 265 ? 13.781 -22.047 6.336 1 97.56 265 GLY B O 1
ATOM 5877 N N . GLY B 1 266 ? 14.391 -21.172 8.359 1 97.25 266 GLY B N 1
ATOM 5878 C CA . GLY B 1 266 ? 13.273 -20.25 8.461 1 97.25 266 GLY B CA 1
ATOM 5879 C C . GLY B 1 266 ? 11.938 -20.953 8.648 1 97.25 266 GLY B C 1
ATOM 5880 O O . GLY B 1 266 ? 10.898 -20.422 8.234 1 97.25 266 GLY B O 1
ATOM 5881 N N . MET B 1 267 ? 11.922 -22.125 9.227 1 97.62 267 MET B N 1
ATOM 5882 C CA . MET B 1 267 ? 10.711 -22.922 9.32 1 97.62 267 MET B CA 1
ATOM 5883 C C . MET B 1 267 ? 9.766 -22.359 10.383 1 97.62 267 MET B C 1
ATOM 5885 O O . MET B 1 267 ? 8.609 -22.781 10.461 1 97.62 267 MET B O 1
ATOM 5889 N N . ASP B 1 268 ? 10.148 -21.391 11.141 1 96 268 ASP B N 1
ATOM 5890 C CA . ASP B 1 268 ? 9.273 -20.703 12.086 1 96 268 ASP B CA 1
ATOM 5891 C C . ASP B 1 268 ? 8.258 -19.828 11.367 1 96 268 ASP B C 1
ATOM 5893 O O . ASP B 1 268 ? 7.273 -19.375 11.961 1 96 268 ASP B O 1
ATOM 5897 N N . CYS B 1 269 ? 8.508 -19.609 10.141 1 98.12 269 CYS B N 1
ATOM 5898 C CA . CYS B 1 269 ? 7.59 -18.828 9.32 1 98.12 269 CYS B CA 1
ATOM 5899 C C . CYS B 1 269 ? 7.262 -19.547 8.023 1 98.12 269 CYS B C 1
ATOM 5901 O O . CYS B 1 269 ? 8.117 -19.688 7.145 1 98.12 269 CYS B O 1
ATOM 5903 N N . ILE B 1 270 ? 6.082 -20.031 7.863 1 98.81 270 ILE B N 1
ATOM 5904 C CA . ILE B 1 270 ? 5.562 -20.562 6.609 1 98.81 270 ILE B CA 1
ATOM 5905 C C . ILE B 1 270 ? 4.414 -19.688 6.113 1 98.81 270 ILE B C 1
ATOM 5907 O O . ILE B 1 270 ? 3.373 -19.594 6.766 1 98.81 270 ILE B O 1
ATOM 5911 N N . ALA B 1 271 ? 4.613 -19.031 5.055 1 98.88 271 ALA B N 1
ATOM 5912 C CA . ALA B 1 271 ? 3.65 -18.125 4.434 1 98.88 271 ALA B CA 1
ATOM 5913 C C . ALA B 1 271 ? 3.234 -18.625 3.055 1 98.88 271 ALA B C 1
ATOM 5915 O O . ALA B 1 271 ? 3.842 -19.547 2.516 1 98.88 271 ALA B O 1
ATOM 5916 N N . ALA B 1 272 ? 2.131 -18.062 2.537 1 98.75 272 ALA B N 1
ATOM 5917 C CA . ALA B 1 272 ? 1.669 -18.406 1.198 1 98.75 272 ALA B CA 1
ATOM 5918 C C . ALA B 1 272 ? 1.099 -17.203 0.474 1 98.75 272 ALA B C 1
ATOM 5920 O O . ALA B 1 272 ? 0.405 -16.375 1.078 1 98.75 272 ALA B O 1
ATOM 5921 N N . SER B 1 273 ? 1.397 -17.062 -0.737 1 98.44 273 SER B N 1
ATOM 5922 C CA . SER B 1 273 ? 0.757 -16.109 -1.629 1 98.44 273 SER B CA 1
ATOM 5923 C C . SER B 1 273 ? -0.007 -16.812 -2.744 1 98.44 273 SER B C 1
ATOM 5925 O O . SER B 1 273 ? 0.48 -17.781 -3.316 1 98.44 273 SER B O 1
ATOM 5927 N N . GLY B 1 274 ? -1.179 -16.406 -2.982 1 96.62 274 GLY B N 1
ATOM 5928 C CA . GLY B 1 274 ? -2.035 -16.984 -4 1 96.62 274 GLY B CA 1
ATOM 5929 C C . GLY B 1 274 ? -2.797 -15.953 -4.809 1 96.62 274 GLY B C 1
ATOM 5930 O O . GLY B 1 274 ? -3.215 -14.922 -4.273 1 96.62 274 GLY B O 1
ATOM 5931 N N . PHE B 1 275 ? -3.012 -16.297 -6.031 1 92.94 275 PHE B N 1
ATOM 5932 C CA . PHE B 1 275 ? -3.639 -15.383 -6.977 1 92.94 275 PHE B CA 1
ATOM 5933 C C . PHE B 1 275 ? -4.934 -15.969 -7.523 1 92.94 275 PHE B C 1
ATOM 5935 O O . PHE B 1 275 ? -4.949 -17.094 -8.016 1 92.94 275 PHE B O 1
ATOM 5942 N N . SER B 1 276 ? -6.059 -15.156 -7.465 1 87.25 276 SER B N 1
ATOM 5943 C CA . SER B 1 276 ? -7.332 -15.609 -8.016 1 87.25 276 SER B CA 1
ATOM 5944 C C . SER B 1 276 ? -7.695 -17 -7.496 1 87.25 276 SER B C 1
ATOM 5946 O O . SER B 1 276 ? -7.789 -17.203 -6.285 1 87.25 276 SER B O 1
ATOM 5948 N N . GLY B 1 277 ? -7.668 -18.047 -8.375 1 86.94 277 GLY B N 1
ATOM 5949 C CA . GLY B 1 277 ? -7.922 -19.406 -7.949 1 86.94 277 GLY B CA 1
ATOM 5950 C C . GLY B 1 277 ? -6.926 -19.922 -6.922 1 86.94 277 GLY B C 1
ATOM 5951 O O . GLY B 1 277 ? -7.27 -20.734 -6.062 1 86.94 277 GLY B O 1
ATOM 5952 N N . GLY B 1 278 ? -5.664 -19.406 -7.031 1 92.94 278 GLY B N 1
ATOM 5953 C CA . GLY B 1 278 ? -4.672 -19.734 -6.02 1 92.94 278 GLY B CA 1
ATOM 5954 C C . GLY B 1 278 ? -5.016 -19.188 -4.648 1 92.94 278 GLY B C 1
ATOM 5955 O O . GLY B 1 278 ? -4.746 -19.828 -3.629 1 92.94 278 GLY B O 1
ATOM 5956 N N . SER B 1 279 ? -5.574 -17.969 -4.656 1 92.81 279 SER B N 1
ATOM 5957 C CA . SER B 1 279 ? -6.086 -17.422 -3.406 1 92.81 279 SER B CA 1
ATOM 5958 C C . SER B 1 279 ? -7.188 -18.297 -2.824 1 92.81 279 SER B C 1
ATOM 5960 O O . SER B 1 279 ? -7.234 -18.516 -1.614 1 92.81 279 SER B O 1
ATOM 5962 N N . GLY B 1 280 ? -8.07 -18.75 -3.693 1 88.81 280 GLY B N 1
ATOM 5963 C CA . GLY B 1 280 ? -9.109 -19.656 -3.258 1 88.81 280 GLY B CA 1
ATOM 5964 C C . GLY B 1 280 ? -8.562 -20.938 -2.637 1 88.81 280 GLY B C 1
ATOM 5965 O O . GLY B 1 280 ? -9.125 -21.438 -1.664 1 88.81 280 GLY B O 1
ATOM 5966 N N . THR B 1 281 ? -7.527 -21.422 -3.189 1 91.56 281 THR B N 1
ATOM 5967 C CA . THR B 1 281 ? -6.879 -22.625 -2.678 1 91.56 281 THR B CA 1
ATOM 5968 C C . THR B 1 281 ? -6.348 -22.391 -1.267 1 91.56 281 THR B C 1
ATOM 5970 O O . THR B 1 281 ? -6.562 -23.219 -0.373 1 91.56 281 THR B O 1
ATOM 5973 N N . ILE B 1 282 ? -5.688 -21.266 -1.041 1 93.69 282 ILE B N 1
ATOM 5974 C CA . ILE B 1 282 ? -5.148 -20.922 0.269 1 93.69 282 ILE B CA 1
ATOM 5975 C C . ILE B 1 282 ? -6.289 -20.781 1.276 1 93.69 282 ILE B C 1
ATOM 5977 O O . ILE B 1 282 ? -6.246 -21.375 2.357 1 93.69 282 ILE B O 1
ATOM 5981 N N . LEU B 1 283 ? -7.262 -20.016 0.905 1 90.44 283 LEU B N 1
ATOM 5982 C CA . LEU B 1 283 ? -8.352 -19.703 1.825 1 90.44 283 LEU B CA 1
ATOM 5983 C C . LEU B 1 283 ? -9.18 -20.953 2.127 1 90.44 283 LEU B C 1
ATOM 5985 O O . LEU B 1 283 ? -9.688 -21.109 3.238 1 90.44 283 LEU B O 1
ATOM 5989 N N . GLY B 1 284 ? -9.336 -21.812 1.135 1 88.5 284 GLY B N 1
ATOM 5990 C CA . GLY B 1 284 ? -9.977 -23.094 1.386 1 88.5 284 GLY B CA 1
ATOM 5991 C C . GLY B 1 284 ? -9.25 -23.938 2.408 1 88.5 284 GLY B C 1
ATOM 5992 O O . GLY B 1 284 ? -9.875 -24.547 3.289 1 88.5 284 GLY B O 1
ATOM 5993 N N . GLU B 1 285 ? -7.969 -24.047 2.254 1 91.62 285 GLU B N 1
ATOM 5994 C CA . GLU B 1 285 ? -7.156 -24.781 3.223 1 91.62 285 GLU B CA 1
ATOM 5995 C C . GLU B 1 285 ? -7.254 -24.141 4.609 1 91.62 285 GLU B C 1
ATOM 5997 O O . GLU B 1 285 ? -7.441 -24.859 5.605 1 91.62 285 GLU B O 1
ATOM 6002 N N . VAL B 1 286 ? -7.141 -22.828 4.762 1 91.94 286 VAL B N 1
ATOM 6003 C CA . VAL B 1 286 ? -7.18 -22.094 6.023 1 91.94 286 VAL B CA 1
ATOM 6004 C C . VAL B 1 286 ? -8.523 -22.328 6.711 1 91.94 286 VAL B C 1
ATOM 6006 O O . VAL B 1 286 ? -8.594 -22.469 7.934 1 91.94 286 VAL B O 1
ATOM 6009 N N . ALA B 1 287 ? -9.523 -22.391 5.906 1 87.56 287 ALA B N 1
ATOM 6010 C CA . ALA B 1 287 ? -10.867 -22.5 6.457 1 87.56 287 ALA B CA 1
ATOM 6011 C C . ALA B 1 287 ? -11.188 -23.938 6.883 1 87.56 287 ALA B C 1
ATOM 6013 O O . ALA B 1 287 ? -11.914 -24.156 7.855 1 87.56 287 ALA B O 1
ATOM 6014 N N . ASN B 1 288 ? -10.578 -24.938 6.16 1 87.12 288 ASN B N 1
ATOM 6015 C CA . ASN B 1 288 ? -11.156 -26.266 6.297 1 87.12 288 ASN B CA 1
ATOM 6016 C C . ASN B 1 288 ? -10.094 -27.297 6.691 1 87.12 288 ASN B C 1
ATOM 6018 O O . ASN B 1 288 ? -10.43 -28.375 7.184 1 87.12 288 ASN B O 1
ATOM 6022 N N . LEU B 1 289 ? -8.906 -26.969 6.434 1 91.5 289 LEU B N 1
ATOM 6023 C CA . LEU B 1 289 ? -7.895 -28.016 6.531 1 91.5 289 LEU B CA 1
ATOM 6024 C C . LEU B 1 289 ? -6.707 -27.531 7.359 1 91.5 289 LEU B C 1
ATOM 6026 O O . LEU B 1 289 ? -5.57 -27.969 7.125 1 91.5 289 LEU B O 1
ATOM 6030 N N . TYR B 1 290 ? -6.934 -26.719 8.266 1 92.19 290 TYR B N 1
ATOM 6031 C CA . TYR B 1 290 ? -5.887 -26.156 9.109 1 92.19 290 TYR B CA 1
ATOM 6032 C C . TYR B 1 290 ? -5.504 -27.125 10.219 1 92.19 290 TYR B C 1
ATOM 6034 O O . TYR B 1 290 ? -6.223 -28.094 10.484 1 92.19 290 TYR B O 1
ATOM 6042 N N . GLY B 1 291 ? -4.27 -26.859 10.852 1 95.06 291 GLY B N 1
ATOM 6043 C CA . GLY B 1 291 ? -3.85 -27.609 12.016 1 95.06 291 GLY B CA 1
ATOM 6044 C C . GLY B 1 291 ? -3.668 -29.094 11.734 1 95.06 291 GLY B C 1
ATOM 6045 O O . GLY B 1 291 ? -2.936 -29.469 10.812 1 95.06 291 GLY B O 1
ATOM 6046 N N . ASP B 1 292 ? -4.48 -29.844 12.477 1 95.38 292 ASP B N 1
ATOM 6047 C CA . ASP B 1 292 ? -4.289 -31.297 12.398 1 95.38 292 ASP B CA 1
ATOM 6048 C C . ASP B 1 292 ? -5.457 -31.969 11.68 1 95.38 292 ASP B C 1
ATOM 6050 O O . ASP B 1 292 ? -5.613 -33.188 11.75 1 95.38 292 ASP B O 1
ATOM 6054 N N . VAL B 1 293 ? -6.273 -31.125 11 1 93.69 293 VAL B N 1
ATOM 6055 C CA . VAL B 1 293 ? -7.391 -31.719 10.266 1 93.69 293 VAL B CA 1
ATOM 6056 C C . VAL B 1 293 ? -6.867 -32.688 9.219 1 93.69 293 VAL B C 1
ATOM 6058 O O . VAL B 1 293 ? -5.895 -32.406 8.516 1 93.69 293 VAL B O 1
ATOM 6061 N N . GLN B 1 294 ? -7.52 -33.812 9.125 1 94.88 294 GLN B N 1
ATOM 6062 C CA . GLN B 1 294 ? -7.027 -34.875 8.25 1 94.88 294 GLN B CA 1
ATOM 6063 C C . GLN B 1 294 ? -7.742 -34.844 6.898 1 94.88 294 GLN B C 1
ATOM 6065 O O . GLN B 1 294 ? -8.898 -34.438 6.816 1 94.88 294 GLN B O 1
ATOM 6070 N N . PRO B 1 295 ? -7.043 -35.344 5.805 1 93.56 295 PRO B N 1
ATOM 6071 C CA . PRO B 1 295 ? -7.656 -35.406 4.477 1 93.56 295 PRO B CA 1
ATOM 6072 C C . PRO B 1 295 ? -8.891 -36.312 4.441 1 93.56 295 PRO B C 1
ATOM 6074 O O . PRO B 1 295 ? -9.695 -36.219 3.506 1 93.56 295 PRO B O 1
ATOM 6077 N N . THR B 1 296 ? -9.133 -37.125 5.461 1 92.25 296 THR B N 1
ATOM 6078 C CA . THR B 1 296 ? -10.289 -38 5.539 1 92.25 296 THR B CA 1
ATOM 6079 C C . THR B 1 296 ? -11.586 -37.188 5.566 1 92.25 296 THR B C 1
ATOM 6081 O O . THR B 1 296 ? -12.664 -37.75 5.312 1 92.25 296 THR B O 1
ATOM 6084 N N . LEU B 1 297 ? -11.453 -35.938 5.918 1 89 297 LEU B N 1
ATOM 6085 C CA . LEU B 1 297 ? -12.617 -35.062 5.875 1 89 297 LEU B CA 1
ATOM 6086 C C . LEU B 1 297 ? -13.234 -35.062 4.48 1 89 297 LEU B C 1
ATOM 6088 O O . LEU B 1 297 ? -14.461 -34.938 4.344 1 89 297 LEU B O 1
ATOM 6092 N N . TYR B 1 298 ? -12.469 -35.188 3.449 1 87.88 298 TYR B N 1
ATOM 6093 C CA . TYR B 1 298 ? -12.977 -35.094 2.086 1 87.88 298 TYR B CA 1
ATOM 6094 C C . TYR B 1 298 ? -12.844 -36.438 1.357 1 87.88 298 TYR B C 1
ATOM 6096 O O . TYR B 1 298 ? -13.469 -36.625 0.315 1 87.88 298 TYR B O 1
ATOM 6104 N N . ASP B 1 299 ? -11.938 -37.25 1.875 1 84.62 299 ASP B N 1
ATOM 6105 C CA . ASP B 1 299 ? -11.742 -38.594 1.334 1 84.62 299 ASP B CA 1
ATOM 6106 C C . ASP B 1 299 ? -11.711 -39.625 2.449 1 84.62 299 ASP B C 1
ATOM 6108 O O . ASP B 1 299 ? -10.664 -39.875 3.053 1 84.62 299 ASP B O 1
ATOM 6112 N N . ALA B 1 300 ? -12.727 -40.344 2.641 1 86.44 300 ALA B N 1
ATOM 6113 C CA . ALA B 1 300 ? -12.883 -41.281 3.752 1 86.44 300 ALA B CA 1
ATOM 6114 C C . ALA B 1 300 ? -11.891 -42.438 3.639 1 86.44 300 ALA B C 1
ATOM 6116 O O . ALA B 1 300 ? -11.523 -43.062 4.645 1 86.44 300 ALA B O 1
ATOM 6117 N N . ASP B 1 301 ? -11.43 -42.719 2.459 1 87.06 301 ASP B N 1
ATOM 6118 C CA . ASP B 1 301 ? -10.547 -43.875 2.244 1 87.06 301 ASP B CA 1
ATOM 6119 C C . ASP B 1 301 ? -9.086 -43.469 2.363 1 87.06 301 ASP B C 1
ATOM 6121 O O . ASP B 1 301 ? -8.188 -44.312 2.236 1 87.06 301 ASP B O 1
ATOM 6125 N N . TYR B 1 302 ? -8.906 -42.156 2.604 1 90.31 302 TYR B N 1
ATOM 6126 C CA . TYR B 1 302 ? -7.535 -41.688 2.727 1 90.31 302 TYR B CA 1
ATOM 6127 C C . TYR B 1 302 ? -6.836 -42.344 3.912 1 90.31 302 TYR B C 1
ATOM 6129 O O . TYR B 1 302 ? -7.426 -42.469 4.984 1 90.31 302 TYR B O 1
ATOM 6137 N N . VAL B 1 303 ? -5.613 -42.781 3.664 1 89.81 303 VAL B N 1
ATOM 6138 C CA . VAL B 1 303 ? -4.793 -43.344 4.738 1 89.81 303 VAL B CA 1
ATOM 6139 C C . VAL B 1 303 ? -3.691 -42.344 5.105 1 89.81 303 VAL B C 1
ATOM 6141 O O . VAL B 1 303 ? -2.814 -42.062 4.289 1 89.81 303 VAL B O 1
ATOM 6144 N N . SER B 1 304 ? -3.682 -41.938 6.285 1 91.06 304 SER B N 1
ATOM 6145 C CA . SER B 1 304 ? -2.73 -40.938 6.762 1 91.06 304 SER B CA 1
ATOM 6146 C C . SER B 1 304 ? -1.326 -41.5 6.879 1 91.06 304 SER B C 1
ATOM 6148 O O . SER B 1 304 ? -1.163 -42.688 7.199 1 91.06 304 SER B O 1
ATOM 6150 N N . ASP B 1 305 ? -0.298 -40.688 6.621 1 92.94 305 ASP B N 1
ATOM 6151 C CA . ASP B 1 305 ? 1.105 -41.062 6.785 1 92.94 305 ASP B CA 1
ATOM 6152 C C . ASP B 1 305 ? 1.812 -40.094 7.742 1 92.94 305 ASP B C 1
ATOM 6154 O O . ASP B 1 305 ? 1.16 -39.344 8.469 1 92.94 305 ASP B O 1
ATOM 6158 N N . ALA B 1 306 ? 3.182 -40.25 7.801 1 94.62 306 ALA B N 1
ATOM 6159 C CA . ALA B 1 306 ? 3.949 -39.469 8.766 1 94.62 306 ALA B CA 1
ATOM 6160 C C . ALA B 1 306 ? 3.85 -37.969 8.461 1 94.62 306 ALA B C 1
ATOM 6162 O O . ALA B 1 306 ? 3.875 -37.156 9.375 1 94.62 306 ALA B O 1
ATOM 6163 N N . VAL B 1 307 ? 3.717 -37.562 7.203 1 95.81 307 VAL B N 1
ATOM 6164 C CA . VAL B 1 307 ? 3.617 -36.156 6.801 1 95.81 307 VAL B CA 1
ATOM 6165 C C . VAL B 1 307 ? 2.322 -35.562 7.34 1 95.81 307 VAL B C 1
ATOM 6167 O O . VAL B 1 307 ? 2.291 -34.406 7.738 1 95.81 307 VAL B O 1
ATOM 6170 N N . ASP B 1 308 ? 1.307 -36.406 7.449 1 95.69 308 ASP B N 1
ATOM 6171 C CA . ASP B 1 308 ? -0.012 -35.938 7.883 1 95.69 308 ASP B CA 1
ATOM 6172 C C . ASP B 1 308 ? -0.012 -35.594 9.367 1 95.69 308 ASP B C 1
ATOM 6174 O O . ASP B 1 308 ? -0.969 -35 9.875 1 95.69 308 ASP B O 1
ATOM 6178 N N . GLN B 1 309 ? 1.067 -35.938 10.078 1 96.75 309 GLN B N 1
ATOM 6179 C CA . GLN B 1 309 ? 1.149 -35.656 11.508 1 96.75 309 GLN B CA 1
ATOM 6180 C C . GLN B 1 309 ? 1.666 -34.219 11.75 1 96.75 309 GLN B C 1
ATOM 6182 O O . GLN B 1 309 ? 1.589 -33.719 12.875 1 96.75 309 GLN B O 1
ATOM 6187 N N . MET B 1 310 ? 2.135 -33.656 10.703 1 97.81 310 MET B N 1
ATOM 6188 C CA . MET B 1 310 ? 2.592 -32.281 10.82 1 97.81 310 MET B CA 1
ATOM 6189 C C . MET B 1 310 ? 1.413 -31.297 10.781 1 97.81 310 MET B C 1
ATOM 6191 O O . MET B 1 310 ? 0.382 -31.594 10.172 1 97.81 310 MET B O 1
ATOM 6195 N N . SER B 1 311 ? 1.586 -30.156 11.453 1 97.94 311 SER B N 1
ATOM 6196 C CA . SER B 1 311 ? 0.557 -29.125 11.391 1 97.94 311 SER B CA 1
ATOM 6197 C C . SER B 1 311 ? 0.493 -28.5 10 1 97.94 311 SER B C 1
ATOM 6199 O O . SER B 1 311 ? 1.528 -28.234 9.383 1 97.94 311 SER B O 1
ATOM 6201 N N . ALA B 1 312 ? -0.759 -28.172 9.547 1 97.5 312 ALA B N 1
ATOM 6202 C CA . ALA B 1 312 ? -0.946 -27.5 8.266 1 97.5 312 ALA B CA 1
ATOM 6203 C C . ALA B 1 312 ? -1.142 -26 8.461 1 97.5 312 ALA B C 1
ATOM 6205 O O . ALA B 1 312 ? -1.549 -25.297 7.531 1 97.5 312 ALA B O 1
ATOM 6206 N N . ASP B 1 313 ? -0.879 -25.5 9.68 1 97.44 313 ASP B N 1
ATOM 6207 C CA . ASP B 1 313 ? -1.088 -24.078 9.977 1 97.44 313 ASP B CA 1
ATOM 6208 C C . ASP B 1 313 ? -0.104 -23.203 9.203 1 97.44 313 ASP B C 1
ATOM 6210 O O . ASP B 1 313 ? 1.069 -23.562 9.055 1 97.44 313 ASP B O 1
ATOM 6214 N N . LEU B 1 314 ? -0.594 -22.109 8.719 1 97.88 314 LEU B N 1
ATOM 6215 C CA . LEU B 1 314 ? 0.213 -21.062 8.102 1 97.88 314 LEU B CA 1
ATOM 6216 C C . LEU B 1 314 ? 0.36 -19.859 9.039 1 97.88 314 LEU B C 1
ATOM 6218 O O . LEU B 1 314 ? -0.535 -19.594 9.844 1 97.88 314 LEU B O 1
ATOM 6222 N N . ASP B 1 315 ? 1.461 -19.141 8.906 1 98.06 315 ASP B N 1
ATOM 6223 C CA . ASP B 1 315 ? 1.683 -17.969 9.734 1 98.06 315 ASP B CA 1
ATOM 6224 C C . ASP B 1 315 ? 1.114 -16.703 9.07 1 98.06 315 ASP B C 1
ATOM 6226 O O . ASP B 1 315 ? 0.53 -15.859 9.734 1 98.06 315 ASP B O 1
ATOM 6230 N N . VAL B 1 316 ? 1.302 -16.578 7.805 1 98.38 316 VAL B N 1
ATOM 6231 C CA . VAL B 1 316 ? 0.846 -15.43 7.031 1 98.38 316 VAL B CA 1
ATOM 6232 C C . VAL B 1 316 ? 0.334 -15.898 5.672 1 98.38 316 VAL B C 1
ATOM 6234 O O . VAL B 1 316 ? 0.931 -16.781 5.043 1 98.38 316 VAL B O 1
ATOM 6237 N N . VAL B 1 317 ? -0.769 -15.312 5.188 1 97.19 317 VAL B N 1
ATOM 6238 C CA . VAL B 1 317 ? -1.224 -15.578 3.826 1 97.19 317 VAL B CA 1
ATOM 6239 C C . VAL B 1 317 ? -1.45 -14.25 3.096 1 97.19 317 VAL B C 1
ATOM 6241 O O . VAL B 1 317 ? -1.884 -13.266 3.701 1 97.19 317 VAL B O 1
ATOM 6244 N N . CYS B 1 318 ? -1.173 -14.242 1.833 1 97.75 318 CYS B N 1
ATOM 6245 C CA . CYS B 1 318 ? -1.368 -13.094 0.946 1 97.75 318 CYS B CA 1
ATOM 6246 C C . CYS B 1 318 ? -2.303 -13.453 -0.204 1 97.75 318 CYS B C 1
ATOM 6248 O O . CYS B 1 318 ? -1.855 -13.641 -1.337 1 97.75 318 CYS B O 1
ATOM 6250 N N . PRO B 1 319 ? -3.588 -13.508 0.042 1 94.94 319 PRO B N 1
ATOM 6251 C CA . PRO B 1 319 ? -4.539 -13.672 -1.063 1 94.94 319 PRO B CA 1
ATOM 6252 C C . PRO B 1 319 ? -4.621 -12.43 -1.95 1 94.94 319 PRO B C 1
ATOM 6254 O O . PRO B 1 319 ? -4.918 -11.336 -1.462 1 94.94 319 PRO B O 1
ATOM 6257 N N . LEU B 1 320 ? -4.348 -12.594 -3.211 1 94.81 320 LEU B N 1
ATOM 6258 C CA . LEU B 1 320 ? -4.43 -11.516 -4.191 1 94.81 320 LEU B CA 1
ATOM 6259 C C . LEU B 1 320 ? -5.598 -11.734 -5.145 1 94.81 320 LEU B C 1
ATOM 6261 O O . LEU B 1 320 ? -5.699 -12.789 -5.777 1 94.81 320 LEU B O 1
ATOM 6265 N N . TYR B 1 321 ? -6.504 -10.703 -5.289 1 88.81 321 TYR B N 1
ATOM 6266 C CA . TYR B 1 321 ? -7.715 -10.602 -6.098 1 88.81 321 TYR B CA 1
ATOM 6267 C C . TYR B 1 321 ? -8.5 -11.914 -6.074 1 88.81 321 TYR B C 1
ATOM 6269 O O . TYR B 1 321 ? -8.938 -12.398 -7.117 1 88.81 321 TYR B O 1
ATOM 6277 N N . GLY B 1 322 ? -8.531 -12.469 -4.949 1 78.88 322 GLY B N 1
ATOM 6278 C CA . GLY B 1 322 ? -9.383 -13.602 -4.613 1 78.88 322 GLY B CA 1
ATOM 6279 C C . GLY B 1 322 ? -9.992 -13.5 -3.229 1 78.88 322 GLY B C 1
ATOM 6280 O O . GLY B 1 322 ? -9.633 -12.617 -2.447 1 78.88 322 GLY B O 1
ATOM 6281 N N . PRO B 1 323 ? -11.172 -14.359 -2.867 1 61.38 323 PRO B N 1
ATOM 6282 C CA . PRO B 1 323 ? -11.883 -15.438 -3.561 1 61.38 323 PRO B CA 1
ATOM 6283 C C . PRO B 1 323 ? -12.969 -14.914 -4.504 1 61.38 323 PRO B C 1
ATOM 6285 O O . PRO B 1 323 ? -13.367 -13.75 -4.406 1 61.38 323 PRO B O 1
ATOM 6288 N N . GLN B 1 324 ? -13.094 -15.414 -5.715 1 53.12 324 GLN B N 1
ATOM 6289 C CA . GLN B 1 324 ? -14.25 -15.086 -6.539 1 53.12 324 GLN B CA 1
ATOM 6290 C C . GLN B 1 324 ? -15.5 -15.805 -6.039 1 53.12 324 GLN B C 1
ATOM 6292 O O . GLN B 1 324 ? -15.477 -17.016 -5.789 1 53.12 324 GLN B O 1
ATOM 6297 N N . TYR B 1 325 ? -16.453 -14.945 -5.543 1 47.47 325 TYR B N 1
ATOM 6298 C CA . TYR B 1 325 ? -17.766 -15.461 -5.172 1 47.47 325 TYR B CA 1
ATOM 6299 C C . TYR B 1 325 ? -18.453 -16.109 -6.367 1 47.47 325 TYR B C 1
ATOM 6301 O O . TYR B 1 325 ? -18.703 -15.445 -7.379 1 47.47 325 TYR B O 1
ATOM 6309 N N . ASP B 1 326 ? -18.25 -17.266 -6.793 1 44.53 326 ASP B N 1
ATOM 6310 C CA . ASP B 1 326 ? -18.984 -17.734 -7.969 1 44.53 326 ASP B CA 1
ATOM 6311 C C . ASP B 1 326 ? -20.438 -18.062 -7.621 1 44.53 326 ASP B C 1
ATOM 6313 O O . ASP B 1 326 ? -21.109 -18.781 -8.367 1 44.53 326 ASP B O 1
ATOM 6317 N N . GLY B 1 327 ? -21.016 -17.469 -6.73 1 42.25 327 GLY B N 1
ATOM 6318 C CA . GLY B 1 327 ? -22.422 -17.734 -6.457 1 42.25 327 GLY B CA 1
ATOM 6319 C C . GLY B 1 327 ? -22.672 -19.062 -5.785 1 42.25 327 GLY B C 1
ATOM 6320 O O . GLY B 1 327 ? -23.438 -19.156 -4.828 1 42.25 327 GLY B O 1
ATOM 6321 N N . GLU B 1 328 ? -22.469 -20.203 -6.441 1 41.09 328 GLU B N 1
ATOM 6322 C CA . GLU B 1 328 ? -22.688 -21.547 -5.922 1 41.09 328 GLU B CA 1
ATOM 6323 C C . GLU B 1 328 ? -21.75 -21.844 -4.754 1 41.09 328 GLU B C 1
ATOM 6325 O O . GLU B 1 328 ? -22.109 -22.547 -3.818 1 41.09 328 GLU B O 1
ATOM 6330 N N . HIS B 1 329 ? -20.547 -21.562 -4.902 1 41.53 329 HIS B N 1
ATOM 6331 C CA . HIS B 1 329 ? -19.562 -21.609 -3.826 1 41.53 329 HIS B CA 1
ATOM 6332 C C . HIS B 1 329 ? -19.344 -20.219 -3.225 1 41.53 329 HIS B C 1
ATOM 6334 O O . HIS B 1 329 ? -18.5 -19.453 -3.701 1 41.53 329 HIS B O 1
ATOM 6340 N N . THR B 1 330 ? -20.281 -19.375 -3.244 1 43.28 330 THR B N 1
ATOM 6341 C CA . THR B 1 330 ? -20.078 -18.281 -2.299 1 43.28 330 THR B CA 1
ATOM 6342 C C . THR B 1 330 ? -19.188 -18.719 -1.142 1 43.28 330 THR B C 1
ATOM 6344 O O . THR B 1 330 ? -19.578 -19.594 -0.354 1 43.28 330 THR B O 1
ATOM 6347 N N . SER B 1 331 ? -18.062 -18.984 -1.492 1 43.38 331 SER B N 1
ATOM 6348 C CA . SER B 1 331 ? -17.109 -19.344 -0.445 1 43.38 331 SER B CA 1
ATOM 6349 C C . SER B 1 331 ? -17.469 -18.672 0.875 1 43.38 331 SER B C 1
ATOM 6351 O O . SER B 1 331 ? -17.531 -17.438 0.946 1 43.38 331 SER B O 1
ATOM 6353 N N . ASP B 1 332 ? -18.406 -19.094 1.41 1 45.72 332 ASP B N 1
ATOM 6354 C CA . ASP B 1 332 ? -18.625 -18.859 2.834 1 45.72 332 ASP B CA 1
ATOM 6355 C C . ASP B 1 332 ? -17.297 -18.578 3.549 1 45.72 332 ASP B C 1
ATOM 6357 O O . ASP B 1 332 ? -16.812 -19.406 4.32 1 45.72 332 ASP B O 1
ATOM 6361 N N . TYR B 1 333 ? -16.453 -18.016 2.832 1 49.28 333 TYR B N 1
ATOM 6362 C CA . TYR B 1 333 ? -15.266 -17.656 3.609 1 49.28 333 TYR B CA 1
ATOM 6363 C C . TYR B 1 333 ? -15.656 -17.062 4.949 1 49.28 333 TYR B C 1
ATOM 6365 O O . TYR B 1 333 ? -14.859 -17.062 5.895 1 49.28 333 TYR B O 1
ATOM 6373 N N . VAL B 1 334 ? -16.906 -16.453 4.844 1 48.88 334 VAL B N 1
ATOM 6374 C CA . VAL B 1 334 ? -17.391 -15.93 6.117 1 48.88 334 VAL B CA 1
ATOM 6375 C C . VAL B 1 334 ? -17.406 -17.047 7.16 1 48.88 334 VAL B C 1
ATOM 6377 O O . VAL B 1 334 ? -17.094 -16.812 8.328 1 48.88 334 VAL B O 1
ATOM 6380 N N . GLY B 1 335 ? -17.891 -18.188 6.723 1 50 335 GLY B N 1
ATOM 6381 C CA . GLY B 1 335 ? -17.859 -19.297 7.656 1 50 335 GLY B CA 1
ATOM 6382 C C . GLY B 1 335 ? -16.453 -19.734 8.023 1 50 335 GLY B C 1
ATOM 6383 O O . GLY B 1 335 ? -16.25 -20.484 8.984 1 50 335 GLY B O 1
ATOM 6384 N N . LEU B 1 336 ? -15.609 -19.609 7.094 1 51.75 336 LEU B N 1
ATOM 6385 C CA . LEU B 1 336 ? -14.219 -20.031 7.211 1 51.75 336 LEU B CA 1
ATOM 6386 C C . LEU B 1 336 ? -13.648 -19.641 8.57 1 51.75 336 LEU B C 1
ATOM 6388 O O . LEU B 1 336 ? -13.078 -20.469 9.273 1 51.75 336 LEU B O 1
ATOM 6392 N N . VAL B 1 337 ? -13.617 -18.141 8.805 1 55.16 337 VAL B N 1
ATOM 6393 C CA . VAL B 1 337 ? -12.805 -17.516 9.836 1 55.16 337 VAL B CA 1
ATOM 6394 C C . VAL B 1 337 ? -13.32 -17.906 11.219 1 55.16 337 VAL B C 1
ATOM 6396 O O . VAL B 1 337 ? -12.57 -17.922 12.195 1 55.16 337 VAL B O 1
ATOM 6399 N N . THR B 1 338 ? -14.57 -18.438 11.141 1 57.38 338 THR B N 1
ATOM 6400 C CA . THR B 1 338 ? -15.102 -18.453 12.5 1 57.38 338 THR B CA 1
ATOM 6401 C C . THR B 1 338 ? -14.672 -19.719 13.242 1 57.38 338 THR B C 1
ATOM 6403 O O . THR B 1 338 ? -14.672 -19.75 14.477 1 57.38 338 THR B O 1
ATOM 6406 N N . GLU B 1 339 ? -14.008 -20.703 12.508 1 70.44 339 GLU B N 1
ATOM 6407 C CA . GLU B 1 339 ? -13.75 -21.891 13.305 1 70.44 339 GLU B CA 1
ATOM 6408 C C . GLU B 1 339 ? -12.258 -22.172 13.414 1 70.44 339 GLU B C 1
ATOM 6410 O O . GLU B 1 339 ? -11.82 -22.953 14.266 1 70.44 339 GLU B O 1
ATOM 6415 N N . ASN B 1 340 ? -11.461 -21.516 12.562 1 82.31 340 ASN B N 1
ATOM 6416 C CA . ASN B 1 340 ? -10.023 -21.719 12.648 1 82.31 340 ASN B CA 1
ATOM 6417 C C . ASN B 1 340 ? -9.414 -20.922 13.797 1 82.31 340 ASN B C 1
ATOM 6419 O O . ASN B 1 340 ? -9.32 -19.688 13.719 1 82.31 340 ASN B O 1
ATOM 6423 N N . SER B 1 341 ? -8.945 -21.531 14.883 1 82.5 341 SER B N 1
ATOM 6424 C CA . SER B 1 341 ? -8.398 -20.875 16.062 1 82.5 341 SER B CA 1
ATOM 6425 C C . SER B 1 341 ? -6.961 -20.422 15.828 1 82.5 341 SER B C 1
ATOM 6427 O O . SER B 1 341 ? -6.395 -19.688 16.641 1 82.5 341 SER B O 1
ATOM 6429 N N . ASN B 1 342 ? -6.441 -20.859 14.656 1 89.38 342 ASN B N 1
ATOM 6430 C CA . ASN B 1 342 ? -5.07 -20.5 14.312 1 89.38 342 ASN B CA 1
ATOM 6431 C C . ASN B 1 342 ? -5.004 -19.719 13.008 1 89.38 342 ASN B C 1
ATOM 6433 O O . ASN B 1 342 ? -4.188 -20.016 12.141 1 89.38 342 ASN B O 1
ATOM 6437 N N . LEU B 1 343 ? -5.848 -18.703 12.969 1 93.06 343 LEU B N 1
ATOM 6438 C CA . LEU B 1 343 ? -5.902 -17.922 11.742 1 93.06 343 LEU B CA 1
ATOM 6439 C C . LEU B 1 343 ? -4.551 -17.281 11.445 1 93.06 343 LEU B C 1
ATOM 6441 O O . LEU B 1 343 ? -3.943 -16.672 12.32 1 93.06 343 LEU B O 1
ATOM 6445 N N . PRO B 1 344 ? -4.039 -17.516 10.266 1 96.44 344 PRO B N 1
ATOM 6446 C CA . PRO B 1 344 ? -2.85 -16.75 9.883 1 96.44 344 PRO B CA 1
ATOM 6447 C C . PRO B 1 344 ? -3.135 -15.266 9.719 1 96.44 344 PRO B C 1
ATOM 6449 O O . PRO B 1 344 ? -4.285 -14.867 9.5 1 96.44 344 PRO B O 1
ATOM 6452 N N . ALA B 1 345 ? -2.096 -14.453 9.898 1 96.88 345 ALA B N 1
ATOM 6453 C CA . ALA B 1 345 ? -2.225 -13.055 9.484 1 96.88 345 ALA B CA 1
ATOM 6454 C C . ALA B 1 345 ? -2.479 -12.945 7.988 1 96.88 345 ALA B C 1
ATOM 6456 O O . ALA B 1 345 ? -2.049 -13.805 7.215 1 96.88 345 ALA B O 1
ATOM 6457 N N . MET B 1 346 ? -3.242 -11.875 7.547 1 95.38 346 MET B N 1
ATOM 6458 C CA . MET B 1 346 ? -3.654 -11.82 6.148 1 95.38 346 MET B CA 1
ATOM 6459 C C . MET B 1 346 ? -3.271 -10.484 5.52 1 95.38 346 MET B C 1
ATOM 6461 O O . MET B 1 346 ? -3.602 -9.422 6.059 1 95.38 346 MET B O 1
ATOM 6465 N N . PHE B 1 347 ? -2.561 -10.484 4.484 1 97.56 347 PHE B N 1
ATOM 6466 C CA . PHE B 1 347 ? -2.297 -9.367 3.582 1 97.56 347 PHE B CA 1
ATOM 6467 C C . PHE B 1 347 ? -3.158 -9.469 2.33 1 97.56 347 PHE B C 1
ATOM 6469 O O . PHE B 1 347 ? -2.883 -10.281 1.444 1 97.56 347 PHE B O 1
ATOM 6476 N N . LEU B 1 348 ? -4.172 -8.656 2.205 1 95.69 348 LEU B N 1
ATOM 6477 C CA . LEU B 1 348 ? -5.141 -8.742 1.119 1 95.69 348 LEU B CA 1
ATOM 6478 C C . LEU B 1 348 ? -4.91 -7.629 0.1 1 95.69 348 LEU B C 1
ATOM 6480 O O . LEU B 1 348 ? -4.703 -6.473 0.474 1 95.69 348 LEU B O 1
ATOM 6484 N N . ALA B 1 349 ? -4.949 -7.984 -1.158 1 96.38 349 ALA B N 1
ATOM 6485 C CA . ALA B 1 349 ? -4.738 -6.988 -2.205 1 96.38 349 ALA B CA 1
ATOM 6486 C C . ALA B 1 349 ? -5.633 -7.262 -3.41 1 96.38 349 ALA B C 1
ATOM 6488 O O . ALA B 1 349 ? -5.871 -8.422 -3.762 1 96.38 349 ALA B O 1
ATOM 6489 N N . VAL B 1 350 ? -6.129 -6.199 -4.082 1 92.94 350 VAL B N 1
ATOM 6490 C CA . VAL B 1 350 ? -6.98 -6.324 -5.262 1 92.94 350 VAL B CA 1
ATOM 6491 C C . VAL B 1 350 ? -6.898 -5.047 -6.094 1 92.94 350 VAL B C 1
ATOM 6493 O O . VAL B 1 350 ? -6.602 -3.973 -5.57 1 92.94 350 VAL B O 1
ATOM 6496 N N . GLY B 1 351 ? -7.066 -5.238 -7.391 1 89.62 351 GLY B N 1
ATOM 6497 C CA . GLY B 1 351 ? -7.18 -4.066 -8.242 1 89.62 351 GLY B CA 1
ATOM 6498 C C . GLY B 1 351 ? -8.555 -3.426 -8.195 1 89.62 351 GLY B C 1
ATOM 6499 O O . GLY B 1 351 ? -9.57 -4.125 -8.156 1 89.62 351 GLY B O 1
ATOM 6500 N N . GLU B 1 352 ? -8.547 -2.076 -8.258 1 87.31 352 GLU B N 1
ATOM 6501 C CA . GLU B 1 352 ? -9.805 -1.336 -8.234 1 87.31 352 GLU B CA 1
ATOM 6502 C C . GLU B 1 352 ? -10.641 -1.625 -9.477 1 87.31 352 GLU B C 1
ATOM 6504 O O . GLU B 1 352 ? -11.875 -1.536 -9.438 1 87.31 352 GLU B O 1
ATOM 6509 N N . ASN B 1 353 ? -9.992 -2.043 -10.523 1 78.5 353 ASN B N 1
ATOM 6510 C CA . ASN B 1 353 ? -10.68 -2.316 -11.773 1 78.5 353 ASN B CA 1
ATOM 6511 C C . ASN B 1 353 ? -10.922 -3.812 -11.969 1 78.5 353 ASN B C 1
ATOM 6513 O O . ASN B 1 353 ? -11.188 -4.262 -13.086 1 78.5 353 ASN B O 1
ATOM 6517 N N . ASP B 1 354 ? -10.727 -4.559 -10.906 1 81.88 354 ASP B N 1
ATOM 6518 C CA . ASP B 1 354 ? -11.008 -5.988 -10.992 1 81.88 354 ASP B CA 1
ATOM 6519 C C . ASP B 1 354 ? -12.5 -6.238 -11.211 1 81.88 354 ASP B C 1
ATOM 6521 O O . ASP B 1 354 ? -13.32 -5.949 -10.344 1 81.88 354 ASP B O 1
ATOM 6525 N N . ALA B 1 355 ? -12.844 -6.828 -12.242 1 68.69 355 ALA B N 1
ATOM 6526 C CA . ALA B 1 355 ? -14.242 -6.988 -12.648 1 68.69 355 ALA B CA 1
ATOM 6527 C C . ALA B 1 355 ? -14.75 -8.391 -12.328 1 68.69 355 ALA B C 1
ATOM 6529 O O . ALA B 1 355 ? -15.859 -8.758 -12.711 1 68.69 355 ALA B O 1
ATOM 6530 N N . THR B 1 356 ? -13.938 -9.125 -11.672 1 68.38 356 THR B N 1
ATOM 6531 C CA . THR B 1 356 ? -14.312 -10.516 -11.422 1 68.38 356 THR B CA 1
ATOM 6532 C C . THR B 1 356 ? -15.125 -10.633 -10.133 1 68.38 356 THR B C 1
ATOM 6534 O O . THR B 1 356 ? -15.562 -11.719 -9.766 1 68.38 356 THR B O 1
ATOM 6537 N N . GLY B 1 357 ? -15.438 -9.531 -9.414 1 67.69 357 GLY B N 1
ATOM 6538 C CA . GLY B 1 357 ? -16.172 -9.562 -8.156 1 67.69 357 GLY B CA 1
ATOM 6539 C C . GLY B 1 357 ? -15.266 -9.68 -6.945 1 67.69 357 GLY B C 1
ATOM 6540 O O . GLY B 1 357 ? -15.734 -9.703 -5.809 1 67.69 357 GLY B O 1
ATOM 6541 N N . ALA B 1 358 ? -13.961 -9.734 -7.113 1 69.69 358 ALA B N 1
ATOM 6542 C CA . ALA B 1 358 ? -13.008 -9.883 -6.016 1 69.69 358 ALA B CA 1
ATOM 6543 C C . ALA B 1 358 ? -13.055 -8.672 -5.09 1 69.69 358 ALA B C 1
ATOM 6545 O O . ALA B 1 358 ? -12.828 -8.789 -3.885 1 69.69 358 ALA B O 1
ATOM 6546 N N . MET B 1 359 ? -13.445 -7.484 -5.5 1 68.25 359 MET B N 1
ATOM 6547 C CA . MET B 1 359 ? -13.344 -6.234 -4.754 1 68.25 359 MET B CA 1
ATOM 6548 C C . MET B 1 359 ? -14.32 -6.215 -3.582 1 68.25 359 MET B C 1
ATOM 6550 O O . MET B 1 359 ? -13.914 -6.016 -2.436 1 68.25 359 MET B O 1
ATOM 6554 N N . PRO B 1 360 ? -15.562 -6.43 -3.717 1 67.31 360 PRO B N 1
ATOM 6555 C CA . PRO B 1 360 ? -16.422 -6.43 -2.539 1 67.31 360 PRO B CA 1
ATOM 6556 C C . PRO B 1 360 ? -16.094 -7.555 -1.561 1 67.31 360 PRO B C 1
ATOM 6558 O O . PRO B 1 360 ? -16.25 -7.383 -0.348 1 67.31 360 PRO B O 1
ATOM 6561 N N . ASP B 1 361 ? -15.516 -8.547 -2.012 1 76.94 361 ASP B N 1
ATOM 6562 C CA . ASP B 1 361 ? -15.273 -9.734 -1.202 1 76.94 361 ASP B CA 1
ATOM 6563 C C . ASP B 1 361 ? -14.047 -9.562 -0.313 1 76.94 361 ASP B C 1
ATOM 6565 O O . ASP B 1 361 ? -14.008 -10.07 0.809 1 76.94 361 ASP B O 1
ATOM 6569 N N . ILE B 1 362 ? -13.25 -8.773 -0.795 1 85.38 362 ILE B N 1
ATOM 6570 C CA . ILE B 1 362 ? -12.008 -8.625 -0.054 1 85.38 362 ILE B CA 1
ATOM 6571 C C . ILE B 1 362 ? -12.266 -7.871 1.251 1 85.38 362 ILE B C 1
ATOM 6573 O O . ILE B 1 362 ? -11.68 -8.195 2.287 1 85.38 362 ILE B O 1
ATOM 6577 N N . TRP B 1 363 ? -13.086 -6.871 1.231 1 84.88 363 TRP B N 1
ATOM 6578 C CA . TRP B 1 363 ? -13.414 -6.109 2.434 1 84.88 363 TRP B CA 1
ATOM 6579 C C . TRP B 1 363 ? -14.25 -6.941 3.395 1 84.88 363 TRP B C 1
ATOM 6581 O O . TRP B 1 363 ? -14.07 -6.867 4.613 1 84.88 363 TRP B O 1
ATOM 6591 N N . THR B 1 364 ? -15.117 -7.703 2.848 1 82.81 364 THR B N 1
ATOM 6592 C CA . THR B 1 364 ? -15.922 -8.602 3.668 1 82.81 364 THR B CA 1
ATOM 6593 C C . THR B 1 364 ? -15.031 -9.617 4.387 1 82.81 364 THR B C 1
ATOM 6595 O O . THR B 1 364 ? -15.227 -9.883 5.574 1 82.81 364 THR B O 1
ATOM 6598 N N . LEU B 1 365 ? -14.109 -10.156 3.664 1 86.31 365 LEU B N 1
ATOM 6599 C CA . LEU B 1 365 ? -13.156 -11.078 4.273 1 86.31 365 LEU B CA 1
ATOM 6600 C C . LEU B 1 365 ? -12.367 -10.391 5.375 1 86.31 365 LEU B C 1
ATOM 6602 O O . LEU B 1 365 ? -12.234 -10.922 6.48 1 86.31 365 LEU B O 1
ATOM 6606 N N . ALA B 1 366 ? -11.875 -9.219 5.094 1 89.06 366 ALA B N 1
ATOM 6607 C CA . ALA B 1 366 ? -11.102 -8.469 6.09 1 89.06 366 ALA B CA 1
ATOM 6608 C C . ALA B 1 366 ? -11.922 -8.242 7.355 1 89.06 366 ALA B C 1
ATOM 6610 O O . ALA B 1 366 ? -11.43 -8.469 8.469 1 89.06 366 ALA B O 1
ATOM 6611 N N . ASN B 1 367 ? -13.141 -7.828 7.188 1 84.75 367 ASN B N 1
ATOM 6612 C CA . ASN B 1 367 ? -14.016 -7.562 8.328 1 84.75 367 ASN B CA 1
ATOM 6613 C C . ASN B 1 367 ? -14.25 -8.82 9.156 1 84.75 367 ASN B C 1
ATOM 6615 O O . ASN B 1 367 ? -14.391 -8.75 10.383 1 84.75 367 ASN B O 1
ATOM 6619 N N . SER B 1 368 ? -14.281 -9.922 8.516 1 83.38 368 SER B N 1
ATOM 6620 C CA . SER B 1 368 ? -14.57 -11.172 9.203 1 83.38 368 SER B CA 1
ATOM 6621 C C . SER B 1 368 ? -13.406 -11.602 10.086 1 83.38 368 SER B C 1
ATOM 6623 O O . SER B 1 368 ? -13.594 -12.328 11.062 1 83.38 368 SER B O 1
ATOM 6625 N N . VAL B 1 369 ? -12.219 -11.148 9.766 1 88.38 369 VAL B N 1
ATOM 6626 C CA . VAL B 1 369 ? -11.078 -11.664 10.508 1 88.38 369 VAL B CA 1
ATOM 6627 C C . VAL B 1 369 ? -10.523 -10.57 11.43 1 88.38 369 VAL B C 1
ATOM 6629 O O . VAL B 1 369 ? -9.672 -10.836 12.273 1 88.38 369 VAL B O 1
ATOM 6632 N N . ARG B 1 370 ? -10.938 -9.328 11.219 1 85.75 370 ARG B N 1
ATOM 6633 C CA . ARG B 1 370 ? -10.531 -8.258 12.125 1 85.75 370 ARG B CA 1
ATOM 6634 C C . ARG B 1 370 ? -10.844 -8.609 13.57 1 85.75 370 ARG B C 1
ATOM 6636 O O . ARG B 1 370 ? -11.938 -9.086 13.875 1 85.75 370 ARG B O 1
ATOM 6643 N N . GLY B 1 371 ? -9.828 -8.352 14.43 1 81.88 371 GLY B N 1
ATOM 6644 C CA . GLY B 1 371 ? -9.977 -8.703 15.836 1 81.88 371 GLY B CA 1
ATOM 6645 C C . GLY B 1 371 ? -9.578 -10.133 16.141 1 81.88 371 GLY B C 1
ATOM 6646 O O . GLY B 1 371 ? -9.352 -10.484 17.297 1 81.88 371 GLY B O 1
ATOM 6647 N N . LYS B 1 372 ? -9.516 -10.953 15.133 1 87.62 372 LYS B N 1
ATOM 6648 C CA . LYS B 1 372 ? -9.117 -12.352 15.32 1 87.62 372 LYS B CA 1
ATOM 6649 C C . LYS B 1 372 ? -7.66 -12.562 14.914 1 87.62 372 LYS B C 1
ATOM 6651 O O . LYS B 1 372 ? -6.977 -13.43 15.469 1 87.62 372 LYS B O 1
ATOM 6656 N N . THR B 1 373 ? -7.219 -11.891 13.914 1 92.25 373 THR B N 1
ATOM 6657 C CA . THR B 1 373 ? -5.84 -11.922 13.453 1 92.25 373 THR B CA 1
ATOM 6658 C C . THR B 1 373 ? -5.445 -10.578 12.836 1 92.25 373 THR B C 1
ATOM 6660 O O . THR B 1 373 ? -6.285 -9.688 12.68 1 92.25 373 THR B O 1
ATOM 6663 N N . LEU B 1 374 ? -4.16 -10.406 12.547 1 92.62 374 LEU B N 1
ATOM 6664 C CA . LEU B 1 374 ? -3.703 -9.211 11.852 1 92.62 374 LEU B CA 1
ATOM 6665 C C . LEU B 1 374 ? -4.125 -9.242 10.383 1 92.62 374 LEU B C 1
ATOM 6667 O O . LEU B 1 374 ? -4.066 -10.289 9.742 1 92.62 374 LEU B O 1
ATOM 6671 N N . VAL B 1 375 ? -4.598 -8.109 9.859 1 93.88 375 VAL B N 1
ATOM 6672 C CA . VAL B 1 375 ? -5.031 -8.047 8.469 1 93.88 375 VAL B CA 1
ATOM 6673 C C . VAL B 1 375 ? -4.727 -6.672 7.891 1 93.88 375 VAL B C 1
ATOM 6675 O O . VAL B 1 375 ? -4.773 -5.664 8.602 1 93.88 375 VAL B O 1
ATOM 6678 N N . GLU B 1 376 ? -4.383 -6.617 6.633 1 96.44 376 GLU B N 1
ATOM 6679 C CA . GLU B 1 376 ? -4.273 -5.426 5.797 1 96.44 376 GLU B CA 1
ATOM 6680 C C . GLU B 1 376 ? -5.066 -5.586 4.504 1 96.44 376 GLU B C 1
ATOM 6682 O O . GLU B 1 376 ? -5.164 -6.691 3.961 1 96.44 376 GLU B O 1
ATOM 6687 N N . VAL B 1 377 ? -5.625 -4.477 4.086 1 95.44 377 VAL B N 1
ATOM 6688 C CA . VAL B 1 377 ? -6.297 -4.438 2.793 1 95.44 377 VAL B CA 1
ATOM 6689 C C . VAL B 1 377 ? -5.68 -3.35 1.92 1 95.44 377 VAL B C 1
ATOM 6691 O O . VAL B 1 377 ? -5.531 -2.205 2.357 1 95.44 377 VAL B O 1
ATOM 6694 N N . HIS B 1 378 ? -5.32 -3.674 0.722 1 97.38 378 HIS B N 1
ATOM 6695 C CA . HIS B 1 378 ? -4.773 -2.725 -0.241 1 97.38 378 HIS B CA 1
ATOM 6696 C C . HIS B 1 378 ? -5.484 -2.832 -1.586 1 97.38 378 HIS B C 1
ATOM 6698 O O . HIS B 1 378 ? -5.535 -3.91 -2.182 1 97.38 378 HIS B O 1
ATOM 6704 N N . THR B 1 379 ? -6.047 -1.757 -2.07 1 95.88 379 THR B N 1
ATOM 6705 C CA . THR B 1 379 ? -6.633 -1.684 -3.404 1 95.88 379 THR B CA 1
ATOM 6706 C C . THR B 1 379 ? -5.82 -0.758 -4.305 1 95.88 379 THR B C 1
ATOM 6708 O O . THR B 1 379 ? -5.297 0.26 -3.844 1 95.88 379 THR B O 1
ATOM 6711 N N . PHE B 1 380 ? -5.668 -1.118 -5.551 1 93.19 380 PHE B N 1
ATOM 6712 C CA . PHE B 1 380 ? -4.789 -0.389 -6.453 1 93.19 380 PHE B CA 1
ATOM 6713 C C . PHE B 1 380 ? -5.57 0.172 -7.637 1 93.19 380 PHE B C 1
ATOM 6715 O O . PHE B 1 380 ? -6.207 -0.579 -8.383 1 93.19 380 PHE B O 1
ATOM 6722 N N . ALA B 1 381 ? -5.465 1.49 -7.797 1 90.31 381 ALA B N 1
ATOM 6723 C CA . ALA B 1 381 ? -6.188 2.182 -8.859 1 90.31 381 ALA B CA 1
ATOM 6724 C C . ALA B 1 381 ? -5.668 1.765 -10.234 1 90.31 381 ALA B C 1
ATOM 6726 O O . ALA B 1 381 ? -4.469 1.547 -10.414 1 90.31 381 ALA B O 1
ATOM 6727 N N . GLU B 1 382 ? -6.578 1.594 -11.227 1 80.38 382 GLU B N 1
ATOM 6728 C CA . GLU B 1 382 ? -6.32 1.324 -12.641 1 80.38 382 GLU B CA 1
ATOM 6729 C C . GLU B 1 382 ? -5.691 -0.052 -12.836 1 80.38 382 GLU B C 1
ATOM 6731 O O . GLU B 1 382 ? -4.996 -0.288 -13.82 1 80.38 382 GLU B O 1
ATOM 6736 N N . VAL B 1 383 ? -5.863 -0.837 -11.844 1 83.5 383 VAL B N 1
ATOM 6737 C CA . VAL B 1 383 ? -5.344 -2.201 -11.891 1 83.5 383 VAL B CA 1
ATOM 6738 C C . VAL B 1 383 ? -6.504 -3.193 -11.938 1 83.5 383 VAL B C 1
ATOM 6740 O O . VAL B 1 383 ? -7.461 -3.074 -11.172 1 83.5 383 VAL B O 1
ATOM 6743 N N . GLY B 1 384 ? -6.473 -4.059 -12.891 1 78.31 384 GLY B N 1
ATOM 6744 C CA . GLY B 1 384 ? -7.5 -5.078 -13.023 1 78.31 384 GLY B CA 1
ATOM 6745 C C . GLY B 1 384 ? -7.129 -6.395 -12.367 1 78.31 384 GLY B C 1
ATOM 6746 O O . GLY B 1 384 ? -6.277 -6.43 -11.477 1 78.31 384 GLY B O 1
ATOM 6747 N N . HIS B 1 385 ? -7.891 -7.426 -12.727 1 80.75 385 HIS B N 1
ATOM 6748 C CA . HIS B 1 385 ? -7.625 -8.781 -12.258 1 80.75 385 HIS B CA 1
ATOM 6749 C C . HIS B 1 385 ? -6.32 -9.312 -12.828 1 80.75 385 HIS B C 1
ATOM 6751 O O . HIS B 1 385 ? -5.973 -9.023 -13.977 1 80.75 385 HIS B O 1
ATOM 6757 N N . GLY B 1 386 ? -5.496 -10.055 -12.016 1 80.88 386 GLY B N 1
ATOM 6758 C CA . GLY B 1 386 ? -4.367 -10.789 -12.555 1 80.88 386 GLY B CA 1
ATOM 6759 C C . GLY B 1 386 ? -3.098 -9.961 -12.641 1 80.88 386 GLY B C 1
ATOM 6760 O O . GLY B 1 386 ? -2.295 -10.141 -13.562 1 80.88 386 GLY B O 1
ATOM 6761 N N . PHE B 1 387 ? -2.887 -9.047 -11.781 1 81.69 387 PHE B N 1
ATOM 6762 C CA . PHE B 1 387 ? -1.754 -8.133 -11.914 1 81.69 387 PHE B CA 1
ATOM 6763 C C . PHE B 1 387 ? -0.47 -8.797 -11.43 1 81.69 387 PHE B C 1
ATOM 6765 O O . PHE B 1 387 ? 0.619 -8.242 -11.578 1 81.69 387 PHE B O 1
ATOM 6772 N N . GLY B 1 388 ? -0.465 -10.023 -10.93 1 89.12 388 GLY B N 1
ATOM 6773 C CA . GLY B 1 388 ? 0.746 -10.727 -10.547 1 89.12 388 GLY B CA 1
ATOM 6774 C C . GLY B 1 388 ? 1.654 -9.914 -9.641 1 89.12 388 GLY B C 1
ATOM 6775 O O . GLY B 1 388 ? 1.213 -9.391 -8.617 1 89.12 388 GLY B O 1
ATOM 6776 N N . GLY B 1 389 ? 2.893 -9.758 -10.102 1 87.56 389 GLY B N 1
ATOM 6777 C CA . GLY B 1 389 ? 3.871 -9.031 -9.305 1 87.56 389 GLY B CA 1
ATOM 6778 C C . GLY B 1 389 ? 3.633 -7.531 -9.289 1 87.56 389 GLY B C 1
ATOM 6779 O O . GLY B 1 389 ? 4.316 -6.793 -8.578 1 87.56 389 GLY B O 1
ATOM 6780 N N . GLY B 1 390 ? 2.652 -7.098 -9.992 1 85.06 390 GLY B N 1
ATOM 6781 C CA . GLY B 1 390 ? 2.355 -5.68 -10.086 1 85.06 390 GLY B CA 1
ATOM 6782 C C . GLY B 1 390 ? 2.367 -5.164 -11.516 1 85.06 390 GLY B C 1
ATOM 6783 O O . GLY B 1 390 ? 3.129 -5.652 -12.352 1 85.06 390 GLY B O 1
ATOM 6784 N N . LEU B 1 391 ? 1.492 -4.191 -11.703 1 77.44 391 LEU B N 1
ATOM 6785 C CA . LEU B 1 391 ? 1.462 -3.5 -12.992 1 77.44 391 LEU B CA 1
ATOM 6786 C C . LEU B 1 391 ? 2.342 -2.254 -12.953 1 77.44 391 LEU B C 1
ATOM 6788 O O . LEU B 1 391 ? 2.135 -1.365 -12.125 1 77.44 391 LEU B O 1
ATOM 6792 N N . GLU B 1 392 ? 3.33 -2.209 -13.844 1 74.12 392 GLU B N 1
ATOM 6793 C CA . GLU B 1 392 ? 4.27 -1.093 -13.875 1 74.12 392 GLU B CA 1
ATOM 6794 C C . GLU B 1 392 ? 3.539 0.242 -13.969 1 74.12 392 GLU B C 1
ATOM 6796 O O . GLU B 1 392 ? 2.578 0.375 -14.734 1 74.12 392 GLU B O 1
ATOM 6801 N N . GLY B 1 393 ? 4.012 1.216 -13.211 1 75.56 393 GLY B N 1
ATOM 6802 C CA . GLY B 1 393 ? 3.426 2.547 -13.219 1 75.56 393 GLY B CA 1
ATOM 6803 C C . GLY B 1 393 ? 2.277 2.697 -12.234 1 75.56 393 GLY B C 1
ATOM 6804 O O . GLY B 1 393 ? 1.717 3.785 -12.094 1 75.56 393 GLY B O 1
ATOM 6805 N N . THR B 1 394 ? 1.875 1.652 -11.586 1 86.69 394 THR B N 1
ATOM 6806 C CA . THR B 1 394 ? 0.816 1.696 -10.586 1 86.69 394 THR B CA 1
ATOM 6807 C C . THR B 1 394 ? 1.358 1.326 -9.211 1 86.69 394 THR B C 1
ATOM 6809 O O . THR B 1 394 ? 2.48 0.827 -9.086 1 86.69 394 THR B O 1
ATOM 6812 N N . THR B 1 395 ? 0.538 1.592 -8.234 1 93.12 395 THR B N 1
ATOM 6813 C CA . THR B 1 395 ? 0.945 1.323 -6.859 1 93.12 395 THR B CA 1
ATOM 6814 C C . THR B 1 395 ? 0.954 -0.178 -6.582 1 93.12 395 THR B C 1
ATOM 6816 O O . THR B 1 395 ? 1.506 -0.624 -5.574 1 93.12 395 THR B O 1
ATOM 6819 N N . SER B 1 396 ? 0.405 -1.029 -7.48 1 91.25 396 SER B N 1
ATOM 6820 C CA . SER B 1 396 ? 0.375 -2.475 -7.273 1 91.25 396 SER B CA 1
ATOM 6821 C C . SER B 1 396 ? 1.784 -3.057 -7.242 1 91.25 396 SER B C 1
ATOM 6823 O O . SER B 1 396 ? 1.993 -4.16 -6.734 1 91.25 396 SER B O 1
ATOM 6825 N N . THR B 1 397 ? 2.783 -2.348 -7.742 1 86.25 397 THR B N 1
ATOM 6826 C CA . THR B 1 397 ? 4.16 -2.834 -7.758 1 86.25 397 THR B CA 1
ATOM 6827 C C . THR B 1 397 ? 4.73 -2.875 -6.344 1 86.25 397 THR B C 1
ATOM 6829 O O . THR B 1 397 ? 5.781 -3.475 -6.109 1 86.25 397 THR B O 1
ATOM 6832 N N . TYR B 1 398 ? 4.012 -2.283 -5.402 1 92.5 398 TYR B N 1
ATOM 6833 C CA . TYR B 1 398 ? 4.523 -2.189 -4.039 1 92.5 398 TYR B CA 1
ATOM 6834 C C . TYR B 1 398 ? 4.074 -3.383 -3.203 1 92.5 398 TYR B C 1
ATOM 6836 O O . TYR B 1 398 ? 4.547 -3.574 -2.08 1 92.5 398 TYR B O 1
ATOM 6844 N N . TRP B 1 399 ? 3.146 -4.273 -3.668 1 97.06 399 TRP B N 1
ATOM 6845 C CA . TRP B 1 399 ? 2.521 -5.223 -2.75 1 97.06 399 TRP B CA 1
ATOM 6846 C C . TRP B 1 399 ? 3.545 -6.219 -2.221 1 97.06 399 TRP B C 1
ATOM 6848 O O . TRP B 1 399 ? 3.453 -6.664 -1.073 1 97.06 399 TRP B O 1
ATOM 6858 N N . ILE B 1 400 ? 4.605 -6.613 -3.053 1 96.06 400 ILE B N 1
ATOM 6859 C CA . ILE B 1 400 ? 5.543 -7.637 -2.604 1 96.06 400 ILE B CA 1
ATOM 6860 C C . ILE B 1 400 ? 6.426 -7.074 -1.492 1 96.06 400 ILE B C 1
ATOM 6862 O O . ILE B 1 400 ? 6.527 -7.66 -0.413 1 96.06 400 ILE B O 1
ATOM 6866 N N . PRO B 1 401 ? 7.078 -5.895 -1.656 1 93.19 401 PRO B N 1
ATOM 6867 C CA . PRO B 1 401 ? 7.824 -5.348 -0.52 1 93.19 401 PRO B CA 1
ATOM 6868 C C . PRO B 1 401 ? 6.934 -5.078 0.693 1 93.19 401 PRO B C 1
ATOM 6870 O O . PRO B 1 401 ? 7.375 -5.238 1.834 1 93.19 401 PRO B O 1
ATOM 6873 N N . MET B 1 402 ? 5.707 -4.613 0.495 1 97.12 402 MET B N 1
ATOM 6874 C CA . MET B 1 402 ? 4.781 -4.406 1.604 1 97.12 402 MET B CA 1
ATOM 6875 C C . MET B 1 402 ? 4.477 -5.723 2.311 1 97.12 402 MET B C 1
ATOM 6877 O O . MET B 1 402 ? 4.426 -5.777 3.539 1 97.12 402 MET B O 1
ATOM 6881 N N . ALA B 1 403 ? 4.262 -6.789 1.546 1 98.38 403 ALA B N 1
ATOM 6882 C CA . ALA B 1 403 ? 4.02 -8.102 2.139 1 98.38 403 ALA B CA 1
ATOM 6883 C C . ALA B 1 403 ? 5.215 -8.555 2.971 1 98.38 403 ALA B C 1
ATOM 6885 O O . ALA B 1 403 ? 5.047 -9.109 4.059 1 98.38 403 ALA B O 1
ATOM 6886 N N . ASP B 1 404 ? 6.434 -8.352 2.432 1 96.69 404 ASP B N 1
ATOM 6887 C CA . ASP B 1 404 ? 7.648 -8.656 3.182 1 96.69 404 ASP B CA 1
ATOM 6888 C C . ASP B 1 404 ? 7.66 -7.941 4.527 1 96.69 404 ASP B C 1
ATOM 6890 O O . ASP B 1 404 ? 7.887 -8.562 5.566 1 96.69 404 ASP B O 1
ATOM 6894 N N . THR B 1 405 ? 7.363 -6.594 4.52 1 93.19 405 THR B N 1
ATOM 6895 C CA . THR B 1 405 ? 7.324 -5.797 5.738 1 93.19 405 THR B CA 1
ATOM 6896 C C . THR B 1 405 ? 6.234 -6.301 6.68 1 93.19 405 THR B C 1
ATOM 6898 O O . THR B 1 405 ? 6.438 -6.375 7.895 1 93.19 405 THR B O 1
ATOM 6901 N N . PHE B 1 406 ? 5.098 -6.633 6.109 1 97.19 406 PHE B N 1
ATOM 6902 C CA . PHE B 1 406 ? 3.994 -7.18 6.895 1 97.19 406 PHE B CA 1
ATOM 6903 C C . PHE B 1 406 ? 4.406 -8.477 7.574 1 97.19 406 PHE B C 1
ATOM 6905 O O . PHE B 1 406 ? 4.121 -8.68 8.758 1 97.19 406 PHE B O 1
ATOM 6912 N N . ILE B 1 407 ? 5.098 -9.383 6.84 1 97.75 407 ILE B N 1
ATOM 6913 C CA . ILE B 1 407 ? 5.562 -10.648 7.402 1 97.75 407 ILE B CA 1
ATOM 6914 C C . ILE B 1 407 ? 6.559 -10.375 8.531 1 97.75 407 ILE B C 1
ATOM 6916 O O . ILE B 1 407 ? 6.484 -11 9.594 1 97.75 407 ILE B O 1
ATOM 6920 N N . ASP B 1 408 ? 7.473 -9.484 8.305 1 91.88 408 ASP B N 1
ATOM 6921 C CA . ASP B 1 408 ? 8.43 -9.125 9.344 1 91.88 408 ASP B CA 1
ATOM 6922 C C . ASP B 1 408 ? 7.719 -8.625 10.602 1 91.88 408 ASP B C 1
ATOM 6924 O O . ASP B 1 408 ? 8.102 -8.969 11.719 1 91.88 408 ASP B O 1
ATOM 6928 N N . LEU B 1 409 ? 6.711 -7.809 10.375 1 89.38 409 LEU B N 1
ATOM 6929 C CA . LEU B 1 409 ? 5.914 -7.301 11.492 1 89.38 409 LEU B CA 1
ATOM 6930 C C . LEU B 1 409 ? 5.258 -8.445 12.258 1 89.38 409 LEU B C 1
ATOM 6932 O O . LEU B 1 409 ? 5.371 -8.523 13.484 1 89.38 409 LEU B O 1
ATOM 6936 N N . VAL B 1 410 ? 4.594 -9.367 11.562 1 93.75 410 VAL B N 1
ATOM 6937 C CA . VAL B 1 410 ? 3.871 -10.492 12.148 1 93.75 410 VAL B CA 1
ATOM 6938 C C . VAL B 1 410 ? 4.84 -11.383 12.922 1 93.75 410 VAL B C 1
ATOM 6940 O O . VAL B 1 410 ? 4.504 -11.891 13.992 1 93.75 410 VAL B O 1
ATOM 6943 N N . MET B 1 411 ? 6.074 -11.508 12.344 1 93.25 411 MET B N 1
ATOM 6944 C CA . MET B 1 411 ? 7.051 -12.422 12.93 1 93.25 411 MET B CA 1
ATOM 6945 C C . MET B 1 411 ? 7.875 -11.727 14 1 93.25 411 MET B C 1
ATOM 6947 O O . MET B 1 411 ? 8.789 -12.32 14.578 1 93.25 411 MET B O 1
ATOM 6951 N N . GLY B 1 412 ? 7.555 -10.445 14.234 1 81.19 412 GLY B N 1
ATOM 6952 C CA . GLY B 1 412 ? 8.227 -9.703 15.289 1 81.19 412 GLY B CA 1
ATOM 6953 C C . GLY B 1 412 ? 9.633 -9.266 14.914 1 81.19 412 GLY B C 1
ATOM 6954 O O . GLY B 1 412 ? 10.5 -9.133 15.781 1 81.19 412 GLY B O 1
ATOM 6955 N N . ARG B 1 413 ? 9.961 -9.281 13.609 1 77.94 413 ARG B N 1
ATOM 6956 C CA . ARG B 1 413 ? 11.289 -8.93 13.117 1 77.94 413 ARG B CA 1
ATOM 6957 C C . ARG B 1 413 ? 11.391 -7.434 12.82 1 77.94 413 ARG B C 1
ATOM 6959 O O . ARG B 1 413 ? 12.477 -6.918 12.555 1 77.94 413 ARG B O 1
ATOM 6966 N N . GLY B 1 414 ? 10.398 -6.832 12.469 1 58.97 414 GLY B N 1
ATOM 6967 C CA . GLY B 1 414 ? 10.438 -5.406 12.172 1 58.97 414 GLY B CA 1
ATOM 6968 C C . GLY B 1 414 ? 11.18 -4.602 13.227 1 58.97 414 GLY B C 1
ATOM 6969 O O . GLY B 1 414 ? 11.125 -4.922 14.414 1 58.97 414 GLY B O 1
ATOM 6970 N N . GLU B 1 415 ? 12.625 -4.438 12.945 1 45.69 415 GLU B N 1
ATOM 6971 C CA . GLU B 1 415 ? 13.375 -3.59 13.875 1 45.69 415 GLU B CA 1
ATOM 6972 C C . GLU B 1 415 ? 12.477 -2.514 14.477 1 45.69 415 GLU B C 1
ATOM 6974 O O . GLU B 1 415 ? 12.156 -1.521 13.82 1 45.69 415 GLU B O 1
ATOM 6979 N N . ALA B 1 416 ? 11.398 -2.994 14.844 1 38.72 416 ALA B N 1
ATOM 6980 C CA . ALA B 1 416 ? 10.992 -1.891 15.711 1 38.72 416 ALA B CA 1
ATOM 6981 C C . ALA B 1 416 ? 12.195 -1.273 16.406 1 38.72 416 ALA B C 1
ATOM 6983 O O . ALA B 1 416 ? 13.062 -1.991 16.922 1 38.72 416 ALA B O 1
ATOM 6984 N N . GLY B 1 417 ? 12.836 -0.444 15.695 1 35.16 417 GLY B N 1
ATOM 6985 C CA . GLY B 1 417 ? 13.969 0.112 16.406 1 35.16 417 GLY B CA 1
ATOM 6986 C C . GLY B 1 417 ? 13.891 -0.095 17.906 1 35.16 417 GLY B C 1
ATOM 6987 O O . GLY B 1 417 ? 12.828 0.067 18.516 1 35.16 417 GLY B O 1
ATOM 6988 N N . SER B 1 418 ? 14.531 -1.246 18.266 1 32.62 418 SER B N 1
ATOM 6989 C CA . SER B 1 418 ? 14.711 -1.308 19.719 1 32.62 418 SER B CA 1
ATOM 6990 C C . SER B 1 418 ? 14.758 0.089 20.328 1 32.62 418 SER B C 1
ATOM 6992 O O . SER B 1 418 ? 15.648 0.879 20.016 1 32.62 418 SER B O 1
ATOM 6994 N N . GLY B 1 419 ? 13.695 0.727 20.203 1 34.12 419 GLY B N 1
ATOM 6995 C CA . GLY B 1 419 ? 13.812 1.881 21.078 1 34.12 419 GLY B CA 1
ATOM 6996 C C . GLY B 1 419 ? 14.664 1.614 22.297 1 34.12 419 GLY B C 1
ATOM 6997 O O . GLY B 1 419 ? 14.305 0.797 23.156 1 34.12 419 GLY B O 1
ATOM 6998 N N . GLU B 1 420 ? 15.953 1.181 21.969 1 36.16 420 GLU B N 1
ATOM 6999 C CA . GLU B 1 420 ? 16.766 1.214 23.172 1 36.16 420 GLU B CA 1
ATOM 7000 C C . GLU B 1 420 ? 16.188 2.18 24.203 1 36.16 420 GLU B C 1
ATOM 7002 O O . GLU B 1 420 ? 15.68 3.244 23.859 1 36.16 420 GLU B O 1
ATOM 7007 N N . ALA B 1 421 ? 15.805 1.478 25.188 1 38.69 421 ALA B N 1
ATOM 7008 C CA . ALA B 1 421 ? 15.469 2.352 26.312 1 38.69 421 ALA B CA 1
ATOM 7009 C C . ALA B 1 421 ? 16.266 3.648 26.266 1 38.69 421 ALA B C 1
ATOM 7011 O O . ALA B 1 421 ? 17.5 3.621 26.109 1 38.69 421 ALA B O 1
ATOM 7012 N N . ALA B 1 422 ? 15.727 4.5 25.641 1 43.62 422 ALA B N 1
ATOM 7013 C CA . ALA B 1 422 ? 16.438 5.777 25.672 1 43.62 422 ALA B CA 1
ATOM 7014 C C . ALA B 1 422 ? 17.297 5.902 26.922 1 43.62 422 ALA B C 1
ATOM 7016 O O . ALA B 1 422 ? 16.891 5.477 28 1 43.62 422 ALA B O 1
ATOM 7017 N N . GLU B 1 423 ? 18.484 5.961 26.75 1 52.5 423 GLU B N 1
ATOM 7018 C CA . GLU B 1 423 ? 19.297 6.363 27.906 1 52.5 423 GLU B CA 1
ATOM 7019 C C . GLU B 1 423 ? 18.625 7.492 28.688 1 52.5 423 GLU B C 1
ATOM 7021 O O . GLU B 1 423 ? 18.141 8.453 28.094 1 52.5 423 GLU B O 1
ATOM 7026 N N . ILE B 1 424 ? 18.25 7.066 29.844 1 59.78 424 ILE B N 1
ATOM 7027 C CA . ILE B 1 424 ? 17.797 8.133 30.734 1 59.78 424 ILE B CA 1
ATOM 7028 C C . ILE B 1 424 ? 18.875 9.211 30.844 1 59.78 424 ILE B C 1
ATOM 7030 O O . ILE B 1 424 ? 20.047 8.906 31.141 1 59.78 424 ILE B O 1
ATOM 7034 N N . PRO B 1 425 ? 18.531 10.25 30.312 1 63 425 PRO B N 1
ATOM 7035 C CA . PRO B 1 425 ? 19.562 11.289 30.406 1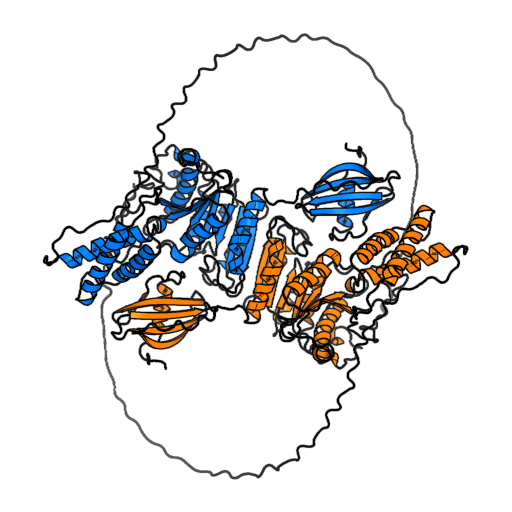 63 425 PRO B CA 1
ATOM 7036 C C . PRO B 1 425 ? 20.156 11.375 31.812 1 63 425 PRO B C 1
ATOM 7038 O O . PRO B 1 425 ? 19.516 10.992 32.781 1 63 425 PRO B O 1
ATOM 7041 N N . GLU B 1 426 ? 21.328 11.836 31.859 1 68.62 426 GLU B N 1
ATOM 7042 C CA . GLU B 1 426 ? 21.938 12.141 33.156 1 68.62 426 GLU B CA 1
ATOM 7043 C C . GLU B 1 426 ? 21.062 13.117 33.969 1 68.62 426 GLU B C 1
ATOM 7045 O O . GLU B 1 426 ? 20.531 14.07 33.406 1 68.62 426 GLU B O 1
ATOM 7050 N N . GLY B 1 427 ? 20.781 12.867 35.25 1 72.69 427 GLY B N 1
ATOM 7051 C CA . GLY B 1 427 ? 19.984 13.703 36.125 1 72.69 427 GLY B CA 1
ATOM 7052 C C . GLY B 1 427 ? 18.547 13.227 36.281 1 72.69 427 GLY B C 1
ATOM 7053 O O . GLY B 1 427 ? 17.766 13.82 37.031 1 72.69 427 GLY B O 1
ATOM 7054 N N . TYR B 1 428 ? 18.297 12.148 35.5 1 71.69 428 TYR B N 1
ATOM 7055 C CA . TYR B 1 428 ? 16.969 11.562 35.656 1 71.69 428 TYR B CA 1
ATOM 7056 C C . TYR B 1 428 ? 17.062 10.188 36.281 1 71.69 428 TYR B C 1
ATOM 7058 O O . TYR B 1 428 ? 18.047 9.469 36.094 1 71.69 428 TYR B O 1
ATOM 7066 N N . THR B 1 429 ? 16.125 9.93 37.125 1 74.38 429 THR B N 1
ATOM 7067 C CA . THR B 1 429 ? 15.969 8.617 37.719 1 74.38 429 THR B CA 1
ATOM 7068 C C . THR B 1 429 ? 14.719 7.914 37.188 1 74.38 429 THR B C 1
ATOM 7070 O O . THR B 1 429 ? 13.625 8.477 37.219 1 74.38 429 THR B O 1
ATOM 7073 N N . GLN B 1 430 ? 14.977 6.773 36.719 1 70.25 430 GLN B N 1
ATOM 7074 C CA . GLN B 1 430 ? 13.852 5.965 36.25 1 70.25 430 GLN B CA 1
ATOM 7075 C C . GLN B 1 430 ? 12.922 5.602 37.406 1 70.25 430 GLN B C 1
ATOM 7077 O O . GLN B 1 430 ? 13.359 5.027 38.406 1 70.25 430 GLN B O 1
ATOM 7082 N N . MET B 1 431 ? 11.734 6.031 37.25 1 64.69 431 MET B N 1
ATOM 7083 C CA . MET B 1 431 ? 10.773 5.812 38.344 1 64.69 431 MET B CA 1
ATOM 7084 C C . MET B 1 431 ? 9.898 4.602 38.031 1 64.69 431 MET B C 1
ATOM 7086 O O . MET B 1 431 ? 9.453 3.912 38.969 1 64.69 431 MET B O 1
ATOM 7090 N N . GLN B 1 432 ? 9.625 4.445 36.812 1 63.28 432 GLN B N 1
ATOM 7091 C CA . GLN B 1 432 ? 8.695 3.375 36.469 1 63.28 432 GLN B CA 1
ATOM 7092 C C . GLN B 1 432 ? 8.844 2.959 35 1 63.28 432 GLN B C 1
ATOM 7094 O O . GLN B 1 432 ? 9.18 3.779 34.156 1 63.28 432 GLN B O 1
ATOM 7099 N N . GLN B 1 433 ? 8.773 1.702 34.906 1 64.5 433 GLN B N 1
ATOM 7100 C CA . GLN B 1 433 ? 8.594 1.106 33.594 1 64.5 433 GLN B CA 1
ATOM 7101 C C . GLN B 1 433 ? 7.273 0.342 33.531 1 64.5 433 GLN B C 1
ATOM 7103 O O . GLN B 1 433 ? 6.953 -0.448 34.406 1 64.5 433 GLN B O 1
ATOM 7108 N N . TYR B 1 434 ? 6.41 0.88 32.625 1 62.25 434 TYR B N 1
ATOM 7109 C CA . TYR B 1 434 ? 5.102 0.248 32.5 1 62.25 434 TYR B CA 1
ATOM 7110 C C . TYR B 1 434 ? 4.668 0.186 31.047 1 62.25 434 TYR B C 1
ATOM 7112 O O . TYR B 1 434 ? 5.258 0.847 30.188 1 62.25 434 TYR B O 1
ATOM 7120 N N . THR B 1 435 ? 3.748 -0.75 30.875 1 62.62 435 THR B N 1
ATOM 7121 C CA . THR B 1 435 ? 3.096 -0.825 29.562 1 62.62 435 THR B CA 1
ATOM 7122 C C . THR B 1 435 ? 1.81 -0.002 29.562 1 62.62 435 THR B C 1
ATOM 7124 O O . THR B 1 435 ? 0.962 -0.155 30.438 1 62.62 435 THR B O 1
ATOM 7127 N N . PHE B 1 436 ? 1.833 1.071 28.703 1 60.78 436 PHE B N 1
ATOM 7128 C CA . PHE B 1 436 ? 0.668 1.929 28.516 1 60.78 436 PHE B CA 1
ATOM 7129 C C . PHE B 1 436 ? -0.094 1.544 27.266 1 60.78 436 PHE B C 1
ATOM 7131 O O . PHE B 1 436 ? 0.512 1.25 26.219 1 60.78 436 PHE B O 1
ATOM 7138 N N . GLU B 1 437 ? -1.377 1.203 27.438 1 55.88 437 GLU B N 1
ATOM 7139 C CA . GLU B 1 437 ? -2.273 0.963 26.312 1 55.88 437 GLU B CA 1
ATOM 7140 C C . GLU B 1 437 ? -3.234 2.133 26.109 1 55.88 437 GLU B C 1
ATOM 7142 O O . GLU B 1 437 ? -3.965 2.506 27.031 1 55.88 437 GLU B O 1
ATOM 7147 N N . GLY B 1 438 ? -3.021 2.922 25.109 1 47.88 438 GLY B N 1
ATOM 7148 C CA . GLY B 1 438 ? -3.881 4.043 24.766 1 47.88 438 GLY B CA 1
ATOM 7149 C C . GLY B 1 438 ? -4.148 4.152 23.281 1 47.88 438 GLY B C 1
ATOM 7150 O O . GLY B 1 438 ? -4.055 3.162 22.547 1 47.88 438 GLY B O 1
ATOM 7151 N N . GLY B 1 439 ? -4.676 5.391 22.938 1 43.91 439 GLY B N 1
ATOM 7152 C CA . GLY B 1 439 ? -5.141 5.648 21.578 1 43.91 439 GLY B CA 1
ATOM 7153 C C . GLY B 1 439 ? -4.137 5.25 20.516 1 43.91 439 GLY B C 1
ATOM 7154 O O . GLY B 1 439 ? -4.512 4.918 19.391 1 43.91 439 GLY B O 1
ATOM 7155 N N . PHE B 1 440 ? -2.957 5.23 20.906 1 45.19 440 PHE B N 1
ATOM 7156 C CA . PHE B 1 440 ? -1.941 4.918 19.922 1 45.19 440 PHE B CA 1
ATOM 7157 C C . PHE B 1 440 ? -1.49 3.467 20.031 1 45.19 440 PHE B C 1
ATOM 7159 O O . PHE B 1 440 ? -0.543 3.049 19.375 1 45.19 440 PHE B O 1
ATOM 7166 N N . GLY B 1 441 ? -2.113 2.775 20.938 1 48.78 441 GLY B N 1
ATOM 7167 C CA . GLY B 1 441 ? -1.796 1.375 21.172 1 48.78 441 GLY B CA 1
ATOM 7168 C C . GLY B 1 441 ? -0.993 1.145 22.438 1 48.78 441 GLY B C 1
ATOM 7169 O O . GLY B 1 441 ? -1.022 1.968 23.359 1 48.78 441 GLY B O 1
ATOM 7170 N N . LYS B 1 442 ? -0.352 -0.054 22.453 1 53.62 442 LYS B N 1
ATOM 7171 C CA . LYS B 1 442 ? 0.448 -0.479 23.594 1 53.62 442 LYS B CA 1
ATOM 7172 C C . LYS B 1 442 ? 1.88 0.038 23.484 1 53.62 442 LYS B C 1
ATOM 7174 O O . LYS B 1 442 ? 2.49 -0.025 22.406 1 53.62 442 LYS B O 1
ATOM 7179 N N . ALA B 1 443 ? 2.271 0.871 24.422 1 56.41 443 ALA B N 1
ATOM 7180 C CA . ALA B 1 443 ? 3.648 1.352 24.484 1 56.41 443 ALA B CA 1
ATOM 7181 C C . ALA B 1 443 ? 4.277 1.07 25.844 1 56.41 443 ALA B C 1
ATOM 7183 O O . ALA B 1 443 ? 3.604 1.165 26.875 1 56.41 443 ALA B O 1
ATOM 7184 N N . ASP B 1 444 ? 5.512 0.508 25.828 1 62.28 444 ASP B N 1
ATOM 7185 C CA . ASP B 1 444 ? 6.289 0.492 27.062 1 62.28 444 ASP B CA 1
ATOM 7186 C C . ASP B 1 444 ? 6.793 1.89 27.422 1 62.28 444 ASP B C 1
ATOM 7188 O O . ASP B 1 444 ? 7.414 2.559 26.578 1 62.28 444 ASP B O 1
ATOM 7192 N N . VAL B 1 445 ? 6.301 2.293 28.453 1 64.5 445 VAL B N 1
ATOM 7193 C CA . VAL B 1 445 ? 6.641 3.645 28.891 1 64.5 445 VAL B CA 1
ATOM 7194 C C . VAL B 1 445 ? 7.629 3.58 30.047 1 64.5 445 VAL B C 1
ATOM 7196 O O . VAL B 1 445 ? 7.438 2.811 31 1 64.5 445 VAL B O 1
ATOM 7199 N N . THR B 1 446 ? 8.766 4.125 29.844 1 66.81 446 THR B N 1
ATOM 7200 C CA . THR B 1 446 ? 9.664 4.422 30.953 1 66.81 446 THR B CA 1
ATOM 7201 C C . THR B 1 446 ? 9.531 5.879 31.375 1 66.81 446 THR B C 1
ATOM 7203 O O . THR B 1 446 ? 9.648 6.785 30.547 1 66.81 446 THR B O 1
ATOM 7206 N N . CYS B 1 447 ? 9.109 5.945 32.562 1 66.56 447 CYS B N 1
ATOM 7207 C CA . CYS B 1 447 ? 9.016 7.281 33.156 1 66.56 447 CYS B CA 1
ATOM 7208 C C . CYS B 1 447 ? 10.195 7.562 34.062 1 66.56 447 CYS B C 1
ATOM 7210 O O . CYS B 1 447 ? 10.453 6.797 35 1 66.56 447 CYS B O 1
ATOM 7212 N N . ALA B 1 448 ? 10.961 8.5 33.75 1 69.44 448 ALA B N 1
ATOM 7213 C CA . ALA B 1 448 ? 12.055 8.984 34.594 1 69.44 448 ALA B CA 1
ATOM 7214 C C . ALA B 1 448 ? 11.805 10.43 35.031 1 69.44 448 ALA B C 1
ATOM 7216 O O . ALA B 1 448 ? 11.148 11.195 34.312 1 69.44 448 ALA B O 1
ATOM 7217 N N . VAL B 1 449 ? 12.195 10.617 36.312 1 71.06 449 VAL B N 1
ATOM 7218 C CA . VAL B 1 449 ? 12.062 11.977 36.812 1 71.06 449 VAL B CA 1
ATOM 7219 C C . VAL B 1 449 ? 13.445 12.547 37.125 1 71.06 449 VAL B C 1
ATOM 7221 O O . VAL B 1 449 ? 14.375 11.805 37.438 1 71.06 449 VAL B O 1
ATOM 7224 N N . ASP B 1 450 ? 13.484 13.836 36.969 1 72 450 ASP B N 1
ATOM 7225 C CA . ASP B 1 450 ? 14.75 14.469 37.312 1 72 450 ASP B CA 1
ATOM 7226 C C . ASP B 1 450 ? 14.93 14.523 38.812 1 72 450 ASP B C 1
ATOM 7228 O O . ASP B 1 450 ? 13.977 14.312 39.594 1 72 450 ASP B O 1
ATOM 7232 N N . ASP B 1 451 ? 16.094 14.812 39.188 1 70.88 451 ASP B N 1
ATOM 7233 C CA . ASP B 1 451 ? 16.438 14.828 40.594 1 70.88 451 ASP B CA 1
ATOM 7234 C C . ASP B 1 451 ? 15.523 15.766 41.375 1 70.88 451 ASP B C 1
ATOM 7236 O O . ASP B 1 451 ? 15.148 15.477 42.5 1 70.88 451 ASP B O 1
ATOM 7240 N N . ALA B 1 452 ? 15.133 16.781 40.781 1 69.12 452 ALA B N 1
ATOM 7241 C CA . ALA B 1 452 ? 14.281 17.766 41.438 1 69.12 452 ALA B CA 1
ATOM 7242 C C . ALA B 1 452 ? 12.812 17.406 41.312 1 69.12 452 ALA B C 1
ATOM 7244 O O . ALA B 1 452 ? 11.953 18.047 41.906 1 69.12 452 ALA B O 1
ATOM 7245 N N . LYS B 1 453 ? 12.586 16.234 40.625 1 68.94 453 LYS B N 1
ATOM 7246 C CA . LYS B 1 453 ? 11.227 15.773 40.344 1 68.94 453 LYS B CA 1
ATOM 7247 C C . LYS B 1 453 ? 10.359 16.891 39.781 1 68.94 453 LYS B C 1
ATOM 7249 O O . LYS B 1 453 ? 9.211 17.062 40.188 1 68.94 453 LYS B O 1
ATOM 7254 N N . THR B 1 454 ? 10.945 17.594 38.938 1 68.44 454 THR B N 1
ATOM 7255 C CA . THR B 1 454 ? 10.234 18.672 38.281 1 68.44 454 THR B CA 1
ATOM 7256 C C . THR B 1 454 ? 10.008 18.328 36.812 1 68.44 454 THR B C 1
ATOM 7258 O O . THR B 1 454 ? 9.203 18.969 36.125 1 68.44 454 THR B O 1
ATOM 7261 N N . LYS B 1 455 ? 10.789 17.344 36.406 1 69.25 455 LYS B N 1
ATOM 7262 C CA . LYS B 1 455 ? 10.672 16.938 35 1 69.25 455 LYS B CA 1
ATOM 7263 C C . LYS B 1 455 ? 10.492 15.422 34.906 1 69.25 455 LYS B C 1
ATOM 7265 O O . LYS B 1 455 ? 10.984 14.672 35.75 1 69.25 455 LYS B O 1
ATOM 7270 N N . VAL B 1 456 ? 9.688 15.086 33.938 1 68.31 456 VAL B N 1
ATOM 7271 C CA . VAL B 1 456 ? 9.5 13.672 33.625 1 68.31 456 VAL B CA 1
ATOM 7272 C C . VAL B 1 456 ? 9.984 13.375 32.219 1 68.31 456 VAL B C 1
ATOM 7274 O O . VAL B 1 456 ? 9.773 14.18 31.297 1 68.31 456 VAL B O 1
ATOM 7277 N N . TYR B 1 457 ? 10.773 12.477 32.156 1 66.88 457 TYR B N 1
ATOM 7278 C CA . TYR B 1 457 ? 11.25 11.898 30.891 1 66.88 457 TYR B CA 1
ATOM 7279 C C . TYR B 1 457 ? 10.578 10.562 30.625 1 66.88 457 TYR B C 1
ATOM 7281 O O . TYR B 1 457 ? 10.742 9.602 31.375 1 66.88 457 TYR B O 1
ATOM 7289 N N . MET B 1 458 ? 9.703 10.711 29.641 1 64.56 458 MET B N 1
ATOM 7290 C CA . MET B 1 458 ? 8.984 9.484 29.312 1 64.56 458 MET B CA 1
ATOM 7291 C C . MET B 1 458 ? 9.438 8.922 27.969 1 64.56 458 MET B C 1
ATOM 7293 O O . MET B 1 458 ? 9.469 9.648 26.969 1 64.56 458 MET B O 1
ATOM 7297 N N . THR B 1 459 ? 9.961 7.875 28.094 1 62.44 459 THR B N 1
ATOM 7298 C CA . THR B 1 459 ? 10.289 7.145 26.875 1 62.44 459 THR B CA 1
ATOM 7299 C C . THR B 1 459 ? 9.195 6.141 26.531 1 62.44 459 THR B C 1
ATOM 7301 O O . THR B 1 459 ? 8.805 5.328 27.375 1 62.44 459 THR B O 1
ATOM 7304 N N . PHE B 1 460 ? 8.656 6.484 25.438 1 58.31 460 PHE B N 1
ATOM 7305 C CA . PHE B 1 460 ? 7.648 5.582 24.891 1 58.31 460 PHE B CA 1
ATOM 7306 C C . PHE B 1 460 ? 8.266 4.629 23.875 1 58.31 460 PHE B C 1
ATOM 7308 O O . PHE B 1 460 ? 8.914 5.066 22.922 1 58.31 460 PHE B O 1
ATOM 7315 N N . VAL B 1 461 ? 8.234 3.49 24.344 1 56.22 461 VAL B N 1
ATOM 7316 C CA . VAL B 1 461 ? 8.688 2.51 23.359 1 56.22 461 VAL B CA 1
ATOM 7317 C C . VAL B 1 461 ? 7.496 1.713 22.844 1 56.22 461 VAL B C 1
ATOM 7319 O O . VAL B 1 461 ? 6.832 1.002 23.594 1 56.22 461 VAL B O 1
ATOM 7322 N N . ALA B 1 462 ? 7.062 2.168 21.781 1 49.28 462 ALA B N 1
ATOM 7323 C CA . ALA B 1 462 ? 6.043 1.411 21.062 1 49.28 462 ALA B CA 1
ATOM 7324 C C . ALA B 1 462 ? 6.484 1.12 19.641 1 49.28 462 ALA B C 1
ATOM 7326 O O . ALA B 1 462 ? 7.086 1.974 18.969 1 49.28 462 ALA B O 1
ATOM 7327 N N . PHE B 1 463 ? 6.16 -0.091 19.281 1 43.75 463 PHE B N 1
ATOM 7328 C CA . PHE B 1 463 ? 6.473 -0.541 17.938 1 43.75 463 PHE B CA 1
ATOM 7329 C C . PHE B 1 463 ? 7.938 -0.292 17.609 1 43.75 463 PHE B C 1
ATOM 7331 O O . PHE B 1 463 ? 8.258 0.253 16.547 1 43.75 463 PHE B O 1
ATOM 7338 N N . ASP B 1 464 ? 8.727 -0.502 18.562 1 45.47 464 ASP B N 1
ATOM 7339 C CA . ASP B 1 464 ? 10.188 -0.399 18.5 1 45.47 464 ASP B CA 1
ATOM 7340 C C . ASP B 1 464 ? 10.625 1.036 18.219 1 45.47 464 ASP B C 1
ATOM 7342 O O . ASP B 1 464 ? 11.672 1.264 17.609 1 45.47 464 ASP B O 1
ATOM 7346 N N . GLN B 1 465 ? 9.711 1.853 18.297 1 48.09 465 GLN B N 1
ATOM 7347 C CA . GLN B 1 465 ? 10.039 3.275 18.266 1 48.09 465 GLN B CA 1
ATOM 7348 C C . GLN B 1 465 ? 10.047 3.867 19.672 1 48.09 465 GLN B C 1
ATOM 7350 O O . GLN B 1 465 ? 9.266 3.455 20.531 1 48.09 465 GLN B O 1
ATOM 7355 N N . GLN B 1 466 ? 11.227 4.492 19.844 1 52.69 466 GLN B N 1
ATOM 7356 C CA . GLN B 1 466 ? 11.344 5.215 21.094 1 52.69 466 GLN B CA 1
ATOM 7357 C C . GLN B 1 466 ? 11 6.691 20.922 1 52.69 466 GLN B C 1
ATOM 7359 O O . GLN B 1 466 ? 11.477 7.336 19.984 1 52.69 466 GLN B O 1
ATOM 7364 N N . GLN B 1 467 ? 9.945 6.879 21.484 1 55.31 467 GLN B N 1
ATOM 7365 C CA . GLN B 1 467 ? 9.641 8.305 21.578 1 55.31 467 GLN B CA 1
ATOM 7366 C C . GLN B 1 467 ? 9.859 8.812 23 1 55.31 467 GLN B C 1
ATOM 7368 O O . GLN B 1 467 ? 9.609 8.086 23.969 1 55.31 467 GLN B O 1
ATOM 7373 N N . VAL B 1 468 ? 10.602 9.805 23.016 1 55.97 468 VAL B N 1
ATOM 7374 C CA . VAL B 1 468 ? 10.867 10.414 24.312 1 55.97 468 VAL B CA 1
ATOM 7375 C C . VAL B 1 468 ? 10.055 11.703 24.453 1 55.97 468 VAL B C 1
ATOM 7377 O O . VAL B 1 468 ? 9.977 12.5 23.516 1 55.97 468 VAL B O 1
ATOM 7380 N N . VAL B 1 469 ? 9.25 11.594 25.438 1 57.53 469 VAL B N 1
ATOM 7381 C CA . VAL B 1 469 ? 8.547 12.82 25.812 1 57.53 469 VAL B CA 1
ATOM 7382 C C . VAL B 1 469 ? 9.102 13.352 27.125 1 57.53 469 VAL B C 1
ATOM 7384 O O . VAL B 1 469 ? 9.211 12.609 28.109 1 57.53 469 VAL B O 1
ATOM 7387 N N . GLU B 1 470 ? 9.68 14.547 27.078 1 59.41 470 GLU B N 1
ATOM 7388 C CA . GLU B 1 470 ? 10.039 15.203 28.328 1 59.41 470 GLU B CA 1
ATOM 7389 C C . GLU B 1 470 ? 8.945 16.172 28.781 1 59.41 470 GLU B C 1
ATOM 7391 O O . GLU B 1 470 ? 8.398 16.922 27.969 1 59.41 470 GLU B O 1
ATOM 7396 N N . GLY B 1 471 ? 8.469 15.812 29.938 1 59.03 471 GLY B N 1
ATOM 7397 C CA . GLY B 1 471 ? 7.445 16.672 30.516 1 59.03 471 GLY B CA 1
ATOM 7398 C C . GLY B 1 471 ? 7.871 17.312 31.828 1 59.03 471 GLY B C 1
ATOM 7399 O O . GLY B 1 471 ? 8.844 16.875 32.438 1 59.03 471 GLY B O 1
ATOM 7400 N N . VAL B 1 472 ? 7.281 18.469 32.125 1 58.88 472 VAL B N 1
ATOM 7401 C CA . VAL B 1 472 ? 7.434 19.125 33.438 1 58.88 472 VAL B CA 1
ATOM 7402 C C . VAL B 1 472 ? 6.391 18.594 34.406 1 58.88 472 VAL B C 1
ATOM 7404 O O . VAL B 1 472 ? 5.219 18.438 34.031 1 58.88 472 VAL B O 1
ATOM 7407 N N . LEU B 1 473 ? 6.941 18.109 35.531 1 58.78 473 LEU B N 1
ATOM 7408 C CA . LEU B 1 473 ? 6.09 17.609 36.594 1 58.78 473 LEU B CA 1
ATOM 7409 C C . LEU B 1 473 ? 5.746 18.719 37.594 1 58.78 473 LEU B C 1
ATOM 7411 O O . LEU B 1 473 ? 6.641 19.312 38.188 1 58.78 473 LEU B O 1
ATOM 7415 N N . ASN B 1 474 ? 4.48 19.141 37.562 1 53.69 474 ASN B N 1
ATOM 7416 C CA . ASN B 1 474 ? 3.957 20.062 38.562 1 53.69 474 ASN B CA 1
ATOM 7417 C C . ASN B 1 474 ? 2.771 19.453 39.312 1 53.69 474 ASN B C 1
ATOM 7419 O O . ASN B 1 474 ? 1.722 19.203 38.719 1 53.69 474 ASN B O 1
ATOM 7423 N N . ASP B 1 475 ? 2.889 19.312 40.562 1 54.53 475 ASP B N 1
ATOM 7424 C CA . ASP B 1 475 ? 1.875 18.781 41.469 1 54.53 475 ASP B CA 1
ATOM 7425 C C . ASP B 1 475 ? 1.247 17.5 40.938 1 54.53 475 ASP B C 1
ATOM 7427 O O . ASP B 1 475 ? 0.022 17.359 40.906 1 54.53 475 ASP B O 1
ATOM 7431 N N . GLY B 1 476 ? 2.145 16.656 40.344 1 53.31 476 GLY B N 1
ATOM 7432 C CA . GLY B 1 476 ? 1.667 15.359 39.875 1 53.31 476 GLY B CA 1
ATOM 7433 C C . GLY B 1 476 ? 1.09 15.406 38.469 1 53.31 476 GLY B C 1
ATOM 7434 O O . GLY B 1 476 ? 0.604 14.391 37.938 1 53.31 476 GLY B O 1
ATOM 7435 N N . ILE B 1 477 ? 0.998 16.531 37.969 1 51.38 477 ILE B N 1
ATOM 7436 C CA . ILE B 1 477 ? 0.528 16.703 36.594 1 51.38 477 ILE B CA 1
ATOM 7437 C C . ILE B 1 477 ? 1.721 16.875 35.656 1 51.38 477 ILE B C 1
ATOM 7439 O O . ILE B 1 477 ? 2.645 17.641 35.938 1 51.38 477 ILE B O 1
ATOM 7443 N N . ILE B 1 478 ? 1.771 15.969 34.656 1 53.34 478 ILE B N 1
ATOM 7444 C CA . ILE B 1 478 ? 2.84 16.031 33.688 1 53.34 478 ILE B CA 1
ATOM 7445 C C . ILE B 1 478 ? 2.396 16.906 32.5 1 53.34 478 ILE B C 1
ATOM 7447 O O . ILE B 1 478 ? 1.259 16.797 32.031 1 53.34 478 ILE B O 1
ATOM 7451 N N . THR B 1 479 ? 2.963 17.859 32.344 1 48.38 479 THR B N 1
ATOM 7452 C CA . THR B 1 479 ? 2.803 18.625 31.109 1 48.38 479 THR B CA 1
ATOM 7453 C C . THR B 1 479 ? 3.873 18.234 30.109 1 48.38 479 THR B C 1
ATOM 7455 O O . THR B 1 479 ? 5.066 18.266 30.406 1 48.38 479 THR B O 1
ATOM 7458 N N . VAL B 1 480 ? 3.455 17.406 29.188 1 48.12 480 VAL B N 1
ATOM 7459 C CA . VAL B 1 480 ? 4.375 16.922 28.156 1 48.12 480 VAL B CA 1
ATOM 7460 C C . VAL B 1 480 ? 4.363 17.891 26.969 1 48.12 480 VAL B C 1
ATOM 7462 O O . VAL B 1 480 ? 3.311 18.422 26.609 1 48.12 480 VAL B O 1
ATOM 7465 N N . THR B 1 481 ? 5.5 18.469 26.812 1 40.81 481 THR B N 1
ATOM 7466 C CA . THR B 1 481 ? 5.637 19.172 25.531 1 40.81 481 THR B CA 1
ATOM 7467 C C . THR B 1 481 ? 5.562 18.188 24.359 1 40.81 481 THR B C 1
ATOM 7469 O O . THR B 1 481 ? 6.078 17.078 24.453 1 40.81 481 THR B O 1
ATOM 7472 N N . TYR B 1 482 ? 4.824 18.484 23.484 1 40.09 482 TYR B N 1
ATOM 7473 C CA . TYR B 1 482 ? 4.602 17.75 22.25 1 40.09 482 TYR B CA 1
ATOM 7474 C C . TYR B 1 482 ? 5.906 17.156 21.734 1 40.09 482 TYR B C 1
ATOM 7476 O O . TYR B 1 482 ? 6.926 17.859 21.656 1 40.09 482 TYR B O 1
ATOM 7484 N N . ASP B 1 483 ? 6.133 16 22.094 1 41.41 483 ASP B N 1
ATOM 7485 C CA . ASP B 1 483 ? 7.324 15.469 21.453 1 41.41 483 ASP B CA 1
ATOM 7486 C C . ASP B 1 483 ? 7.168 15.477 19.922 1 41.41 483 ASP B C 1
ATOM 7488 O O . ASP B 1 483 ? 6.051 15.531 19.406 1 41.41 483 ASP B O 1
ATOM 7492 N N . GLN B 1 484 ? 8.148 15.812 19.266 1 36.03 484 GLN B N 1
ATOM 7493 C CA . GLN B 1 484 ? 8.281 15.797 17.812 1 36.03 484 GLN B CA 1
ATOM 7494 C C . GLN B 1 484 ? 7.523 14.625 17.203 1 36.03 484 GLN B C 1
ATOM 7496 O O . GLN B 1 484 ? 7.227 14.625 16 1 36.03 484 GLN B O 1
ATOM 7501 N N . SER B 1 485 ? 7.539 13.516 17.906 1 38.5 485 SER B N 1
ATOM 7502 C CA . SER B 1 485 ? 7.125 12.266 17.266 1 38.5 485 SER B CA 1
ATOM 7503 C C . SER B 1 485 ? 5.605 12.156 17.203 1 38.5 485 SER B C 1
ATOM 7505 O O . SER B 1 485 ? 5.07 11.195 16.641 1 38.5 485 SER B O 1
ATOM 7507 N N . GLY B 1 486 ? 4.777 13.234 17.453 1 38.25 486 GLY B N 1
ATOM 7508 C CA . GLY B 1 486 ? 3.33 13.297 17.328 1 38.25 486 GLY B CA 1
ATOM 7509 C C . GLY B 1 486 ? 2.604 12.742 18.531 1 38.25 486 GLY B C 1
ATOM 7510 O O . GLY B 1 486 ? 1.402 12.469 18.469 1 38.25 486 GLY B O 1
ATOM 7511 N N . PHE B 1 487 ? 3.119 12.125 19.438 1 39.22 487 PHE B N 1
ATOM 7512 C CA . PHE B 1 487 ? 2.348 11.656 20.594 1 39.22 487 PHE B CA 1
ATOM 7513 C C . PHE B 1 487 ? 1.72 12.828 21.328 1 39.22 487 PHE B C 1
ATOM 7515 O O . PHE B 1 487 ? 2.393 13.82 21.625 1 39.22 487 PHE B O 1
ATOM 7522 N N . MET B 1 488 ? 0.461 13.031 21.234 1 40.06 488 MET B N 1
ATOM 7523 C CA . MET B 1 488 ? -0.427 14.039 21.797 1 40.06 488 MET B CA 1
ATOM 7524 C C . MET B 1 488 ? -0.301 14.078 23.312 1 40.06 488 MET B C 1
ATOM 7526 O O . MET B 1 488 ? 0.004 13.062 23.953 1 40.06 488 MET B O 1
ATOM 7530 N N . THR B 1 489 ? -0.328 15.273 23.75 1 39.72 489 THR B N 1
ATOM 7531 C CA . THR B 1 489 ? -0.387 15.711 25.141 1 39.72 489 THR B CA 1
ATOM 7532 C C . THR B 1 489 ? -1.305 14.797 25.953 1 39.72 489 THR B C 1
ATOM 7534 O O . THR B 1 489 ? -0.934 14.336 27.031 1 39.72 489 THR B O 1
ATOM 7537 N N . ASN B 1 490 ? -2.322 14.617 25.359 1 38.12 490 ASN B N 1
ATOM 7538 C CA . ASN B 1 490 ? -3.303 13.883 26.156 1 38.12 490 ASN B CA 1
ATOM 7539 C C . ASN B 1 490 ? -2.84 12.461 26.438 1 38.12 490 ASN B C 1
ATOM 7541 O O . ASN B 1 490 ? -3.078 11.938 27.531 1 38.12 490 ASN B O 1
ATOM 7545 N N . ASP B 1 491 ? -2.096 12 25.547 1 45.97 491 ASP B N 1
ATOM 7546 C CA . ASP B 1 491 ? -1.61 10.648 25.828 1 45.97 491 ASP B CA 1
ATOM 7547 C C . ASP B 1 491 ? -0.466 10.68 26.844 1 45.97 491 ASP B C 1
ATOM 7549 O O . ASP B 1 491 ? -0.374 9.805 27.703 1 45.97 491 ASP B O 1
ATOM 7553 N N . ALA B 1 492 ? 0.282 11.727 26.766 1 50.03 492 ALA B N 1
ATOM 7554 C CA . ALA B 1 492 ? 1.371 11.828 27.734 1 50.03 492 ALA B CA 1
ATOM 7555 C C . ALA B 1 492 ? 0.833 11.93 29.156 1 50.03 492 ALA B C 1
ATOM 7557 O O . ALA B 1 492 ? 1.356 11.289 30.078 1 50.03 492 ALA B O 1
ATOM 7558 N N . GLN B 1 493 ? -0.157 12.742 29.25 1 48.16 493 GLN B N 1
ATOM 7559 C CA . GLN B 1 493 ? -0.772 12.828 30.578 1 48.16 493 GLN B CA 1
ATOM 7560 C C . GLN B 1 493 ? -1.408 11.5 30.969 1 48.16 493 GLN B C 1
ATOM 7562 O O . GLN B 1 493 ? -1.277 11.062 32.125 1 48.16 493 GLN B O 1
ATOM 7567 N N . ALA B 1 494 ? -2.049 11 30 1 53.38 494 ALA B N 1
ATOM 7568 C CA . ALA B 1 494 ? -2.65 9.695 30.297 1 53.38 494 ALA B CA 1
ATOM 7569 C C . ALA B 1 494 ? -1.579 8.656 30.625 1 53.38 494 ALA B C 1
ATOM 7571 O O . ALA B 1 494 ? -1.743 7.852 31.531 1 53.38 494 ALA B O 1
ATOM 7572 N N . ILE B 1 495 ? -0.563 8.75 29.938 1 56.91 495 ILE B N 1
ATOM 7573 C CA . ILE B 1 495 ? 0.557 7.848 30.172 1 56.91 495 ILE B CA 1
ATOM 7574 C C . ILE B 1 495 ? 1.186 8.133 31.531 1 56.91 495 ILE B C 1
ATOM 7576 O O . ILE B 1 495 ? 1.464 7.215 32.312 1 56.91 495 ILE B O 1
ATOM 7580 N N . TYR B 1 496 ? 1.277 9.438 31.766 1 56.47 496 TYR B N 1
ATOM 7581 C CA . TYR B 1 496 ? 1.81 9.836 33.062 1 56.47 496 TYR B CA 1
ATOM 7582 C C . TYR B 1 496 ? 0.882 9.398 34.188 1 56.47 496 TYR B C 1
ATOM 7584 O O . TYR B 1 496 ? 1.338 8.875 35.219 1 56.47 496 TYR B O 1
ATOM 7592 N N . ASN B 1 497 ? -0.306 9.578 33.906 1 56.75 497 ASN B N 1
ATOM 7593 C CA . ASN B 1 497 ? -1.279 9.211 34.906 1 56.75 497 ASN B CA 1
ATOM 7594 C C . ASN B 1 497 ? -1.325 7.699 35.125 1 56.75 497 ASN B C 1
ATOM 7596 O O . ASN B 1 497 ? -1.692 7.234 36.219 1 56.75 497 ASN B O 1
ATOM 7600 N N . ALA B 1 498 ? -1.077 7.109 34.094 1 55.91 498 ALA B N 1
ATOM 7601 C CA . ALA B 1 498 ? -1.097 5.652 34.188 1 55.91 498 ALA B CA 1
ATOM 7602 C C . ALA B 1 498 ? 0.111 5.137 34.969 1 55.91 498 ALA B C 1
ATOM 7604 O O . ALA B 1 498 ? 0.106 4.004 35.438 1 55.91 498 ALA B O 1
ATOM 7605 N N . ALA B 1 499 ? 1.071 5.965 34.938 1 55.5 499 ALA B N 1
ATOM 7606 C CA . ALA B 1 499 ? 2.188 5.621 35.812 1 55.5 499 ALA B CA 1
ATOM 7607 C C . ALA B 1 499 ? 1.781 5.707 37.281 1 55.5 499 ALA B C 1
ATOM 7609 O O . ALA B 1 499 ? 1.083 6.641 37.688 1 55.5 499 ALA B O 1
ATOM 7610 N N . ASP B 1 500 ? 1.639 4.625 38 1 54.31 500 ASP B N 1
ATOM 7611 C CA . ASP B 1 500 ? 1.365 4.656 39.438 1 54.31 500 ASP B CA 1
ATOM 7612 C C . ASP B 1 500 ? 2.357 5.562 40.156 1 54.31 500 ASP B C 1
ATOM 7614 O O . ASP B 1 500 ? 3.408 5.102 40.625 1 54.31 500 ASP B O 1
ATOM 7618 N N . GLN B 1 501 ? 2.039 6.781 40.188 1 54.56 501 GLN B N 1
ATOM 7619 C CA . GLN B 1 501 ? 2.943 7.77 40.781 1 54.56 501 GLN B CA 1
ATOM 7620 C C . GLN B 1 501 ? 3.213 7.473 42.25 1 54.56 501 GLN B C 1
ATOM 7622 O O . GLN B 1 501 ? 4.262 7.844 42.781 1 54.56 501 GLN B O 1
ATOM 7627 N N . ASN B 1 502 ? 2.258 6.961 42.812 1 56.22 502 ASN B N 1
ATOM 7628 C CA . ASN B 1 502 ? 2.447 6.574 44.188 1 56.22 502 ASN B CA 1
ATOM 7629 C C . ASN B 1 502 ? 3.465 5.445 44.344 1 56.22 502 ASN B C 1
ATOM 7631 O O . ASN B 1 502 ? 4 5.207 45.406 1 56.22 502 ASN B O 1
ATOM 7635 N N . ASN B 1 503 ? 3.736 4.785 43.25 1 51.88 503 ASN B N 1
ATOM 7636 C CA . ASN B 1 503 ? 4.664 3.658 43.312 1 51.88 503 ASN B CA 1
ATOM 7637 C C . ASN B 1 503 ? 5.902 3.912 42.469 1 51.88 503 ASN B C 1
ATOM 7639 O O . ASN B 1 503 ? 6.527 2.971 41.969 1 51.88 503 ASN B O 1
ATOM 7643 N N . TRP B 1 504 ? 6.055 5.117 42.219 1 50.94 504 TRP B N 1
ATOM 7644 C CA . TRP B 1 504 ? 7.281 5.426 41.469 1 50.94 504 TRP B CA 1
ATOM 7645 C C . TRP B 1 504 ? 8.516 5.066 42.312 1 50.94 504 TRP B C 1
ATOM 7647 O O . TRP B 1 504 ? 8.734 5.633 43.375 1 50.94 504 TRP B O 1
ATOM 7657 N N . GLN B 1 505 ? 9.109 3.957 42 1 57.09 505 GLN B N 1
ATOM 7658 C CA . GLN B 1 505 ? 10.398 3.564 42.562 1 57.09 505 GLN B CA 1
ATOM 7659 C C . GLN B 1 505 ? 11.484 3.576 41.5 1 57.09 505 GLN B C 1
ATOM 7661 O O . GLN B 1 505 ? 11.25 3.162 40.344 1 57.09 505 GLN B O 1
ATOM 7666 N N . PRO B 1 506 ? 12.508 4.391 41.875 1 51.28 506 PRO B N 1
ATOM 7667 C CA . PRO B 1 506 ? 13.602 4.254 40.906 1 51.28 506 PRO B CA 1
ATOM 7668 C C . PRO B 1 506 ? 13.789 2.816 40.438 1 51.28 506 PRO B C 1
ATOM 7670 O O . PRO B 1 506 ? 13.734 1.882 41.25 1 51.28 506 PRO B O 1
ATOM 7673 N N . VAL B 1 507 ? 13.555 2.441 39.25 1 44.69 507 VAL B N 1
ATOM 7674 C CA . VAL B 1 507 ? 13.82 1.121 38.688 1 44.69 507 VAL B CA 1
ATOM 7675 C C . VAL B 1 507 ? 15.289 1.021 38.281 1 44.69 507 VAL B C 1
ATOM 7677 O O . VAL B 1 507 ? 15.836 1.949 37.688 1 44.69 507 VAL B O 1
ATOM 7680 N N . ALA B 1 508 ? 16.188 0.081 38.906 1 48.12 508 ALA B N 1
ATOM 7681 C CA . ALA B 1 508 ? 17.578 -0.227 38.594 1 48.12 508 ALA B CA 1
ATOM 7682 C C . ALA B 1 508 ? 17.719 -0.638 37.125 1 48.12 508 ALA B C 1
ATOM 7684 O O . ALA B 1 508 ? 16.875 -1.359 36.594 1 48.12 508 ALA B O 1
#